Protein 6EU9 (pdb70)

CATH classification: 1.10.565.10

Secondary structure (DSSP, 8-state):
--SHHHHHHHHHHHHHHHHHS--SSSS--B-----THHHHHHHHHHHHHHHHHHHHTSTTGGGS-HHHHHHHHHHHHHHHHHHHHHHT-BTTTTEEE-SSSBEEEHHHHHHTTTGGGHHHHHHHHHHHHHHT--HHHHHHHHHHHHS-TTSTT-S-HHHHHHHHHHHHHHHHHHHHHH-SS-TTHHHHHHHHHHHHHHHHHHHHHHHHHHHHSSS----HHHHHHH-/---HHHHHHHHHHHHHHHHHS---SSS--B-----HHHHHHHHHHHHHHHHHHHHHT-TTGGGS-HHHHHHHHHHHHHHHHHHHHHTT-BTTTTEEE-TT-BEEEHHHHHHTTSGGGHHHHHHHHHHHHHTT--HHHHHHHHHHHHS-TTSTT-S-HHHHHHHHHHHHHHHHHHHHHH-SS-SSHHHHHHHHHHHHHHHHHHHHHHHHHHHTT-GGG-GGGTGGG--/---HHHHHHHHHHHHHHHHTS--SSSS--B-------HHHHHHHHHHHHHHHHHHHTSTTTTTS-HHHHHHHHHHHHHHHHHHHHHHT-BTTTTEEE-TT-BEEEHHHHIIIIITTHHHHHHHHHHHHHHTT--HHHHHHHHHHHHS-TTSTT-S-HHHHHHHHHHHHHHHHHHHHHH-SS-TTHHHHHHHHHHHHHHHHHHHHHHHH--HHHH---/---HHHHHHHHHHHHHHHHHS---STT--B------HHHHHHHHHHHHHHHHHHHHHSTTTTTS-HHHHHHHHHHHHHHHHHHHHHHT-BTTTTEEE-TT-BEEEHHHHHHTT-TTHHHHHHHHHHHHHHTT--HHHHHHHHHHHHS-TTSTT-S-HHHHHHHHHHHHHHHHHHHHHH-SS-SSHHHHHHHHHHHHHHHHHHHHHHHHHHHTT-GGG-TTTTTTT--

Nearest PDB structures (foldseek):
  6eu9-assembly1_C  TM=1.005E+00  e=2.418E-31  Platynereis dumerilii
  6eu9-assembly2_D-3  TM=9.493E-01  e=2.255E-25  Platynereis dumerilii
  3a9e-assembly1_B  TM=9.387E-01  e=1.399E-17  Homo sapiens
  4jyi-assembly1_A  TM=8.950E-01  e=3.064E-17  Homo sapiens
  5uan-assembly1_B  TM=8.889E-01  e=3.685E-17  Homo sapiens

Radius of gyration: 33.74 Å; Cα contacts (8 Å, |Δi|>4): 992; chains: 4; bounding box: 70×90×96 Å

Structure (mmCIF, N/CA/C/O backbone):
data_6EU9
#
_entry.id   6EU9
#
_cell.length_a   187.410
_cell.length_b   68.150
_cell.length_c   95.080
_cell.angle_alpha   90.000
_cell.angle_beta   100.750
_cell.angle_gamma   90.000
#
_symmetry.space_group_name_H-M   'C 1 2 1'
#
loop_
_entity.id
_entity.type
_entity.pdbx_description
1 polymer 'Retinoic acid receptor'
2 non-polymer 'RETINOIC ACID'
3 water water
#
loop_
_atom_site.group_PDB
_atom_site.id
_atom_site.type_symbol
_atom_site.label_atom_id
_atom_site.label_alt_id
_atom_site.label_comp_id
_atom_site.label_asym_id
_atom_site.label_entity_id
_atom_site.label_seq_id
_atom_site.pdbx_PDB_ins_code
_atom_site.Cartn_x
_atom_site.Cartn_y
_atom_site.Cartn_z
_atom_site.occupancy
_atom_site.B_iso_or_equiv
_atom_site.auth_seq_id
_atom_site.auth_comp_id
_atom_site.auth_asym_id
_atom_site.auth_atom_id
_atom_site.pdbx_PDB_model_num
ATOM 1 N N . GLU A 1 3 ? -2.700 -0.079 12.822 1.00 56.62 309 GLU A N 1
ATOM 2 C CA . GLU A 1 3 ? -2.341 -1.503 12.968 1.00 56.01 309 GLU A CA 1
ATOM 3 C C . GLU A 1 3 ? -3.535 -2.272 13.464 1.00 57.94 309 GLU A C 1
ATOM 4 O O . GLU A 1 3 ? -3.547 -2.642 14.626 1.00 67.76 309 GLU A O 1
ATOM 6 N N . LEU A 1 4 ? -4.505 -2.569 12.606 1.00 52.20 310 LEU A N 1
ATOM 7 C CA . LEU A 1 4 ? -5.534 -3.532 12.950 1.00 54.29 310 LEU A CA 1
ATOM 8 C C . LEU A 1 4 ? -6.400 -2.923 14.063 1.00 49.83 310 LEU A C 1
ATOM 9 O O . LEU A 1 4 ? -7.067 -1.892 13.849 1.00 48.82 310 LEU A O 1
ATOM 14 N N . THR A 1 5 ? -6.346 -3.515 15.258 1.00 46.31 311 THR A N 1
ATOM 15 C CA . THR A 1 5 ? -7.178 -3.094 16.343 1.00 44.46 311 THR A CA 1
ATOM 16 C C . THR A 1 5 ? -6.981 -1.613 16.603 1.00 43.10 311 THR A C 1
ATOM 17 O O . THR A 1 5 ? -6.024 -0.979 16.081 1.00 40.11 311 THR A O 1
ATOM 21 N N . GLU A 1 6 ? -7.945 -1.026 17.316 1.00 39.28 312 GLU A N 1
ATOM 22 C CA . GLU A 1 6 ? -7.815 0.359 17.685 1.00 37.09 312 GLU A CA 1
ATOM 23 C C . GLU A 1 6 ? -6.740 0.475 18.773 1.00 34.71 312 GLU A C 1
ATOM 24 O O . GLU A 1 6 ? -6.033 1.459 18.829 1.00 32.63 312 GLU A O 1
ATOM 30 N N . ASP A 1 7 ? -6.581 -0.561 19.596 1.00 36.44 313 ASP A N 1
ATOM 31 C CA . ASP A 1 7 ? -5.551 -0.607 20.603 1.00 41.23 313 ASP A CA 1
ATOM 32 C C . ASP A 1 7 ? -4.204 -0.554 19.970 1.00 38.85 313 ASP A C 1
ATOM 33 O O . ASP A 1 7 ? -3.362 0.217 20.415 1.00 40.70 313 ASP A O 1
ATOM 38 N N . GLU A 1 8 ? -4.012 -1.324 18.916 1.00 35.25 314 GLU A N 1
ATOM 39 C CA . GLU A 1 8 ? -2.701 -1.349 18.294 1.00 35.01 314 GLU A CA 1
ATOM 40 C C . GLU A 1 8 ? -2.352 0.027 17.742 1.00 35.01 314 GLU A C 1
ATOM 41 O O . GLU A 1 8 ? -1.316 0.580 18.107 1.00 32.53 314 GLU A O 1
ATOM 47 N N . GLU A 1 9 ? -3.286 0.663 17.031 1.00 37.52 315 GLU A N 1
ATOM 48 C CA . GLU A 1 9 ? -2.981 1.939 16.420 1.00 41.25 315 GLU A CA 1
ATOM 49 C C . GLU A 1 9 ? -2.619 2.910 17.530 1.00 40.81 315 GLU A C 1
ATOM 50 O O . GLU A 1 9 ? -1.728 3.745 17.373 1.00 40.98 315 GLU A O 1
ATOM 56 N N . GLU A 1 10 ? -3.306 2.722 18.671 1.00 39.00 316 GLU A N 1
ATOM 57 C CA . GLU A 1 10 ? -3.052 3.544 19.832 1.00 43.73 316 GLU A CA 1
ATOM 58 C C . GLU A 1 10 ? -1.623 3.312 20.320 1.00 39.44 316 GLU A C 1
ATOM 59 O O . GLU A 1 10 ? -0.938 4.245 20.693 1.00 36.56 316 GLU A O 1
ATOM 65 N N . MET A 1 11 ? -1.197 2.049 20.310 1.00 37.24 317 MET A N 1
ATOM 66 C CA . MET A 1 11 ? 0.063 1.597 20.825 1.00 34.84 317 MET A CA 1
ATOM 67 C C . MET A 1 11 ? 1.189 2.123 19.985 1.00 32.33 317 MET A C 1
ATOM 68 O O . MET A 1 11 ? 2.200 2.620 20.489 1.00 31.71 317 MET A O 1
ATOM 73 N N . VAL A 1 12 ? 1.028 2.072 18.687 1.00 31.63 318 VAL A N 1
ATOM 74 C CA . VAL A 1 12 ? 1.985 2.704 17.817 1.00 33.53 318 VAL A CA 1
ATOM 75 C C . VAL A 1 12 ? 2.169 4.154 18.222 1.00 36.61 318 VAL A C 1
ATOM 76 O O . VAL A 1 12 ? 3.286 4.554 18.515 1.00 40.29 318 VAL A O 1
ATOM 80 N N . GLU A 1 13 ? 1.074 4.872 18.371 1.00 39.99 319 GLU A N 1
ATOM 81 C CA . GLU A 1 13 ? 1.131 6.309 18.646 1.00 37.93 319 GLU A CA 1
ATOM 82 C C . GLU A 1 13 ? 1.836 6.607 19.961 1.00 34.53 319 GLU A C 1
ATOM 83 O O . GLU A 1 13 ? 2.609 7.524 20.074 1.00 33.68 319 GLU A O 1
ATOM 89 N N . LYS A 1 14 ? 1.562 5.814 20.948 1.00 33.97 320 LYS A N 1
ATOM 90 C CA . LYS A 1 14 ? 2.185 5.913 22.253 1.00 36.99 320 LYS A CA 1
ATOM 91 C C . LYS A 1 14 ? 3.681 5.663 22.155 1.00 35.51 320 LYS A C 1
ATOM 92 O O . LYS A 1 14 ? 4.456 6.416 22.716 1.00 34.49 320 LYS A O 1
ATOM 98 N N . ILE A 1 15 ? 4.054 4.562 21.509 1.00 36.31 321 ILE A N 1
ATOM 99 C CA . ILE A 1 15 ? 5.463 4.185 21.472 1.00 34.13 321 ILE A CA 1
ATOM 100 C C . ILE A 1 15 ? 6.194 5.219 20.614 1.00 32.30 321 ILE A C 1
ATOM 101 O O . ILE A 1 15 ? 7.261 5.689 20.992 1.00 29.75 321 ILE A O 1
ATOM 106 N N . LEU A 1 16 ? 5.609 5.573 19.460 1.00 32.83 322 LEU A N 1
ATOM 107 C CA . LEU A 1 16 ? 6.186 6.592 18.585 1.00 35.00 322 LEU A CA 1
ATOM 108 C C . LEU A 1 16 ? 6.404 7.914 19.310 1.00 37.96 322 LEU A C 1
ATOM 109 O O . LEU A 1 16 ? 7.408 8.543 19.177 1.00 40.59 322 LEU A O 1
ATOM 114 N N . LYS A 1 17 ? 5.385 8.310 20.087 1.00 41.19 323 LYS A N 1
ATOM 115 C CA . LYS A 1 17 ? 5.389 9.574 20.764 1.00 39.04 323 LYS A CA 1
ATOM 116 C C . LYS A 1 17 ? 6.536 9.623 21.748 1.00 38.26 323 LYS A C 1
ATOM 117 O O . LYS A 1 17 ? 7.241 10.627 21.840 1.00 42.47 323 LYS A O 1
ATOM 123 N N . ALA A 1 18 ? 6.764 8.510 22.434 1.00 36.43 324 ALA A N 1
ATOM 124 C CA . ALA A 1 18 ? 7.766 8.427 23.477 1.00 36.37 324 ALA A CA 1
ATOM 125 C C . ALA A 1 18 ? 9.162 8.533 22.887 1.00 41.01 324 ALA A C 1
ATOM 126 O O . ALA A 1 18 ? 10.075 9.035 23.494 1.00 42.03 324 ALA A O 1
ATOM 128 N N . HIS A 1 19 ? 9.321 8.004 21.681 1.00 44.22 325 HIS A N 1
ATOM 129 C CA . HIS A 1 19 ? 10.557 8.041 20.939 1.00 39.98 325 HIS A CA 1
ATOM 130 C C . HIS A 1 19 ? 10.830 9.460 20.576 1.00 39.39 325 HIS A C 1
ATOM 131 O O . HIS A 1 19 ? 11.889 10.028 20.883 1.00 36.17 325 HIS A O 1
ATOM 138 N N . GLU A 1 20 ? 9.845 10.091 19.946 1.00 40.71 326 GLU A N 1
ATOM 139 C CA . GLU A 1 20 ? 9.990 11.491 19.508 1.00 47.11 326 GLU A CA 1
ATOM 140 C C . GLU A 1 20 ? 10.283 12.433 20.662 1.00 46.63 326 GLU A C 1
ATOM 141 O O . GLU A 1 20 ? 11.146 13.283 20.556 1.00 50.31 326 GLU A O 1
ATOM 147 N N . GLU A 1 21 ? 9.637 12.178 21.790 1.00 45.99 327 GLU A N 1
ATOM 148 C CA . GLU A 1 21 ? 9.881 12.914 23.006 1.00 51.46 327 GLU A CA 1
ATOM 149 C C . GLU A 1 21 ? 11.304 12.752 23.497 1.00 51.60 327 GLU A C 1
ATOM 150 O O . GLU A 1 21 ? 11.848 13.648 24.103 1.00 54.42 327 GLU A O 1
ATOM 156 N N . THR A 1 22 ? 11.906 11.610 23.222 1.00 52.91 328 THR A N 1
ATOM 157 C CA . THR A 1 22 ? 13.275 11.317 23.694 1.00 51.06 328 THR A CA 1
ATOM 158 C C . THR A 1 22 ? 14.281 11.209 22.564 1.00 49.42 328 THR A C 1
ATOM 159 O O . THR A 1 22 ? 15.459 11.040 22.815 1.00 49.35 328 THR A O 1
ATOM 163 N N . PHE A 1 23 ? 13.851 11.334 21.329 1.00 50.13 329 PHE A N 1
ATOM 164 C CA . PHE A 1 23 ? 14.837 11.274 20.210 1.00 50.80 329 PHE A CA 1
ATOM 165 C C . PHE A 1 23 ? 14.490 12.262 19.153 1.00 53.98 329 PHE A C 1
ATOM 166 O O . PHE A 1 23 ? 13.823 11.914 18.193 1.00 51.71 329 PHE A O 1
ATOM 174 N N . PRO A 1 24 ? 14.861 13.542 19.373 1.00 64.53 330 PRO A N 1
ATOM 175 C CA . PRO A 1 24 ? 14.455 14.614 18.441 1.00 66.62 330 PRO A CA 1
ATOM 176 C C . PRO A 1 24 ? 14.898 14.476 17.021 1.00 66.76 330 PRO A C 1
ATOM 177 O O . PRO A 1 24 ? 15.925 13.886 16.771 1.00 66.82 330 PRO A O 1
ATOM 181 N N . TYR A 1 25 ? 14.059 14.932 16.092 1.00 71.68 331 TYR A N 1
ATOM 182 C CA . TYR A 1 25 ? 14.296 14.884 14.642 1.00 81.32 331 TYR A CA 1
ATOM 183 C C . TYR A 1 25 ? 15.523 15.704 14.214 1.00 91.24 331 TYR A C 1
ATOM 184 O O . TYR A 1 25 ? 15.915 16.657 14.929 1.00 95.32 331 TYR A O 1
ATOM 193 N N . LEU A 1 26 ? 16.133 15.305 13.105 1.00 91.05 332 LEU A N 1
ATOM 194 C CA . LEU A 1 26 ? 17.411 15.904 12.675 1.00 92.75 332 LEU A CA 1
ATOM 195 C C . LEU A 1 26 ? 17.429 16.239 11.193 1.00 105.84 332 LEU A C 1
ATOM 196 O O . LEU A 1 26 ? 16.706 15.610 10.390 1.00 108.97 332 LEU A O 1
ATOM 201 N N . THR A 1 27 ? 18.398 17.082 10.801 1.00 121.22 333 THR A N 1
ATOM 202 C CA . THR A 1 27 ? 18.490 17.942 9.577 1.00 119.14 333 THR A CA 1
ATOM 203 C C . THR A 1 27 ? 17.897 19.305 9.914 1.00 125.39 333 THR A C 1
ATOM 204 O O . THR A 1 27 ? 17.824 20.165 9.055 1.00 132.31 333 THR A O 1
ATOM 208 N N . ASP A 1 28 ? 17.400 19.448 11.137 1.00 127.49 334 ASP A N 1
ATOM 209 C CA . ASP A 1 28 ? 16.766 20.648 11.581 1.00 127.52 334 ASP A CA 1
ATOM 210 C C . ASP A 1 28 ? 17.213 20.780 13.033 1.00 117.83 334 ASP A C 1
ATOM 211 O O . ASP A 1 28 ? 16.864 19.952 13.884 1.00 108.64 334 ASP A O 1
ATOM 216 N N . ASP A 1 29 ? 17.868 21.900 13.329 1.00 113.01 335 ASP A N 1
ATOM 217 C CA . ASP A 1 29 ? 19.070 21.939 14.153 1.00 109.12 335 ASP A CA 1
ATOM 218 C C . ASP A 1 29 ? 20.104 21.139 13.388 1.00 102.82 335 ASP A C 1
ATOM 219 O O . ASP A 1 29 ? 20.735 20.222 13.922 1.00 97.55 335 ASP A O 1
ATOM 224 N N . ASP A 1 30 ? 20.279 21.529 12.121 1.00 94.15 336 ASP A N 1
ATOM 225 C CA . ASP A 1 30 ? 21.059 20.806 11.127 1.00 90.87 336 ASP A CA 1
ATOM 226 C C . ASP A 1 30 ? 22.442 20.363 11.599 1.00 91.64 336 ASP A C 1
ATOM 227 O O . ASP A 1 30 ? 23.057 20.947 12.524 1.00 89.25 336 ASP A O 1
ATOM 232 N N . LYS A 1 31 ? 22.867 19.250 11.027 1.00 89.24 337 LYS A N 1
ATOM 233 C CA . LYS A 1 31 ? 24.121 18.640 11.352 1.00 87.45 337 LYS A CA 1
ATOM 234 C C . LYS A 1 31 ? 25.326 19.332 10.695 1.00 91.34 337 LYS A C 1
ATOM 235 O O . LYS A 1 31 ? 25.223 19.861 9.557 1.00 100.34 337 LYS A O 1
ATOM 237 N N . TYR A 1 32 ? 26.463 19.267 11.360 1.00 90.57 338 TYR A N 1
ATOM 238 C CA . TYR A 1 32 ? 27.649 20.002 10.915 1.00 90.08 338 TYR A CA 1
ATOM 239 C C . TYR A 1 32 ? 28.918 19.193 11.064 1.00 93.67 338 TYR A C 1
ATOM 240 O O . TYR A 1 32 ? 29.067 18.522 12.050 1.00 88.09 338 TYR A O 1
ATOM 249 N N . ARG A 1 33 ? 29.859 19.370 10.146 1.00 89.43 339 ARG A N 1
ATOM 250 C CA . ARG A 1 33 ? 31.147 18.647 10.229 1.00 82.30 339 ARG A CA 1
ATOM 251 C C . ARG A 1 33 ? 32.256 19.589 10.682 1.00 90.28 339 ARG A C 1
ATOM 252 O O . ARG A 1 33 ? 32.541 20.565 9.955 1.00 94.41 339 ARG A O 1
ATOM 260 N N . LEU A 1 34 ? 32.862 19.343 11.856 1.00 96.94 340 LEU A N 1
ATOM 261 C CA . LEU A 1 34 ? 34.058 20.107 12.269 1.00 104.22 340 LEU A CA 1
ATOM 262 C C . LEU A 1 34 ? 35.276 19.913 11.355 1.00 111.63 340 LEU A C 1
ATOM 263 O O . LEU A 1 34 ? 35.136 19.210 10.350 1.00 118.68 340 LEU A O 1
ATOM 268 N N . THR A 1 35 ? 36.393 20.610 11.575 1.00 110.57 341 THR A N 1
ATOM 269 C CA . THR A 1 35 ? 37.559 20.528 10.669 1.00 111.22 341 THR A CA 1
ATOM 270 C C . THR A 1 35 ? 38.932 20.334 11.320 1.00 115.11 341 THR A C 1
ATOM 271 O O . THR A 1 35 ? 39.282 21.012 12.277 1.00 114.03 341 THR A O 1
ATOM 275 N N . GLN A 1 36 ? 39.713 19.416 10.726 1.00 115.21 342 GLN A N 1
ATOM 276 C CA . GLN A 1 36 ? 41.165 19.196 10.955 1.00 105.22 342 GLN A CA 1
ATOM 277 C C . GLN A 1 36 ? 41.866 18.866 9.632 1.00 97.11 342 GLN A C 1
ATOM 278 O O . GLN A 1 36 ? 41.591 19.503 8.643 1.00 84.82 342 GLN A O 1
ATOM 284 N N . ILE A 1 45 ? 41.483 12.307 17.610 1.00 81.89 351 ILE A N 1
ATOM 285 C CA . ILE A 1 45 ? 41.121 13.651 18.020 1.00 84.13 351 ILE A CA 1
ATOM 286 C C . ILE A 1 45 ? 39.656 13.641 18.547 1.00 90.07 351 ILE A C 1
ATOM 287 O O . ILE A 1 45 ? 39.383 14.082 19.668 1.00 91.19 351 ILE A O 1
ATOM 292 N N . LEU A 1 46 ? 38.733 13.166 17.706 1.00 86.53 352 LEU A N 1
ATOM 293 C CA . LEU A 1 46 ? 37.264 13.297 17.888 1.00 82.82 352 LEU A CA 1
ATOM 294 C C . LEU A 1 46 ? 36.611 12.607 19.108 1.00 81.87 352 LEU A C 1
ATOM 295 O O . LEU A 1 46 ? 35.576 13.045 19.577 1.00 73.74 352 LEU A O 1
ATOM 297 N N . TRP A 1 47 ? 37.248 11.557 19.596 1.00 84.33 353 TRP A N 1
ATOM 298 C CA . TRP A 1 47 ? 36.653 10.671 20.586 1.00 89.72 353 TRP A CA 1
ATOM 299 C C . TRP A 1 47 ? 36.031 11.355 21.786 1.00 93.32 353 TRP A C 1
ATOM 300 O O . TRP A 1 47 ? 34.976 10.931 22.259 1.00 94.54 353 TRP A O 1
ATOM 311 N N . GLU A 1 48 ? 36.692 12.363 22.340 1.00 96.04 354 GLU A N 1
ATOM 312 C CA . GLU A 1 48 ? 36.183 13.084 23.507 1.00 91.63 354 GLU A CA 1
ATOM 313 C C . GLU A 1 48 ? 34.800 13.675 23.196 1.00 87.67 354 GLU A C 1
ATOM 314 O O . GLU A 1 48 ? 33.890 13.562 24.000 1.00 87.45 354 GLU A O 1
ATOM 316 N N . ARG A 1 49 ? 34.654 14.223 21.987 1.00 95.03 355 ARG A N 1
ATOM 317 C CA . ARG A 1 49 ? 33.399 14.709 21.453 1.00 100.93 355 ARG A CA 1
ATOM 318 C C . ARG A 1 49 ? 32.343 13.605 21.451 1.00 104.95 355 ARG A C 1
ATOM 319 O O . ARG A 1 49 ? 31.214 13.822 21.926 1.00 110.68 355 ARG A O 1
ATOM 327 N N . VAL A 1 50 ? 32.732 12.441 20.926 1.00 100.42 356 VAL A N 1
ATOM 328 C CA . VAL A 1 50 ? 31.874 11.275 20.924 1.00 91.74 356 VAL A CA 1
ATOM 329 C C . VAL A 1 50 ? 31.486 10.858 22.356 1.00 87.90 356 VAL A C 1
ATOM 330 O O . VAL A 1 50 ? 30.318 10.664 22.646 1.00 81.33 356 VAL A O 1
ATOM 334 N N . SER A 1 51 ? 32.473 10.694 23.209 1.00 89.00 357 SER A N 1
ATOM 335 C CA . SER A 1 51 ? 32.292 10.109 24.540 1.00 86.60 357 SER A CA 1
ATOM 336 C C . SER A 1 51 ? 31.425 10.974 25.430 1.00 86.44 357 SER A C 1
ATOM 337 O O . SER A 1 51 ? 30.629 10.416 26.211 1.00 76.42 357 SER A O 1
ATOM 340 N N . GLU A 1 52 ? 31.544 12.289 25.330 1.00 89.98 358 GLU A N 1
ATOM 341 C CA . GLU A 1 52 ? 30.714 13.195 26.148 1.00 89.70 358 GLU A CA 1
ATOM 342 C C . GLU A 1 52 ? 29.220 12.993 25.837 1.00 91.75 358 GLU A C 1
ATOM 343 O O . GLU A 1 52 ? 28.407 12.816 26.741 1.00 92.95 358 GLU A O 1
ATOM 345 N N . LEU A 1 53 ? 28.919 12.955 24.527 1.00 86.56 359 LEU A N 1
ATOM 346 C CA . LEU A 1 53 ? 27.618 12.669 24.021 1.00 82.05 359 LEU A CA 1
ATOM 347 C C . LEU A 1 53 ? 26.971 11.366 24.397 1.00 81.75 359 LEU A C 1
ATOM 348 O O . LEU A 1 53 ? 25.776 11.253 24.370 1.00 78.30 359 LEU A O 1
ATOM 353 N N . SER A 1 54 ? 27.790 10.438 24.862 1.00 83.91 360 SER A N 1
ATOM 354 C CA . SER A 1 54 ? 27.312 9.199 25.453 1.00 84.78 360 SER A CA 1
ATOM 355 C C . SER A 1 54 ? 26.382 9.425 26.611 1.00 77.97 360 SER A C 1
ATOM 356 O O . SER A 1 54 ? 25.387 8.736 26.707 1.00 75.64 360 SER A O 1
ATOM 359 N N . THR A 1 55 ? 26.693 10.407 27.436 1.00 76.87 361 THR A N 1
ATOM 360 C CA . THR A 1 55 ? 25.944 10.648 28.658 1.00 78.67 361 THR A CA 1
ATOM 361 C C . THR A 1 55 ? 24.478 10.948 28.349 1.00 71.92 361 THR A C 1
ATOM 362 O O . THR A 1 55 ? 23.565 10.403 28.984 1.00 66.17 361 THR A O 1
ATOM 364 N N . LYS A 1 56 ? 24.280 11.860 27.406 1.00 65.86 362 LYS A N 1
ATOM 365 C CA . LYS A 1 56 ? 22.936 12.253 27.008 1.00 64.61 362 LYS A CA 1
ATOM 366 C C . LYS A 1 56 ? 22.220 11.040 26.378 1.00 61.09 362 LYS A C 1
ATOM 367 O O . LYS A 1 56 ? 21.090 10.779 26.644 1.00 62.59 362 LYS A O 1
ATOM 369 N N . ALA A 1 57 ? 22.986 10.329 25.547 1.00 54.66 363 ALA A N 1
ATOM 370 C CA . ALA A 1 57 ? 22.511 9.245 24.730 1.00 49.80 363 ALA A CA 1
ATOM 371 C C . ALA A 1 57 ? 21.900 8.157 25.582 1.00 46.60 363 ALA A C 1
ATOM 372 O O . ALA A 1 57 ? 20.822 7.662 25.289 1.00 45.28 363 ALA A O 1
ATOM 374 N N . ILE A 1 58 ? 22.627 7.813 26.646 1.00 50.16 364 ILE A N 1
ATOM 375 C CA . ILE A 1 58 ? 22.133 6.915 27.701 1.00 54.67 364 ILE A CA 1
ATOM 376 C C . ILE A 1 58 ? 20.935 7.575 28.369 1.00 52.22 364 ILE A C 1
ATOM 377 O O . ILE A 1 58 ? 19.972 6.949 28.743 1.00 49.92 364 ILE A O 1
ATOM 382 N N . ALA A 1 59 ? 21.057 8.876 28.562 1.00 56.24 365 ALA A N 1
ATOM 383 C CA . ALA A 1 59 ? 20.178 9.577 29.461 1.00 54.39 365 ALA A CA 1
ATOM 384 C C . ALA A 1 59 ? 18.812 9.508 28.810 1.00 54.57 365 ALA A C 1
ATOM 385 O O . ALA A 1 59 ? 17.813 9.226 29.520 1.00 52.90 365 ALA A O 1
ATOM 387 N N . ASN A 1 60 ? 18.778 9.682 27.483 1.00 47.29 366 ASN A N 1
ATOM 388 C CA . ASN A 1 60 ? 17.512 9.694 26.792 1.00 47.86 366 ASN A CA 1
ATOM 389 C C . ASN A 1 60 ? 16.839 8.337 26.749 1.00 46.45 366 ASN A C 1
ATOM 390 O O . ASN A 1 60 ? 15.625 8.271 26.837 1.00 47.12 366 ASN A O 1
ATOM 395 N N . VAL A 1 61 ? 17.620 7.263 26.678 1.00 42.44 367 VAL A N 1
ATOM 396 C CA . VAL A 1 61 ? 17.066 5.928 26.657 1.00 41.44 367 VAL A CA 1
ATOM 397 C C . VAL A 1 61 ? 16.350 5.642 27.972 1.00 45.54 367 VAL A C 1
ATOM 398 O O . VAL A 1 61 ? 15.294 4.991 27.960 1.00 47.76 367 VAL A O 1
ATOM 402 N N . VAL A 1 62 ? 16.889 6.146 29.075 1.00 48.25 368 VAL A N 1
ATOM 403 C CA . VAL A 1 62 ? 16.234 6.019 30.386 1.00 48.02 368 VAL A CA 1
ATOM 404 C C . VAL A 1 62 ? 14.865 6.704 30.329 1.00 48.30 368 VAL A C 1
ATOM 405 O O . VAL A 1 62 ? 13.859 6.120 30.747 1.00 51.49 368 VAL A O 1
ATOM 409 N N . ASP A 1 63 ? 14.829 7.919 29.780 1.00 50.24 369 ASP A N 1
ATOM 410 C CA . ASP A 1 63 ? 13.610 8.666 29.622 1.00 51.62 369 ASP A CA 1
ATOM 411 C C . ASP A 1 63 ? 12.628 7.900 28.770 1.00 48.24 369 ASP A C 1
ATOM 412 O O . ASP A 1 63 ? 11.446 7.860 29.089 1.00 49.31 369 ASP A O 1
ATOM 417 N N . PHE A 1 64 ? 13.136 7.252 27.735 1.00 44.70 370 PHE A N 1
ATOM 418 C CA . PHE A 1 64 ? 12.310 6.494 26.819 1.00 39.80 370 PHE A CA 1
ATOM 419 C C . PHE A 1 64 ? 11.543 5.452 27.615 1.00 39.33 370 PHE A C 1
ATOM 420 O O . PHE A 1 64 ? 10.353 5.344 27.433 1.00 38.83 370 PHE A O 1
ATOM 428 N N . GLY A 1 65 ? 12.244 4.737 28.493 1.00 40.39 371 GLY A N 1
ATOM 429 C CA . GLY A 1 65 ? 11.641 3.769 29.357 1.00 41.27 371 GLY A CA 1
ATOM 430 C C . GLY A 1 65 ? 10.642 4.424 30.297 1.00 46.14 371 GLY A C 1
ATOM 431 O O . GLY A 1 65 ? 9.571 3.883 30.556 1.00 44.45 371 GLY A O 1
ATOM 432 N N . LYS A 1 66 ? 10.998 5.605 30.819 1.00 50.81 372 LYS A N 1
ATOM 433 C CA . LYS A 1 66 ? 10.189 6.289 31.794 1.00 53.05 372 LYS A CA 1
ATOM 434 C C . LYS A 1 66 ? 8.789 6.520 31.245 1.00 55.87 372 LYS A C 1
ATOM 435 O O . LYS A 1 66 ? 7.805 6.313 31.942 1.00 69.39 372 LYS A O 1
ATOM 441 N N . GLN A 1 67 ? 8.731 6.821 29.950 1.00 54.65 373 GLN A N 1
ATOM 442 C CA . GLN A 1 67 ? 7.575 7.364 29.340 1.00 58.64 373 GLN A CA 1
ATOM 443 C C . GLN A 1 67 ? 6.683 6.347 28.670 1.00 60.40 373 GLN A C 1
ATOM 444 O O . GLN A 1 67 ? 5.695 6.727 28.075 1.00 67.46 373 GLN A O 1
ATOM 450 N N . VAL A 1 68 ? 6.967 5.078 28.820 1.00 66.25 374 VAL A N 1
ATOM 451 C CA . VAL A 1 68 ? 6.422 4.127 27.853 1.00 70.16 374 VAL A CA 1
ATOM 452 C C . VAL A 1 68 ? 5.421 3.237 28.550 1.00 70.85 374 VAL A C 1
ATOM 453 O O . VAL A 1 68 ? 5.593 2.998 29.763 1.00 66.56 374 VAL A O 1
ATOM 457 N N . PRO A 1 69 ? 4.345 2.808 27.818 1.00 75.62 375 PRO A N 1
ATOM 458 C CA . PRO A 1 69 ? 3.389 1.835 28.332 1.00 73.70 375 PRO A CA 1
ATOM 459 C C . PRO A 1 69 ? 4.077 0.643 28.925 1.00 74.66 375 PRO A C 1
ATOM 460 O O . PRO A 1 69 ? 5.169 0.246 28.450 1.00 74.75 375 PRO A O 1
ATOM 464 N N . VAL A 1 70 ? 3.472 0.094 29.970 1.00 66.15 376 VAL A N 1
ATOM 465 C CA . VAL A 1 70 ? 3.777 -1.242 30.483 1.00 63.44 376 VAL A CA 1
ATOM 466 C C . VAL A 1 70 ? 5.102 -1.356 31.208 1.00 60.07 376 VAL A C 1
ATOM 467 O O . VAL A 1 70 ? 5.175 -2.037 32.234 1.00 51.26 376 VAL A O 1
ATOM 471 N N . PHE A 1 71 ? 6.137 -0.705 30.694 1.00 51.54 377 PHE A N 1
ATOM 472 C CA . PHE A 1 71 ? 7.456 -0.836 31.290 1.00 44.70 377 PHE A CA 1
ATOM 473 C C . PHE A 1 71 ? 7.456 -0.453 32.776 1.00 34.55 377 PHE A C 1
ATOM 474 O O . PHE A 1 71 ? 8.035 -1.076 33.581 1.00 27.74 377 PHE A O 1
ATOM 482 N N . THR A 1 72 ? 6.793 0.644 33.030 1.00 36.53 378 THR A N 1
ATOM 483 C CA . THR A 1 72 ? 6.479 1.176 34.346 1.00 41.74 378 THR A CA 1
ATOM 484 C C . THR A 1 72 ? 5.715 0.225 35.252 1.00 39.82 378 THR A C 1
ATOM 485 O O . THR A 1 72 ? 5.875 0.290 36.456 1.00 46.47 378 THR A O 1
ATOM 489 N N . GLN A 1 73 ? 4.935 -0.649 34.685 1.00 38.13 379 GLN A N 1
ATOM 490 C CA . GLN A 1 73 ? 4.183 -1.659 35.467 1.00 39.75 379 GLN A CA 1
ATOM 491 C C . GLN A 1 73 ? 5.051 -2.606 36.250 1.00 39.18 379 GLN A C 1
ATOM 492 O O . GLN A 1 73 ? 4.604 -3.076 37.264 1.00 43.24 379 GLN A O 1
ATOM 498 N N . LEU A 1 74 ? 6.276 -2.887 35.808 1.00 36.25 380 LEU A N 1
ATOM 499 C CA . LEU A 1 74 ? 7.025 -4.032 36.363 1.00 31.58 380 LEU A CA 1
ATOM 500 C C . LEU A 1 74 ? 7.799 -3.539 37.535 1.00 29.81 380 LEU A C 1
ATOM 501 O O . LEU A 1 74 ? 7.890 -2.318 37.720 1.00 24.88 380 LEU A O 1
ATOM 506 N N . SER A 1 75 ? 8.466 -4.450 38.258 1.00 33.39 381 SER A N 1
ATOM 507 C CA . SER A 1 75 ? 9.274 -4.121 39.423 1.00 35.98 381 SER A CA 1
ATOM 508 C C . SER A 1 75 ? 10.250 -3.029 39.066 1.00 40.59 381 SER A C 1
ATOM 509 O O . SER A 1 75 ? 10.701 -2.900 37.906 1.00 40.22 381 SER A O 1
ATOM 512 N N . THR A 1 76 ? 10.601 -2.195 40.068 1.00 40.95 382 THR A N 1
ATOM 513 C CA . THR 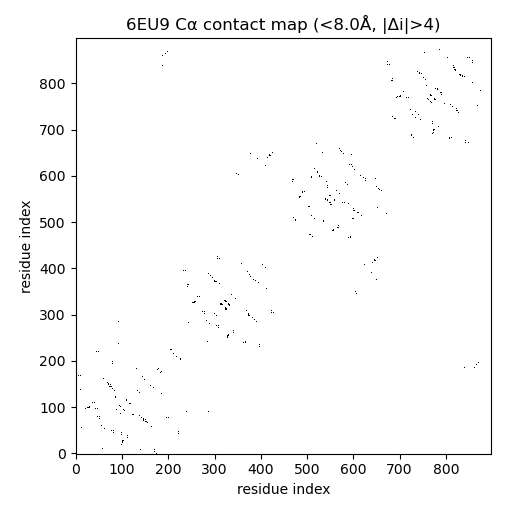A 1 76 ? 11.702 -1.257 39.936 1.00 39.13 382 THR A CA 1
ATOM 514 C C . THR A 1 76 ? 12.985 -2.017 39.542 1.00 38.28 382 THR A C 1
ATOM 515 O O . THR A 1 76 ? 13.746 -1.507 38.736 1.00 37.94 382 THR A O 1
ATOM 519 N N . ASN A 1 77 ? 13.155 -3.219 40.093 1.00 36.30 383 ASN A N 1
ATOM 520 C CA . ASN A 1 77 ? 14.331 -4.004 39.871 1.00 38.68 383 ASN A CA 1
ATOM 521 C C . ASN A 1 77 ? 14.466 -4.431 38.403 1.00 40.68 383 ASN A C 1
ATOM 522 O O . ASN A 1 77 ? 15.541 -4.270 37.774 1.00 35.61 383 ASN A O 1
ATOM 527 N N . ASP A 1 78 ? 13.379 -4.992 37.911 1.00 39.04 384 ASP A N 1
ATOM 528 C CA . ASP A 1 78 ? 13.307 -5.498 36.576 1.00 36.35 384 ASP A CA 1
ATOM 529 C C . ASP A 1 78 ? 13.441 -4.380 35.571 1.00 39.54 384 ASP A C 1
ATOM 530 O O . ASP A 1 78 ? 14.123 -4.540 34.533 1.00 40.80 384 ASP A O 1
ATOM 535 N N . GLN A 1 79 ? 12.846 -3.209 35.899 1.00 36.94 385 GLN A N 1
ATOM 536 C CA . GLN A 1 79 ? 13.107 -2.020 35.086 1.00 37.88 385 GLN A CA 1
ATOM 537 C C . GLN A 1 79 ? 14.590 -1.727 34.952 1.00 38.13 385 GLN A C 1
ATOM 538 O O . GLN A 1 79 ? 15.048 -1.517 33.817 1.00 32.41 385 GLN A O 1
ATOM 544 N N . ILE A 1 80 ? 15.301 -1.806 36.126 1.00 36.45 386 ILE A N 1
ATOM 545 C CA . ILE A 1 80 ? 16.723 -1.532 36.178 1.00 38.59 386 ILE A CA 1
ATOM 546 C C . ILE A 1 80 ? 17.512 -2.572 35.395 1.00 40.22 386 ILE A C 1
ATOM 547 O O . ILE A 1 80 ? 18.360 -2.227 34.599 1.00 41.06 386 ILE A O 1
ATOM 552 N N . THR A 1 81 ? 17.225 -3.835 35.656 1.00 37.90 387 THR A N 1
ATOM 553 C CA . THR A 1 81 ? 17.827 -4.973 34.975 1.00 38.04 387 THR A CA 1
ATOM 554 C C . THR A 1 81 ? 17.674 -4.873 33.481 1.00 39.59 387 THR A C 1
ATOM 555 O O . THR A 1 81 ? 18.681 -4.983 32.818 1.00 44.42 387 THR A O 1
ATOM 559 N N . LEU A 1 82 ? 16.460 -4.575 33.002 1.00 39.85 388 LEU A N 1
ATOM 560 C CA . LEU A 1 82 ? 16.179 -4.525 31.554 1.00 39.33 388 LEU A CA 1
ATOM 561 C C . LEU A 1 82 ? 16.815 -3.350 30.921 1.00 40.49 388 LEU A C 1
ATOM 562 O O . LEU A 1 82 ? 17.281 -3.447 29.828 1.00 43.46 388 LEU A O 1
ATOM 567 N N . LEU A 1 83 ? 16.846 -2.232 31.629 1.00 40.21 389 LEU A N 1
ATOM 568 C CA . LEU A 1 83 ? 17.453 -1.003 31.103 1.00 39.30 389 LEU A CA 1
ATOM 569 C C . LEU A 1 83 ? 18.957 -1.174 30.965 1.00 42.10 389 LEU A C 1
ATOM 570 O O . LEU A 1 83 ? 19.521 -0.717 29.932 1.00 34.67 389 LEU A O 1
ATOM 575 N N . LYS A 1 84 ? 19.608 -1.788 31.992 1.00 40.79 390 LYS A N 1
ATOM 576 C CA . LYS A 1 84 ? 21.024 -1.992 31.886 1.00 41.20 390 LYS A CA 1
ATOM 577 C C . LYS A 1 84 ? 21.342 -2.870 30.689 1.00 43.58 390 LYS A C 1
ATOM 578 O O . LYS A 1 84 ? 22.217 -2.568 29.874 1.00 46.89 390 LYS A O 1
ATOM 584 N N . ALA A 1 85 ? 20.582 -3.958 30.571 1.00 41.43 391 ALA A N 1
ATOM 585 C CA . ALA A 1 85 ? 20.750 -4.971 29.543 1.00 36.63 391 ALA A CA 1
ATOM 586 C C . ALA A 1 85 ? 20.533 -4.431 28.134 1.00 36.29 391 ALA A C 1
ATOM 587 O O . ALA A 1 85 ? 21.244 -4.828 27.255 1.00 40.62 391 ALA A O 1
ATOM 589 N N . ALA A 1 86 ? 19.636 -3.458 27.979 1.00 30.37 392 ALA A N 1
ATOM 590 C CA . ALA A 1 86 ? 19.120 -3.092 26.644 1.00 30.63 392 ALA A CA 1
ATOM 591 C C . ALA A 1 86 ? 19.683 -1.783 26.163 1.00 33.12 392 ALA A C 1
ATOM 592 O O . ALA A 1 86 ? 19.462 -1.371 25.036 1.00 35.57 392 ALA A O 1
ATOM 594 N N . CYS A 1 87 ? 20.407 -1.096 27.017 1.00 34.86 393 CYS A N 1
ATOM 595 C CA . CYS A 1 87 ? 20.789 0.266 26.798 1.00 36.70 393 CYS A CA 1
ATOM 596 C C . CYS A 1 87 ? 21.653 0.415 25.534 1.00 41.82 393 CYS A C 1
ATOM 597 O O . CYS A 1 87 ? 21.440 1.365 24.777 1.00 44.67 393 CYS A O 1
ATOM 600 N N . LEU A 1 88 ? 22.634 -0.470 25.341 1.00 37.88 394 LEU A N 1
ATOM 601 C CA . LEU A 1 88 ? 23.497 -0.367 24.236 1.00 38.78 394 LEU A CA 1
ATOM 602 C C . LEU A 1 88 ? 22.853 -0.733 22.922 1.00 36.61 394 LEU A C 1
ATOM 603 O O . LEU A 1 88 ? 23.042 -0.078 21.875 1.00 33.30 394 LEU A O 1
ATOM 608 N N . GLU A 1 89 ? 22.005 -1.763 22.957 1.00 34.21 395 GLU A N 1
ATOM 609 C CA . GLU A 1 89 ? 21.199 -2.119 21.798 1.00 31.61 395 GLU A CA 1
ATOM 610 C C . GLU A 1 89 ? 20.349 -0.961 21.363 1.00 30.33 395 GLU A C 1
ATOM 611 O O . GLU A 1 89 ? 20.362 -0.667 20.195 1.00 30.67 395 GLU A O 1
ATOM 617 N N . ILE A 1 90 ? 19.653 -0.261 22.271 1.00 29.84 396 ILE A N 1
ATOM 618 C CA . ILE A 1 90 ? 18.748 0.814 21.855 1.00 27.38 396 ILE A CA 1
ATOM 619 C C . ILE A 1 90 ? 19.556 1.980 21.250 1.00 27.58 396 ILE A C 1
ATOM 620 O O . ILE A 1 90 ? 19.162 2.590 20.271 1.00 26.22 396 ILE A O 1
ATOM 625 N N . ILE A 1 91 ? 20.681 2.314 21.852 1.00 28.32 397 ILE A N 1
ATOM 626 C CA . ILE A 1 91 ? 21.545 3.402 21.376 1.00 30.50 397 ILE A CA 1
ATOM 627 C C . ILE A 1 91 ? 22.105 3.091 20.006 1.00 31.59 397 ILE A C 1
ATOM 628 O O . ILE A 1 91 ? 22.189 3.971 19.169 1.00 31.20 397 ILE A O 1
ATOM 633 N N . ILE A 1 92 ? 22.496 1.839 19.775 1.00 29.63 398 ILE A N 1
ATOM 634 C CA . ILE A 1 92 ? 22.959 1.499 18.475 1.00 30.48 398 ILE A CA 1
ATOM 635 C C . ILE A 1 92 ? 21.826 1.627 17.479 1.00 35.83 398 ILE A C 1
ATOM 636 O O . ILE A 1 92 ? 21.979 2.115 16.360 1.00 42.52 398 ILE A O 1
ATOM 641 N N . LEU A 1 93 ? 20.661 1.160 17.844 1.00 39.40 399 LEU A N 1
ATOM 642 C CA . LEU A 1 93 ? 19.490 1.221 16.962 1.00 40.23 399 LEU A CA 1
ATOM 643 C C . LEU A 1 93 ? 19.145 2.655 16.648 1.00 37.87 399 LEU A C 1
ATOM 644 O O . LEU A 1 93 ? 18.789 2.996 15.571 1.00 36.81 399 LEU A O 1
ATOM 649 N N . ARG A 1 94 ? 19.235 3.520 17.636 1.00 36.59 400 ARG A N 1
ATOM 650 C CA . ARG A 1 94 ? 18.923 4.916 17.500 1.00 36.97 400 ARG A CA 1
ATOM 651 C C . ARG A 1 94 ? 19.906 5.576 16.574 1.00 40.30 400 ARG A C 1
ATOM 652 O O . ARG A 1 94 ? 19.588 6.365 15.720 1.00 38.81 400 ARG A O 1
ATOM 660 N N . LEU A 1 95 ? 21.164 5.233 16.738 1.00 43.16 401 LEU A N 1
ATOM 661 C CA . LEU A 1 95 ? 22.218 5.807 15.984 1.00 41.05 401 LEU A CA 1
ATOM 662 C C . LEU A 1 95 ? 22.038 5.374 14.532 1.00 42.03 401 LEU A C 1
ATOM 663 O O . LEU A 1 95 ? 22.305 6.173 13.622 1.00 40.31 401 LEU A O 1
ATOM 668 N N . ALA A 1 96 ? 21.571 4.146 14.322 1.00 36.56 402 ALA A N 1
ATOM 669 C CA . ALA A 1 96 ? 21.260 3.678 12.988 1.00 36.98 402 ALA A CA 1
ATOM 670 C C . ALA A 1 96 ? 20.162 4.443 12.333 1.00 37.11 402 ALA A C 1
ATOM 671 O O . ALA A 1 96 ? 20.197 4.643 11.128 1.00 42.25 402 ALA A O 1
ATOM 673 N N . SER A 1 97 ? 19.204 4.893 13.104 1.00 39.46 403 SER A N 1
ATOM 674 C CA . SER A 1 97 ? 18.037 5.609 12.534 1.00 38.64 403 SER A CA 1
ATOM 675 C C . SER A 1 97 ? 18.497 6.855 11.789 1.00 37.62 403 SER A C 1
ATOM 676 O O . SER A 1 97 ? 17.881 7.255 10.822 1.00 36.72 403 SER A O 1
ATOM 679 N N . ARG A 1 98 ? 19.615 7.430 12.247 1.00 38.73 404 ARG A N 1
ATOM 680 C CA . ARG A 1 98 ? 20.109 8.693 11.749 1.00 45.10 404 ARG A CA 1
ATOM 681 C C . ARG A 1 98 ? 21.197 8.520 10.706 1.00 50.01 404 ARG A C 1
ATOM 682 O O . ARG A 1 98 ? 21.656 9.492 10.111 1.00 51.62 404 ARG A O 1
ATOM 690 N N . TYR A 1 99 ? 21.503 7.263 10.351 1.00 51.29 405 TYR A N 1
ATOM 691 C CA . TYR A 1 99 ? 22.427 6.984 9.301 1.00 53.72 405 TYR A CA 1
ATOM 692 C C . TYR A 1 99 ? 21.857 7.577 8.015 1.00 65.07 405 TYR A C 1
ATOM 693 O O . TYR A 1 99 ? 20.681 7.518 7.804 1.00 66.48 405 TYR A O 1
ATOM 702 N N . ASP A 1 100 ? 22.739 8.275 7.275 1.00 68.58 406 ASP A N 1
ATOM 703 C CA . ASP A 1 100 ? 22.388 8.904 6.057 1.00 62.63 406 ASP A CA 1
ATOM 704 C C . ASP A 1 100 ? 23.068 8.141 4.938 1.00 60.38 406 ASP A C 1
ATOM 705 O O . ASP A 1 100 ? 24.268 8.033 4.812 1.00 56.24 406 ASP A O 1
ATOM 710 N N . ASP A 1 101 ? 22.202 7.752 4.056 1.00 61.91 407 ASP A N 1
ATOM 711 C CA . ASP A 1 101 ? 22.440 6.810 3.025 1.00 58.98 407 ASP A CA 1
ATOM 712 C C . ASP A 1 101 ? 23.191 7.428 1.891 1.00 60.29 407 ASP A C 1
ATOM 713 O O . ASP A 1 101 ? 24.079 6.773 1.303 1.00 55.47 407 ASP A O 1
ATOM 718 N N . LYS A 1 102 ? 22.802 8.652 1.520 1.00 60.69 408 LYS A N 1
ATOM 719 C CA . LYS A 1 102 ? 23.472 9.384 0.400 1.00 61.09 408 LYS A CA 1
ATOM 720 C C . LYS A 1 102 ? 24.924 9.660 0.769 1.00 63.72 408 LYS A C 1
ATOM 721 O O . LYS A 1 102 ? 25.833 9.303 0.049 1.00 66.34 408 LYS A O 1
ATOM 727 N N . GLU A 1 103 ? 25.125 10.303 1.906 1.00 63.42 409 GLU A N 1
ATOM 728 C CA . GLU A 1 103 ? 26.403 10.790 2.367 1.00 60.95 409 GLU A CA 1
ATOM 729 C C . GLU A 1 103 ? 27.218 9.816 3.220 1.00 56.31 409 GLU A C 1
ATOM 730 O O . GLU A 1 103 ? 28.385 10.081 3.516 1.00 55.26 409 GLU A O 1
ATOM 736 N N . ASP A 1 104 ? 26.658 8.678 3.579 1.00 56.41 410 ASP A N 1
ATOM 737 C CA . ASP A 1 104 ? 27.313 7.710 4.475 1.00 55.00 410 ASP A CA 1
ATOM 738 C C . ASP A 1 104 ? 27.744 8.321 5.845 1.00 50.04 410 ASP A C 1
ATOM 739 O O . ASP A 1 104 ? 28.889 8.185 6.265 1.00 44.63 410 ASP A O 1
ATOM 744 N N . THR A 1 105 ? 26.802 9.015 6.472 1.00 50.86 411 THR A N 1
ATOM 745 C CA . THR A 1 105 ? 27.123 9.627 7.778 1.00 55.92 411 THR A CA 1
ATOM 746 C C . THR A 1 105 ? 26.244 9.160 8.948 1.00 54.57 411 THR A C 1
ATOM 747 O O . THR A 1 105 ? 25.067 8.845 8.698 1.00 54.48 411 THR A O 1
ATOM 751 N N . MET A 1 106 ? 26.812 9.229 10.145 1.00 48.05 412 MET A N 1
ATOM 752 C CA . MET A 1 106 ? 25.949 9.057 11.327 1.00 49.57 412 MET A CA 1
ATOM 753 C C . MET A 1 106 ? 26.002 10.325 12.135 1.00 50.82 412 MET A C 1
ATOM 754 O O . MET A 1 106 ? 27.034 10.949 12.256 1.00 55.76 412 MET A O 1
ATOM 759 N N . SER A 1 107 ? 24.881 10.672 12.695 1.00 51.89 413 SER A N 1
ATOM 760 C CA . SER A 1 107 ? 24.736 12.013 13.270 1.00 54.61 413 SER A CA 1
ATOM 761 C C . SER A 1 107 ? 24.241 11.860 14.700 1.00 58.14 413 SER A C 1
ATOM 762 O O . SER A 1 107 ? 23.673 10.840 15.063 1.00 63.87 413 SER A O 1
ATOM 765 N N . PHE A 1 108 ? 24.602 12.797 15.565 1.00 60.38 414 PHE A N 1
ATOM 766 C CA . PHE A 1 108 ? 24.397 12.646 16.991 1.00 63.80 414 PHE A CA 1
ATOM 767 C C . PHE A 1 108 ? 23.341 13.613 17.438 1.00 72.73 414 PHE A C 1
ATOM 768 O O . PHE A 1 108 ? 22.767 14.295 16.620 1.00 72.96 414 PHE A O 1
ATOM 776 N N . SER A 1 109 ? 23.033 13.645 18.734 1.00 82.89 415 SER A N 1
ATOM 777 C CA . SER A 1 109 ? 22.033 14.529 19.326 1.00 84.56 415 SER A CA 1
ATOM 778 C C . SER A 1 109 ? 22.162 15.970 18.815 1.00 89.42 415 SER A C 1
ATOM 779 O O . SER A 1 109 ? 21.422 16.383 17.903 1.00 91.31 415 SER A O 1
ATOM 782 N N . ASN A 1 110 ? 23.233 16.613 19.266 1.00 86.07 416 ASN A N 1
ATOM 783 C CA . ASN A 1 110 ? 23.620 17.957 18.825 1.00 83.37 416 ASN A CA 1
ATOM 784 C C . ASN A 1 110 ? 23.370 18.276 17.340 1.00 88.94 416 ASN A C 1
ATOM 785 O O . ASN A 1 110 ? 22.768 19.293 17.042 1.00 97.63 416 ASN A O 1
ATOM 790 N N . GLY A 1 111 ? 23.745 17.364 16.445 1.00 87.53 417 GLY A N 1
ATOM 791 C CA . GLY A 1 111 ? 23.824 17.650 15.012 1.00 74.99 417 GLY A CA 1
ATOM 792 C C . GLY A 1 111 ? 25.168 17.234 14.438 1.00 68.84 417 GLY A C 1
ATOM 793 O O . GLY A 1 111 ? 25.342 17.128 13.249 1.00 67.53 417 GLY A O 1
ATOM 794 N N . LEU A 1 112 ? 26.155 16.973 15.289 1.00 68.60 418 LEU A N 1
ATOM 795 C CA . LEU A 1 112 ? 27.468 16.542 14.839 1.00 68.27 418 LEU A CA 1
ATOM 796 C C . LEU A 1 112 ? 27.355 15.326 13.911 1.00 66.39 418 LEU A C 1
ATOM 797 O O . LEU A 1 112 ? 26.707 14.380 14.232 1.00 68.70 418 LEU A O 1
ATOM 802 N N . THR A 1 113 ? 27.907 15.433 12.719 1.00 61.81 419 THR A N 1
ATOM 803 C CA . THR A 1 113 ? 27.712 14.468 11.654 1.00 58.93 419 THR A CA 1
ATOM 804 C C . THR A 1 113 ? 29.081 14.030 11.166 1.00 58.38 419 THR A C 1
ATOM 805 O O . THR A 1 113 ? 29.977 14.822 11.083 1.00 67.93 419 THR A O 1
ATOM 809 N N . LEU A 1 114 ? 29.274 12.735 10.930 1.00 53.51 420 LEU A N 1
ATOM 810 C CA . LEU A 1 114 ? 30.546 12.155 10.658 1.00 52.67 420 LEU A CA 1
ATOM 811 C C . LEU A 1 114 ? 30.557 11.103 9.606 1.00 52.07 420 LEU A C 1
ATOM 812 O O . LEU A 1 114 ? 29.570 10.586 9.224 1.00 54.62 420 LEU A O 1
ATOM 817 N N . THR A 1 115 ? 31.743 10.739 9.175 1.00 51.93 421 THR A N 1
ATOM 818 C CA . THR A 1 115 ? 31.983 9.820 8.085 1.00 58.04 421 THR A CA 1
ATOM 819 C C . THR A 1 115 ? 32.601 8.550 8.619 1.00 61.17 421 THR A C 1
ATOM 820 O O . THR A 1 115 ? 33.062 8.508 9.777 1.00 63.26 421 THR A O 1
ATOM 824 N N . GLN A 1 116 ? 32.582 7.506 7.792 1.00 57.87 422 GLN A N 1
ATOM 825 C CA . GLN A 1 116 ? 32.950 6.202 8.282 1.00 59.36 422 GLN A CA 1
ATOM 826 C C . GLN A 1 116 ? 34.375 6.249 8.827 1.00 63.70 422 GLN A C 1
ATOM 827 O O . GLN A 1 116 ? 34.584 5.830 9.982 1.00 57.24 422 GLN A O 1
ATOM 833 N N . GLN A 1 117 ? 35.288 6.864 8.036 1.00 66.36 423 GLN A N 1
ATOM 834 C CA . GLN A 1 117 ? 36.721 6.933 8.387 1.00 64.69 423 GLN A CA 1
ATOM 835 C C . GLN A 1 117 ? 36.928 7.733 9.668 1.00 59.85 423 GLN A C 1
ATOM 836 O O . GLN A 1 117 ? 37.661 7.313 10.591 1.00 50.22 423 GLN A O 1
ATOM 842 N N . GLN A 1 118 ? 36.198 8.823 9.759 1.00 58.02 424 GLN A N 1
ATOM 843 C CA . GLN A 1 118 ? 36.272 9.694 10.938 1.00 64.12 424 GLN A CA 1
ATOM 844 C C . GLN A 1 118 ? 35.943 8.912 12.188 1.00 68.37 424 GLN A C 1
ATOM 845 O O . GLN A 1 118 ? 36.749 8.931 13.129 1.00 71.67 424 GLN A O 1
ATOM 851 N N . LEU A 1 119 ? 34.906 8.089 12.115 1.00 69.96 425 LEU A N 1
ATOM 852 C CA . LEU A 1 119 ? 34.554 7.280 13.269 1.00 75.88 425 LEU A CA 1
ATOM 853 C C . LEU A 1 119 ? 35.577 6.221 13.631 1.00 78.08 425 LEU A C 1
ATOM 854 O O . LEU A 1 119 ? 35.758 5.904 14.757 1.00 79.48 425 LEU A O 1
ATOM 859 N N . GLU A 1 120 ? 36.265 5.734 12.610 1.00 80.03 426 GLU A N 1
ATOM 860 C CA . GLU A 1 120 ? 37.292 4.664 12.814 1.00 87.26 426 GLU A CA 1
ATOM 861 C C . GLU A 1 120 ? 38.387 5.191 13.677 1.00 90.18 426 GLU A C 1
ATOM 862 O O . GLU A 1 120 ? 38.798 4.542 14.645 1.00 90.79 426 GLU A O 1
ATOM 868 N N . VAL A 1 121 ? 38.809 6.420 13.351 1.00 94.24 427 VAL A N 1
ATOM 869 C CA . VAL A 1 121 ? 39.729 7.199 14.186 1.00 92.05 427 VAL A CA 1
ATOM 870 C C . VAL A 1 121 ? 39.027 7.616 15.464 1.00 92.57 427 VAL A C 1
ATOM 871 O O . VAL A 1 121 ? 39.623 7.531 16.516 1.00 94.59 427 VAL A O 1
ATOM 873 N N . GLY A 1 122 ? 37.755 8.022 15.354 1.00 97.41 428 GLY A N 1
ATOM 874 C CA . GLY A 1 122 ? 36.919 8.332 16.506 1.00 104.71 428 GLY A CA 1
ATOM 875 C C . GLY A 1 122 ? 36.640 7.064 17.289 1.00 111.57 428 GLY A C 1
ATOM 876 O O . GLY A 1 122 ? 37.287 6.019 17.057 1.00 118.42 428 GLY A O 1
ATOM 877 N N . GLY A 1 123 ? 35.636 7.133 18.154 1.00 107.92 429 GLY A N 1
ATOM 878 C CA . GLY A 1 123 ? 35.252 6.033 19.040 1.00 108.28 429 GLY A CA 1
ATOM 879 C C . GLY A 1 123 ? 35.121 4.598 18.516 1.00 109.82 429 GLY A C 1
ATOM 880 O O . GLY A 1 123 ? 35.467 3.687 19.204 1.00 111.39 429 GLY A O 1
ATOM 881 N N . PHE A 1 124 ? 34.686 4.420 17.288 1.00 101.28 430 PHE A N 1
ATOM 882 C CA . PHE A 1 124 ? 34.175 3.165 16.799 1.00 95.12 430 PHE A CA 1
ATOM 883 C C . PHE A 1 124 ? 35.251 2.101 16.546 1.00 88.73 430 PHE A C 1
ATOM 884 O O . PHE A 1 124 ? 35.058 0.936 16.944 1.00 89.35 430 PHE A O 1
ATOM 892 N N . GLY A 1 125 ? 36.367 2.504 15.924 1.00 78.40 431 GLY A N 1
ATOM 893 C CA . GLY A 1 125 ? 37.430 1.561 15.614 1.00 69.14 431 GLY A CA 1
ATOM 894 C C . GLY A 1 125 ? 37.010 0.387 14.749 1.00 64.98 431 GLY A C 1
ATOM 895 O O . GLY A 1 125 ? 36.454 0.623 13.671 1.00 63.73 431 GLY A O 1
ATOM 896 N N . THR A 1 126 ? 37.230 -0.841 15.230 1.00 63.19 432 THR A N 1
ATOM 897 C CA . THR A 1 126 ? 37.024 -2.026 14.374 1.00 66.54 432 THR A CA 1
ATOM 898 C C . THR A 1 126 ? 35.532 -2.383 14.189 1.00 65.05 432 THR A C 1
ATOM 899 O O . THR A 1 126 ? 35.174 -3.134 13.282 1.00 68.60 432 THR A O 1
ATOM 903 N N . LEU A 1 127 ? 34.678 -1.834 15.051 1.00 53.77 433 LEU A N 1
ATOM 904 C CA . LEU A 1 127 ? 33.253 -2.076 14.973 1.00 47.36 433 LEU A CA 1
ATOM 905 C C . LEU A 1 127 ? 32.596 -1.315 13.848 1.00 46.44 433 LEU A C 1
ATOM 906 O O . LEU A 1 127 ? 31.616 -1.788 13.229 1.00 46.08 433 LEU A O 1
ATOM 911 N N . THR A 1 128 ? 33.122 -0.124 13.581 1.00 41.25 434 THR A N 1
ATOM 912 C CA . THR A 1 128 ? 32.591 0.835 12.587 1.00 43.44 434 THR A CA 1
ATOM 913 C C . THR A 1 128 ? 32.111 0.217 11.262 1.00 42.23 434 THR A C 1
ATOM 914 O O . THR A 1 128 ? 31.012 0.520 10.811 1.00 46.22 434 THR A O 1
ATOM 918 N N . PRO A 1 129 ? 32.909 -0.680 10.676 1.00 38.80 435 PRO A N 1
ATOM 919 C CA . PRO A 1 129 ? 32.364 -1.317 9.497 1.00 38.95 435 PRO A CA 1
ATOM 920 C C . PRO A 1 129 ? 31.092 -2.103 9.784 1.00 36.61 435 PRO A C 1
ATOM 921 O O . PRO A 1 129 ? 30.143 -2.014 9.055 1.00 32.92 435 PRO A O 1
ATOM 925 N N . THR A 1 130 ? 31.084 -2.861 10.848 1.00 39.36 436 THR A N 1
ATOM 926 C CA . THR A 1 130 ? 29.924 -3.723 11.159 1.00 42.56 436 THR A CA 1
ATOM 927 C C . THR A 1 130 ? 28.668 -2.904 11.558 1.00 39.43 436 THR A C 1
ATOM 928 O O . THR A 1 130 ? 27.558 -3.291 11.247 1.00 39.16 436 THR A O 1
ATOM 932 N N . ILE A 1 131 ? 28.900 -1.733 12.163 1.00 34.44 437 ILE A N 1
ATOM 933 C CA . ILE A 1 131 ? 27.810 -0.837 12.487 1.00 36.24 437 ILE A CA 1
ATOM 934 C C . ILE A 1 131 ? 27.144 -0.254 11.272 1.00 37.54 437 ILE A C 1
ATOM 935 O O . ILE A 1 131 ? 25.910 -0.254 11.166 1.00 35.10 437 ILE A O 1
ATOM 940 N N . PHE A 1 132 ? 27.981 0.179 10.329 1.00 38.95 438 PHE A N 1
ATOM 941 C CA . PHE A 1 132 ? 27.522 0.788 9.118 1.00 32.82 438 PHE A CA 1
ATOM 942 C C . PHE A 1 132 ? 26.855 -0.221 8.208 1.00 31.08 438 PHE A C 1
ATOM 943 O O . PHE A 1 132 ? 25.870 0.086 7.529 1.00 28.01 438 PHE A O 1
ATOM 951 N N . LYS A 1 133 ? 27.357 -1.459 8.207 1.00 31.06 439 LYS A N 1
ATOM 952 C CA . LYS A 1 133 ? 26.725 -2.528 7.464 1.00 34.73 439 LYS A CA 1
ATOM 953 C C . LYS A 1 133 ? 25.268 -2.665 7.939 1.00 35.92 439 LYS A C 1
ATOM 954 O O . LYS A 1 133 ? 24.358 -2.692 7.149 1.00 37.32 439 LYS A O 1
ATOM 960 N N . PHE A 1 134 ? 25.099 -2.711 9.255 1.00 34.22 440 PHE A N 1
ATOM 961 C CA . PHE A 1 134 ? 23.830 -2.937 9.889 1.00 32.92 440 PHE A CA 1
ATOM 962 C C . PHE A 1 134 ? 22.887 -1.827 9.517 1.00 33.71 440 PHE A C 1
ATOM 963 O O . PHE A 1 134 ? 21.777 -2.044 9.104 1.00 35.11 440 PHE A O 1
ATOM 971 N N . ALA A 1 135 ? 23.355 -0.605 9.671 1.00 30.76 441 ALA A N 1
ATOM 972 C CA . ALA A 1 135 ? 22.518 0.562 9.431 1.00 31.05 441 ALA A CA 1
ATOM 973 C C . ALA A 1 135 ? 22.084 0.643 8.008 1.00 33.26 441 ALA A C 1
ATOM 974 O O . ALA A 1 135 ? 20.942 1.067 7.727 1.00 34.65 441 ALA A O 1
ATOM 976 N N . ARG A 1 136 ? 22.991 0.206 7.096 1.00 35.94 442 ARG A N 1
ATOM 977 C CA . ARG A 1 136 ? 22.691 0.085 5.695 1.00 35.02 442 ARG A CA 1
ATOM 978 C C . ARG A 1 136 ? 21.545 -0.934 5.531 1.00 33.85 442 ARG A C 1
ATOM 979 O O . ARG A 1 136 ? 20.607 -0.663 4.849 1.00 30.71 442 ARG A O 1
ATOM 987 N N . SER A 1 137 ? 21.628 -2.048 6.233 1.00 36.25 443 SER A N 1
ATOM 988 C CA . SER A 1 137 ? 20.644 -3.083 6.186 1.00 37.50 443 SER A CA 1
ATOM 989 C C . SER A 1 137 ? 19.234 -2.566 6.626 1.00 36.39 443 SER A C 1
ATOM 990 O O . SER A 1 137 ? 18.235 -3.019 6.062 1.00 38.37 443 SER A O 1
ATOM 993 N N . LEU A 1 138 ? 19.181 -1.656 7.594 1.00 31.56 444 LEU A N 1
ATOM 994 C CA . LEU A 1 138 ? 17.901 -1.146 7.981 1.00 32.07 444 LEU A CA 1
ATOM 995 C C . LEU A 1 138 ? 17.279 -0.210 6.985 1.00 31.91 444 LEU A C 1
ATOM 996 O O . LEU A 1 138 ? 16.049 -0.206 6.776 1.00 31.29 444 LEU A O 1
ATOM 1001 N N . VAL A 1 139 ? 18.092 0.614 6.339 1.00 32.62 445 VAL A N 1
ATOM 1002 C CA . VAL A 1 139 ? 17.596 1.480 5.281 1.00 35.06 445 VAL A CA 1
ATOM 1003 C C . VAL A 1 139 ? 17.055 0.664 4.075 1.00 36.39 445 VAL A C 1
ATOM 1004 O O . VAL A 1 139 ? 16.063 1.035 3.473 1.00 36.59 445 VAL A O 1
ATOM 1008 N N . GLU A 1 140 ? 17.700 -0.462 3.764 1.00 36.68 446 GLU A N 1
ATOM 1009 C CA . GLU A 1 140 ? 17.214 -1.376 2.727 1.00 40.24 446 GLU A CA 1
ATOM 1010 C C . GLU A 1 140 ? 15.828 -1.886 3.019 1.00 40.14 446 GLU A C 1
ATOM 1011 O O . GLU A 1 140 ? 14.977 -1.951 2.121 1.00 41.63 446 GLU A O 1
ATOM 1017 N N . LEU A 1 141 ? 15.581 -2.262 4.273 1.00 40.23 447 LEU A N 1
ATOM 1018 C CA . LEU A 1 141 ? 14.274 -2.779 4.665 1.00 36.55 447 LEU A CA 1
ATOM 1019 C C . LEU A 1 141 ? 13.235 -1.686 4.773 1.00 35.46 447 LEU A C 1
ATOM 1020 O O . LEU A 1 141 ? 12.114 -2.063 4.877 1.00 36.81 447 LEU A O 1
ATOM 1025 N N . SER A 1 142 ? 13.662 -0.416 4.647 1.00 34.12 448 SER A N 1
ATOM 1026 C CA . SER A 1 142 ? 12.772 0.741 4.561 1.00 37.95 448 SER A CA 1
ATOM 1027 C C . SER A 1 142 ? 12.093 1.026 5.872 1.00 45.69 448 SER A C 1
ATOM 1028 O O . SER A 1 142 ? 10.979 1.502 5.878 1.00 54.23 448 SER A O 1
ATOM 1031 N N . VAL A 1 143 ? 12.807 0.771 6.963 1.00 43.70 449 VAL A N 1
ATOM 1032 C CA . VAL A 1 143 ? 12.377 0.907 8.318 1.00 35.03 449 VAL A CA 1
ATOM 1033 C C . VAL A 1 143 ? 12.023 2.326 8.722 1.00 32.89 449 VAL A C 1
ATOM 1034 O O . VAL A 1 143 ? 12.781 3.212 8.494 1.00 36.28 449 VAL A O 1
ATOM 1038 N N . ASP A 1 144 ? 10.875 2.549 9.355 1.00 34.07 450 ASP A N 1
ATOM 1039 C CA . ASP A 1 144 ? 10.434 3.916 9.676 1.00 33.32 450 ASP A CA 1
ATOM 1040 C C . ASP A 1 144 ? 10.492 4.245 11.176 1.00 30.14 450 ASP A C 1
ATOM 1041 O O . ASP A 1 144 ? 10.707 3.373 11.984 1.00 30.99 450 ASP A O 1
ATOM 1046 N N . THR A 1 145 ? 10.274 5.493 11.525 1.00 28.53 451 THR A N 1
ATOM 1047 C CA . THR A 1 145 ? 10.483 5.933 12.899 1.00 30.42 451 THR A CA 1
ATOM 1048 C C . THR A 1 145 ? 9.687 5.092 13.904 1.00 32.60 451 THR A C 1
ATOM 1049 O O . THR A 1 145 ? 10.215 4.750 14.992 1.00 33.41 451 THR A O 1
ATOM 1053 N N . ALA A 1 146 ? 8.446 4.773 13.570 1.00 32.09 452 ALA A N 1
ATOM 1054 C CA . ALA A 1 146 ? 7.595 4.019 14.451 1.00 33.34 452 ALA A CA 1
ATOM 1055 C C . ALA A 1 146 ? 8.110 2.614 14.643 1.00 33.00 452 ALA A C 1
ATOM 1056 O O . ALA A 1 146 ? 8.070 2.079 15.800 1.00 33.28 452 ALA A O 1
ATOM 1058 N N . GLU A 1 147 ? 8.564 1.979 13.532 1.00 28.25 453 GLU A N 1
ATOM 1059 C CA . GLU A 1 147 ? 9.121 0.642 13.631 1.00 26.70 453 GLU A CA 1
ATOM 1060 C C . GLU A 1 147 ? 10.386 0.674 14.475 1.00 27.18 453 GLU A C 1
ATOM 1061 O O . GLU A 1 147 ? 10.623 -0.230 15.269 1.00 28.36 453 GLU A O 1
ATOM 1067 N N . TYR A 1 148 ? 11.172 1.731 14.368 1.00 27.89 454 TYR A N 1
ATOM 1068 C CA . TYR A 1 148 ? 12.331 1.905 15.269 1.00 29.84 454 TYR A CA 1
ATOM 1069 C C . TYR A 1 148 ? 11.941 1.989 16.708 1.00 27.60 454 TYR A C 1
ATOM 1070 O O . TYR A 1 148 ? 12.577 1.379 17.548 1.00 28.18 454 TYR A O 1
ATOM 1079 N N . ALA A 1 149 ? 10.903 2.756 17.012 1.00 27.05 455 ALA A N 1
ATOM 1080 C CA . ALA A 1 149 ? 10.464 2.877 18.379 1.00 25.22 455 ALA A CA 1
ATOM 1081 C C . ALA A 1 149 ? 9.966 1.532 18.910 1.00 23.50 455 ALA A C 1
ATOM 1082 O O . ALA A 1 149 ? 10.286 1.199 19.995 1.00 23.86 455 ALA A O 1
ATOM 1084 N N . MET A 1 150 ? 9.139 0.805 18.189 1.00 20.69 456 MET A N 1
ATOM 1085 C CA . MET A 1 150 ? 8.700 -0.526 18.600 1.00 19.19 456 MET A CA 1
ATOM 1086 C C . MET A 1 150 ? 9.814 -1.506 18.855 1.00 21.23 456 MET A C 1
ATOM 1087 O O . MET A 1 150 ? 9.778 -2.226 19.831 1.00 22.20 456 MET A O 1
ATOM 1092 N N . LEU A 1 151 ? 10.832 -1.543 17.963 1.00 25.31 457 LEU A N 1
ATOM 1093 C CA . LEU A 1 151 ? 11.977 -2.424 18.147 1.00 23.90 457 LEU A CA 1
ATOM 1094 C C . LEU A 1 151 ? 12.746 -2.063 19.397 1.00 24.40 457 LEU A C 1
ATOM 1095 O O . LEU A 1 151 ? 13.233 -2.932 20.099 1.00 23.26 457 LEU A O 1
ATOM 1100 N N . SER A 1 152 ? 12.844 -0.787 19.716 1.00 26.01 458 SER A N 1
ATOM 1101 C CA . SER A 1 152 ? 13.500 -0.397 20.959 1.00 28.71 458 SER A CA 1
ATOM 1102 C C . SER A 1 152 ? 12.782 -0.937 22.172 1.00 30.25 458 SER A C 1
ATOM 1103 O O . SER A 1 152 ? 13.423 -1.487 23.055 1.00 30.70 458 SER A O 1
ATOM 1106 N N . LEU A 1 153 ? 11.450 -0.828 22.228 1.00 29.31 459 LEU A N 1
ATOM 1107 C CA . LEU A 1 153 ? 10.701 -1.359 23.367 1.00 25.34 459 LEU A CA 1
ATOM 1108 C C . LEU A 1 153 ? 10.803 -2.859 23.428 1.00 23.57 459 LEU A C 1
ATOM 1109 O O . LEU A 1 153 ? 10.821 -3.421 24.522 1.00 22.84 459 LEU A O 1
ATOM 1114 N N . ILE A 1 154 ? 10.784 -3.514 22.257 1.00 22.40 460 ILE A N 1
ATOM 1115 C CA . ILE A 1 154 ? 10.887 -4.956 22.179 1.00 22.30 460 ILE A CA 1
ATOM 1116 C C . ILE A 1 154 ? 12.226 -5.415 22.718 1.00 24.34 460 ILE A C 1
ATOM 1117 O O . ILE A 1 154 ? 12.287 -6.444 23.398 1.00 23.14 460 ILE A O 1
ATOM 1122 N N . CYS A 1 155 ? 13.260 -4.625 22.434 1.00 27.89 461 CYS A N 1
ATOM 1123 C CA . CYS A 1 155 ? 14.592 -4.864 23.007 1.00 32.35 461 CYS A CA 1
ATOM 1124 C C . CYS A 1 155 ? 14.559 -4.708 24.481 1.00 27.12 461 CYS A C 1
ATOM 1125 O O . CYS A 1 155 ? 15.003 -5.577 25.205 1.00 25.14 461 CYS A O 1
ATOM 1128 N N . LEU A 1 156 ? 13.954 -3.615 24.891 1.00 27.38 462 LEU A N 1
ATOM 1129 C CA . LEU A 1 156 ? 13.756 -3.266 26.283 1.00 27.81 462 LEU A CA 1
ATOM 1130 C C . LEU A 1 156 ? 12.990 -4.311 26.976 1.00 27.94 462 LEU A C 1
ATOM 1131 O O . LEU A 1 156 ? 13.471 -4.756 28.037 1.00 34.48 462 LEU A O 1
ATOM 1136 N N . ILE A 1 157 ? 11.839 -4.679 26.455 1.00 27.85 463 ILE A N 1
ATOM 1137 C CA . ILE A 1 157 ? 10.980 -5.638 27.162 1.00 32.51 463 ILE A CA 1
ATOM 1138 C C . ILE A 1 157 ? 11.286 -7.048 26.751 1.00 32.34 463 ILE A C 1
ATOM 1139 O O . ILE A 1 157 ? 10.571 -7.639 25.974 1.00 31.60 463 ILE A O 1
ATOM 1144 N N . SER A 1 158 ? 12.372 -7.563 27.290 1.00 30.49 464 SER A N 1
ATOM 1145 C CA . SER A 1 158 ? 12.896 -8.809 26.723 1.00 30.87 464 SER A CA 1
ATOM 1146 C C . SER A 1 158 ? 13.043 -9.755 27.863 1.00 31.56 464 SER A C 1
ATOM 1147 O O . SER A 1 158 ? 13.812 -9.506 28.795 1.00 31.80 464 SER A O 1
ATOM 1150 N N . GLY A 1 159 ? 12.337 -10.879 27.803 1.00 33.70 465 GLY A N 1
ATOM 1151 C CA . GLY A 1 159 ? 12.232 -11.825 28.945 1.00 35.65 465 GLY A CA 1
ATOM 1152 C C . GLY A 1 159 ? 13.460 -12.653 29.171 1.00 39.00 465 GLY A C 1
ATOM 1153 O O . GLY A 1 159 ? 13.675 -13.162 30.295 1.00 35.41 465 GLY A O 1
ATOM 1154 N N . ASP A 1 160 ? 14.327 -12.720 28.129 1.00 39.94 466 ASP A N 1
ATOM 1155 C CA . ASP A 1 160 ? 15.537 -13.517 28.223 1.00 40.64 466 ASP A CA 1
ATOM 1156 C C . ASP A 1 160 ? 16.676 -12.926 29.117 1.00 42.45 466 ASP A C 1
ATOM 1157 O O . ASP A 1 160 ? 17.566 -13.664 29.573 1.00 45.34 466 ASP A O 1
ATOM 1162 N N . ARG A 1 161 ? 16.611 -11.612 29.423 1.00 38.79 467 ARG A N 1
ATOM 1163 C CA . ARG A 1 161 ? 17.690 -10.979 30.159 1.00 37.80 467 ARG A CA 1
ATOM 1164 C C . ARG A 1 161 ? 17.902 -11.693 31.464 1.00 39.14 467 ARG A C 1
ATOM 1165 O O . ARG A 1 161 ? 16.925 -12.228 32.019 1.00 42.68 467 ARG A O 1
ATOM 1173 N N . SER A 1 162 ? 19.170 -11.842 31.831 1.00 41.89 468 SER A N 1
ATOM 1174 C CA . SER A 1 162 ? 19.580 -12.456 33.090 1.00 46.35 468 SER A CA 1
ATOM 1175 C C . SER A 1 162 ? 19.104 -11.759 34.377 1.00 44.62 468 SER A C 1
ATOM 1176 O O . SER A 1 162 ? 19.200 -10.547 34.499 1.00 45.03 468 SER A O 1
ATOM 1179 N N . GLY A 1 163 ? 18.631 -12.548 35.352 1.00 45.16 469 GLY A N 1
ATOM 1180 C CA . GLY A 1 163 ? 18.413 -12.066 36.714 1.00 40.63 469 GLY A CA 1
ATOM 1181 C C . GLY A 1 163 ? 17.130 -11.285 36.942 1.00 42.04 469 GLY A C 1
ATOM 1182 O O . GLY A 1 163 ? 17.053 -10.421 37.813 1.00 47.25 469 GLY A O 1
ATOM 1183 N N . LEU A 1 164 ? 16.100 -11.607 36.174 1.00 40.66 470 LEU A N 1
ATOM 1184 C CA . LEU A 1 164 ? 14.838 -10.940 36.317 1.00 38.93 470 LEU A CA 1
ATOM 1185 C C . LEU A 1 164 ? 14.016 -11.559 37.439 1.00 40.11 470 LEU A C 1
ATOM 1186 O O . LEU A 1 164 ? 14.001 -12.795 37.633 1.00 37.55 470 LEU A O 1
ATOM 1191 N N . GLU A 1 165 ? 13.302 -10.713 38.155 1.00 40.79 471 GLU A N 1
ATOM 1192 C CA . GLU A 1 165 ? 12.372 -11.170 39.182 1.00 44.49 471 GLU A CA 1
ATOM 1193 C C . GLU A 1 165 ? 11.212 -11.933 38.587 1.00 43.24 471 GLU A C 1
ATOM 1194 O O . GLU A 1 165 ? 10.892 -13.000 39.053 1.00 41.31 471 GLU A O 1
ATOM 1200 N N . HIS A 1 166 ? 10.585 -11.368 37.564 1.00 45.22 472 HIS A N 1
ATOM 1201 C CA . HIS A 1 166 ? 9.398 -12.004 36.973 1.00 43.93 472 HIS A CA 1
ATOM 1202 C C . HIS A 1 166 ? 9.540 -12.072 35.458 1.00 39.92 472 HIS A C 1
ATOM 1203 O O . HIS A 1 166 ? 8.890 -11.295 34.752 1.00 36.77 472 HIS A O 1
ATOM 1210 N N . PRO A 1 167 ? 10.397 -12.977 34.980 1.00 37.38 473 PRO A N 1
ATOM 1211 C CA . PRO A 1 167 ? 10.657 -13.009 33.558 1.00 39.32 473 PRO A CA 1
ATOM 1212 C C . PRO A 1 167 ? 9.401 -13.400 32.733 1.00 40.85 473 PRO A C 1
ATOM 1213 O O . PRO A 1 167 ? 9.283 -12.952 31.547 1.00 35.94 473 PRO A O 1
ATOM 1217 N N . GLU A 1 168 ? 8.518 -14.215 33.322 1.00 39.04 474 GLU A N 1
ATOM 1218 C CA . GLU A 1 168 ? 7.272 -14.598 32.685 1.00 42.69 474 GLU A CA 1
ATOM 1219 C C . GLU A 1 168 ? 6.386 -13.384 32.356 1.00 42.26 474 GLU A C 1
ATOM 1220 O O . GLU A 1 168 ? 5.774 -13.363 31.300 1.00 40.85 474 GLU A O 1
ATOM 1226 N N . LYS A 1 169 ? 6.353 -12.388 33.265 1.00 38.57 475 LYS A N 1
ATOM 1227 C CA . LYS A 1 169 ? 5.553 -11.206 33.021 1.00 38.91 475 LYS A CA 1
ATOM 1228 C C . LYS A 1 169 ? 6.167 -10.381 31.948 1.00 37.32 475 LYS A C 1
ATOM 1229 O O . LYS A 1 169 ? 5.453 -9.911 31.012 1.00 35.78 475 LYS A O 1
ATOM 1235 N N . VAL A 1 170 ? 7.488 -10.130 32.039 1.00 35.68 476 VAL A N 1
ATOM 1236 C CA . VAL A 1 170 ? 8.207 -9.355 31.016 1.00 30.87 476 VAL A CA 1
ATOM 1237 C C . VAL A 1 170 ? 7.882 -9.932 29.647 1.00 31.20 476 VAL A C 1
ATOM 1238 O O . VAL A 1 170 ? 7.614 -9.195 28.735 1.00 32.72 476 VAL A O 1
ATOM 1242 N N . GLU A 1 171 ? 7.853 -11.247 29.556 1.00 31.17 477 GLU A N 1
ATOM 1243 C CA . GLU A 1 171 ? 7.507 -11.918 28.318 1.00 37.82 477 GLU A CA 1
ATOM 1244 C C . GLU A 1 171 ? 6.092 -11.670 27.841 1.00 40.94 477 GLU A C 1
ATOM 1245 O O . GLU A 1 171 ? 5.867 -11.523 26.647 1.00 42.18 477 GLU A O 1
ATOM 1251 N N . GLN A 1 172 ? 5.170 -11.635 28.800 1.00 44.30 478 GLN A N 1
ATOM 1252 C CA . GLN A 1 172 ? 3.727 -11.454 28.507 1.00 39.24 478 GLN A CA 1
ATOM 1253 C C . GLN A 1 172 ? 3.527 -10.046 28.094 1.00 34.83 478 GLN A C 1
ATOM 1254 O O . GLN A 1 172 ? 2.801 -9.772 27.128 1.00 34.49 478 GLN A O 1
ATOM 1260 N N . LYS A 1 173 ? 4.145 -9.129 28.810 1.00 32.52 479 LYS A N 1
ATOM 1261 C CA . LYS A 1 173 ? 4.143 -7.731 28.385 1.00 35.12 479 LYS A CA 1
ATOM 1262 C C . LYS A 1 173 ? 4.735 -7.455 27.023 1.00 32.62 479 LYS A C 1
ATOM 1263 O O . LYS A 1 173 ? 4.322 -6.579 26.341 1.00 37.83 479 LYS A O 1
ATOM 1269 N N . GLN A 1 174 ? 5.653 -8.257 26.581 1.00 34.14 480 GLN A N 1
ATOM 1270 C CA . GLN A 1 174 ? 6.294 -8.151 25.249 1.00 31.99 480 GLN A CA 1
ATOM 1271 C C . GLN A 1 174 ? 5.335 -8.538 24.148 1.00 32.84 480 GLN A C 1
ATOM 1272 O O . GLN A 1 174 ? 5.265 -7.850 23.132 1.00 35.59 480 GLN A O 1
ATOM 1278 N N . GLU A 1 175 ? 4.592 -9.598 24.347 1.00 33.16 481 GLU A N 1
ATOM 1279 C CA . GLU A 1 175 ? 3.815 -10.234 23.213 1.00 35.98 481 GLU A CA 1
ATOM 1280 C C . GLU A 1 175 ? 2.854 -9.314 22.426 1.00 33.43 481 GLU A C 1
ATOM 1281 O O . GLU A 1 175 ? 2.807 -9.398 21.220 1.00 32.52 481 GLU A O 1
ATOM 1287 N N . PRO A 1 176 ? 2.054 -8.462 23.108 1.00 32.83 482 PRO A N 1
ATOM 1288 C CA . PRO A 1 176 ? 1.222 -7.567 22.289 1.00 30.92 482 PRO A CA 1
ATOM 1289 C C . PRO A 1 176 ? 2.041 -6.637 21.391 1.00 28.45 482 PRO A C 1
ATOM 1290 O O . PRO A 1 176 ? 1.593 -6.367 20.307 1.00 29.62 482 PRO A O 1
ATOM 1294 N N . ILE A 1 177 ? 3.187 -6.154 21.841 1.00 27.33 483 ILE A N 1
ATOM 1295 C CA . ILE A 1 177 ? 4.033 -5.251 21.032 1.00 30.49 483 ILE A CA 1
ATOM 1296 C C . ILE A 1 177 ? 4.580 -5.956 19.803 1.00 30.35 483 ILE A C 1
ATOM 1297 O O . ILE A 1 177 ? 4.692 -5.383 18.743 1.00 32.35 483 ILE A O 1
ATOM 1302 N N . LEU A 1 178 ? 4.903 -7.219 19.957 1.00 28.60 484 LEU A N 1
ATOM 1303 C CA . LEU A 1 178 ? 5.284 -8.049 18.871 1.00 30.47 484 LEU A CA 1
ATOM 1304 C C . LEU A 1 178 ? 4.168 -8.231 17.866 1.00 36.75 484 LEU A C 1
ATOM 1305 O O . LEU A 1 178 ? 4.378 -8.091 16.656 1.00 43.95 484 LEU A O 1
ATOM 1310 N N . GLU A 1 179 ? 2.958 -8.504 18.352 1.00 37.85 485 GLU A N 1
ATOM 1311 C CA . GLU A 1 179 ? 1.836 -8.676 17.459 1.00 37.75 485 GLU A CA 1
ATOM 1312 C C . GLU A 1 179 ? 1.540 -7.362 16.728 1.00 34.80 485 GLU A C 1
ATOM 1313 O O . GLU A 1 179 ? 1.283 -7.338 15.541 1.00 34.94 485 GLU A O 1
ATOM 1319 N N . THR A 1 180 ? 1.645 -6.280 17.476 1.00 30.78 486 THR A N 1
ATOM 1320 C CA . THR A 1 180 ? 1.409 -4.938 16.957 1.00 30.27 486 THR A CA 1
ATOM 1321 C C . THR A 1 180 ? 2.426 -4.581 15.919 1.00 31.51 486 THR A C 1
ATOM 1322 O O . THR A 1 180 ? 2.052 -3.990 14.893 1.00 31.26 486 THR A O 1
ATOM 1326 N N . LEU A 1 181 ? 3.718 -4.849 16.189 1.00 31.43 487 LEU A N 1
ATOM 1327 C CA . LEU A 1 181 ? 4.754 -4.595 15.202 1.00 31.96 487 LEU A CA 1
ATOM 1328 C C . LEU A 1 181 ? 4.464 -5.376 13.897 1.00 29.10 487 LEU A C 1
ATOM 1329 O O . LEU A 1 181 ? 4.531 -4.775 12.858 1.00 23.22 487 LEU A O 1
ATOM 1334 N N . LYS A 1 182 ? 4.003 -6.622 14.057 1.00 30.10 488 LYS A N 1
ATOM 1335 C CA . LYS A 1 182 ? 3.680 -7.458 12.915 1.00 33.12 488 LYS A CA 1
ATOM 1336 C C . LYS A 1 182 ? 2.637 -6.865 12.009 1.00 34.15 488 LYS A C 1
ATOM 1337 O O . LYS A 1 182 ? 2.792 -6.832 10.794 1.00 42.97 488 LYS A O 1
ATOM 1343 N N . HIS A 1 183 ? 1.541 -6.452 12.591 1.00 34.13 489 HIS A N 1
ATOM 1344 C CA . HIS A 1 183 ? 0.402 -5.903 11.862 1.00 31.74 489 HIS A CA 1
ATOM 1345 C C . HIS A 1 183 ? 0.822 -4.598 11.255 1.00 30.28 489 HIS A C 1
ATOM 1346 O O . HIS A 1 183 ? 0.429 -4.295 10.160 1.00 34.70 489 HIS A O 1
ATOM 1353 N N . TYR A 1 184 ? 1.615 -3.796 11.954 1.00 29.18 490 TYR A N 1
ATOM 1354 C CA . TYR A 1 184 ? 2.030 -2.504 11.407 1.00 31.98 490 TYR A CA 1
ATOM 1355 C C . TYR A 1 184 ? 2.927 -2.741 10.184 1.00 37.64 490 TYR A C 1
ATOM 1356 O O . TYR A 1 184 ? 2.791 -2.071 9.167 1.00 36.09 490 TYR A O 1
ATOM 1365 N N . VAL A 1 185 ? 3.849 -3.690 10.292 1.00 39.96 491 VAL A N 1
ATOM 1366 C CA . VAL A 1 185 ? 4.735 -4.052 9.217 1.00 38.39 491 VAL A CA 1
ATOM 1367 C C . VAL A 1 185 ? 3.914 -4.554 8.055 1.00 41.42 491 VAL A C 1
ATOM 1368 O O . VAL A 1 185 ? 4.121 -4.106 6.932 1.00 45.42 491 VAL A O 1
ATOM 1372 N N . ARG A 1 186 ? 2.903 -5.373 8.345 1.00 40.06 492 ARG A N 1
ATOM 1373 C CA . ARG A 1 186 ? 1.952 -5.832 7.326 1.00 43.14 492 ARG A CA 1
ATOM 1374 C C . ARG A 1 186 ? 1.223 -4.666 6.633 1.00 43.07 492 ARG A C 1
ATOM 1375 O O . ARG A 1 186 ? 1.086 -4.712 5.416 1.00 45.99 492 ARG A O 1
ATOM 1383 N N . LYS A 1 187 ? 0.858 -3.620 7.395 1.00 38.53 493 LYS A N 1
ATOM 1384 C CA . LYS A 1 187 ? 0.231 -2.448 6.844 1.00 40.05 493 LYS A CA 1
ATOM 1385 C C . LYS A 1 187 ? 1.163 -1.766 5.868 1.00 45.96 493 LYS A C 1
ATOM 1386 O O . LYS A 1 187 ? 0.743 -1.361 4.810 1.00 56.38 493 LYS A O 1
ATOM 1392 N N . ARG A 1 188 ? 2.397 -1.587 6.246 1.00 46.88 494 ARG A N 1
ATOM 1393 C CA . ARG A 1 188 ? 3.373 -0.886 5.409 1.00 48.56 494 ARG A CA 1
ATOM 1394 C C . ARG A 1 188 ? 3.928 -1.745 4.284 1.00 51.02 494 ARG A C 1
ATOM 1395 O O . ARG A 1 188 ? 4.413 -1.226 3.284 1.00 56.39 494 ARG A O 1
ATOM 1403 N N . ARG A 1 189 ? 3.912 -3.068 4.431 1.00 48.99 495 ARG A N 1
ATOM 1404 C CA . ARG A 1 189 ? 4.505 -3.974 3.467 1.00 49.70 495 ARG A CA 1
ATOM 1405 C C . ARG A 1 189 ? 3.572 -5.113 3.117 1.00 53.47 495 ARG A C 1
ATOM 1406 O O . ARG A 1 189 ? 3.852 -6.260 3.466 1.00 56.72 495 ARG A O 1
ATOM 1414 N N . PRO A 1 190 ? 2.483 -4.813 2.368 1.00 56.93 496 PRO A N 1
ATOM 1415 C CA . PRO A 1 190 ? 1.526 -5.865 2.006 1.00 53.13 496 PRO A CA 1
ATOM 1416 C C . PRO A 1 190 ? 2.161 -6.864 1.065 1.00 51.09 496 PRO A C 1
ATOM 1417 O O . PRO A 1 190 ? 1.880 -8.079 1.184 1.00 45.38 496 PRO A O 1
ATOM 1421 N N . ASP A 1 191 ? 3.058 -6.384 0.204 1.00 51.18 497 ASP A N 1
ATOM 1422 C CA . ASP A 1 191 ? 3.766 -7.220 -0.732 1.00 55.41 497 ASP A CA 1
ATOM 1423 C C . ASP A 1 191 ? 4.662 -8.293 -0.098 1.00 53.69 497 ASP A C 1
ATOM 1424 O O . ASP A 1 191 ? 4.608 -9.451 -0.524 1.00 52.33 497 ASP A O 1
ATOM 1429 N N . SER A 1 192 ? 5.465 -7.935 0.890 1.00 50.77 498 SER A N 1
ATOM 1430 C CA . SER A 1 192 ? 6.456 -8.926 1.376 1.00 46.46 498 SER A CA 1
ATOM 1431 C C . SER A 1 192 ? 6.059 -9.289 2.773 1.00 47.41 498 SER A C 1
ATOM 1432 O O . SER A 1 192 ? 6.142 -8.462 3.644 1.00 40.60 498 SER A O 1
ATOM 1435 N N . PRO A 1 193 ? 5.557 -10.512 2.959 1.00 47.87 499 PRO A N 1
ATOM 1436 C CA . PRO A 1 193 ? 5.100 -10.922 4.243 1.00 48.40 499 PRO A CA 1
ATOM 1437 C C . PRO A 1 193 ? 6.226 -11.416 5.182 1.00 48.24 499 PRO A C 1
ATOM 1438 O O . PRO A 1 193 ? 5.984 -11.544 6.424 1.00 49.77 499 PRO A O 1
ATOM 1442 N N . HIS A 1 194 ? 7.428 -11.621 4.628 1.00 39.09 500 HIS A N 1
ATOM 1443 C CA . HIS A 1 194 ? 8.550 -12.043 5.453 1.00 39.40 500 HIS A CA 1
ATOM 1444 C C . HIS A 1 194 ? 9.293 -10.870 6.107 1.00 35.61 500 HIS A C 1
ATOM 1445 O O . HIS A 1 194 ? 10.178 -11.087 6.902 1.00 33.97 500 HIS A O 1
ATOM 1452 N N . SER A 1 195 ? 8.881 -9.637 5.850 1.00 34.73 501 SER A N 1
ATOM 1453 C CA . SER A 1 195 ? 9.482 -8.463 6.523 1.00 34.88 501 SER A CA 1
ATOM 1454 C C . SER A 1 195 ? 9.470 -8.453 8.017 1.00 35.37 501 SER A C 1
ATOM 1455 O O . SER A 1 195 ? 10.477 -8.104 8.597 1.00 39.70 501 SER A O 1
ATOM 1458 N N . PHE A 1 196 ? 8.385 -8.934 8.639 1.00 34.68 502 PHE A N 1
ATOM 1459 C CA . PHE A 1 196 ? 8.343 -9.022 10.108 1.00 30.85 502 PHE A CA 1
ATOM 1460 C C . PHE A 1 196 ? 9.414 -9.965 10.619 1.00 31.61 502 PHE A C 1
ATOM 1461 O O . PHE A 1 196 ? 10.137 -9.604 11.526 1.00 29.06 502 PHE A O 1
ATOM 1469 N N . ALA A 1 197 ? 9.567 -11.130 9.993 1.00 34.25 503 ALA A N 1
ATOM 1470 C CA . ALA A 1 197 ? 10.654 -12.103 10.317 1.00 34.67 503 ALA A CA 1
ATOM 1471 C C . ALA A 1 197 ? 11.992 -11.469 10.123 1.00 36.31 503 ALA A C 1
ATOM 1472 O O . ALA A 1 197 ? 12.857 -11.616 11.002 1.00 42.83 503 ALA A O 1
ATOM 1474 N N . LYS A 1 198 ? 12.146 -10.711 9.021 1.00 36.98 504 LYS A N 1
ATOM 1475 C CA . LYS A 1 198 ? 13.399 -10.025 8.725 1.00 36.43 504 LYS A CA 1
ATOM 1476 C C . LYS A 1 198 ? 13.734 -8.989 9.794 1.00 37.28 504 LYS A C 1
ATOM 1477 O O . LYS A 1 198 ? 14.866 -8.847 10.181 1.00 39.70 504 LYS A O 1
ATOM 1483 N N . LEU A 1 199 ? 12.716 -8.275 10.259 1.00 35.31 505 LEU A N 1
ATOM 1484 C CA . LEU A 1 199 ? 12.899 -7.281 11.305 1.00 32.62 505 LEU A CA 1
ATOM 1485 C C . LEU A 1 199 ? 13.282 -7.927 12.652 1.00 32.07 505 LEU A C 1
ATOM 1486 O O . LEU A 1 199 ? 14.130 -7.413 13.350 1.00 30.13 505 LEU A O 1
ATOM 1491 N N . LEU A 1 200 ? 12.715 -9.102 12.965 1.00 25.48 506 LEU A N 1
ATOM 1492 C CA . LEU A 1 200 ? 13.111 -9.784 14.147 1.00 23.75 506 LEU A CA 1
ATOM 1493 C C . LEU A 1 200 ? 14.501 -10.223 14.163 1.00 23.81 506 LEU A C 1
ATOM 1494 O O . LEU A 1 200 ? 15.201 -10.034 15.178 1.00 23.90 506 LEU A O 1
ATOM 1499 N N . LEU A 1 201 ? 14.970 -10.761 13.032 1.00 25.90 507 LEU A N 1
ATOM 1500 C CA . LEU A 1 201 ? 16.374 -11.187 12.898 1.00 22.82 507 LEU A CA 1
ATOM 1501 C C . LEU A 1 201 ? 17.335 -10.017 12.990 1.00 22.24 507 LEU A C 1
ATOM 1502 O O . LEU A 1 201 ? 18.423 -10.223 13.419 1.00 23.60 507 LEU A O 1
ATOM 1507 N N . LYS A 1 202 ? 16.905 -8.803 12.724 1.00 22.10 508 LYS A N 1
ATOM 1508 C CA . LYS A 1 202 ? 17.756 -7.644 13.002 1.00 25.30 508 LYS A CA 1
ATOM 1509 C C . LYS A 1 202 ? 17.979 -7.457 14.485 1.00 27.17 508 LYS A C 1
ATOM 1510 O O . LYS A 1 202 ? 18.998 -6.947 14.878 1.00 24.05 508 LYS A O 1
ATOM 1516 N N . LEU A 1 203 ? 17.005 -7.887 15.324 1.00 28.75 509 LEU A N 1
ATOM 1517 C CA . LEU A 1 203 ? 17.199 -7.863 16.718 1.00 29.20 509 LEU A CA 1
ATOM 1518 C C . LEU A 1 203 ? 18.337 -8.806 17.116 1.00 32.17 509 LEU A C 1
ATOM 1519 O O . LEU A 1 203 ? 19.076 -8.521 18.046 1.00 32.13 509 LEU A O 1
ATOM 1524 N N . THR A 1 204 ? 18.422 -9.951 16.464 1.00 36.44 510 THR A N 1
ATOM 1525 C CA . THR A 1 204 ? 19.479 -10.914 16.711 1.00 40.05 510 THR A CA 1
ATOM 1526 C C . THR A 1 204 ? 20.855 -10.397 16.252 1.00 40.49 510 THR A C 1
ATOM 1527 O O . THR A 1 204 ? 21.844 -10.583 16.981 1.00 49.13 510 THR A O 1
ATOM 1531 N N . ASP A 1 205 ? 20.909 -9.715 15.123 1.00 31.10 511 ASP A N 1
ATOM 1532 C CA . ASP A 1 205 ? 22.058 -8.910 14.771 1.00 30.17 511 ASP A CA 1
ATOM 1533 C C . ASP A 1 205 ? 22.461 -7.895 15.850 1.00 27.37 511 ASP A C 1
ATOM 1534 O O . ASP A 1 205 ? 23.597 -7.765 16.203 1.00 26.60 511 ASP A O 1
ATOM 1539 N N . LEU A 1 206 ? 21.519 -7.091 16.310 1.00 25.77 512 LEU A N 1
ATOM 1540 C CA . LEU A 1 206 ? 21.773 -6.082 17.303 1.00 26.52 512 LEU A CA 1
ATOM 1541 C C . LEU A 1 206 ? 22.338 -6.644 18.673 1.00 27.92 512 LEU A C 1
ATOM 1542 O O . LEU A 1 206 ? 23.054 -5.925 19.407 1.00 28.47 512 LEU A O 1
ATOM 1547 N N . ARG A 1 207 ? 21.910 -7.846 19.094 1.00 25.18 513 ARG A N 1
ATOM 1548 C CA . ARG A 1 207 ? 22.492 -8.500 20.225 1.00 27.66 513 ARG A CA 1
ATOM 1549 C C . ARG A 1 207 ? 23.976 -8.689 20.095 1.00 29.40 513 ARG A C 1
ATOM 1550 O O . ARG A 1 207 ? 24.720 -8.294 20.932 1.00 28.33 513 ARG A O 1
ATOM 1558 N N . SER A 1 208 ? 24.380 -9.270 18.955 1.00 31.89 514 SER A N 1
ATOM 1559 C CA . SER A 1 208 ? 25.777 -9.514 18.610 1.00 30.73 514 SER A CA 1
ATOM 1560 C C . SER A 1 208 ? 26.540 -8.258 18.459 1.00 28.80 514 SER A C 1
ATOM 1561 O O . SER A 1 208 ? 27.635 -8.113 19.032 1.00 30.26 514 SER A O 1
ATOM 1564 N N . LEU A 1 209 ? 25.977 -7.307 17.750 1.00 27.96 515 LEU A N 1
ATOM 1565 C CA . LEU A 1 209 ? 26.580 -5.995 17.622 1.00 32.00 515 LEU A CA 1
ATOM 1566 C C . LEU A 1 209 ? 26.776 -5.306 19.017 1.00 37.22 515 LEU A C 1
ATOM 1567 O O . LEU A 1 209 ? 27.796 -4.705 19.293 1.00 39.25 515 LEU A O 1
ATOM 1572 N N . SER A 1 210 ? 25.776 -5.483 19.919 1.00 34.27 516 SER A N 1
ATOM 1573 C CA . SER A 1 210 ? 25.814 -4.878 21.145 1.00 33.48 516 SER A CA 1
ATOM 1574 C C . SER A 1 210 ? 26.896 -5.523 22.015 1.00 31.67 516 SER A C 1
ATOM 1575 O O . SER A 1 210 ? 27.555 -4.795 22.787 1.00 27.10 516 SER A O 1
ATOM 1578 N N . VAL A 1 211 ? 27.056 -6.831 21.930 1.00 31.09 517 VAL A N 1
ATOM 1579 C CA . VAL A 1 211 ? 28.042 -7.479 22.804 1.00 34.12 517 VAL A CA 1
ATOM 1580 C C . VAL A 1 211 ? 29.473 -6.986 22.455 1.00 37.75 517 VAL A C 1
ATOM 1581 O O . VAL A 1 211 ? 30.286 -6.703 23.365 1.00 40.84 517 VAL A O 1
ATOM 1585 N N . LYS A 1 212 ? 29.746 -6.794 21.150 1.00 33.96 518 LYS A N 1
ATOM 1586 C CA . LYS A 1 212 ? 30.984 -6.258 20.728 1.00 36.59 518 LYS A CA 1
ATOM 1587 C C . LYS A 1 212 ? 31.105 -4.835 21.212 1.00 39.25 518 LYS A C 1
ATOM 1588 O O . LYS A 1 212 ? 32.179 -4.390 21.643 1.00 46.76 518 LYS A O 1
ATOM 1594 N N . GLY A 1 213 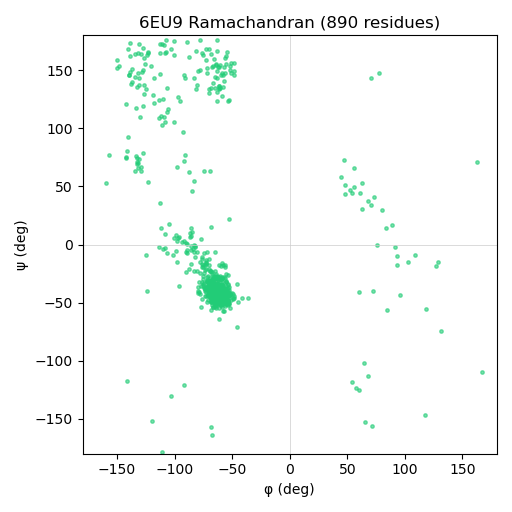? 30.005 -4.086 21.160 1.00 38.70 519 GLY A N 1
ATOM 1595 C CA . GLY A 1 213 ? 30.002 -2.685 21.597 1.00 37.88 519 GLY A CA 1
ATOM 1596 C C . GLY A 1 213 ? 30.515 -2.502 23.019 1.00 39.73 519 GLY A C 1
ATOM 1597 O O . GLY A 1 213 ? 31.370 -1.648 23.244 1.00 35.12 519 GLY A O 1
ATOM 1598 N N . ALA A 1 214 ? 30.060 -3.431 23.880 1.00 45.44 520 ALA A N 1
ATOM 1599 C CA . ALA A 1 214 ? 30.333 -3.355 25.304 1.00 52.19 520 ALA A CA 1
ATOM 1600 C C . ALA A 1 214 ? 31.813 -3.522 25.551 1.00 56.62 520 ALA A C 1
ATOM 1601 O O . ALA A 1 214 ? 32.381 -2.827 26.372 1.00 60.91 520 ALA A O 1
ATOM 1603 N N . GLU A 1 215 ? 32.438 -4.411 24.770 1.00 57.92 521 GLU A N 1
ATOM 1604 C CA . GLU A 1 215 ? 33.834 -4.740 24.950 1.00 52.97 521 GLU A CA 1
ATOM 1605 C C . GLU A 1 215 ? 34.607 -3.467 24.744 1.00 50.82 521 GLU A C 1
ATOM 1606 O O . GLU A 1 215 ? 35.510 -3.152 25.527 1.00 53.61 521 GLU A O 1
ATOM 1612 N N . ARG A 1 216 ? 34.282 -2.720 23.692 1.00 46.97 522 ARG A N 1
ATOM 1613 C CA . ARG A 1 216 ? 34.974 -1.476 23.461 1.00 48.87 522 ARG A CA 1
ATOM 1614 C C . ARG A 1 216 ? 34.730 -0.434 24.549 1.00 49.17 522 ARG A C 1
ATOM 1615 O O . ARG A 1 216 ? 35.655 0.234 24.923 1.00 53.34 522 ARG A O 1
ATOM 1623 N N . VAL A 1 217 ? 33.539 -0.422 25.110 1.00 52.31 523 VAL A N 1
ATOM 1624 C CA . VAL A 1 217 ? 33.133 0.585 26.110 1.00 50.09 523 VAL A CA 1
ATOM 1625 C C . VAL A 1 217 ? 33.983 0.416 27.367 1.00 51.33 523 VAL A C 1
ATOM 1626 O O . VAL A 1 217 ? 34.442 1.400 27.946 1.00 50.17 523 VAL A O 1
ATOM 1630 N N . LEU A 1 218 ? 34.232 -0.841 27.757 1.00 54.67 524 LEU A N 1
ATOM 1631 C CA . LEU A 1 218 ? 34.972 -1.105 28.947 1.00 56.91 524 LEU A CA 1
ATOM 1632 C C . LEU A 1 218 ? 36.409 -0.626 28.854 1.00 62.27 524 LEU A C 1
ATOM 1633 O O . LEU A 1 218 ? 36.858 0.081 29.752 1.00 69.98 524 LEU A O 1
ATOM 1638 N N . GLN A 1 219 ? 37.091 -0.949 27.769 1.00 61.19 525 GLN A N 1
ATOM 1639 C CA . GLN A 1 219 ? 38.471 -0.485 27.540 1.00 67.32 525 GLN A CA 1
ATOM 1640 C C . GLN A 1 219 ? 38.515 1.056 27.528 1.00 70.79 525 GLN A C 1
ATOM 1641 O O . GLN A 1 219 ? 39.384 1.653 28.143 1.00 78.06 525 GLN A O 1
ATOM 1647 N N . LEU A 1 220 ? 37.583 1.674 26.848 1.00 69.00 526 LEU A N 1
ATOM 1648 C CA . LEU A 1 220 ? 37.684 3.083 26.512 1.00 74.93 526 LEU A CA 1
ATOM 1649 C C . LEU A 1 220 ? 37.340 4.028 27.624 1.00 84.39 526 LEU A C 1
ATOM 1650 O O . LEU A 1 220 ? 38.007 5.034 27.791 1.00 89.34 526 LEU A O 1
ATOM 1655 N N . ARG A 1 221 ? 36.298 3.703 28.375 1.00 97.24 527 ARG A N 1
ATOM 1656 C CA . ARG A 1 221 ? 35.789 4.630 29.402 1.00 116.57 527 ARG A CA 1
ATOM 1657 C C . ARG A 1 221 ? 36.706 4.595 30.607 1.00 135.07 527 ARG A C 1
ATOM 1658 O O . ARG A 1 221 ? 37.029 5.660 31.156 1.00 147.94 527 ARG A O 1
ATOM 1660 N N . MET A 1 222 ? 37.089 3.408 31.089 1.00 143.07 528 MET A N 1
ATOM 1661 C CA . MET A 1 222 ? 37.966 3.364 32.294 1.00 144.28 528 MET A CA 1
ATOM 1662 C C . MET A 1 222 ? 39.336 3.949 31.938 1.00 154.52 528 MET A C 1
ATOM 1663 O O . MET A 1 222 ? 39.908 4.801 32.662 1.00 161.77 528 MET A O 1
ATOM 1668 N N . GLU A 1 223 ? 39.851 3.539 30.771 1.00 157.99 529 GLU A N 1
ATOM 1669 C CA . GLU A 1 223 ? 41.161 3.990 30.282 1.00 153.37 529 GLU A CA 1
ATOM 1670 C C . GLU A 1 223 ? 40.915 5.349 29.594 1.00 156.48 529 GLU A C 1
ATOM 1671 O O . GLU A 1 223 ? 41.219 5.638 28.416 1.00 147.60 529 GLU A O 1
ATOM 1677 N N . MET A 1 224 ? 40.313 6.209 30.395 1.00 167.27 530 MET A N 1
ATOM 1678 C CA . MET A 1 224 ? 39.716 7.440 29.971 1.00 175.52 530 MET A CA 1
ATOM 1679 C C . MET A 1 224 ? 40.187 8.563 30.895 1.00 177.93 530 MET A C 1
ATOM 1680 O O . MET A 1 224 ? 40.440 8.321 32.087 1.00 181.92 530 MET A O 1
ATOM 1685 N N . PRO A 1 225 ? 40.323 9.792 30.340 1.00 183.95 531 PRO A N 1
ATOM 1686 C CA . PRO A 1 225 ? 40.720 10.955 31.127 1.00 181.32 531 PRO A CA 1
ATOM 1687 C C . PRO A 1 225 ? 39.686 11.278 32.209 1.00 174.02 531 PRO A C 1
ATOM 1688 O O . PRO A 1 225 ? 40.024 11.595 33.341 1.00 170.80 531 PRO A O 1
ATOM 1692 N N . GLY A 1 226 ? 38.426 11.169 31.821 1.00 165.30 532 GLY A N 1
ATOM 1693 C CA . GLY A 1 226 ? 37.301 11.513 32.677 1.00 154.28 532 GLY A CA 1
ATOM 1694 C C . GLY A 1 226 ? 36.246 10.427 32.633 1.00 150.02 532 GLY A C 1
ATOM 1695 O O . GLY A 1 226 ? 35.606 10.208 31.615 1.00 150.07 532 GLY A O 1
ATOM 1696 N N . GLU A 1 227 ? 36.002 9.819 33.792 1.00 142.61 533 GLU A N 1
ATOM 1697 C CA . GLU A 1 227 ? 35.135 8.659 33.978 1.00 133.96 533 GLU A CA 1
ATOM 1698 C C . GLU A 1 227 ? 33.643 9.019 34.101 1.00 133.61 533 GLU A C 1
ATOM 1699 O O . GLU A 1 227 ? 32.795 8.153 34.142 1.00 136.14 533 GLU A O 1
ATOM 1705 N N . LEU A 1 228 ? 33.324 10.304 34.034 1.00 127.56 534 LEU A N 1
ATOM 1706 C CA . LEU A 1 228 ? 32.012 10.811 34.442 1.00 120.16 534 LEU A CA 1
ATOM 1707 C C . LEU A 1 228 ? 30.913 10.509 33.389 1.00 122.10 534 LEU A C 1
ATOM 1708 O O . LEU A 1 228 ? 31.257 10.012 32.317 1.00 122.41 534 LEU A O 1
ATOM 1713 N N . PRO A 1 229 ? 29.620 10.625 33.718 1.00 118.49 535 PRO A N 1
ATOM 1714 C CA . PRO A 1 229 ? 29.095 11.012 35.051 1.00 110.43 535 PRO A CA 1
ATOM 1715 C C . PRO A 1 229 ? 28.174 9.982 35.786 1.00 102.15 535 PRO A C 1
ATOM 1716 O O . PRO A 1 229 ? 28.280 8.761 35.568 1.00 99.44 535 PRO A O 1
ATOM 1720 N N . PRO A 1 230 ? 27.235 10.464 36.649 1.00 99.15 536 PRO A N 1
ATOM 1721 C CA . PRO A 1 230 ? 26.776 9.523 37.697 1.00 100.89 536 PRO A CA 1
ATOM 1722 C C . PRO A 1 230 ? 25.740 8.493 37.236 1.00 99.73 536 PRO A C 1
ATOM 1723 O O . PRO A 1 230 ? 25.867 7.303 37.547 1.00 101.83 536 PRO A O 1
ATOM 1727 N N . LEU A 1 231 ? 24.779 8.936 36.428 1.00 97.40 537 LEU A N 1
ATOM 1728 C CA . LEU A 1 231 ? 23.818 8.017 35.794 1.00 89.79 537 LEU A CA 1
ATOM 1729 C C . LEU A 1 231 ? 24.458 7.054 34.793 1.00 87.73 537 LEU A C 1
ATOM 1730 O O . LEU A 1 231 ? 24.161 5.879 34.792 1.00 84.77 537 LEU A O 1
ATOM 1735 N N . ILE A 1 232 ? 25.409 7.582 34.041 1.00 86.65 538 ILE A N 1
ATOM 1736 C CA . ILE A 1 232 ? 26.099 6.905 32.958 1.00 80.89 538 ILE A CA 1
ATOM 1737 C C . ILE A 1 232 ? 26.875 5.708 33.447 1.00 79.70 538 ILE A C 1
ATOM 1738 O O . ILE A 1 232 ? 26.892 4.648 32.782 1.00 72.56 538 ILE A O 1
ATOM 1743 N N . LEU A 1 233 ? 27.503 5.864 34.603 1.00 84.68 539 LEU A N 1
ATOM 1744 C CA . LEU A 1 233 ? 28.315 4.797 35.165 1.00 91.47 539 LEU A CA 1
ATOM 1745 C C . LEU A 1 233 ? 27.508 3.561 35.381 1.00 94.82 539 LEU A C 1
ATOM 1746 O O . LEU A 1 233 ? 27.899 2.497 34.918 1.00 102.22 539 LEU A O 1
ATOM 1748 N N . GLU A 1 234 ? 26.358 3.680 36.025 1.00 96.47 540 GLU A N 1
ATOM 1749 C CA . GLU A 1 234 ? 25.603 2.556 36.581 1.00 98.64 540 GLU A CA 1
ATOM 1750 C C . GLU A 1 234 ? 25.198 1.548 35.493 1.00 90.42 540 GLU A C 1
ATOM 1751 O O . GLU A 1 234 ? 25.243 0.344 35.685 1.00 83.87 540 GLU A O 1
ATOM 1757 N N . MET A 1 235 ? 24.821 2.084 34.346 1.00 86.08 541 MET A N 1
ATOM 1758 C CA . MET A 1 235 ? 24.292 1.295 33.265 1.00 96.63 541 MET A CA 1
ATOM 1759 C C . MET A 1 235 ? 25.354 0.392 32.636 1.00 101.67 541 MET A C 1
ATOM 1760 O O . MET A 1 235 ? 25.181 -0.843 32.531 1.00 94.32 541 MET A O 1
ATOM 1765 N N . LEU A 1 236 ? 26.436 1.020 32.180 1.00 110.60 542 LEU A N 1
ATOM 1766 C CA . LEU A 1 236 ? 27.530 0.347 31.488 1.00 106.16 542 LEU A CA 1
ATOM 1767 C C . LEU A 1 236 ? 28.159 -0.709 32.386 1.00 109.79 542 LEU A C 1
ATOM 1768 O O . LEU A 1 236 ? 28.639 -1.740 31.895 1.00 115.09 542 LEU A O 1
ATOM 1773 N N . ASP A 1 237 ? 28.059 -0.477 33.693 1.00 111.79 543 ASP A N 1
ATOM 1774 C CA . ASP A 1 237 ? 28.652 -1.328 34.732 1.00 111.00 543 ASP A CA 1
ATOM 1775 C C . ASP A 1 237 ? 27.985 -2.704 34.791 1.00 111.66 543 ASP A C 1
ATOM 1776 O O . ASP A 1 237 ? 28.110 -3.532 33.872 1.00 100.11 543 ASP A O 1
ATOM 1781 N N . GLU B 1 3 ? 6.609 8.489 -11.074 1.00 68.43 309 GLU B N 1
ATOM 1782 C CA . GLU B 1 3 ? 7.965 7.854 -11.163 1.00 69.82 309 GLU B CA 1
ATOM 1783 C C . GLU B 1 3 ? 8.993 8.489 -10.261 1.00 68.83 309 GLU B C 1
ATOM 1784 O O . GLU B 1 3 ? 10.053 7.841 -10.065 1.00 61.36 309 GLU B O 1
ATOM 1790 N N . LEU B 1 4 ? 8.720 9.700 -9.730 1.00 67.67 310 LEU B N 1
ATOM 1791 C CA . LEU B 1 4 ? 9.739 10.321 -8.812 1.00 64.90 310 LEU B CA 1
ATOM 1792 C C . LEU B 1 4 ? 9.536 10.030 -7.322 1.00 64.00 310 LEU B C 1
ATOM 1793 O O . LEU B 1 4 ? 8.690 10.587 -6.699 1.00 62.34 310 LEU B O 1
ATOM 1798 N N . THR B 1 5 ? 10.251 9.034 -6.829 1.00 64.70 311 THR B N 1
ATOM 1799 C CA . THR B 1 5 ? 10.278 8.654 -5.451 1.00 58.93 311 THR B CA 1
ATOM 1800 C C . THR B 1 5 ? 10.648 9.857 -4.603 1.00 60.12 311 THR B C 1
ATOM 1801 O O . THR B 1 5 ? 11.127 10.859 -5.105 1.00 69.96 311 THR B O 1
ATOM 1805 N N . GLU B 1 6 ? 10.436 9.781 -3.301 1.00 59.74 312 GLU B N 1
ATOM 1806 C CA . GLU B 1 6 ? 11.078 10.648 -2.356 1.00 56.65 312 GLU B CA 1
ATOM 1807 C C . GLU B 1 6 ? 12.601 10.390 -2.375 1.00 50.79 312 GLU B C 1
ATOM 1808 O O . GLU B 1 6 ? 13.367 11.350 -2.285 1.00 47.78 312 GLU B O 1
ATOM 1810 N N . ASP B 1 7 ? 13.013 9.130 -2.546 1.00 46.41 313 ASP B N 1
ATOM 1811 C CA . ASP B 1 7 ? 14.393 8.759 -2.577 1.00 46.91 313 ASP B CA 1
ATOM 1812 C C . ASP B 1 7 ? 15.122 9.449 -3.718 1.00 45.87 313 ASP B C 1
ATOM 1813 O O . ASP B 1 7 ? 16.200 9.984 -3.542 1.00 44.62 313 ASP B O 1
ATOM 1818 N N . GLU B 1 8 ? 14.484 9.423 -4.871 1.00 45.13 314 GLU B N 1
ATOM 1819 C CA . GLU B 1 8 ? 15.058 9.997 -6.041 1.00 47.70 314 GLU B CA 1
ATOM 1820 C C . GLU B 1 8 ? 15.111 11.526 -6.025 1.00 48.69 314 GLU B C 1
ATOM 1821 O O . GLU B 1 8 ? 16.016 12.154 -6.541 1.00 44.56 314 GLU B O 1
ATOM 1827 N N . GLU B 1 9 ? 14.119 12.131 -5.431 1.00 50.06 315 GLU B N 1
ATOM 1828 C CA . GLU B 1 9 ? 14.135 13.570 -5.187 1.00 48.64 315 GLU B CA 1
ATOM 1829 C C . GLU B 1 9 ? 15.267 13.833 -4.250 1.00 45.32 315 GLU B C 1
ATOM 1830 O O . GLU B 1 9 ? 15.942 14.838 -4.392 1.00 42.82 315 GLU B O 1
ATOM 1836 N N . GLU B 1 10 ? 15.485 12.931 -3.307 1.00 45.01 316 GLU B N 1
ATOM 1837 C CA . GLU B 1 10 ? 16.529 13.099 -2.322 1.00 47.16 316 GLU B CA 1
ATOM 1838 C C . GLU B 1 10 ? 17.885 13.102 -2.992 1.00 47.87 316 GLU B C 1
ATOM 1839 O O . GLU B 1 10 ? 18.717 13.955 -2.664 1.00 43.87 316 GLU B O 1
ATOM 1845 N N . MET B 1 11 ? 18.067 12.193 -3.958 1.00 48.53 317 MET B N 1
ATOM 1846 C CA . MET B 1 11 ? 19.315 12.050 -4.700 1.00 47.61 317 MET B CA 1
ATOM 1847 C C . MET B 1 11 ? 19.614 13.267 -5.534 1.00 43.70 317 MET B C 1
ATOM 1848 O O . MET B 1 11 ? 20.705 13.810 -5.486 1.00 38.94 317 MET B O 1
ATOM 1853 N N . VAL B 1 12 ? 18.603 13.725 -6.260 1.00 39.89 318 VAL B N 1
ATOM 1854 C CA . VAL B 1 12 ? 18.772 14.849 -7.098 1.00 41.51 318 VAL B CA 1
ATOM 1855 C C . VAL B 1 12 ? 19.236 16.016 -6.301 1.00 44.34 318 VAL B C 1
ATOM 1856 O O . VAL B 1 12 ? 20.238 16.625 -6.646 1.00 50.80 318 VAL B O 1
ATOM 1860 N N . GLU B 1 13 ? 18.576 16.290 -5.176 1.00 49.42 319 GLU B N 1
ATOM 1861 C CA . GLU B 1 13 ? 18.966 17.400 -4.313 1.00 53.75 319 GLU B CA 1
ATOM 1862 C C . GLU B 1 13 ? 20.426 17.231 -3.864 1.00 51.32 319 GLU B C 1
ATOM 1863 O O . GLU B 1 13 ? 21.196 18.151 -4.078 1.00 49.15 319 GLU B O 1
ATOM 1869 N N . LYS B 1 14 ? 20.798 16.001 -3.478 1.00 47.74 320 LYS B N 1
ATOM 1870 C CA . LYS B 1 14 ? 22.088 15.760 -2.979 1.00 49.56 320 LYS B CA 1
ATOM 1871 C C . LYS B 1 14 ? 23.157 15.926 -4.048 1.00 53.78 320 LYS B C 1
ATOM 1872 O O . LYS B 1 14 ? 24.211 16.494 -3.804 1.00 58.70 320 LYS B O 1
ATOM 1878 N N . ILE B 1 15 ? 22.899 15.389 -5.227 1.00 48.65 321 ILE B N 1
ATOM 1879 C CA . ILE B 1 15 ? 23.819 15.530 -6.346 1.00 44.10 321 ILE B CA 1
ATOM 1880 C C . ILE B 1 15 ? 23.881 17.006 -6.730 1.00 46.82 321 ILE B C 1
ATOM 1881 O O . ILE B 1 15 ? 24.944 17.523 -6.963 1.00 43.29 321 ILE B O 1
ATOM 1886 N N . LEU B 1 16 ? 22.735 17.664 -6.806 1.00 46.72 322 LEU B N 1
ATOM 1887 C CA . LEU B 1 16 ? 22.703 19.101 -7.096 1.00 46.69 322 LEU B CA 1
ATOM 1888 C C . LEU B 1 16 ? 23.448 19.935 -6.088 1.00 44.69 322 LEU B C 1
ATOM 1889 O O . LEU B 1 16 ? 24.112 20.893 -6.412 1.00 50.90 322 LEU B O 1
ATOM 1894 N N . LYS B 1 17 ? 23.341 19.587 -4.846 1.00 41.28 323 LYS B N 1
ATOM 1895 C CA . LYS B 1 17 ? 24.020 20.294 -3.765 1.00 38.53 323 LYS B CA 1
ATOM 1896 C C . LYS B 1 17 ? 25.520 20.214 -3.966 1.00 34.81 323 LYS B C 1
ATOM 1897 O O . LYS B 1 17 ? 26.222 21.200 -3.824 1.00 36.55 323 LYS B O 1
ATOM 1900 N N . ALA B 1 18 ? 25.982 19.051 -4.343 1.00 34.29 324 ALA B N 1
ATOM 1901 C CA . ALA B 1 18 ? 27.393 18.794 -4.590 1.00 38.01 324 ALA B CA 1
ATOM 1902 C C . ALA B 1 18 ? 27.914 19.598 -5.785 1.00 38.01 324 ALA B C 1
ATOM 1903 O O . ALA B 1 18 ? 29.032 20.118 -5.742 1.00 34.84 324 ALA B O 1
ATOM 1905 N N . HIS B 1 19 ? 27.079 19.696 -6.820 1.00 39.17 325 HIS B N 1
ATOM 1906 C CA . HIS B 1 19 ? 27.477 20.357 -8.042 1.00 42.37 325 HIS B CA 1
ATOM 1907 C C . HIS B 1 19 ? 27.624 21.838 -7.732 1.00 47.49 325 HIS B C 1
ATOM 1908 O O . HIS B 1 19 ? 28.573 22.438 -8.179 1.00 51.82 325 HIS B O 1
ATOM 1915 N N . GLU B 1 20 ? 26.605 22.382 -7.088 1.00 48.55 326 GLU B N 1
ATOM 1916 C CA . GLU B 1 20 ? 26.519 23.794 -6.823 1.00 48.54 326 GLU B CA 1
ATOM 1917 C C . GLU B 1 20 ? 27.549 24.261 -5.860 1.00 48.93 326 GLU B C 1
ATOM 1918 O O . GLU B 1 20 ? 28.103 25.354 -6.025 1.00 48.77 326 GLU B O 1
ATOM 1924 N N . GLU B 1 21 ? 27.827 23.463 -4.832 1.00 53.19 327 GLU B N 1
ATOM 1925 C CA . GLU B 1 21 ? 28.842 23.839 -3.827 1.00 51.57 327 GLU B CA 1
ATOM 1926 C C . GLU B 1 21 ? 30.223 23.893 -4.485 1.00 52.07 327 GLU B C 1
ATOM 1927 O O . GLU B 1 21 ? 31.061 24.690 -4.078 1.00 51.10 327 GLU B O 1
ATOM 1933 N N . THR B 1 22 ? 30.442 23.096 -5.544 1.00 47.70 328 THR B N 1
ATOM 1934 C CA . THR B 1 22 ? 31.728 23.043 -6.214 1.00 46.67 328 THR B CA 1
ATOM 1935 C C . THR B 1 22 ? 31.699 23.681 -7.629 1.00 48.90 328 THR B C 1
ATOM 1936 O O . THR B 1 22 ? 32.712 23.802 -8.307 1.00 50.06 328 THR B O 1
ATOM 1940 N N . PHE B 1 23 ? 30.527 24.111 -8.090 1.00 47.79 329 PHE B N 1
ATOM 1941 C CA . PHE B 1 23 ? 30.477 24.908 -9.295 1.00 46.83 329 PHE B CA 1
ATOM 1942 C C . PHE B 1 23 ? 29.427 25.970 -9.140 1.00 50.71 329 PHE B C 1
ATOM 1943 O O . PHE B 1 23 ? 28.370 25.852 -9.743 1.00 58.28 329 PHE B O 1
ATOM 1951 N N . PRO B 1 24 ? 29.693 27.013 -8.346 1.00 54.14 330 PRO B N 1
ATOM 1952 C CA . PRO B 1 24 ? 28.689 28.038 -8.049 1.00 54.75 330 PRO B CA 1
ATOM 1953 C C . PRO B 1 24 ? 28.174 28.799 -9.289 1.00 56.13 330 PRO B C 1
ATOM 1954 O O . PRO B 1 24 ? 28.926 28.913 -10.305 1.00 61.10 330 PRO B O 1
ATOM 1958 N N . TYR B 1 25 ? 26.962 29.329 -9.201 1.00 53.85 331 TYR B N 1
ATOM 1959 C CA . TYR B 1 25 ? 26.382 30.190 -10.230 1.00 55.93 331 TYR B CA 1
ATOM 1960 C C . TYR B 1 25 ? 27.156 31.515 -10.406 1.00 58.17 331 TYR B C 1
ATOM 1961 O O . TYR B 1 25 ? 27.867 31.935 -9.496 1.00 59.37 331 TYR B O 1
ATOM 1970 N N . LEU B 1 26 ? 27.060 32.126 -11.581 1.00 62.08 332 LEU B N 1
ATOM 1971 C CA . LEU B 1 26 ? 27.875 33.288 -11.923 1.00 63.09 332 LEU B CA 1
ATOM 1972 C C . LEU B 1 26 ? 27.067 34.519 -12.326 1.00 73.01 332 LEU B C 1
ATOM 1973 O O . LEU B 1 26 ? 25.857 34.411 -12.655 1.00 78.97 332 LEU B O 1
ATOM 1978 N N . THR B 1 27 ? 27.753 35.672 -12.334 1.00 80.61 333 THR B N 1
ATOM 1979 C CA . THR B 1 27 ? 27.122 37.011 -12.601 1.00 81.91 333 THR B CA 1
ATOM 1980 C C . THR B 1 27 ? 25.855 37.147 -11.758 1.00 88.30 333 THR B C 1
ATOM 1981 O O . THR B 1 27 ? 24.738 37.073 -12.291 1.00 91.93 333 THR B O 1
ATOM 1985 N N . ASP B 1 28 ? 25.954 37.338 -10.450 1.00 96.99 334 ASP B N 1
ATOM 1986 C CA . ASP B 1 28 ? 27.003 37.981 -9.696 1.00 106.36 334 ASP B CA 1
ATOM 1987 C C . ASP B 1 28 ? 28.276 37.177 -9.456 1.00 108.80 334 ASP B C 1
ATOM 1988 O O . ASP B 1 28 ? 28.383 36.000 -9.806 1.00 108.25 334 ASP B O 1
ATOM 1993 N N . ASP B 1 29 ? 29.256 37.856 -8.823 1.00 111.45 335 ASP B N 1
ATOM 1994 C CA . ASP B 1 29 ? 30.671 37.678 -9.131 1.00 105.57 335 ASP B CA 1
ATOM 1995 C C . ASP B 1 29 ? 30.701 37.674 -10.668 1.00 102.98 335 ASP B C 1
ATOM 1996 O O . ASP B 1 29 ? 31.099 36.672 -11.298 1.00 113.54 335 ASP B O 1
ATOM 2001 N N . ASP B 1 30 ? 30.205 38.784 -11.228 1.00 88.00 336 ASP B N 1
ATOM 2002 C CA . ASP B 1 30 ? 29.853 38.899 -12.618 1.00 72.72 336 ASP B CA 1
ATOM 2003 C C . ASP B 1 30 ? 30.925 38.396 -13.596 1.00 61.60 336 ASP B C 1
ATOM 2004 O O . ASP B 1 30 ? 32.135 38.360 -13.286 1.00 51.95 336 ASP B O 1
ATOM 2009 N N . LYS B 1 31 ? 30.466 38.039 -14.775 1.00 55.90 337 LYS B N 1
ATOM 2010 C CA . LYS B 1 31 ? 31.334 37.865 -15.913 1.00 56.63 337 LYS B CA 1
ATOM 2011 C C . LYS B 1 31 ? 31.991 39.216 -16.284 1.00 56.76 337 LYS B C 1
ATOM 2012 O O . LYS B 1 31 ? 31.471 40.296 -15.949 1.00 60.05 337 LYS B O 1
ATOM 2018 N N . TYR B 1 32 ? 33.168 39.166 -16.920 1.00 54.49 338 TYR B N 1
ATOM 2019 C CA . TYR B 1 32 ? 33.699 40.348 -17.551 1.00 54.20 338 TYR B CA 1
ATOM 2020 C C . TYR B 1 32 ? 34.327 40.014 -18.897 1.00 55.02 338 TYR B C 1
ATOM 2021 O O . TYR B 1 32 ? 34.740 38.881 -19.124 1.00 57.63 338 TYR B O 1
ATOM 2030 N N . ARG B 1 33 ? 34.523 41.032 -19.720 1.00 56.33 339 ARG B N 1
ATOM 2031 C CA . ARG B 1 33 ? 35.061 40.837 -21.060 1.00 55.80 339 ARG B CA 1
ATOM 2032 C C . ARG B 1 33 ? 36.369 41.538 -21.279 1.00 57.02 339 ARG B C 1
ATOM 2033 O O . ARG B 1 33 ? 36.427 42.724 -21.057 1.00 65.27 339 ARG B O 1
ATOM 2041 N N . LEU B 1 34 ? 37.391 40.829 -21.769 1.00 58.92 340 LEU B N 1
ATOM 2042 C CA . LEU B 1 34 ? 38.539 41.464 -22.450 1.00 60.34 340 LEU B CA 1
ATOM 2043 C C . LEU B 1 34 ? 38.135 41.919 -23.873 1.00 61.85 340 LEU B C 1
ATOM 2044 O O . LEU B 1 34 ? 37.153 41.456 -24.429 1.00 56.61 340 LEU B O 1
ATOM 2049 N N . THR B 1 35 ? 38.943 42.800 -24.452 1.00 67.47 341 THR B N 1
ATOM 2050 C CA . THR B 1 35 ? 38.909 43.108 -25.876 1.00 67.58 341 THR B CA 1
ATOM 2051 C C . THR B 1 35 ? 40.370 43.030 -26.334 1.00 76.05 341 THR B C 1
ATOM 2052 O O . THR B 1 35 ? 41.274 43.117 -25.464 1.00 86.47 341 THR B O 1
ATOM 2056 N N . GLN B 1 36 ? 40.617 42.954 -27.639 1.00 78.22 342 GLN B N 1
ATOM 2057 C CA . GLN B 1 36 ? 42.012 42.925 -28.112 1.00 78.16 342 GLN B CA 1
ATOM 2058 C C . GLN B 1 36 ? 42.642 44.261 -28.453 1.00 73.25 342 GLN B C 1
ATOM 2059 O O . GLN B 1 36 ? 43.232 44.875 -27.570 1.00 70.17 342 GLN B O 1
ATOM 2065 N N . ILE B 1 45 ? 52.443 33.598 -22.226 1.00 55.26 351 ILE B N 1
ATOM 2066 C CA . ILE B 1 45 ? 51.345 33.812 -21.286 1.00 57.25 351 ILE B CA 1
ATOM 2067 C C . ILE B 1 45 ? 50.246 32.740 -21.470 1.00 56.92 351 ILE B C 1
ATOM 2068 O O . ILE B 1 45 ? 49.750 32.204 -20.469 1.00 57.94 351 ILE B O 1
ATOM 2073 N N . LEU B 1 46 ? 49.884 32.407 -22.722 1.00 57.31 352 LEU B N 1
ATOM 2074 C CA . LEU B 1 46 ? 48.687 31.560 -23.008 1.00 58.18 352 LEU B CA 1
ATOM 2075 C C . LEU B 1 46 ? 48.707 30.246 -22.267 1.00 60.50 352 LEU B C 1
ATOM 2076 O O . LEU B 1 46 ? 47.785 29.949 -21.524 1.00 66.39 352 LEU B O 1
ATOM 2081 N N . TRP B 1 47 ? 49.823 29.519 -22.372 1.00 58.37 353 TRP B N 1
ATOM 2082 C CA . TRP B 1 47 ? 49.982 28.250 -21.677 1.00 52.85 353 TRP B CA 1
ATOM 2083 C C . TRP B 1 47 ? 49.811 28.523 -20.199 1.00 53.73 353 TRP B C 1
ATOM 2084 O O . TRP B 1 47 ? 49.100 27.777 -19.533 1.00 54.59 353 TRP B O 1
ATOM 2095 N N . GLU B 1 48 ? 50.344 29.650 -19.736 1.00 52.73 354 GLU B N 1
ATOM 2096 C CA . GLU B 1 48 ? 50.223 29.979 -18.317 1.00 55.37 354 GLU B CA 1
ATOM 2097 C C . GLU B 1 48 ? 48.752 30.189 -17.953 1.00 53.45 354 GLU B C 1
ATOM 2098 O O . GLU B 1 48 ? 48.318 29.721 -16.922 1.00 46.71 354 GLU B O 1
ATOM 2104 N N . ARG B 1 49 ? 48.018 30.829 -18.855 1.00 55.64 355 ARG B N 1
ATOM 2105 C CA . ARG B 1 49 ? 46.613 31.169 -18.652 1.00 55.91 355 ARG B CA 1
ATOM 2106 C C . ARG B 1 49 ? 45.797 29.875 -18.497 1.00 57.98 355 ARG B C 1
ATOM 2107 O O . ARG B 1 49 ? 44.979 29.746 -17.570 1.00 50.18 355 ARG B O 1
ATOM 2115 N N . VAL B 1 50 ? 46.042 28.943 -19.436 1.00 52.31 356 VAL B N 1
ATOM 2116 C CA . VAL B 1 50 ? 45.359 27.692 -19.487 1.00 52.59 356 VAL B CA 1
ATOM 2117 C C . VAL B 1 50 ? 45.555 26.867 -18.224 1.00 53.47 356 VAL B C 1
ATOM 2118 O O . VAL B 1 50 ? 44.586 26.368 -17.663 1.00 56.10 356 VAL B O 1
ATOM 2122 N N . SER B 1 51 ? 46.801 26.671 -17.815 1.00 51.29 357 SER B N 1
ATOM 2123 C CA . SER B 1 51 ? 47.147 25.757 -16.722 1.00 48.66 357 SER B CA 1
ATOM 2124 C C . SER B 1 51 ? 46.537 26.197 -15.399 1.00 48.53 357 SER B C 1
ATOM 2125 O O . SER B 1 51 ? 46.075 25.370 -14.629 1.00 50.80 357 SER B O 1
ATOM 2128 N N . GLU B 1 52 ? 46.517 27.505 -15.156 1.00 44.67 358 GLU B N 1
ATOM 2129 C CA . GLU B 1 52 ? 46.023 28.077 -13.928 1.00 45.31 358 GLU B CA 1
ATOM 2130 C C . GLU B 1 52 ? 44.541 27.760 -13.765 1.00 46.45 358 GLU B C 1
ATOM 2131 O O . GLU B 1 52 ? 44.099 27.227 -12.717 1.00 44.14 358 GLU B O 1
ATOM 2137 N N . LEU B 1 53 ? 43.770 28.072 -14.816 1.00 45.42 359 LEU B N 1
ATOM 2138 C CA . LEU B 1 53 ? 42.324 27.907 -14.815 1.00 40.77 359 LEU B CA 1
ATOM 2139 C C . LEU B 1 53 ? 41.944 26.441 -14.863 1.00 42.62 359 LEU B C 1
ATOM 2140 O O . LEU B 1 53 ? 41.053 25.989 -14.112 1.00 45.14 359 LEU B O 1
ATOM 2145 N N . SER B 1 54 ? 42.697 25.678 -15.670 1.00 40.28 360 SER B N 1
ATOM 2146 C CA . SER B 1 54 ? 42.512 24.235 -15.724 1.00 43.12 360 SER B CA 1
ATOM 2147 C C . SER B 1 54 ? 42.763 23.594 -14.354 1.00 44.16 360 SER B C 1
ATOM 2148 O O . SER B 1 54 ? 42.070 22.701 -13.935 1.00 41.04 360 SER B O 1
ATOM 2151 N N . THR B 1 55 ? 43.786 24.094 -13.680 1.00 44.95 361 THR B N 1
ATOM 2152 C CA . THR B 1 55 ? 44.258 23.523 -12.460 1.00 46.20 361 THR B CA 1
ATOM 2153 C C . THR B 1 55 ? 43.185 23.659 -11.384 1.00 47.43 361 THR B C 1
ATOM 2154 O O . THR B 1 55 ? 42.956 22.743 -10.596 1.00 44.90 361 THR B O 1
ATOM 2158 N N . LYS B 1 56 ? 42.603 24.828 -11.288 1.00 49.61 362 LYS B N 1
ATOM 2159 C CA . LYS B 1 56 ? 41.599 25.111 -10.272 1.00 50.16 362 LYS B CA 1
ATOM 2160 C C . LYS B 1 56 ? 40.368 24.303 -10.637 1.00 51.99 362 LYS B C 1
ATOM 2161 O O . LYS B 1 56 ? 39.723 23.738 -9.717 1.00 43.95 362 LYS B O 1
ATOM 2167 N N . ALA B 1 57 ? 40.037 24.236 -11.964 1.00 46.79 363 ALA B N 1
ATOM 2168 C CA . ALA B 1 57 ? 38.824 23.528 -12.395 1.00 43.83 363 ALA B CA 1
ATOM 2169 C C . ALA B 1 57 ? 38.851 22.072 -11.971 1.00 47.25 363 ALA B C 1
ATOM 2170 O O . ALA B 1 57 ? 37.958 21.586 -11.224 1.00 49.10 363 ALA B O 1
ATOM 2172 N N . ILE B 1 58 ? 40.013 21.466 -12.182 1.00 42.38 364 ILE B N 1
ATOM 2173 C CA . ILE B 1 58 ? 40.276 20.095 -11.751 1.00 40.64 364 ILE B CA 1
ATOM 2174 C C . ILE B 1 58 ? 40.121 19.993 -10.237 1.00 39.66 364 ILE B C 1
ATOM 2175 O O . ILE B 1 58 ? 39.509 19.053 -9.757 1.00 38.17 364 ILE B O 1
ATOM 2180 N N . ALA B 1 59 ? 40.528 21.035 -9.538 1.00 37.71 365 ALA B N 1
ATOM 2181 C CA . ALA B 1 59 ? 40.425 21.006 -8.103 1.00 43.68 365 ALA B CA 1
ATOM 2182 C C . ALA B 1 59 ? 38.942 20.899 -7.735 1.00 45.54 365 ALA B C 1
ATOM 2183 O O . ALA B 1 59 ? 38.581 20.162 -6.849 1.00 40.04 365 ALA B O 1
ATOM 2185 N N . ASN B 1 60 ? 38.111 21.595 -8.509 1.00 46.56 366 ASN B N 1
ATOM 2186 C CA . ASN B 1 60 ? 36.705 21.612 -8.253 1.00 44.62 366 ASN B CA 1
ATOM 2187 C C . ASN B 1 60 ? 36.010 20.289 -8.530 1.00 44.00 366 ASN B C 1
ATOM 2188 O O . ASN B 1 60 ? 35.114 19.891 -7.819 1.00 50.33 366 ASN B O 1
ATOM 2193 N N . VAL B 1 61 ? 36.437 19.599 -9.566 1.00 41.68 367 VAL B N 1
ATOM 2194 C CA . VAL B 1 61 ? 35.866 18.283 -9.880 1.00 41.37 367 VAL B CA 1
ATOM 2195 C C . VAL B 1 61 ? 36.264 17.310 -8.803 1.00 44.44 367 VAL B C 1
ATOM 2196 O O . VAL B 1 61 ? 35.495 16.442 -8.480 1.00 50.65 367 VAL B O 1
ATOM 2200 N N . VAL B 1 62 ? 37.492 17.434 -8.282 1.00 46.38 368 VAL B N 1
ATOM 2201 C CA . VAL B 1 62 ? 37.968 16.524 -7.223 1.00 44.73 368 VAL B CA 1
ATOM 2202 C C . VAL B 1 62 ? 37.098 16.699 -5.989 1.00 46.13 368 VAL B C 1
ATOM 2203 O O . VAL B 1 62 ? 36.676 15.715 -5.388 1.00 47.04 368 VAL B O 1
ATOM 2207 N N . ASP B 1 63 ? 36.820 17.968 -5.646 1.00 45.56 369 ASP B N 1
ATOM 2208 C CA . ASP B 1 63 ? 35.914 18.296 -4.558 1.00 48.37 369 ASP B CA 1
ATOM 2209 C C . ASP B 1 63 ? 34.560 17.603 -4.768 1.00 47.68 369 ASP B C 1
ATOM 2210 O O . ASP B 1 63 ? 34.026 17.003 -3.859 1.00 37.14 369 ASP B O 1
ATOM 2215 N N . PHE B 1 64 ? 34.062 17.662 -6.013 1.00 42.18 370 PHE B N 1
ATOM 2216 C CA . PHE B 1 64 ? 32.765 17.128 -6.342 1.00 39.41 370 PHE B CA 1
ATOM 2217 C C . PHE B 1 64 ? 32.758 15.658 -6.006 1.00 44.62 370 PHE B C 1
ATOM 2218 O O . PHE B 1 64 ? 31.928 15.169 -5.198 1.00 42.49 370 PHE B O 1
ATOM 2226 N N . GLY B 1 65 ? 33.800 14.959 -6.470 1.00 45.52 371 GLY B N 1
ATOM 2227 C CA . GLY B 1 65 ? 33.979 13.545 -6.120 1.00 48.33 371 GLY B CA 1
ATOM 2228 C C . GLY B 1 65 ? 33.939 13.349 -4.607 1.00 45.64 371 GLY B C 1
ATOM 2229 O O . GLY B 1 65 ? 33.327 12.438 -4.141 1.00 42.66 371 GLY B O 1
ATOM 2230 N N . LYS B 1 66 ? 34.531 14.288 -3.873 1.00 45.34 372 LYS B N 1
ATOM 2231 C CA . LYS B 1 66 ? 34.614 14.211 -2.461 1.00 55.45 372 LYS B CA 1
ATOM 2232 C C . LYS B 1 66 ? 33.178 14.267 -1.880 1.00 59.09 372 LYS B C 1
ATOM 2233 O O . LYS B 1 66 ? 32.913 13.737 -0.790 1.00 49.51 372 LYS B O 1
ATOM 2239 N N . GLN B 1 67 ? 32.279 14.931 -2.583 1.00 62.69 373 GLN B N 1
ATOM 2240 C CA . GLN B 1 67 ? 31.052 15.446 -1.985 1.00 63.70 373 GLN B CA 1
ATOM 2241 C C . GLN B 1 67 ? 29.852 14.750 -2.490 1.00 66.09 373 GLN B C 1
ATOM 2242 O O . GLN B 1 67 ? 28.805 15.384 -2.738 1.00 64.24 373 GLN B O 1
ATOM 2248 N N . VAL B 1 68 ? 29.952 13.453 -2.744 1.00 72.42 374 VAL B N 1
ATOM 2249 C CA . VAL B 1 68 ? 28.847 12.757 -3.392 1.00 81.02 374 VAL B CA 1
ATOM 2250 C C . VAL B 1 68 ? 28.415 11.480 -2.635 1.00 91.41 374 VAL B C 1
ATOM 2251 O O . VAL B 1 68 ? 29.281 10.804 -2.043 1.00 93.38 374 VAL B O 1
ATOM 2255 N N . PRO B 1 69 ? 27.096 11.108 -2.690 1.00 93.60 375 PRO B N 1
ATOM 2256 C CA . PRO B 1 69 ? 26.685 9.726 -2.462 1.00 85.25 375 PRO B CA 1
ATOM 2257 C C . PRO B 1 69 ? 27.490 8.794 -3.341 1.00 81.78 375 PRO B C 1
ATOM 2258 O O . PRO B 1 69 ? 27.922 9.170 -4.452 1.00 79.51 375 PRO B O 1
ATOM 2262 N N . VAL B 1 70 ? 27.744 7.600 -2.826 1.00 78.29 376 VAL B N 1
ATOM 2263 C CA . VAL B 1 70 ? 28.074 6.444 -3.687 1.00 74.20 376 VAL B CA 1
ATOM 2264 C C . VAL B 1 70 ? 29.571 6.494 -3.978 1.00 71.13 376 VAL B C 1
ATOM 2265 O O . VAL B 1 70 ? 30.268 5.537 -3.709 1.00 75.39 376 VAL B O 1
ATOM 2269 N N . PHE B 1 71 ? 30.048 7.612 -4.532 1.00 61.64 377 PHE B N 1
ATOM 2270 C CA . PHE B 1 71 ? 31.334 7.612 -5.200 1.00 57.03 377 PHE B CA 1
ATOM 2271 C C . PHE B 1 71 ? 32.447 7.254 -4.237 1.00 61.79 377 PHE B C 1
ATOM 2272 O O . PHE B 1 71 ? 33.273 6.391 -4.570 1.00 63.95 377 PHE B O 1
ATOM 2280 N N . THR B 1 72 ? 32.385 7.839 -3.042 1.00 59.91 378 THR B N 1
ATOM 2281 C CA . THR B 1 72 ? 33.368 7.625 -2.011 1.00 57.78 378 THR B CA 1
ATOM 2282 C C . THR B 1 72 ? 33.325 6.214 -1.467 1.00 56.89 378 THR B C 1
ATOM 2283 O O . THR B 1 72 ? 34.290 5.774 -0.866 1.00 57.62 378 THR B O 1
ATOM 2287 N N . GLN B 1 73 ? 32.185 5.530 -1.621 1.00 52.33 379 GLN B N 1
ATOM 2288 C CA . GLN B 1 73 ? 32.108 4.127 -1.258 1.00 49.20 379 GLN B CA 1
ATOM 2289 C C . GLN B 1 73 ? 32.973 3.201 -2.085 1.00 50.65 379 GLN B C 1
ATOM 2290 O O . GLN B 1 73 ? 32.883 1.982 -1.860 1.00 45.44 379 GLN B O 1
ATOM 2296 N N . LEU B 1 74 ? 33.630 3.690 -3.153 1.00 47.24 380 LEU B N 1
ATOM 2297 C CA . LEU B 1 74 ? 34.420 2.824 -3.988 1.00 45.73 380 LEU B CA 1
ATOM 2298 C C . LEU B 1 74 ? 35.793 2.732 -3.437 1.00 45.24 380 LEU B C 1
ATOM 2299 O O . LEU B 1 74 ? 36.164 3.603 -2.679 1.00 41.97 380 LEU B O 1
ATOM 2304 N N . SER B 1 75 ? 36.565 1.711 -3.817 1.00 47.72 381 SER B N 1
ATOM 2305 C CA . SER B 1 75 ? 37.966 1.608 -3.360 1.00 50.89 381 SER B CA 1
ATOM 2306 C C . SER B 1 75 ? 38.732 2.850 -3.773 1.00 52.97 381 SER B C 1
ATOM 2307 O O . SER B 1 75 ? 38.447 3.394 -4.827 1.00 58.12 381 SER B O 1
ATOM 2310 N N . THR B 1 76 ? 39.677 3.276 -2.949 1.00 54.93 382 THR B N 1
ATOM 2311 C CA . THR B 1 76 ? 40.401 4.535 -3.150 1.00 54.49 382 THR B CA 1
ATOM 2312 C C . THR B 1 76 ? 41.123 4.541 -4.477 1.00 52.11 382 THR B C 1
ATOM 2313 O O . THR B 1 76 ? 41.164 5.536 -5.142 1.00 52.32 382 THR B O 1
ATOM 2317 N N . ASN B 1 77 ? 41.635 3.398 -4.890 1.00 52.39 383 ASN B N 1
ATOM 2318 C CA . ASN B 1 77 ? 42.259 3.212 -6.203 1.00 53.81 383 ASN B CA 1
ATOM 2319 C C . ASN B 1 77 ? 41.278 3.433 -7.319 1.00 58.17 383 ASN B C 1
ATOM 2320 O O . ASN B 1 77 ? 41.607 4.143 -8.274 1.00 66.11 383 ASN B O 1
ATOM 2325 N N . ASP B 1 78 ? 40.070 2.885 -7.170 1.00 55.57 384 ASP B N 1
ATOM 2326 C CA . ASP B 1 78 ? 39.022 3.089 -8.139 1.00 51.88 384 ASP B CA 1
ATOM 2327 C C . ASP B 1 78 ? 38.658 4.579 -8.213 1.00 51.66 384 ASP B C 1
ATOM 2328 O O . ASP B 1 78 ? 38.556 5.113 -9.288 1.00 53.25 384 ASP B O 1
ATOM 2333 N N . GLN B 1 79 ? 38.565 5.213 -7.063 1.00 51.57 385 GLN B N 1
ATOM 2334 C CA . GLN B 1 79 ? 38.244 6.611 -6.966 1.00 53.88 385 GLN B CA 1
ATOM 2335 C C . GLN B 1 79 ? 39.204 7.476 -7.758 1.00 55.06 385 GLN B C 1
ATOM 2336 O O . GLN B 1 79 ? 38.773 8.341 -8.541 1.00 55.62 385 GLN B O 1
ATOM 2342 N N . ILE B 1 80 ? 40.502 7.214 -7.557 1.00 52.47 386 ILE B N 1
ATOM 2343 C CA . ILE B 1 80 ? 41.566 7.950 -8.244 1.00 50.28 386 ILE B CA 1
ATOM 2344 C C . ILE B 1 80 ? 41.507 7.699 -9.741 1.00 46.01 386 ILE B C 1
ATOM 2345 O O . ILE B 1 80 ? 41.577 8.634 -10.502 1.00 46.01 386 ILE B O 1
ATOM 2350 N N . THR B 1 81 ? 41.327 6.444 -10.122 1.00 45.28 387 THR B N 1
ATOM 2351 C CA . THR B 1 81 ? 41.300 6.040 -11.534 1.00 46.53 387 THR B CA 1
ATOM 2352 C C . THR B 1 81 ? 40.141 6.730 -12.263 1.00 47.76 387 THR B C 1
ATOM 2353 O O . THR B 1 81 ? 40.297 7.174 -13.405 1.00 44.52 387 THR B O 1
ATOM 2357 N N . LEU B 1 82 ? 38.970 6.773 -11.610 1.00 45.07 388 LEU B N 1
ATOM 2358 C CA . LEU B 1 82 ? 37.755 7.334 -12.129 1.00 40.42 388 LEU B CA 1
ATOM 2359 C C . LEU B 1 82 ? 37.864 8.819 -12.308 1.00 38.74 388 LEU B C 1
ATOM 2360 O O . LEU B 1 82 ? 37.407 9.332 -13.341 1.00 36.91 388 LEU B O 1
ATOM 2365 N N . LEU B 1 83 ? 38.483 9.501 -11.331 1.00 37.86 389 LEU B N 1
ATOM 2366 C CA . LEU B 1 83 ? 38.676 10.935 -11.469 1.00 39.06 389 LEU B CA 1
ATOM 2367 C C . LEU B 1 83 ? 39.592 11.326 -12.620 1.00 42.75 389 LEU B C 1
ATOM 2368 O O . LEU B 1 83 ? 39.297 12.246 -13.359 1.00 41.61 389 LEU B O 1
ATOM 2373 N N . LYS B 1 84 ? 40.654 10.557 -12.802 1.00 43.39 390 LYS B N 1
ATOM 2374 C CA . LYS B 1 84 ? 41.623 10.808 -13.836 1.00 43.68 390 LYS B CA 1
ATOM 2375 C C . LYS B 1 84 ? 40.931 10.676 -15.161 1.00 44.69 390 LYS B C 1
ATOM 2376 O O . LYS B 1 84 ? 41.122 11.579 -16.038 1.00 46.78 390 LYS B O 1
ATOM 2382 N N . ALA B 1 85 ? 40.120 9.602 -15.327 1.00 40.61 391 ALA B N 1
ATOM 2383 C CA . ALA B 1 85 ? 39.455 9.330 -16.602 1.00 34.83 391 ALA B CA 1
ATOM 2384 C C . ALA B 1 85 ? 38.379 10.318 -16.927 1.00 32.35 391 ALA B C 1
ATOM 2385 O O . ALA B 1 85 ? 38.283 10.726 -18.057 1.00 35.64 391 ALA B O 1
ATOM 2387 N N . ALA B 1 86 ? 37.619 10.780 -15.944 1.00 33.97 392 ALA B N 1
ATOM 2388 C CA . ALA B 1 86 ? 36.380 11.583 -16.190 1.00 32.26 392 ALA B CA 1
ATOM 2389 C C . ALA B 1 86 ? 36.591 13.062 -16.070 1.00 31.14 392 ALA B C 1
ATOM 2390 O O . ALA B 1 86 ? 35.784 13.856 -16.477 1.00 28.57 392 ALA B O 1
ATOM 2392 N N . CYS B 1 87 ? 37.694 13.433 -15.479 1.00 29.40 393 CYS B N 1
ATOM 2393 C CA . CYS B 1 87 ? 37.900 14.788 -15.026 1.00 31.98 393 CYS B CA 1
ATOM 2394 C C . CYS B 1 87 ? 37.859 15.791 -16.121 1.00 32.58 393 CYS B C 1
ATOM 2395 O O . CYS B 1 87 ? 37.226 16.832 -15.968 1.00 34.80 393 CYS B O 1
ATOM 2398 N N . LEU B 1 88 ? 38.549 15.507 -17.221 1.00 34.41 394 LEU B N 1
ATOM 2399 C CA . LEU B 1 88 ? 38.489 16.430 -18.376 1.00 35.42 394 LEU B CA 1
ATOM 2400 C C . LEU B 1 88 ? 37.044 16.494 -18.904 1.00 36.04 394 LEU B C 1
ATOM 2401 O O . LEU B 1 88 ? 36.590 17.543 -19.263 1.00 37.65 394 LEU B O 1
ATOM 2406 N N . GLU B 1 89 ? 36.386 15.348 -18.935 1.00 36.76 395 GLU B N 1
ATOM 2407 C CA . GLU B 1 89 ? 35.072 15.264 -19.529 1.00 36.83 395 GLU B CA 1
ATOM 2408 C C . GLU B 1 89 ? 34.093 16.126 -18.712 1.00 37.57 395 GLU B C 1
ATOM 2409 O O . GLU B 1 89 ? 33.306 16.854 -19.320 1.00 41.72 395 GLU B O 1
ATOM 2415 N N . ILE B 1 90 ? 34.146 16.079 -17.377 1.00 30.52 396 ILE B N 1
ATOM 2416 C CA . ILE B 1 90 ? 33.281 16.896 -16.577 1.00 28.56 396 ILE B CA 1
ATOM 2417 C C . ILE B 1 90 ? 33.532 18.384 -16.784 1.00 28.68 396 ILE B C 1
ATOM 2418 O O . ILE B 1 90 ? 32.641 19.180 -16.786 1.00 26.50 396 ILE B O 1
ATOM 2423 N N . ILE B 1 91 ? 34.783 18.752 -16.947 1.00 32.61 397 ILE B N 1
ATOM 2424 C CA . ILE B 1 91 ? 35.174 20.148 -17.193 1.00 33.43 397 ILE B CA 1
ATOM 2425 C C . ILE B 1 91 ? 34.619 20.664 -18.518 1.00 29.30 397 ILE B C 1
ATOM 2426 O O . ILE B 1 91 ? 34.180 21.799 -18.654 1.00 30.63 397 ILE B O 1
ATOM 2431 N N . ILE B 1 92 ? 34.626 19.848 -19.545 1.00 24.40 398 ILE B N 1
ATOM 2432 C CA . ILE B 1 92 ? 33.924 20.328 -20.732 1.00 23.90 398 ILE B CA 1
ATOM 2433 C C . ILE B 1 92 ? 32.450 20.497 -20.473 1.00 23.16 398 ILE B C 1
ATOM 2434 O O . ILE B 1 92 ? 31.908 21.527 -20.693 1.00 21.01 398 ILE B O 1
ATOM 2439 N N . LEU B 1 93 ? 31.881 19.488 -19.871 1.00 25.70 399 LEU B N 1
ATOM 2440 C CA . LEU B 1 93 ? 30.469 19.582 -19.404 1.00 26.56 399 LEU B CA 1
ATOM 2441 C C . LEU B 1 93 ? 30.181 20.771 -18.539 1.00 27.20 399 LEU B C 1
ATOM 2442 O O . LEU B 1 93 ? 29.267 21.515 -18.846 1.00 29.31 399 LEU B O 1
ATOM 2447 N N . ARG B 1 94 ? 30.986 20.979 -17.501 1.00 30.29 400 ARG B N 1
ATOM 2448 C CA . ARG B 1 94 ? 30.759 22.102 -16.571 1.00 37.08 400 ARG B CA 1
ATOM 2449 C C . ARG B 1 94 ? 30.819 23.425 -17.317 1.00 40.90 400 ARG B C 1
ATOM 2450 O O . ARG B 1 94 ? 30.065 24.332 -17.088 1.00 44.27 400 ARG B O 1
ATOM 2458 N N . LEU B 1 95 ? 31.728 23.453 -18.287 1.00 45.03 401 LEU B N 1
ATOM 2459 C CA . LEU B 1 95 ? 32.027 24.654 -18.997 1.00 39.58 401 LEU B CA 1
ATOM 2460 C C . LEU B 1 95 ? 30.926 24.984 -19.929 1.00 38.55 401 LEU B C 1
ATOM 2461 O O . LEU B 1 95 ? 30.566 26.138 -20.102 1.00 40.87 401 LEU B O 1
ATOM 2466 N N . ALA B 1 96 ? 30.348 23.961 -20.542 1.00 37.34 402 ALA B N 1
ATOM 2467 C CA . ALA B 1 96 ? 29.212 24.095 -21.416 1.00 37.84 402 ALA B CA 1
ATOM 2468 C C . ALA B 1 96 ? 27.991 24.635 -20.682 1.00 38.34 402 ALA B C 1
ATOM 2469 O O . ALA B 1 96 ? 27.165 25.270 -21.317 1.00 38.81 402 ALA B O 1
ATOM 2471 N N . SER B 1 97 ? 27.899 24.395 -19.374 1.00 38.73 403 SER B N 1
ATOM 2472 C CA . SER B 1 97 ? 26.809 24.907 -18.593 1.00 39.71 403 SER B CA 1
ATOM 2473 C C . SER B 1 97 ? 26.852 26.407 -18.355 1.00 42.17 403 SER B C 1
ATOM 2474 O O . SER B 1 97 ? 25.955 26.932 -17.702 1.00 43.60 403 SER B O 1
ATOM 2477 N N . ARG B 1 98 ? 27.941 27.049 -18.769 1.00 41.22 404 ARG B N 1
ATOM 2478 C CA . ARG B 1 98 ? 28.077 28.486 -18.711 1.00 39.35 404 ARG B CA 1
ATOM 2479 C C . ARG B 1 98 ? 28.003 29.101 -20.084 1.00 39.69 404 ARG B C 1
ATOM 2480 O O . ARG B 1 98 ? 28.265 30.314 -20.250 1.00 38.48 404 ARG B O 1
ATOM 2488 N N . TYR B 1 99 ? 27.654 28.311 -21.091 1.00 42.97 405 TYR B N 1
ATOM 2489 C CA . TYR B 1 99 ? 27.554 28.840 -22.452 1.00 40.23 405 TYR B CA 1
ATOM 2490 C C . TYR B 1 99 ? 26.377 29.779 -22.448 1.00 40.43 405 TYR B C 1
ATOM 2491 O O . TYR B 1 99 ? 25.298 29.460 -21.878 1.00 34.26 405 TYR B O 1
ATOM 2500 N N . ASP B 1 100 ? 26.592 30.957 -23.056 1.00 42.96 406 ASP B N 1
ATOM 2501 C CA . ASP B 1 100 ? 25.567 31.969 -23.099 1.00 45.89 406 ASP B CA 1
ATOM 2502 C C . ASP B 1 100 ? 25.037 32.082 -24.493 1.00 48.45 406 ASP B C 1
ATOM 2503 O O . ASP B 1 100 ? 25.665 32.631 -25.335 1.00 54.85 406 ASP B O 1
ATOM 2508 N N . ASP B 1 101 ? 23.849 31.554 -24.688 1.00 53.26 407 ASP B N 1
ATOM 2509 C CA . ASP B 1 101 ? 23.225 31.378 -25.963 1.00 57.21 407 ASP B CA 1
ATOM 2510 C C . ASP B 1 101 ? 23.022 32.697 -26.676 1.00 58.74 407 ASP B C 1
ATOM 2511 O O . ASP B 1 101 ? 23.341 32.808 -27.850 1.00 51.12 407 ASP B O 1
ATOM 2516 N N . LYS B 1 102 ? 22.521 33.680 -25.923 1.00 61.17 408 LYS B N 1
ATOM 2517 C CA . LYS B 1 102 ? 22.284 35.041 -26.419 1.00 61.66 408 LYS B CA 1
ATOM 2518 C C . LYS B 1 102 ? 23.565 35.691 -26.877 1.00 64.29 408 LYS B C 1
ATOM 2519 O O . LYS B 1 102 ? 23.705 36.124 -28.022 1.00 67.02 408 LYS B O 1
ATOM 2521 N N . GLU B 1 103 ? 24.554 35.733 -25.990 1.00 66.61 409 GLU B N 1
ATOM 2522 C CA . GLU B 1 103 ? 25.843 36.384 -26.242 1.00 62.64 409 GLU B CA 1
ATOM 2523 C C . GLU B 1 103 ? 26.840 35.605 -27.107 1.00 59.02 409 GLU B C 1
ATOM 2524 O O . GLU B 1 103 ? 27.751 36.167 -27.634 1.00 53.03 409 GLU B O 1
ATOM 2530 N N . ASP B 1 104 ? 26.588 34.305 -27.291 1.00 59.64 410 ASP B N 1
ATOM 2531 C CA . ASP B 1 104 ? 27.520 33.384 -27.945 1.00 61.39 410 ASP B CA 1
ATOM 2532 C C . ASP B 1 104 ? 28.844 33.247 -27.180 1.00 57.87 410 ASP B C 1
ATOM 2533 O O . ASP B 1 104 ? 29.840 32.959 -27.761 1.00 55.46 410 ASP B O 1
ATOM 2538 N N . THR B 1 105 ? 28.838 33.378 -25.851 1.00 56.93 411 THR B N 1
ATOM 2539 C CA . THR B 1 105 ? 30.026 33.329 -25.041 1.00 52.07 411 THR B CA 1
ATOM 2540 C C . THR B 1 105 ? 30.221 32.003 -24.288 1.00 47.03 411 THR B C 1
ATOM 2541 O O . THR B 1 105 ? 29.398 31.188 -24.280 1.00 47.03 411 THR B O 1
ATOM 2545 N N . MET B 1 106 ? 31.406 31.789 -23.721 1.00 41.95 412 MET B N 1
ATOM 2546 C CA . MET B 1 106 ? 31.683 30.859 -22.670 1.00 40.06 412 MET B CA 1
ATOM 2547 C C . MET B 1 106 ? 32.361 31.554 -21.545 1.00 37.93 412 MET B C 1
ATOM 2548 O O . MET B 1 106 ? 32.923 32.602 -21.724 1.00 32.42 412 MET B O 1
ATOM 2553 N N . SER B 1 107 ? 32.320 30.951 -20.354 1.00 43.79 413 SER B N 1
ATOM 2554 C CA . SER B 1 107 ? 32.857 31.640 -19.177 1.00 47.39 413 SER B CA 1
ATOM 2555 C C . SER B 1 107 ? 33.631 30.695 -18.300 1.00 48.89 413 SER B C 1
ATOM 2556 O O . SER B 1 107 ? 33.330 29.499 -18.224 1.00 58.05 413 SER B O 1
ATOM 2559 N N . PHE B 1 108 ? 34.655 31.212 -17.634 1.00 45.38 414 PHE B N 1
ATOM 2560 C CA . PHE B 1 108 ? 35.437 30.405 -16.737 1.00 45.84 414 PHE B CA 1
ATOM 2561 C C . PHE B 1 108 ? 35.081 30.845 -15.307 1.00 50.98 414 PHE B C 1
ATOM 2562 O O . PHE B 1 108 ? 34.310 31.800 -15.135 1.00 52.21 414 PHE B O 1
ATOM 2570 N N . SER B 1 109 ? 35.646 30.165 -14.295 1.00 52.46 415 SER B N 1
ATOM 2571 C CA . SER B 1 109 ? 35.193 30.302 -12.933 1.00 53.66 415 SER B CA 1
ATOM 2572 C C . SER B 1 109 ? 35.510 31.645 -12.315 1.00 55.90 415 SER B C 1
ATOM 2573 O O . SER B 1 109 ? 34.884 32.053 -11.296 1.00 54.02 415 SER B O 1
ATOM 2576 N N . ASN B 1 110 ? 36.504 32.328 -12.899 1.00 58.21 416 ASN B N 1
ATOM 2577 C CA . ASN B 1 110 ? 36.945 33.648 -12.472 1.00 55.19 416 ASN B CA 1
ATOM 2578 C C . ASN B 1 110 ? 36.121 34.720 -13.124 1.00 58.11 416 ASN B C 1
ATOM 2579 O O . ASN B 1 110 ? 36.237 35.885 -12.780 1.00 67.94 416 ASN B O 1
ATOM 2584 N N . GLY B 1 111 ? 35.207 34.352 -14.036 1.00 56.83 417 GLY B N 1
ATOM 2585 C CA . GLY B 1 111 ? 34.226 35.265 -14.644 1.00 50.70 417 GLY B CA 1
ATOM 2586 C C . GLY B 1 111 ? 34.629 35.659 -16.051 1.00 52.09 417 GLY B C 1
ATOM 2587 O O . GLY B 1 111 ? 33.838 36.166 -16.822 1.00 51.48 417 GLY B O 1
ATOM 2588 N N . LEU B 1 112 ? 35.885 35.413 -16.413 1.00 50.26 418 LEU B N 1
ATOM 2589 C CA . LEU B 1 112 ? 36.364 35.732 -17.766 1.00 51.92 418 LEU B CA 1
ATOM 2590 C C . LEU B 1 112 ? 35.451 35.073 -18.819 1.00 52.35 418 LEU B C 1
ATOM 2591 O O . LEU B 1 112 ? 35.141 33.894 -18.725 1.00 56.84 418 LEU B O 1
ATOM 2596 N N . THR B 1 113 ? 34.909 35.885 -19.713 1.00 51.89 419 THR B N 1
ATOM 2597 C CA . THR B 1 113 ? 33.877 35.460 -20.641 1.00 48.79 419 THR B CA 1
ATOM 2598 C C . THR B 1 113 ? 34.334 35.762 -22.054 1.00 45.69 419 THR B C 1
ATOM 2599 O O . THR B 1 113 ? 34.865 36.839 -22.279 1.00 44.73 419 THR B O 1
ATOM 2603 N N . LEU B 1 114 ? 34.178 34.803 -22.957 1.00 43.77 420 LEU B N 1
ATOM 2604 C CA . LEU B 1 114 ? 34.850 34.965 -24.286 1.00 47.58 420 LEU B CA 1
ATOM 2605 C C . LEU B 1 114 ? 33.975 34.551 -25.444 1.00 45.73 420 LEU B C 1
ATOM 2606 O O . LEU B 1 114 ? 33.282 33.578 -25.331 1.00 44.58 420 LEU B O 1
ATOM 2611 N N . THR B 1 115 ? 34.008 35.328 -26.510 1.00 42.67 421 THR B N 1
ATOM 2612 C CA . THR B 1 115 ? 33.233 35.021 -27.698 1.00 44.70 421 THR B CA 1
ATOM 2613 C C . THR B 1 115 ? 33.808 33.777 -28.329 1.00 42.80 421 THR B C 1
ATOM 2614 O O . THR B 1 115 ? 34.922 33.371 -28.003 1.00 40.54 421 THR B O 1
ATOM 2618 N N . GLN B 1 116 ? 33.033 33.166 -29.215 1.00 41.81 422 GLN B N 1
ATOM 2619 C CA . GLN B 1 116 ? 33.526 32.026 -29.954 1.00 45.95 422 GLN B CA 1
ATOM 2620 C C . GLN B 1 116 ? 34.766 32.447 -30.742 1.00 55.49 422 GLN B C 1
ATOM 2621 O O . GLN B 1 116 ? 35.782 31.717 -30.757 1.00 62.13 422 GLN B O 1
ATOM 2627 N N . GLN B 1 117 ? 34.698 33.634 -31.376 1.00 58.35 423 GLN B N 1
ATOM 2628 C CA . GLN B 1 117 ? 35.740 34.180 -32.248 1.00 56.23 423 GLN B CA 1
ATOM 2629 C C . GLN B 1 117 ? 37.051 34.339 -31.451 1.00 55.04 423 GLN B C 1
ATOM 2630 O O . GLN B 1 117 ? 38.076 33.849 -31.902 1.00 61.28 423 GLN B O 1
ATOM 2636 N N . GLN B 1 118 ? 36.951 34.829 -30.230 1.00 49.40 424 GLN B N 1
ATOM 2637 C CA . GLN B 1 118 ? 38.119 35.034 -29.422 1.00 50.61 424 GLN B CA 1
ATOM 2638 C C . GLN B 1 118 ? 38.823 33.739 -29.126 1.00 52.79 424 GLN B C 1
ATOM 2639 O O . GLN B 1 118 ? 40.037 33.684 -29.145 1.00 59.96 424 GLN B O 1
ATOM 2645 N N . LEU B 1 119 ? 38.068 32.698 -28.825 1.00 52.35 425 LEU B N 1
ATOM 2646 C CA . LEU B 1 119 ? 38.677 31.454 -28.319 1.00 47.93 425 LEU B CA 1
ATOM 2647 C C . LEU B 1 119 ? 39.328 30.694 -29.455 1.00 51.68 425 LEU B C 1
ATOM 2648 O O . LEU B 1 119 ? 40.203 29.873 -29.241 1.00 50.71 425 LEU B O 1
ATOM 2653 N N . GLU B 1 120 ? 38.934 31.008 -30.689 1.00 57.90 426 GLU B N 1
ATOM 2654 C CA . GLU B 1 120 ? 39.534 30.453 -31.894 1.00 57.40 426 GLU B CA 1
ATOM 2655 C C . GLU B 1 120 ? 41.026 30.771 -31.932 1.00 54.81 426 GLU B C 1
ATOM 2656 O O . GLU B 1 120 ? 41.832 29.957 -32.294 1.00 59.27 426 GLU B O 1
ATOM 2662 N N . VAL B 1 121 ? 41.335 32.001 -31.615 1.00 48.38 427 VAL B N 1
ATOM 2663 C CA . VAL B 1 121 ? 42.647 32.567 -31.611 1.00 48.11 427 VAL B CA 1
ATOM 2664 C C . VAL B 1 121 ? 43.382 32.250 -30.321 1.00 48.17 427 VAL B C 1
ATOM 2665 O O . VAL B 1 121 ? 44.626 32.277 -30.270 1.00 50.49 427 VAL B O 1
ATOM 2669 N N . GLY B 1 122 ? 42.637 31.954 -29.252 1.00 47.91 428 GLY B N 1
ATOM 2670 C CA . GLY B 1 122 ? 43.177 31.784 -27.913 1.00 45.45 428 GLY B CA 1
ATOM 2671 C C . GLY B 1 122 ? 43.258 30.309 -27.587 1.00 46.41 428 GLY B C 1
ATOM 2672 O O . GLY B 1 122 ? 43.773 29.503 -28.392 1.00 43.72 428 GLY B O 1
ATOM 2673 N N . GLY B 1 123 ? 42.731 29.939 -26.414 1.00 47.75 429 GLY B N 1
ATOM 2674 C CA . GLY B 1 123 ? 42.849 28.569 -25.895 1.00 45.80 429 GLY B CA 1
ATOM 2675 C C . GLY B 1 123 ? 42.358 27.432 -26.767 1.00 43.94 429 GLY B C 1
ATOM 2676 O O . GLY B 1 123 ? 43.064 26.435 -26.956 1.00 49.12 429 GLY B O 1
ATOM 2677 N N . PHE B 1 124 ? 41.155 27.550 -27.289 1.00 42.45 430 PHE B N 1
ATOM 2678 C CA . PHE B 1 124 ? 40.475 26.398 -27.903 1.00 42.55 430 PHE B CA 1
ATOM 2679 C C . PHE B 1 124 ? 41.026 26.013 -29.275 1.00 44.17 430 PHE B C 1
ATOM 2680 O O . PHE B 1 124 ? 41.188 24.817 -29.548 1.00 44.40 430 PHE B O 1
ATOM 2688 N N . GLY B 1 125 ? 41.397 27.010 -30.090 1.00 39.49 431 GLY B N 1
ATOM 2689 C CA . GLY B 1 125 ? 41.851 26.729 -31.438 1.00 39.56 431 GLY B CA 1
ATOM 2690 C C . GLY B 1 125 ? 40.834 26.023 -32.302 1.00 42.89 431 GLY B C 1
ATOM 2691 O O . GLY B 1 125 ? 39.699 26.466 -32.443 1.00 40.09 431 GLY B O 1
ATOM 2692 N N . THR B 1 126 ? 41.228 24.896 -32.870 1.00 48.05 432 THR B N 1
ATOM 2693 C CA . THR B 1 126 ? 40.398 24.125 -33.801 1.00 48.73 432 THR B CA 1
ATOM 2694 C C . THR B 1 126 ? 39.227 23.382 -33.109 1.00 47.92 432 THR B C 1
ATOM 2695 O O . THR B 1 126 ? 38.310 22.930 -33.768 1.00 52.00 432 THR B O 1
ATOM 2699 N N . LEU B 1 127 ? 39.283 23.260 -31.790 1.00 42.45 433 LEU B N 1
ATOM 2700 C CA . LEU B 1 127 ? 38.220 22.684 -31.000 1.00 41.77 433 LEU B CA 1
ATOM 2701 C C . LEU B 1 127 ? 36.950 23.490 -30.958 1.00 41.14 433 LEU B C 1
ATOM 2702 O O . LEU B 1 127 ? 35.816 22.946 -30.931 1.00 41.10 433 LEU B O 1
ATOM 2707 N N . THR B 1 128 ? 37.163 24.807 -31.008 1.00 40.33 434 THR B N 1
ATOM 2708 C CA . THR B 1 128 ? 36.125 25.821 -30.778 1.00 44.60 434 THR B CA 1
ATOM 2709 C C . THR B 1 128 ? 34.795 25.561 -31.480 1.00 45.93 434 THR B C 1
ATOM 2710 O O . THR B 1 128 ? 33.753 25.596 -30.827 1.00 45.61 434 THR B O 1
ATOM 2714 N N . PRO B 1 129 ? 34.845 25.268 -32.783 1.00 46.92 435 PRO B N 1
ATOM 2715 C CA . PRO B 1 129 ? 33.527 25.029 -33.397 1.00 47.87 435 PRO B CA 1
ATOM 2716 C C . PRO B 1 129 ? 32.806 23.827 -32.757 1.00 47.39 435 PRO B C 1
ATOM 2717 O O . PRO B 1 129 ? 31.618 23.921 -32.479 1.00 46.15 435 PRO B O 1
ATOM 2721 N N . THR B 1 130 ? 33.569 22.756 -32.487 1.00 44.40 436 THR B N 1
ATOM 2722 C CA . THR B 1 130 ? 32.905 21.538 -32.055 1.00 42.94 436 THR B CA 1
ATOM 2723 C C . THR B 1 130 ? 32.447 21.642 -30.600 1.00 40.67 436 THR B C 1
ATOM 2724 O O . THR B 1 130 ? 31.425 21.058 -30.224 1.00 36.39 436 THR B O 1
ATOM 2728 N N . ILE B 1 131 ? 33.179 22.423 -29.793 1.00 39.87 437 ILE B N 1
ATOM 2729 C CA . ILE B 1 131 ? 32.777 22.688 -28.420 1.00 39.73 437 ILE B CA 1
ATOM 2730 C C . ILE B 1 131 ? 31.500 23.505 -28.343 1.00 38.32 437 ILE B C 1
ATOM 2731 O O . ILE B 1 131 ? 30.650 23.215 -27.541 1.00 38.97 437 ILE B O 1
ATOM 2736 N N . PHE B 1 132 ? 31.393 24.501 -29.177 1.00 37.64 438 PHE B N 1
ATOM 2737 C CA . PHE B 1 132 ? 30.243 25.361 -29.200 1.00 39.62 438 PHE B CA 1
ATOM 2738 C C . PHE B 1 132 ? 29.012 24.650 -29.741 1.00 41.17 438 PHE B C 1
ATOM 2739 O O . PHE B 1 132 ? 27.908 24.865 -29.242 1.00 46.02 438 PHE B O 1
ATOM 2747 N N . LYS B 1 133 ? 29.221 23.763 -30.724 1.00 35.30 439 LYS B N 1
ATOM 2748 C CA . LYS B 1 133 ? 28.141 22.955 -31.248 1.00 33.22 439 LYS B CA 1
ATOM 2749 C C . LYS B 1 133 ? 27.494 22.171 -30.049 1.00 34.47 439 LYS B C 1
ATOM 2750 O O . LYS B 1 133 ? 26.311 22.116 -29.918 1.00 30.29 439 LYS B O 1
ATOM 2756 N N . PHE B 1 134 ? 28.354 21.530 -29.266 1.00 34.50 440 PHE B N 1
ATOM 2757 C CA . PHE B 1 134 ? 28.014 20.670 -28.218 1.00 35.70 440 PHE B CA 1
ATOM 2758 C C . PHE B 1 134 ? 27.266 21.448 -27.178 1.00 41.67 440 PHE B C 1
ATOM 2759 O O . PHE B 1 134 ? 26.299 20.967 -26.581 1.00 42.06 440 PHE B O 1
ATOM 2767 N N . ALA B 1 135 ? 27.791 22.594 -26.795 1.00 42.98 441 ALA B N 1
ATOM 2768 C CA . ALA B 1 135 ? 27.173 23.415 -25.773 1.00 42.66 441 ALA B CA 1
ATOM 2769 C C . ALA B 1 135 ? 25.767 23.830 -26.215 1.00 44.69 441 ALA B C 1
ATOM 2770 O O . ALA B 1 135 ? 24.829 23.801 -25.415 1.00 50.68 441 ALA B O 1
ATOM 2772 N N . ARG B 1 136 ? 25.663 24.174 -27.492 1.00 43.78 442 ARG B N 1
ATOM 2773 C CA . ARG B 1 136 ? 24.459 24.673 -28.084 1.00 41.33 442 ARG B CA 1
ATOM 2774 C C . ARG B 1 136 ? 23.406 23.603 -28.064 1.00 37.02 442 ARG B C 1
ATOM 2775 O O . ARG B 1 136 ? 22.324 23.851 -27.589 1.00 39.01 442 ARG B O 1
ATOM 2783 N N . SER B 1 137 ? 23.759 22.404 -28.472 1.00 34.78 443 SER B N 1
ATOM 2784 C CA . SER B 1 137 ? 22.845 21.298 -28.529 1.00 37.77 443 SER B CA 1
ATOM 2785 C C . SER B 1 137 ? 22.397 20.898 -27.127 1.00 43.58 443 SER B C 1
ATOM 2786 O O . SER B 1 137 ? 21.319 20.351 -26.965 1.00 42.06 443 SER B O 1
ATOM 2789 N N . LEU B 1 138 ? 23.213 21.100 -26.097 1.00 45.13 444 LEU B N 1
ATOM 2790 C CA . LEU B 1 138 ? 22.714 21.017 -24.738 1.00 48.52 444 LEU B CA 1
ATOM 2791 C C . LEU B 1 138 ? 21.598 22.022 -24.433 1.00 49.28 444 LEU B C 1
ATOM 2792 O O . LEU B 1 138 ? 20.669 21.707 -23.759 1.00 50.25 444 LEU B O 1
ATOM 2797 N N . VAL B 1 139 ? 21.729 23.242 -24.929 1.00 47.48 445 VAL B N 1
ATOM 2798 C CA . VAL B 1 139 ? 20.717 24.249 -24.702 1.00 51.48 445 VAL B CA 1
ATOM 2799 C C . VAL B 1 139 ? 19.382 23.881 -25.393 1.00 55.64 445 VAL B C 1
ATOM 2800 O O . VAL B 1 139 ? 18.315 24.071 -24.831 1.00 55.77 445 VAL B O 1
ATOM 2804 N N . GLU B 1 140 ? 19.475 23.300 -26.583 1.00 57.06 446 GLU B N 1
ATOM 2805 C CA . GLU B 1 140 ? 18.343 22.767 -27.313 1.00 61.91 446 GLU B CA 1
ATOM 2806 C C . GLU B 1 140 ? 17.543 21.766 -26.498 1.00 57.90 446 GLU B C 1
ATOM 2807 O O . GLU B 1 140 ? 16.298 21.824 -26.509 1.00 63.54 446 GLU B O 1
ATOM 2813 N N . LEU B 1 141 ? 18.227 20.924 -25.737 1.00 51.28 447 LEU B N 1
ATOM 2814 C CA . LEU B 1 141 ? 17.523 19.912 -24.976 1.00 49.80 447 LEU B CA 1
ATOM 2815 C C . LEU B 1 141 ? 17.069 20.475 -23.659 1.00 47.60 447 LEU B C 1
ATOM 2816 O O . LEU B 1 141 ? 16.576 19.739 -22.821 1.00 48.05 447 LEU B O 1
ATOM 2821 N N . SER B 1 142 ? 17.234 21.785 -23.467 1.00 44.57 448 SER B N 1
ATOM 2822 C CA . SER B 1 142 ? 16.789 22.512 -22.287 1.00 44.82 448 SER B CA 1
ATOM 2823 C C . SER B 1 142 ? 17.327 21.798 -21.081 1.00 45.45 448 SER B C 1
ATOM 2824 O O . SER B 1 142 ? 16.577 21.529 -20.130 1.00 42.96 448 SER B O 1
ATOM 2827 N N . VAL B 1 143 ? 18.619 21.465 -21.132 1.00 41.56 449 VAL B N 1
ATOM 2828 C CA . VAL B 1 143 ? 19.290 20.794 -20.011 1.00 38.79 449 VAL B CA 1
ATOM 2829 C C . VAL B 1 143 ? 19.459 21.743 -18.819 1.00 34.85 449 VAL B C 1
ATOM 2830 O O . VAL B 1 143 ? 19.932 22.840 -18.970 1.00 31.22 449 VAL B O 1
ATOM 2834 N N . ASP B 1 144 ? 19.075 21.323 -17.631 1.00 33.80 450 ASP B N 1
ATOM 2835 C CA . ASP B 1 144 ? 19.058 22.241 -16.458 1.00 34.49 450 ASP B CA 1
ATOM 2836 C C . ASP B 1 144 ? 20.132 21.841 -15.456 1.00 35.54 450 ASP B C 1
ATOM 2837 O O . ASP B 1 144 ? 20.813 20.770 -15.637 1.00 43.77 450 ASP B O 1
ATOM 2842 N N . THR B 1 145 ? 20.357 22.650 -14.422 1.00 30.47 451 THR B N 1
ATOM 2843 C CA . THR B 1 145 ? 21.552 22.472 -13.633 1.00 30.58 451 THR B CA 1
ATOM 2844 C C . THR B 1 145 ? 21.633 21.051 -13.083 1.00 35.72 451 THR B C 1
ATOM 2845 O O . THR B 1 145 ? 22.678 20.432 -13.230 1.00 37.83 451 THR B O 1
ATOM 2849 N N . ALA B 1 146 ? 20.492 20.530 -12.603 1.00 38.17 452 ALA B N 1
ATOM 2850 C CA . ALA B 1 146 ? 20.467 19.258 -11.964 1.00 35.44 452 ALA B CA 1
ATOM 2851 C C . ALA B 1 146 ? 20.798 18.125 -12.922 1.00 34.82 452 ALA B C 1
ATOM 2852 O O . ALA B 1 146 ? 21.507 17.175 -12.538 1.00 37.20 452 ALA B O 1
ATOM 2854 N N . GLU B 1 147 ? 20.299 18.215 -14.150 1.00 35.14 453 GLU B N 1
ATOM 2855 C CA . GLU B 1 147 ? 20.693 17.245 -15.180 1.00 37.42 453 GLU B CA 1
ATOM 2856 C C . GLU B 1 147 ? 22.191 17.309 -15.469 1.00 35.60 453 GLU B C 1
ATOM 2857 O O . GLU B 1 147 ? 22.818 16.311 -15.667 1.00 35.01 453 GLU B O 1
ATOM 2863 N N . TYR B 1 148 ? 22.771 18.472 -15.407 1.00 33.90 454 TYR B N 1
ATOM 2864 C CA . TYR B 1 148 ? 24.222 18.628 -15.444 1.00 36.50 454 TYR B CA 1
ATOM 2865 C C . TYR B 1 148 ? 24.951 17.889 -14.353 1.00 35.59 454 TYR B C 1
ATOM 2866 O O . TYR B 1 148 ? 25.921 17.201 -14.595 1.00 37.37 454 TYR B O 1
ATOM 2875 N N . ALA B 1 149 ? 24.463 18.037 -13.137 1.00 36.08 455 ALA B N 1
ATOM 2876 C CA . ALA B 1 149 ? 25.033 17.363 -11.990 1.00 32.36 455 ALA B CA 1
ATOM 2877 C C . ALA B 1 149 ? 24.949 15.858 -12.198 1.00 28.18 455 ALA B C 1
ATOM 2878 O O . ALA B 1 149 ? 25.921 15.181 -11.941 1.00 26.33 455 ALA B O 1
ATOM 2880 N N . MET B 1 150 ? 23.833 15.374 -12.723 1.00 25.28 456 MET B N 1
ATOM 2881 C CA . MET B 1 150 ? 23.624 13.945 -12.851 1.00 25.49 456 MET B CA 1
ATOM 2882 C C . MET B 1 150 ? 24.504 13.349 -13.884 1.00 24.37 456 MET B C 1
ATOM 2883 O O . MET B 1 150 ? 25.061 12.278 -13.715 1.00 21.72 456 MET B O 1
ATOM 2888 N N . LEU B 1 151 ? 24.667 14.067 -14.991 1.00 27.43 457 LEU B N 1
ATOM 2889 C CA . LEU B 1 151 ? 25.557 13.637 -16.089 1.00 24.39 457 LEU B CA 1
ATOM 2890 C C . LEU B 1 151 ? 26.970 13.593 -15.609 1.00 23.78 457 LEU B C 1
ATOM 2891 O O . LEU B 1 151 ? 27.660 12.635 -15.914 1.00 24.96 457 LEU B O 1
ATOM 2896 N N . SER B 1 152 ? 27.381 14.540 -14.781 1.00 22.81 458 SER B N 1
ATOM 2897 C CA . SER B 1 152 ? 28.758 14.484 -14.270 1.00 22.00 458 SER B CA 1
ATOM 2898 C C . SER B 1 152 ? 28.983 13.278 -13.426 1.00 24.97 458 SER B C 1
ATOM 2899 O O . SER B 1 152 ? 29.964 12.569 -13.638 1.00 25.77 458 SER B O 1
ATOM 2902 N N . LEU B 1 153 ? 28.030 12.971 -12.496 1.00 27.23 459 LEU B N 1
ATOM 2903 C CA . LEU B 1 153 ? 28.212 11.822 -11.625 1.00 25.57 459 LEU B CA 1
ATOM 2904 C C . LEU B 1 153 ? 28.227 10.534 -12.408 1.00 25.00 459 LEU B C 1
ATOM 2905 O O . LEU B 1 153 ? 28.994 9.642 -12.079 1.00 24.05 459 LEU B O 1
ATOM 2910 N N . ILE B 1 154 ? 27.347 10.439 -13.418 1.00 24.96 460 ILE B N 1
ATOM 2911 C CA . ILE B 1 154 ? 27.282 9.287 -14.253 1.00 28.17 460 ILE B CA 1
ATOM 2912 C C . ILE B 1 154 ? 28.575 9.131 -15.044 1.00 34.18 460 ILE B C 1
ATOM 2913 O O . ILE B 1 154 ? 28.985 8.008 -15.291 1.00 35.14 460 ILE B O 1
ATOM 2918 N N . CYS B 1 155 ? 29.169 10.266 -15.457 1.00 35.39 461 CYS B N 1
ATOM 2919 C CA . CYS B 1 155 ? 30.414 10.261 -16.195 1.00 37.05 461 CYS B CA 1
ATOM 2920 C C . CYS B 1 155 ? 31.508 9.711 -15.309 1.00 37.62 461 CYS B C 1
ATOM 2921 O O . CYS B 1 155 ? 32.256 8.814 -15.736 1.00 40.00 461 CYS B O 1
ATOM 2924 N N . LEU B 1 156 ? 31.548 10.220 -14.077 1.00 32.31 462 LEU B N 1
ATOM 2925 C CA . LEU B 1 156 ? 32.530 9.864 -13.120 1.00 33.12 462 LEU B CA 1
ATOM 2926 C C . LEU B 1 156 ? 32.493 8.394 -12.829 1.00 37.64 462 LEU B C 1
ATOM 2927 O O . LEU B 1 156 ? 33.513 7.757 -12.866 1.00 45.95 462 LEU B O 1
ATOM 2932 N N . ILE B 1 157 ? 31.300 7.866 -12.556 1.00 36.77 463 ILE B N 1
ATOM 2933 C CA . ILE B 1 157 ? 31.119 6.521 -12.108 1.00 38.11 463 ILE B CA 1
ATOM 2934 C C . ILE B 1 157 ? 30.901 5.612 -13.306 1.00 38.68 463 ILE B C 1
ATOM 2935 O O . ILE B 1 157 ? 29.825 5.104 -13.548 1.00 37.58 463 ILE B O 1
ATOM 2940 N N . SER B 1 158 ? 31.940 5.384 -14.045 1.00 44.44 464 SER B N 1
ATOM 2941 C CA . SER B 1 158 ? 31.821 4.698 -15.324 1.00 44.33 464 SER B CA 1
ATOM 2942 C C . SER B 1 158 ? 32.612 3.413 -15.284 1.00 43.80 464 SER B C 1
ATOM 2943 O O . SER B 1 158 ? 33.817 3.425 -15.059 1.00 48.32 464 SER B O 1
ATOM 2946 N N . GLY B 1 159 ? 31.926 2.297 -15.515 1.00 43.56 465 GLY B N 1
ATOM 2947 C CA . GLY B 1 159 ? 32.504 0.961 -15.387 1.00 40.99 465 GLY B CA 1
ATOM 2948 C C . GLY B 1 159 ? 33.547 0.608 -16.432 1.00 42.13 465 GLY B C 1
ATOM 2949 O O . GLY B 1 159 ? 34.449 -0.118 -16.152 1.00 49.65 465 GLY B O 1
ATOM 2950 N N . ASP B 1 160 ? 33.506 1.285 -17.557 1.00 40.05 466 ASP B N 1
ATOM 2951 C CA . ASP B 1 160 ? 34.338 0.885 -18.719 1.00 40.15 466 ASP B CA 1
ATOM 2952 C C . ASP B 1 160 ? 35.760 1.492 -18.812 1.00 37.78 466 ASP B C 1
ATOM 2953 O O . ASP B 1 160 ? 36.505 1.096 -19.682 1.00 39.70 466 ASP B O 1
ATOM 2958 N N . ARG B 1 161 ? 36.121 2.402 -17.917 1.00 36.19 467 ARG B N 1
ATOM 2959 C CA . ARG B 1 161 ? 37.473 2.936 -17.841 1.00 34.65 467 ARG B CA 1
ATOM 2960 C C . ARG B 1 161 ? 38.461 1.810 -17.660 1.00 36.99 467 ARG B C 1
ATOM 2961 O O . ARG B 1 161 ? 38.131 0.802 -17.106 1.00 39.89 467 ARG B O 1
ATOM 2969 N N . SER B 1 162 ? 39.656 1.978 -18.201 1.00 48.95 468 SER B N 1
ATOM 2970 C CA . SER B 1 162 ? 40.850 1.166 -17.937 1.00 51.77 468 SER B CA 1
ATOM 2971 C C . SER B 1 162 ? 41.315 1.254 -16.478 1.00 51.19 468 SER B C 1
ATOM 2972 O O . SER B 1 162 ? 41.216 2.298 -15.855 1.00 51.63 468 SER B O 1
ATOM 2975 N N . GLY B 1 163 ? 41.913 0.177 -15.965 1.00 51.93 469 GLY B N 1
ATOM 2976 C CA . GLY B 1 163 ? 42.617 0.188 -14.686 1.00 49.91 469 GLY B CA 1
ATOM 2977 C C . GLY B 1 163 ? 41.725 0.001 -13.492 1.00 53.49 469 GLY B C 1
ATOM 2978 O O . GLY B 1 163 ? 42.150 0.265 -12.354 1.00 57.00 469 GLY B O 1
ATOM 2979 N N . LEU B 1 164 ? 40.474 -0.434 -13.697 1.00 53.27 470 LEU B N 1
ATOM 2980 C CA . LEU B 1 164 ? 39.563 -0.538 -12.619 1.00 51.85 470 LEU B CA 1
ATOM 2981 C C . LEU B 1 164 ? 39.744 -1.802 -11.803 1.00 54.59 470 LEU B C 1
ATOM 2982 O O . LEU B 1 164 ? 39.886 -2.886 -12.359 1.00 50.55 470 LEU B O 1
ATOM 2987 N N . GLU B 1 165 ? 39.740 -1.635 -10.472 1.00 55.03 471 GLU B N 1
ATOM 2988 C CA . GLU B 1 165 ? 39.841 -2.803 -9.575 1.00 52.59 471 GLU B CA 1
ATOM 2989 C C . GLU B 1 165 ? 38.583 -3.627 -9.664 1.00 52.43 471 GLU B C 1
ATOM 2990 O O . GLU B 1 165 ? 38.623 -4.827 -9.800 1.00 49.82 471 GLU B O 1
ATOM 2996 N N . HIS B 1 166 ? 37.436 -2.968 -9.559 1.00 58.39 472 HIS B N 1
ATOM 2997 C CA . HIS B 1 166 ? 36.139 -3.625 -9.486 1.00 59.02 472 HIS B CA 1
ATOM 2998 C C . HIS B 1 166 ? 35.189 -2.981 -10.445 1.00 54.54 472 HIS B C 1
ATOM 2999 O O . HIS B 1 166 ? 34.239 -2.348 -10.033 1.00 56.25 472 HIS B O 1
ATOM 3006 N N . PRO B 1 167 ? 35.406 -3.179 -11.759 1.00 53.86 473 PRO B N 1
ATOM 3007 C CA . PRO B 1 167 ? 34.544 -2.522 -12.744 1.00 53.28 473 PRO B CA 1
ATOM 3008 C C . PRO B 1 167 ? 33.031 -2.839 -12.520 1.00 49.06 473 PRO B C 1
ATOM 3009 O O . PRO B 1 167 ? 32.194 -1.987 -12.716 1.00 45.58 473 PRO B O 1
ATOM 3013 N N . GLU B 1 168 ? 32.757 -4.022 -12.023 1.00 50.91 474 GLU B N 1
ATOM 3014 C CA . GLU B 1 168 ? 31.446 -4.520 -11.754 1.00 51.96 474 GLU B CA 1
ATOM 3015 C C . GLU B 1 168 ? 30.742 -3.723 -10.677 1.00 47.99 474 GLU B C 1
ATOM 3016 O O . GLU B 1 168 ? 29.540 -3.420 -10.813 1.00 48.06 474 GLU B O 1
ATOM 3022 N N . LYS B 1 169 ? 31.450 -3.404 -9.609 1.00 45.21 475 LYS B N 1
ATOM 3023 C CA . LYS B 1 169 ? 30.829 -2.639 -8.489 1.00 43.58 475 LYS B CA 1
ATOM 3024 C C . LYS B 1 169 ? 30.513 -1.233 -8.963 1.00 44.56 475 LYS B C 1
ATOM 3025 O O . LYS B 1 169 ? 29.482 -0.680 -8.661 1.00 42.27 475 LYS B O 1
ATOM 3027 N N . VAL B 1 170 ? 31.432 -0.695 -9.754 1.00 43.82 476 VAL B N 1
ATOM 3028 C CA . VAL B 1 170 ? 31.368 0.665 -10.268 1.00 40.36 476 VAL B CA 1
ATOM 3029 C C . VAL B 1 170 ? 30.106 0.770 -11.074 1.00 40.59 476 VAL B C 1
ATOM 3030 O O . VAL B 1 170 ? 29.354 1.721 -10.932 1.00 40.45 476 VAL B O 1
ATOM 3034 N N . GLU B 1 171 ? 29.889 -0.199 -11.971 1.00 40.98 477 GLU B N 1
ATOM 3035 C CA . GLU B 1 171 ? 28.742 -0.231 -12.830 1.00 43.66 477 GLU B CA 1
ATOM 3036 C C . GLU B 1 171 ? 27.436 -0.337 -12.060 1.00 44.91 477 GLU B C 1
ATOM 3037 O O . GLU B 1 171 ? 26.469 0.258 -12.517 1.00 47.69 477 GLU B O 1
ATOM 3043 N N . GLN B 1 172 ? 27.432 -1.086 -10.944 1.00 41.38 478 GLN B N 1
ATOM 3044 C CA . GLN B 1 172 ? 26.278 -1.251 -10.108 1.00 43.17 478 GLN B CA 1
ATOM 3045 C C . GLN B 1 172 ? 25.892 0.071 -9.484 1.00 42.27 478 GLN B C 1
ATOM 3046 O O . GLN B 1 172 ? 24.740 0.449 -9.438 1.00 44.00 478 GLN B O 1
ATOM 3052 N N . LYS B 1 173 ? 26.879 0.756 -8.948 1.00 40.14 479 LYS B N 1
ATOM 3053 C CA . LYS B 1 173 ? 26.700 2.072 -8.395 1.00 38.93 479 LYS B CA 1
ATOM 3054 C C . LYS B 1 173 ? 26.165 3.109 -9.398 1.00 38.33 479 LYS B C 1
ATOM 3055 O O . LYS B 1 173 ? 25.490 4.001 -9.019 1.00 38.91 479 LYS B O 1
ATOM 3061 N N . GLN B 1 174 ? 26.447 2.951 -10.670 1.00 41.25 480 GLN B N 1
ATOM 3062 C CA . GLN B 1 17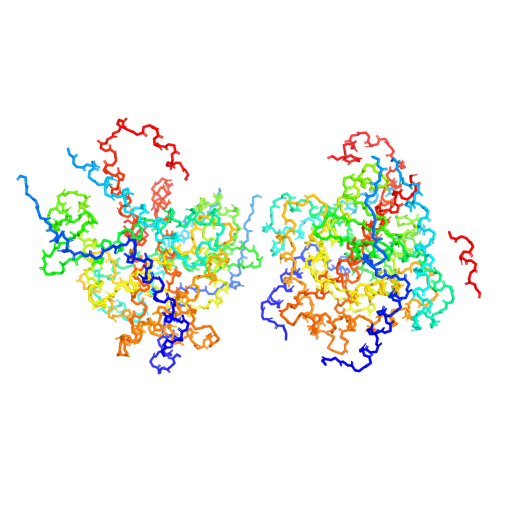4 ? 25.935 3.814 -11.728 1.00 42.23 480 GLN B CA 1
ATOM 3063 C C . GLN B 1 174 ? 24.450 3.628 -11.935 1.00 38.41 480 GLN B C 1
ATOM 3064 O O . GLN B 1 174 ? 23.739 4.556 -12.170 1.00 37.06 480 GLN B O 1
ATOM 3070 N N . GLU B 1 175 ? 24.015 2.367 -11.882 1.00 38.67 481 GLU B N 1
ATOM 3071 C CA . GLU B 1 175 ? 22.622 1.968 -12.207 1.00 40.30 481 GLU B CA 1
ATOM 3072 C C . GLU B 1 175 ? 21.502 2.787 -11.523 1.00 40.44 481 GLU B C 1
ATOM 3073 O O . GLU B 1 175 ? 20.563 3.197 -12.213 1.00 44.57 481 GLU B O 1
ATOM 3079 N N . PRO B 1 176 ? 21.594 3.053 -10.185 1.00 36.10 482 PRO B N 1
ATOM 3080 C CA . PRO B 1 176 ? 20.528 3.877 -9.654 1.00 34.35 482 PRO B CA 1
ATOM 3081 C C . PRO B 1 176 ? 20.559 5.287 -10.244 1.00 31.19 482 PRO B C 1
ATOM 3082 O O . PRO B 1 176 ? 19.508 5.877 -10.405 1.00 31.88 482 PRO B O 1
ATOM 3086 N N . ILE B 1 177 ? 21.774 5.825 -10.529 1.00 28.93 483 ILE B N 1
ATOM 3087 C CA . ILE B 1 177 ? 21.849 7.256 -10.944 1.00 27.16 483 ILE B CA 1
ATOM 3088 C C . ILE B 1 177 ? 21.236 7.479 -12.298 1.00 25.74 483 ILE B C 1
ATOM 3089 O O . ILE B 1 177 ? 20.657 8.492 -12.596 1.00 25.98 483 ILE B O 1
ATOM 3094 N N . LEU B 1 178 ? 21.393 6.478 -13.142 1.00 24.28 484 LEU B N 1
ATOM 3095 C CA . LEU B 1 178 ? 20.767 6.426 -14.428 1.00 22.39 484 LEU B CA 1
ATOM 3096 C C . LEU B 1 178 ? 19.285 6.425 -14.341 1.00 24.05 484 LEU B C 1
ATOM 3097 O O . LEU B 1 178 ? 18.634 7.206 -15.003 1.00 22.04 484 LEU B O 1
ATOM 3102 N N . GLU B 1 179 ? 18.708 5.584 -13.477 1.00 29.81 485 GLU B N 1
ATOM 3103 C CA . GLU B 1 179 ? 17.250 5.536 -13.363 1.00 31.03 485 GLU B CA 1
ATOM 3104 C C . GLU B 1 179 ? 16.745 6.814 -12.781 1.00 30.99 485 GLU B C 1
ATOM 3105 O O . GLU B 1 179 ? 15.783 7.411 -13.342 1.00 31.20 485 GLU B O 1
ATOM 3111 N N . THR B 1 180 ? 17.470 7.354 -11.816 1.00 28.36 486 THR B N 1
ATOM 3112 C CA . THR B 1 180 ? 17.117 8.640 -11.200 1.00 29.70 486 THR B CA 1
ATOM 3113 C C . THR B 1 180 ? 17.051 9.771 -12.203 1.00 33.51 486 THR B C 1
ATOM 3114 O O . THR B 1 180 ? 16.106 10.595 -12.117 1.00 35.81 486 THR B O 1
ATOM 3118 N N . LEU B 1 181 ? 18.014 9.809 -13.142 1.00 34.48 487 LEU B N 1
ATOM 3119 C CA . LEU B 1 181 ? 18.023 10.872 -14.145 1.00 33.24 487 LEU B CA 1
ATOM 3120 C C . LEU B 1 181 ? 16.899 10.598 -15.076 1.00 36.01 487 LEU B C 1
ATOM 3121 O O . LEU B 1 181 ? 16.238 11.537 -15.574 1.00 37.39 487 LEU B O 1
ATOM 3126 N N . LYS B 1 182 ? 16.635 9.329 -15.387 1.00 40.47 488 LYS B N 1
ATOM 3127 C CA . LYS B 1 182 ? 15.611 8.971 -16.393 1.00 41.66 488 LYS B CA 1
ATOM 3128 C C . LYS B 1 182 ? 14.312 9.528 -15.928 1.00 44.90 488 LYS B C 1
ATOM 3129 O O . LYS B 1 182 ? 13.724 10.256 -16.685 1.00 52.48 488 LYS B O 1
ATOM 3135 N N . HIS B 1 183 ? 13.973 9.258 -14.655 1.00 38.97 489 HIS B N 1
ATOM 3136 C CA . HIS B 1 183 ? 12.741 9.726 -14.105 1.00 38.48 489 HIS B CA 1
ATOM 3137 C C . HIS B 1 183 ? 12.719 11.231 -14.099 1.00 40.34 489 HIS B C 1
ATOM 3138 O O . HIS B 1 183 ? 11.805 11.784 -14.663 1.00 41.76 489 HIS B O 1
ATOM 3145 N N . TYR B 1 184 ? 13.821 11.850 -13.688 1.00 42.53 490 TYR B N 1
ATOM 3146 C CA . TYR B 1 184 ? 13.855 13.295 -13.583 1.00 41.65 490 TYR B CA 1
ATOM 3147 C C . TYR B 1 184 ? 13.598 13.976 -14.935 1.00 41.96 490 TYR B C 1
ATOM 3148 O O . TYR B 1 184 ? 12.944 14.969 -15.025 1.00 45.49 490 TYR B O 1
ATOM 3157 N N . VAL B 1 185 ? 14.137 13.385 -15.971 1.00 39.85 491 VAL B N 1
ATOM 3158 C CA . VAL B 1 185 ? 13.884 13.811 -17.342 1.00 39.59 491 VAL B CA 1
ATOM 3159 C C . VAL B 1 185 ? 12.406 13.662 -17.671 1.00 36.17 491 VAL B C 1
ATOM 3160 O O . VAL B 1 185 ? 11.786 14.530 -18.270 1.00 33.75 491 VAL B O 1
ATOM 3164 N N . ARG B 1 186 ? 11.832 12.557 -17.243 1.00 39.38 492 ARG B N 1
ATOM 3165 C CA . ARG B 1 186 ? 10.399 12.284 -17.379 1.00 39.61 492 ARG B CA 1
ATOM 3166 C C . ARG B 1 186 ? 9.540 13.291 -16.676 1.00 38.37 492 ARG B C 1
ATOM 3167 O O . ARG B 1 186 ? 8.545 13.727 -17.263 1.00 44.44 492 ARG B O 1
ATOM 3169 N N . LYS B 1 187 ? 9.891 13.725 -15.485 1.00 39.40 493 LYS B N 1
ATOM 3170 C CA . LYS B 1 187 ? 9.082 14.774 -14.766 1.00 48.41 493 LYS B CA 1
ATOM 3171 C C . LYS B 1 187 ? 9.060 16.038 -15.622 1.00 48.81 493 LYS B C 1
ATOM 3172 O O . LYS B 1 187 ? 8.009 16.562 -15.867 1.00 51.39 493 LYS B O 1
ATOM 3178 N N . ARG B 1 188 ? 10.212 16.385 -16.193 1.00 48.27 494 ARG B N 1
ATOM 3179 C CA . ARG B 1 188 ? 10.327 17.598 -16.946 1.00 43.99 494 ARG B CA 1
ATOM 3180 C C . ARG B 1 188 ? 9.777 17.534 -18.331 1.00 42.72 494 ARG B C 1
ATOM 3181 O O . ARG B 1 188 ? 9.309 18.563 -18.831 1.00 39.38 494 ARG B O 1
ATOM 3189 N N . ARG B 1 189 ? 9.845 16.374 -18.974 1.00 46.93 495 ARG B N 1
ATOM 3190 C CA . ARG B 1 189 ? 9.553 16.308 -20.436 1.00 50.59 495 ARG B CA 1
ATOM 3191 C C . ARG B 1 189 ? 8.641 15.134 -20.736 1.00 53.81 495 ARG B C 1
ATOM 3192 O O . ARG B 1 189 ? 9.052 14.212 -21.406 1.00 58.03 495 ARG B O 1
ATOM 3200 N N . PRO B 1 190 ? 7.400 15.143 -20.191 1.00 61.80 496 PRO B N 1
ATOM 3201 C CA . PRO B 1 190 ? 6.521 13.978 -20.372 1.00 61.51 496 PRO B CA 1
ATOM 3202 C C . PRO B 1 190 ? 6.080 13.877 -21.845 1.00 63.22 496 PRO B C 1
ATOM 3203 O O . PRO B 1 190 ? 5.909 12.820 -22.382 1.00 61.95 496 PRO B O 1
ATOM 3207 N N . ASP B 1 191 ? 5.905 15.040 -22.453 1.00 66.75 497 ASP B N 1
ATOM 3208 C CA . ASP B 1 191 ? 5.731 15.237 -23.877 1.00 72.41 497 ASP B CA 1
ATOM 3209 C C . ASP B 1 191 ? 6.790 14.581 -24.780 1.00 73.93 497 ASP B C 1
ATOM 3210 O O . ASP B 1 191 ? 6.439 14.002 -25.785 1.00 77.91 497 ASP B O 1
ATOM 3212 N N . SER B 1 192 ? 8.075 14.672 -24.415 1.00 72.21 498 SER B N 1
ATOM 3213 C CA . SER B 1 192 ? 9.108 14.103 -25.244 1.00 67.08 498 SER B CA 1
ATOM 3214 C C . SER B 1 192 ? 9.648 12.852 -24.612 1.00 64.15 498 SER B C 1
ATOM 3215 O O . SER B 1 192 ? 10.207 12.926 -23.534 1.00 65.49 498 SER B O 1
ATOM 3218 N N . PRO B 1 193 ? 9.419 11.717 -25.275 1.00 59.06 499 PRO B N 1
ATOM 3219 C CA . PRO B 1 193 ? 9.798 10.456 -24.686 1.00 56.53 499 PRO B CA 1
ATOM 3220 C C . PRO B 1 193 ? 11.255 10.048 -25.000 1.00 57.58 499 PRO B C 1
ATOM 3221 O O . PRO B 1 193 ? 11.778 9.166 -24.300 1.00 59.33 499 PRO B O 1
ATOM 3225 N N . HIS B 1 194 ? 11.864 10.601 -26.058 1.00 48.69 500 HIS B N 1
ATOM 3226 C CA . HIS B 1 194 ? 13.203 10.169 -26.448 1.00 47.20 500 HIS B CA 1
ATOM 3227 C C . HIS B 1 194 ? 14.290 10.993 -25.749 1.00 43.82 500 HIS B C 1
ATOM 3228 O O . HIS B 1 194 ? 15.472 10.870 -26.017 1.00 50.21 500 HIS B O 1
ATOM 3235 N N . SER B 1 195 ? 13.907 11.916 -24.912 1.00 38.25 501 SER B N 1
ATOM 3236 C CA . SER B 1 195 ? 14.795 12.783 -24.136 1.00 36.66 501 SER B CA 1
ATOM 3237 C C . SER B 1 195 ? 15.869 12.089 -23.338 1.00 35.33 501 SER B C 1
ATOM 3238 O O . SER B 1 195 ? 16.926 12.593 -23.225 1.00 36.04 501 SER B O 1
ATOM 3241 N N . PHE B 1 196 ? 15.556 10.969 -22.684 1.00 36.43 502 PHE B N 1
ATOM 3242 C CA . PHE B 1 196 ? 16.468 10.390 -21.706 1.00 30.77 502 PHE B CA 1
ATOM 3243 C C . PHE B 1 196 ? 17.666 9.856 -22.532 1.00 33.80 502 PHE B C 1
ATOM 3244 O O . PHE B 1 196 ? 18.854 10.082 -22.131 1.00 38.27 502 PHE B O 1
ATOM 3252 N N . ALA B 1 197 ? 17.360 9.167 -23.647 1.00 31.90 503 ALA B N 1
ATOM 3253 C CA . ALA B 1 197 ? 18.370 8.618 -24.522 1.00 35.65 503 ALA B CA 1
ATOM 3254 C C . ALA B 1 197 ? 19.281 9.720 -25.060 1.00 34.98 503 ALA B C 1
ATOM 3255 O O . ALA B 1 197 ? 20.483 9.530 -25.059 1.00 32.72 503 ALA B O 1
ATOM 3257 N N . LYS B 1 198 ? 18.692 10.862 -25.387 1.00 37.43 504 LYS B N 1
ATOM 3258 C CA . LYS B 1 198 ? 19.391 11.982 -25.988 1.00 43.47 504 LYS B CA 1
ATOM 3259 C C . LYS B 1 198 ? 20.464 12.532 -25.075 1.00 43.77 504 LYS B C 1
ATOM 3260 O O . LYS B 1 198 ? 21.574 12.836 -25.528 1.00 49.71 504 LYS B O 1
ATOM 3266 N N . LEU B 1 199 ? 20.176 12.558 -23.783 1.00 43.04 505 LEU B N 1
ATOM 3267 C CA . LEU B 1 199 ? 21.192 12.886 -22.779 1.00 42.68 505 LEU B CA 1
ATOM 3268 C C . LEU B 1 199 ? 22.301 11.864 -22.703 1.00 43.76 505 LEU B C 1
ATOM 3269 O O . LEU B 1 199 ? 23.458 12.242 -22.598 1.00 50.08 505 LEU B O 1
ATOM 3274 N N . LEU B 1 200 ? 21.978 10.583 -22.846 1.00 39.20 506 LEU B N 1
ATOM 3275 C CA . LEU B 1 200 ? 23.026 9.577 -22.730 1.00 37.93 506 LEU B CA 1
ATOM 3276 C C . LEU B 1 200 ? 24.015 9.675 -23.860 1.00 39.65 506 LEU B C 1
ATOM 3277 O O . LEU B 1 200 ? 25.222 9.551 -23.675 1.00 41.29 506 LEU B O 1
ATOM 3282 N N . LEU B 1 201 ? 23.471 10.105 -24.983 1.00 35.33 507 LEU B N 1
ATOM 3283 C CA . LEU B 1 201 ? 24.230 10.153 -26.229 1.00 34.47 507 LEU B CA 1
ATOM 3284 C C . LEU B 1 201 ? 25.190 11.319 -26.137 1.00 36.49 507 LEU B C 1
ATOM 3285 O O . LEU B 1 201 ? 26.300 11.140 -26.603 1.00 37.67 507 LEU B O 1
ATOM 3290 N N . LYS B 1 202 ? 24.860 12.313 -25.304 1.00 32.83 508 LYS B N 1
ATOM 3291 C CA . LYS B 1 202 ? 25.771 13.409 -25.120 1.00 34.65 508 LYS B CA 1
ATOM 3292 C C . LYS B 1 202 ? 26.967 12.996 -24.308 1.00 32.89 508 LYS B C 1
ATOM 3293 O O . LYS B 1 202 ? 27.981 13.619 -24.322 1.00 37.08 508 LYS B O 1
ATOM 3299 N N . LEU B 1 203 ? 26.871 11.892 -23.616 1.00 33.57 509 LEU B N 1
ATOM 3300 C CA . LEU B 1 203 ? 28.022 11.317 -22.945 1.00 33.55 509 LEU B CA 1
ATOM 3301 C C . LEU B 1 203 ? 28.993 10.837 -24.003 1.00 35.54 509 LEU B C 1
ATOM 3302 O O . LEU B 1 203 ? 30.174 10.854 -23.789 1.00 38.78 509 LEU B O 1
ATOM 3307 N N . THR B 1 204 ? 28.454 10.365 -25.120 1.00 34.50 510 THR B N 1
ATOM 3308 C CA . THR B 1 204 ? 29.197 9.873 -26.228 1.00 40.45 510 THR B CA 1
ATOM 3309 C C . THR B 1 204 ? 29.842 11.034 -26.987 1.00 43.12 510 THR B C 1
ATOM 3310 O O . THR B 1 204 ? 30.922 10.890 -27.527 1.00 48.25 510 THR B O 1
ATOM 3314 N N . ASP B 1 205 ? 29.156 12.165 -27.089 1.00 43.93 511 ASP B N 1
ATOM 3315 C CA . ASP B 1 205 ? 29.746 13.391 -27.513 1.00 49.74 511 ASP B CA 1
ATOM 3316 C C . ASP B 1 205 ? 30.955 13.783 -26.667 1.00 46.55 511 ASP B C 1
ATOM 3317 O O . ASP B 1 205 ? 31.990 14.173 -27.158 1.00 54.79 511 ASP B O 1
ATOM 3322 N N . LEU B 1 206 ? 30.800 13.714 -25.382 1.00 45.81 512 LEU B N 1
ATOM 3323 C CA . LEU B 1 206 ? 31.881 14.085 -24.468 1.00 48.29 512 LEU B CA 1
ATOM 3324 C C . LEU B 1 206 ? 33.196 13.320 -24.639 1.00 43.45 512 LEU B C 1
ATOM 3325 O O . LEU B 1 206 ? 34.233 13.968 -24.647 1.00 44.18 512 LEU B O 1
ATOM 3330 N N . ARG B 1 207 ? 33.103 12.017 -24.852 1.00 40.86 513 ARG B N 1
ATOM 3331 C CA . ARG B 1 207 ? 34.279 11.185 -25.038 1.00 43.10 513 ARG B CA 1
ATOM 3332 C C . ARG B 1 207 ? 35.072 11.610 -26.227 1.00 40.39 513 ARG B C 1
ATOM 3333 O O . ARG B 1 207 ? 36.263 11.875 -26.107 1.00 40.92 513 ARG B O 1
ATOM 3341 N N . SER B 1 208 ? 34.402 11.772 -27.361 1.00 37.73 514 SER B N 1
ATOM 3342 C CA . SER B 1 208 ? 35.023 12.278 -28.599 1.00 41.79 514 SER B CA 1
ATOM 3343 C C . SER B 1 208 ? 35.632 13.636 -28.350 1.00 43.31 514 SER B C 1
ATOM 3344 O O . SER B 1 208 ? 36.760 13.906 -28.763 1.00 54.47 514 SER B O 1
ATOM 3347 N N . LEU B 1 209 ? 34.874 14.446 -27.616 1.00 38.41 515 LEU B N 1
ATOM 3348 C CA . LEU B 1 209 ? 35.250 15.796 -27.448 1.00 34.01 515 LEU B CA 1
ATOM 3349 C C . LEU B 1 209 ? 36.403 15.913 -26.490 1.00 33.55 515 LEU B C 1
ATOM 3350 O O . LEU B 1 209 ? 37.268 16.766 -26.677 1.00 37.77 515 LEU B O 1
ATOM 3355 N N . SER B 1 210 ? 36.463 15.039 -25.501 1.00 29.52 516 SER B N 1
ATOM 3356 C CA . SER B 1 210 ? 37.476 15.209 -24.475 1.00 26.86 516 SER B CA 1
ATOM 3357 C C . SER B 1 210 ? 38.817 14.757 -25.059 1.00 25.54 516 SER B C 1
ATOM 3358 O O . SER B 1 210 ? 39.825 15.281 -24.684 1.00 21.60 516 SER B O 1
ATOM 3361 N N . VAL B 1 211 ? 38.823 13.779 -25.960 1.00 27.67 517 VAL B N 1
ATOM 3362 C CA . VAL B 1 211 ? 40.042 13.330 -26.627 1.00 28.31 517 VAL B CA 1
ATOM 3363 C C . VAL B 1 211 ? 40.621 14.478 -27.428 1.00 30.70 517 VAL B C 1
ATOM 3364 O O . VAL B 1 211 ? 41.819 14.752 -27.355 1.00 33.35 517 VAL B O 1
ATOM 3368 N N . LYS B 1 212 ? 39.793 15.120 -28.231 1.00 33.25 518 LYS B N 1
ATOM 3369 C CA . LYS B 1 212 ? 40.229 16.197 -29.097 1.00 35.96 518 LYS B CA 1
ATOM 3370 C C . LYS B 1 212 ? 40.713 17.350 -28.235 1.00 40.36 518 LYS B C 1
ATOM 3371 O O . LYS B 1 212 ? 41.665 18.010 -28.576 1.00 46.04 518 LYS B O 1
ATOM 3374 N N . GLY B 1 213 ? 40.046 17.593 -27.109 1.00 42.72 519 GLY B N 1
ATOM 3375 C CA . GLY B 1 213 ? 40.455 18.623 -26.178 1.00 43.94 519 GLY B CA 1
ATOM 3376 C C . GLY B 1 213 ? 41.792 18.309 -25.559 1.00 47.02 519 GLY B C 1
ATOM 3377 O O . GLY B 1 213 ? 42.561 19.202 -25.267 1.00 50.19 519 GLY B O 1
ATOM 3378 N N . ALA B 1 214 ? 42.061 17.032 -25.287 1.00 47.95 520 ALA B N 1
ATOM 3379 C CA . ALA B 1 214 ? 43.310 16.638 -24.678 1.00 48.43 520 ALA B CA 1
ATOM 3380 C C . ALA B 1 214 ? 44.421 16.869 -25.720 1.00 51.16 520 ALA B C 1
ATOM 3381 O O . ALA B 1 214 ? 45.498 17.331 -25.363 1.00 56.69 520 ALA B O 1
ATOM 3383 N N . GLU B 1 215 ? 44.139 16.546 -26.974 1.00 45.57 521 GLU B N 1
ATOM 3384 C CA . GLU B 1 215 ? 45.110 16.767 -28.036 1.00 47.79 521 GLU B CA 1
ATOM 3385 C C . GLU B 1 215 ? 45.514 18.232 -28.029 1.00 47.73 521 GLU B C 1
ATOM 3386 O O . GLU B 1 215 ? 46.616 18.566 -28.298 1.00 49.20 521 GLU B O 1
ATOM 3392 N N . ARG B 1 216 ? 44.565 19.090 -27.729 1.00 43.84 522 ARG B N 1
ATOM 3393 C CA . ARG B 1 216 ? 44.813 20.498 -27.719 1.00 41.72 522 ARG B CA 1
ATOM 3394 C C . ARG B 1 216 ? 45.686 20.917 -26.554 1.00 39.88 522 ARG B C 1
ATOM 3395 O O . ARG B 1 216 ? 46.469 21.820 -26.667 1.00 44.26 522 ARG B O 1
ATOM 3403 N N . VAL B 1 217 ? 45.521 20.299 -25.391 1.00 40.06 523 VAL B N 1
ATOM 3404 C CA . VAL B 1 217 ? 46.383 20.618 -24.221 1.00 38.88 523 VAL B CA 1
ATOM 3405 C C . VAL B 1 217 ? 47.836 20.259 -24.521 1.00 37.66 523 VAL B C 1
ATOM 3406 O O . VAL B 1 217 ? 48.768 20.975 -24.233 1.00 38.46 523 VAL B O 1
ATOM 3410 N N . LEU B 1 218 ? 47.996 19.109 -25.111 1.00 40.45 524 LEU B N 1
ATOM 3411 C CA . LEU B 1 218 ? 49.288 18.572 -25.512 1.00 43.50 524 LEU B CA 1
ATOM 3412 C C . LEU B 1 218 ? 49.980 19.493 -26.521 1.00 43.07 524 LEU B C 1
ATOM 3413 O O . LEU B 1 218 ? 51.116 19.773 -26.338 1.00 45.44 524 LEU B O 1
ATOM 3418 N N . GLN B 1 219 ? 49.275 19.947 -27.559 1.00 43.94 525 GLN B N 1
ATOM 3419 C CA . GLN B 1 219 ? 49.870 20.703 -28.645 1.00 44.33 525 GLN B CA 1
ATOM 3420 C C . GLN B 1 219 ? 50.399 22.040 -28.040 1.00 48.23 525 GLN B C 1
ATOM 3421 O O . GLN B 1 219 ? 51.433 22.539 -28.477 1.00 43.95 525 GLN B O 1
ATOM 3427 N N . LEU B 1 220 ? 49.671 22.563 -27.034 1.00 45.78 526 LEU B N 1
ATOM 3428 C CA . LEU B 1 220 ? 50.074 23.688 -26.264 1.00 43.78 526 LEU B CA 1
ATOM 3429 C C . LEU B 1 220 ? 51.268 23.436 -25.356 1.00 41.61 526 LEU B C 1
ATOM 3430 O O . LEU B 1 220 ? 52.151 24.273 -25.201 1.00 40.89 526 LEU B O 1
ATOM 3435 N N . ARG B 1 221 ? 51.305 22.258 -24.749 1.00 42.22 527 ARG B N 1
ATOM 3436 C CA . ARG B 1 221 ? 52.375 21.892 -23.837 1.00 46.69 527 ARG B CA 1
ATOM 3437 C C . ARG B 1 221 ? 53.664 21.715 -24.660 1.00 42.87 527 ARG B C 1
ATOM 3438 O O . ARG B 1 221 ? 54.702 22.089 -24.230 1.00 41.27 527 ARG B O 1
ATOM 3446 N N . MET B 1 222 ? 53.532 21.159 -25.850 1.00 44.64 528 MET B N 1
ATOM 3447 C CA . MET B 1 222 ? 54.618 20.918 -26.778 1.00 51.15 528 MET B CA 1
ATOM 3448 C C . MET B 1 222 ? 55.426 22.187 -27.054 1.00 46.90 528 MET B C 1
ATOM 3449 O O . MET B 1 222 ? 56.624 22.076 -27.262 1.00 45.90 528 MET B O 1
ATOM 3454 N N . GLU B 1 223 ? 54.791 23.353 -26.900 1.00 43.27 529 GLU B N 1
ATOM 3455 C CA . GLU B 1 223 ? 55.396 24.606 -27.252 1.00 44.40 529 GLU B CA 1
ATOM 3456 C C . GLU B 1 223 ? 56.258 25.086 -26.095 1.00 47.26 529 GLU B C 1
ATOM 3457 O O . GLU B 1 223 ? 56.913 26.097 -26.187 1.00 50.68 529 GLU B O 1
ATOM 3463 N N . MET B 1 224 ? 56.234 24.345 -24.998 1.00 47.50 530 MET B N 1
ATOM 3464 C CA . MET B 1 224 ? 56.985 24.688 -23.813 1.00 46.28 530 MET B CA 1
ATOM 3465 C C . MET B 1 224 ? 57.747 23.456 -23.324 1.00 44.16 530 MET B C 1
ATOM 3466 O O . MET B 1 224 ? 57.477 22.966 -22.234 1.00 42.75 530 MET B O 1
ATOM 3471 N N . PRO B 1 225 ? 58.728 22.978 -24.139 1.00 43.56 531 PRO B N 1
ATOM 3472 C CA . PRO B 1 225 ? 59.364 21.690 -23.887 1.00 39.70 531 PRO B CA 1
ATOM 3473 C C . PRO B 1 225 ? 60.238 21.700 -22.628 1.00 39.07 531 PRO B C 1
ATOM 3474 O O . PRO B 1 225 ? 60.556 20.639 -22.061 1.00 37.14 531 PRO B O 1
ATOM 3478 N N . GLY B 1 226 ? 60.696 22.876 -22.205 1.00 39.18 532 GLY B N 1
ATOM 3479 C CA . GLY B 1 226 ? 61.672 23.016 -21.147 1.00 41.65 532 GLY B CA 1
ATOM 3480 C C . GLY B 1 226 ? 61.240 22.298 -19.880 1.00 48.22 532 GLY B C 1
ATOM 3481 O O . GLY B 1 226 ? 62.056 21.704 -19.199 1.00 53.87 532 GLY B O 1
ATOM 3482 N N . GLU B 1 227 ? 59.931 22.299 -19.611 1.00 50.16 533 GLU B N 1
ATOM 3483 C CA . GLU B 1 227 ? 59.396 21.788 -18.368 1.00 49.90 533 GLU B CA 1
ATOM 3484 C C . GLU B 1 227 ? 58.974 20.334 -18.440 1.00 48.42 533 GLU B C 1
ATOM 3485 O O . GLU B 1 227 ? 58.542 19.772 -17.430 1.00 53.52 533 GLU B O 1
ATOM 3491 N N . LEU B 1 228 ? 59.171 19.691 -19.573 1.00 45.29 534 LEU B N 1
ATOM 3492 C CA . LEU B 1 228 ? 58.769 18.299 -19.735 1.00 46.70 534 LEU B CA 1
ATOM 3493 C C . LEU B 1 228 ? 59.587 17.207 -19.028 1.00 49.80 534 LEU B C 1
ATOM 3494 O O . LEU B 1 228 ? 58.984 16.219 -18.610 1.00 56.11 534 LEU B O 1
ATOM 3499 N N . PRO B 1 229 ? 60.930 17.299 -19.011 1.00 54.36 535 PRO B N 1
ATOM 3500 C CA . PRO B 1 229 ? 61.660 16.143 -18.463 1.00 50.31 535 PRO B CA 1
ATOM 3501 C C . PRO B 1 229 ? 61.241 15.649 -17.055 1.00 50.06 535 PRO B C 1
ATOM 3502 O O . PRO B 1 229 ? 61.285 14.429 -16.859 1.00 54.45 535 PRO B O 1
ATOM 3506 N N . PRO B 1 230 ? 60.863 16.534 -16.108 1.00 48.36 536 PRO B N 1
ATOM 3507 C CA . PRO B 1 230 ? 60.407 15.938 -14.826 1.00 51.56 536 PRO B CA 1
ATOM 3508 C C . PRO B 1 230 ? 58.973 15.341 -14.805 1.00 55.09 536 PRO B C 1
ATOM 3509 O O . PRO B 1 230 ? 58.491 14.964 -13.741 1.00 54.25 536 PRO B O 1
ATOM 3513 N N . LEU B 1 231 ? 58.278 15.313 -15.924 1.00 55.55 537 LEU B N 1
ATOM 3514 C CA . LEU B 1 231 ? 56.988 14.615 -16.041 1.00 61.22 537 LEU B CA 1
ATOM 3515 C C . LEU B 1 231 ? 57.079 13.588 -17.165 1.00 67.78 537 LEU B C 1
ATOM 3516 O O . LEU B 1 231 ? 56.284 13.538 -18.160 1.00 60.73 537 LEU B O 1
ATOM 3521 N N . ILE B 1 232 ? 58.112 12.760 -17.001 1.00 70.32 538 ILE B N 1
ATOM 3522 C CA . ILE B 1 232 ? 58.466 11.758 -17.969 1.00 68.88 538 ILE B CA 1
ATOM 3523 C C . ILE B 1 232 ? 57.491 10.611 -17.816 1.00 64.36 538 ILE B C 1
ATOM 3524 O O . ILE B 1 232 ? 56.830 10.168 -18.762 1.00 59.40 538 ILE B O 1
ATOM 3529 N N . LEU B 1 233 ? 57.402 10.125 -16.591 1.00 66.39 539 LEU B N 1
ATOM 3530 C CA . LEU B 1 233 ? 56.799 8.849 -16.316 1.00 75.05 539 LEU B CA 1
ATOM 3531 C C . LEU B 1 233 ? 55.390 8.760 -16.912 1.00 79.92 539 LEU B C 1
ATOM 3532 O O . LEU B 1 233 ? 55.058 7.794 -17.537 1.00 86.15 539 LEU B O 1
ATOM 3537 N N . GLU B 1 234 ? 54.632 9.852 -16.785 1.00 76.76 540 GLU B N 1
ATOM 3538 C CA . GLU B 1 234 ? 53.228 9.887 -17.041 1.00 79.34 540 GLU B CA 1
ATOM 3539 C C . GLU B 1 234 ? 52.898 9.512 -18.467 1.00 85.21 540 GLU B C 1
ATOM 3540 O O . GLU B 1 234 ? 52.065 8.617 -18.689 1.00 91.05 540 GLU B O 1
ATOM 3546 N N . MET B 1 235 ? 53.670 10.070 -19.401 1.00 82.66 541 MET B N 1
ATOM 3547 C CA . MET B 1 235 ? 53.473 9.725 -20.806 1.00 84.57 541 MET B CA 1
ATOM 3548 C C . MET B 1 235 ? 53.887 8.256 -21.053 1.00 86.58 541 MET B C 1
ATOM 3549 O O . MET B 1 235 ? 53.992 7.786 -22.130 1.00 89.05 541 MET B O 1
ATOM 3551 N N . LEU B 1 236 ? 54.010 7.539 -19.943 1.00 91.63 542 LEU B N 1
ATOM 3552 C CA . LEU B 1 236 ? 54.215 6.091 -19.904 1.00 93.85 542 LEU B CA 1
ATOM 3553 C C . LEU B 1 236 ? 53.331 5.537 -18.777 1.00 100.97 542 LEU B C 1
ATOM 3554 O O . LEU B 1 236 ? 52.751 6.304 -18.016 1.00 105.29 542 LEU B O 1
ATOM 3559 N N . ASP B 1 237 ? 53.267 4.209 -18.649 1.00 108.88 543 ASP B N 1
ATOM 3560 C CA . ASP B 1 237 ? 52.346 3.539 -17.702 1.00 109.47 543 ASP B CA 1
ATOM 3561 C C . ASP B 1 237 ? 52.929 2.615 -16.639 1.00 113.81 543 ASP B C 1
ATOM 3562 O O . ASP B 1 237 ? 52.233 2.201 -15.690 1.00 111.03 543 ASP B O 1
ATOM 3567 N N . GLU C 1 3 ? 3.059 -7.221 -29.452 1.00 55.37 309 GLU C N 1
ATOM 3568 C CA . GLU C 1 3 ? 3.802 -6.741 -28.238 1.00 61.22 309 GLU C CA 1
ATOM 3569 C C . GLU C 1 3 ? 4.253 -5.303 -28.294 1.00 59.38 309 GLU C C 1
ATOM 3570 O O . GLU C 1 3 ? 4.576 -4.746 -27.261 1.00 56.93 309 GLU C O 1
ATOM 3576 N N . LEU C 1 4 ? 4.276 -4.743 -29.526 1.00 62.71 310 LEU C N 1
ATOM 3577 C CA . LEU C 1 4 ? 4.929 -3.523 -29.969 1.00 55.47 310 LEU C CA 1
ATOM 3578 C C . LEU C 1 4 ? 4.169 -2.850 -31.137 1.00 50.16 310 LEU C C 1
ATOM 3579 O O . LEU C 1 4 ? 3.428 -3.519 -31.846 1.00 47.70 310 LEU C O 1
ATOM 3584 N N . THR C 1 5 ? 4.378 -1.560 -31.350 1.00 50.98 311 THR C N 1
ATOM 3585 C CA . THR C 1 5 ? 3.731 -0.832 -32.413 1.00 57.34 311 THR C CA 1
ATOM 3586 C C . THR C 1 5 ? 3.907 -1.543 -33.749 1.00 61.69 311 THR C C 1
ATOM 3587 O O . THR C 1 5 ? 4.823 -2.365 -33.887 1.00 65.26 311 THR C O 1
ATOM 3591 N N . GLU C 1 6 ? 2.958 -1.300 -34.652 1.00 61.06 312 GLU C N 1
ATOM 3592 C CA . GLU C 1 6 ? 3.015 -1.940 -35.930 1.00 60.72 312 GLU C CA 1
ATOM 3593 C C . GLU C 1 6 ? 4.136 -1.297 -36.761 1.00 58.98 312 GLU C C 1
ATOM 3594 O O . GLU C 1 6 ? 4.860 -1.995 -37.489 1.00 48.73 312 GLU C O 1
ATOM 3600 N N . ASP C 1 7 ? 4.297 0.014 -36.625 1.00 60.77 313 ASP C N 1
ATOM 3601 C CA . ASP C 1 7 ? 5.342 0.741 -37.380 1.00 63.50 313 ASP C CA 1
ATOM 3602 C C . ASP C 1 7 ? 6.685 0.261 -36.926 1.00 65.50 313 ASP C C 1
ATOM 3603 O O . ASP C 1 7 ? 7.531 -0.120 -37.691 1.00 77.19 313 ASP C O 1
ATOM 3608 N N . GLU C 1 8 ? 6.836 0.184 -35.619 1.00 60.62 314 GLU C N 1
ATOM 3609 C CA . GLU C 1 8 ? 8.112 -0.168 -35.058 1.00 57.79 314 GLU C CA 1
ATOM 3610 C C . GLU C 1 8 ? 8.516 -1.531 -35.564 1.00 56.18 314 GLU C C 1
ATOM 3611 O O . GLU C 1 8 ? 9.596 -1.656 -36.080 1.00 55.18 314 GLU C O 1
ATOM 3617 N N . GLU C 1 9 ? 7.612 -2.506 -35.535 1.00 56.88 315 GLU C N 1
ATOM 3618 C CA . GLU C 1 9 ? 7.980 -3.825 -35.949 1.00 56.64 315 GLU C CA 1
ATOM 3619 C C . GLU C 1 9 ? 8.380 -3.801 -37.392 1.00 52.83 315 GLU C C 1
ATOM 3620 O O . GLU C 1 9 ? 9.204 -4.575 -37.777 1.00 56.58 315 GLU C O 1
ATOM 3626 N N . GLU C 1 10 ? 7.831 -2.864 -38.134 1.00 52.71 316 GLU C N 1
ATOM 3627 C CA . GLU C 1 10 ? 8.244 -2.653 -39.518 1.00 52.24 316 GLU C CA 1
ATOM 3628 C C . GLU C 1 10 ? 9.673 -2.173 -39.545 1.00 46.98 316 GLU C C 1
ATOM 3629 O O . GLU C 1 10 ? 10.450 -2.581 -40.377 1.00 41.96 316 GLU C O 1
ATOM 3635 N N . MET C 1 11 ? 10.002 -1.269 -38.638 1.00 48.25 317 MET C N 1
ATOM 3636 C CA . MET C 1 11 ? 11.337 -0.690 -38.457 1.00 46.19 317 MET C CA 1
ATOM 3637 C C . MET C 1 11 ? 12.352 -1.733 -38.092 1.00 42.71 317 MET C C 1
ATOM 3638 O O . MET C 1 11 ? 13.414 -1.783 -38.669 1.00 49.90 317 MET C O 1
ATOM 3643 N N . VAL C 1 12 ? 12.046 -2.572 -37.132 1.00 40.46 318 VAL C N 1
ATOM 3644 C CA . VAL C 1 12 ? 12.940 -3.601 -36.738 1.00 44.08 318 VAL C CA 1
ATOM 3645 C C . VAL C 1 12 ? 13.307 -4.464 -37.933 1.00 49.00 318 VAL C C 1
ATOM 3646 O O . VAL C 1 12 ? 14.472 -4.790 -38.095 1.00 54.53 318 VAL C O 1
ATOM 3650 N N . GLU C 1 13 ? 12.303 -4.886 -38.674 1.00 52.67 319 GLU C N 1
ATOM 3651 C CA . GLU C 1 13 ? 12.499 -5.823 -39.757 1.00 53.10 319 GLU C CA 1
ATOM 3652 C C . GLU C 1 13 ? 13.310 -5.214 -40.858 1.00 49.86 319 GLU C C 1
ATOM 3653 O O . GLU C 1 13 ? 14.119 -5.875 -41.481 1.00 45.31 319 GLU C O 1
ATOM 3659 N N . LYS C 1 14 ? 13.013 -3.961 -41.196 1.00 48.41 320 LYS C N 1
ATOM 3660 C CA . LYS C 1 14 ? 13.741 -3.279 -42.256 1.00 45.68 320 LYS C CA 1
ATOM 3661 C C . LYS C 1 14 ? 15.200 -3.088 -41.832 1.00 44.50 320 LYS C C 1
ATOM 3662 O O . LYS C 1 14 ? 16.093 -3.373 -42.593 1.00 41.71 320 LYS C O 1
ATOM 3665 N N . ILE C 1 15 ? 15.404 -2.599 -40.603 1.00 43.40 321 ILE C N 1
ATOM 3666 C CA . ILE C 1 15 ? 16.731 -2.459 -40.061 1.00 42.10 321 ILE C CA 1
ATOM 3667 C C . ILE C 1 15 ? 17.449 -3.790 -39.964 1.00 44.83 321 ILE C C 1
ATOM 3668 O O . ILE C 1 15 ? 18.606 -3.878 -40.366 1.00 49.71 321 ILE C O 1
ATOM 3673 N N . LEU C 1 16 ? 16.828 -4.806 -39.386 1.00 38.14 322 LEU C N 1
ATOM 3674 C CA . LEU C 1 16 ? 17.423 -6.158 -39.317 1.00 37.22 322 LEU C CA 1
ATOM 3675 C C . LEU C 1 16 ? 17.851 -6.666 -40.718 1.00 38.04 322 LEU C C 1
ATOM 3676 O O . LEU C 1 16 ? 18.949 -7.132 -40.938 1.00 35.53 322 LEU C O 1
ATOM 3681 N N . LYS C 1 17 ? 16.921 -6.531 -41.650 1.00 40.11 323 LYS C N 1
ATOM 3682 C CA . LYS C 1 17 ? 17.072 -7.071 -42.955 1.00 41.74 323 LYS C CA 1
ATOM 3683 C C . LYS C 1 17 ? 18.236 -6.394 -43.653 1.00 46.75 323 LYS C C 1
ATOM 3684 O O . LYS C 1 17 ? 19.002 -7.037 -44.370 1.00 38.88 323 LYS C O 1
ATOM 3690 N N . ALA C 1 18 ? 18.397 -5.069 -43.407 1.00 46.45 324 ALA C N 1
ATOM 3691 C CA . ALA C 1 18 ? 19.469 -4.312 -43.986 1.00 44.93 324 ALA C CA 1
ATOM 3692 C C . ALA C 1 18 ? 20.812 -4.771 -43.461 1.00 48.40 324 ALA C C 1
ATOM 3693 O O . ALA C 1 18 ? 21.788 -4.898 -44.232 1.00 49.57 324 ALA C O 1
ATOM 3695 N N . HIS C 1 19 ? 20.850 -5.105 -42.167 1.00 44.67 325 HIS C N 1
ATOM 3696 C CA . HIS C 1 19 ? 22.035 -5.661 -41.529 1.00 45.29 325 HIS C CA 1
ATOM 3697 C C . HIS C 1 19 ? 22.304 -6.997 -42.158 1.00 46.15 325 HIS C C 1
ATOM 3698 O O . HIS C 1 19 ? 23.354 -7.185 -42.776 1.00 47.69 325 HIS C O 1
ATOM 3705 N N . GLU C 1 20 ? 21.282 -7.834 -42.172 1.00 49.10 326 GLU C N 1
ATOM 3706 C CA . GLU C 1 20 ? 21.419 -9.213 -42.595 1.00 47.66 326 GLU C CA 1
ATOM 3707 C C . GLU C 1 20 ? 21.871 -9.339 -44.038 1.00 47.62 326 GLU C C 1
ATOM 3708 O O . GLU C 1 20 ? 22.642 -10.196 -44.366 1.00 50.14 326 GLU C O 1
ATOM 3714 N N . GLU C 1 21 ? 21.381 -8.450 -44.888 1.00 45.75 327 GLU C N 1
ATOM 3715 C CA . GLU C 1 21 ? 21.745 -8.488 -46.301 1.00 45.44 327 GLU C CA 1
ATOM 3716 C C . GLU C 1 21 ? 23.178 -8.089 -46.498 1.00 43.63 327 GLU C C 1
ATOM 3717 O O . GLU C 1 21 ? 23.814 -8.582 -47.412 1.00 45.15 327 GLU C O 1
ATOM 3723 N N . THR C 1 22 ? 23.696 -7.191 -45.661 1.00 43.58 328 THR C N 1
ATOM 3724 C CA . THR C 1 22 ? 25.068 -6.680 -45.826 1.00 36.95 328 THR C CA 1
ATOM 3725 C C . THR C 1 22 ? 26.024 -7.134 -44.729 1.00 36.92 328 THR C C 1
ATOM 3726 O O . THR C 1 22 ? 27.079 -6.551 -44.481 1.00 34.13 328 THR C O 1
ATOM 3730 N N . PHE C 1 23 ? 25.631 -8.109 -43.958 1.00 37.51 329 PHE C N 1
ATOM 3731 C CA . PHE C 1 23 ? 26.490 -8.706 -42.927 1.00 41.08 329 PHE C CA 1
ATOM 3732 C C . PHE C 1 23 ? 25.931 -10.077 -42.687 1.00 43.68 329 PHE C C 1
ATOM 3733 O O . PHE C 1 23 ? 25.253 -10.315 -41.688 1.00 49.58 329 PHE C O 1
ATOM 3741 N N . PRO C 1 24 ? 26.209 -11.017 -43.586 1.00 50.84 330 PRO C N 1
ATOM 3742 C CA . PRO C 1 24 ? 25.575 -12.365 -43.486 1.00 51.10 330 PRO C CA 1
ATOM 3743 C C . PRO C 1 24 ? 26.028 -13.155 -42.252 1.00 53.21 330 PRO C C 1
ATOM 3744 O O . PRO C 1 24 ? 27.114 -12.903 -41.717 1.00 52.87 330 PRO C O 1
ATOM 3748 N N . TYR C 1 25 ? 25.175 -14.064 -41.791 1.00 58.19 331 TYR C N 1
ATOM 3749 C CA . TYR C 1 25 ? 25.436 -14.935 -40.645 1.00 61.29 331 TYR C CA 1
ATOM 3750 C C . TYR C 1 25 ? 26.583 -15.937 -40.913 1.00 63.04 331 TYR C C 1
ATOM 3751 O O . TYR C 1 25 ? 26.925 -16.191 -42.052 1.00 56.70 331 TYR C O 1
ATOM 3760 N N . LEU C 1 26 ? 27.175 -16.482 -39.848 1.00 64.83 332 LEU C N 1
ATOM 3761 C CA . LEU C 1 26 ? 28.324 -17.364 -39.950 1.00 62.26 332 LEU C CA 1
ATOM 3762 C C . LEU C 1 26 ? 28.176 -18.750 -39.336 1.00 70.60 332 LEU C C 1
ATOM 3763 O O . LEU C 1 26 ? 27.258 -18.992 -38.595 1.00 73.69 332 LEU C O 1
ATOM 3768 N N . THR C 1 27 ? 29.117 -19.634 -39.706 1.00 79.99 333 THR C N 1
ATOM 3769 C CA . THR C 1 27 ? 29.246 -21.065 -39.329 1.00 84.47 333 THR C CA 1
ATOM 3770 C C . THR C 1 27 ? 28.276 -22.001 -40.028 1.00 91.15 333 THR C C 1
ATOM 3771 O O . THR C 1 27 ? 28.167 -23.173 -39.731 1.00 93.39 333 THR C O 1
ATOM 3775 N N . ASP C 1 28 ? 27.461 -21.383 -40.870 1.00 99.74 334 ASP C N 1
ATOM 3776 C CA . ASP C 1 28 ? 26.877 -21.940 -42.098 1.00 111.29 334 ASP C CA 1
ATOM 3777 C C . ASP C 1 28 ? 27.740 -21.163 -43.057 1.00 115.75 334 ASP C C 1
ATOM 3778 O O . ASP C 1 28 ? 27.945 -19.956 -42.826 1.00 123.96 334 ASP C O 1
ATOM 3783 N N . ASP C 1 29 ? 28.272 -21.847 -44.088 1.00 108.61 335 ASP C N 1
ATOM 3784 C CA . ASP C 1 29 ? 29.423 -21.370 -44.858 1.00 94.97 335 ASP C CA 1
ATOM 3785 C C . ASP C 1 29 ? 30.463 -21.153 -43.752 1.00 86.22 335 ASP C C 1
ATOM 3786 O O . ASP C 1 29 ? 30.874 -20.013 -43.436 1.00 85.32 335 ASP C O 1
ATOM 3791 N N . ASP C 1 30 ? 30.838 -22.275 -43.160 1.00 78.72 336 ASP C N 1
ATOM 3792 C CA . ASP C 1 30 ? 31.602 -22.334 -41.927 1.00 70.27 336 ASP C CA 1
ATOM 3793 C C . ASP C 1 30 ? 32.873 -21.493 -41.901 1.00 64.44 336 ASP C C 1
ATOM 3794 O O . ASP C 1 30 ? 33.428 -21.108 -42.910 1.00 60.05 336 ASP C O 1
ATOM 3799 N N . LYS C 1 31 ? 33.279 -21.163 -40.692 1.00 64.17 337 LYS C N 1
ATOM 3800 C CA . LYS C 1 31 ? 34.537 -20.545 -40.384 1.00 62.72 337 LYS C CA 1
ATOM 3801 C C . LYS C 1 31 ? 35.705 -21.525 -40.517 1.00 60.76 337 LYS C C 1
ATOM 3802 O O . LYS C 1 31 ? 35.484 -22.704 -40.582 1.00 64.19 337 LYS C O 1
ATOM 3808 N N . TYR C 1 32 ? 36.939 -21.045 -40.494 1.00 57.48 338 TYR C N 1
ATOM 3809 C CA . TYR C 1 32 ? 38.104 -21.897 -40.338 1.00 54.95 338 TYR C CA 1
ATOM 3810 C C . TYR C 1 32 ? 39.139 -21.330 -39.375 1.00 56.17 338 TYR C C 1
ATOM 3811 O O . TYR C 1 32 ? 39.208 -20.128 -39.165 1.00 62.29 338 TYR C O 1
ATOM 3820 N N . ARG C 1 33 ? 39.889 -22.204 -38.715 1.00 53.43 339 ARG C N 1
ATOM 3821 C CA . ARG C 1 33 ? 40.696 -21.822 -37.566 1.00 53.04 339 ARG C CA 1
ATOM 3822 C C . ARG C 1 33 ? 42.167 -21.527 -37.778 1.00 58.37 339 ARG C C 1
ATOM 3823 O O . ARG C 1 33 ? 42.863 -21.214 -36.827 1.00 61.99 339 ARG C O 1
ATOM 3831 N N . LEU C 1 34 ? 42.602 -21.526 -39.041 1.00 64.56 340 LEU C N 1
ATOM 3832 C CA . LEU C 1 34 ? 43.957 -21.098 -39.442 1.00 64.30 340 LEU C CA 1
ATOM 3833 C C . LEU C 1 34 ? 45.119 -22.104 -39.190 1.00 70.25 340 LEU C C 1
ATOM 3834 O O . LEU C 1 34 ? 45.134 -22.872 -38.189 1.00 68.86 340 LEU C O 1
ATOM 3839 N N . THR C 1 35 ? 46.092 -22.037 -40.098 1.00 77.67 341 THR C N 1
ATOM 3840 C CA . THR C 1 35 ? 47.167 -23.038 -40.149 1.00 81.13 341 THR C CA 1
ATOM 3841 C C . THR C 1 35 ? 48.551 -22.368 -40.209 1.00 83.91 341 THR C C 1
ATOM 3842 O O . THR C 1 35 ? 48.881 -21.738 -41.193 1.00 84.65 341 THR C O 1
ATOM 3846 N N . GLN C 1 36 ? 49.278 -22.508 -39.098 1.00 83.89 342 GLN C N 1
ATOM 3847 C CA . GLN C 1 36 ? 50.698 -22.176 -38.897 1.00 81.86 342 GLN C CA 1
ATOM 3848 C C . GLN C 1 36 ? 51.033 -22.195 -37.424 1.00 77.38 342 GLN C C 1
ATOM 3849 O O . GLN C 1 36 ? 51.144 -21.146 -36.805 1.00 81.57 342 GLN C O 1
ATOM 3855 N N . ILE C 1 45 ? 52.087 -11.361 -37.752 1.00 93.01 351 ILE C N 1
ATOM 3856 C CA . ILE C 1 45 ? 52.536 -12.480 -38.576 1.00 96.51 351 ILE C CA 1
ATOM 3857 C C . ILE C 1 45 ? 51.603 -12.837 -39.759 1.00 100.57 351 ILE C C 1
ATOM 3858 O O . ILE C 1 45 ? 52.067 -13.541 -40.642 1.00 98.33 351 ILE C O 1
ATOM 3863 N N . LEU C 1 46 ? 50.327 -12.385 -39.756 1.00 102.24 352 LEU C N 1
ATOM 3864 C CA . LEU C 1 46 ? 49.400 -12.550 -40.888 1.00 100.22 352 LEU C CA 1
ATOM 3865 C C . LEU C 1 46 ? 48.226 -11.556 -40.856 1.00 98.48 352 LEU C C 1
ATOM 3866 O O . LEU C 1 46 ? 47.061 -11.929 -40.926 1.00 96.01 352 LEU C O 1
ATOM 3868 N N . TRP C 1 47 ? 48.563 -10.272 -40.740 1.00 96.36 353 TRP C N 1
ATOM 3869 C CA . TRP C 1 47 ? 47.586 -9.195 -40.776 1.00 93.18 353 TRP C CA 1
ATOM 3870 C C . TRP C 1 47 ? 47.304 -8.791 -42.226 1.00 92.27 353 TRP C C 1
ATOM 3871 O O . TRP C 1 47 ? 46.742 -7.725 -42.495 1.00 93.46 353 TRP C O 1
ATOM 3882 N N . GLU C 1 48 ? 47.716 -9.629 -43.163 1.00 91.31 354 GLU C N 1
ATOM 3883 C CA . GLU C 1 48 ? 47.569 -9.308 -44.574 1.00 91.29 354 GLU C CA 1
ATOM 3884 C C . GLU C 1 48 ? 46.089 -9.417 -44.903 1.00 93.01 354 GLU C C 1
ATOM 3885 O O . GLU C 1 48 ? 45.515 -8.543 -45.573 1.00 84.10 354 GLU C O 1
ATOM 3887 N N . ARG C 1 49 ? 45.467 -10.545 -44.507 1.00 94.19 355 ARG C N 1
ATOM 3888 C CA . ARG C 1 49 ? 44.051 -10.791 -44.755 1.00 93.91 355 ARG C CA 1
ATOM 3889 C C . ARG C 1 49 ? 43.212 -9.728 -44.077 1.00 91.53 355 ARG C C 1
ATOM 3890 O O . ARG C 1 49 ? 42.313 -9.140 -44.684 1.00 98.55 355 ARG C O 1
ATOM 3898 N N . VAL C 1 50 ? 43.546 -9.449 -42.825 1.00 83.07 356 VAL C N 1
ATOM 3899 C CA . VAL C 1 50 ? 42.798 -8.489 -42.020 1.00 82.65 356 VAL C CA 1
ATOM 3900 C C . VAL C 1 50 ? 42.662 -7.135 -42.745 1.00 71.64 356 VAL C C 1
ATOM 3901 O O . VAL C 1 50 ? 41.571 -6.660 -42.960 1.00 71.65 356 VAL C O 1
ATOM 3905 N N . SER C 1 51 ? 43.781 -6.610 -43.224 1.00 69.74 357 SER C N 1
ATOM 3906 C CA . SER C 1 51 ? 43.788 -5.473 -44.116 1.00 68.45 357 SER C CA 1
ATOM 3907 C C . SER C 1 51 ? 43.017 -5.709 -45.421 1.00 69.48 357 SER C C 1
ATOM 3908 O O . SER C 1 51 ? 42.388 -4.769 -45.908 1.00 71.75 357 SER C O 1
ATOM 3911 N N . GLU C 1 52 ? 43.089 -6.921 -45.981 1.00 62.85 358 GLU C N 1
ATOM 3912 C CA . GLU C 1 52 ? 42.339 -7.213 -47.223 1.00 56.97 358 GLU C CA 1
ATOM 3913 C C . GLU C 1 52 ? 40.827 -6.999 -47.057 1.00 60.23 358 GLU C C 1
ATOM 3914 O O . GLU C 1 52 ? 40.194 -6.315 -47.835 1.00 65.89 358 GLU C O 1
ATOM 3916 N N . LEU C 1 53 ? 40.299 -7.575 -45.998 1.00 63.29 359 LEU C N 1
ATOM 3917 C CA . LEU C 1 53 ? 38.871 -7.590 -45.700 1.00 60.41 359 LEU C CA 1
ATOM 3918 C C . LEU C 1 53 ? 38.337 -6.220 -45.290 1.00 62.26 359 LEU C C 1
ATOM 3919 O O . LEU C 1 53 ? 37.132 -6.032 -45.218 1.00 60.17 359 LEU C O 1
ATOM 3924 N N . SER C 1 54 ? 39.194 -5.266 -45.010 1.00 62.18 360 SER C N 1
ATOM 3925 C CA . SER C 1 54 ? 38.795 -3.917 -44.670 1.00 59.97 360 SER C CA 1
ATOM 3926 C C . SER C 1 54 ? 38.032 -3.248 -45.778 1.00 54.95 360 SER C C 1
ATOM 3927 O O . SER C 1 54 ? 37.038 -2.571 -45.533 1.00 51.54 360 SER C O 1
ATOM 3930 N N . THR C 1 55 ? 38.505 -3.432 -47.001 1.00 53.79 361 THR C N 1
ATOM 3931 C CA . THR C 1 55 ? 37.868 -2.767 -48.163 1.00 56.52 361 THR C CA 1
ATOM 3932 C C . THR C 1 55 ? 36.421 -3.225 -48.257 1.00 48.93 361 THR C C 1
ATOM 3933 O O . THR C 1 55 ? 35.531 -2.432 -48.143 1.00 49.50 361 THR C O 1
ATOM 3937 N N . LYS C 1 56 ? 36.249 -4.527 -48.222 1.00 47.10 362 LYS C N 1
ATOM 3938 C CA . LYS C 1 56 ? 34.966 -5.155 -48.375 1.00 51.89 362 LYS C CA 1
ATOM 3939 C C . LYS C 1 56 ? 34.084 -4.780 -47.178 1.00 52.23 362 LYS C C 1
ATOM 3940 O O . LYS C 1 56 ? 32.934 -4.482 -47.388 1.00 56.01 362 LYS C O 1
ATOM 3946 N N . ALA C 1 57 ? 34.674 -4.686 -45.996 1.00 47.91 363 ALA C N 1
ATOM 3947 C CA . ALA C 1 57 ? 33.978 -4.440 -44.751 1.00 44.55 363 ALA C CA 1
ATOM 3948 C C . ALA C 1 57 ? 33.331 -3.079 -44.781 1.00 46.55 363 ALA C C 1
ATOM 3949 O O . ALA C 1 57 ? 32.252 -2.896 -44.159 1.00 47.03 363 ALA C O 1
ATOM 3951 N N . ILE C 1 58 ? 34.051 -2.114 -45.316 1.00 45.87 364 ILE C N 1
ATOM 3952 C CA . ILE C 1 58 ? 33.590 -0.728 -45.398 1.00 46.56 364 ILE C CA 1
ATOM 3953 C C . ILE C 1 58 ? 32.558 -0.641 -46.496 1.00 43.36 364 ILE C C 1
ATOM 3954 O O . ILE C 1 58 ? 31.551 0.086 -46.402 1.00 43.62 364 ILE C O 1
ATOM 3959 N N . ALA C 1 59 ? 32.749 -1.409 -47.548 1.00 42.35 365 ALA C N 1
ATOM 3960 C CA . ALA C 1 59 ? 31.836 -1.324 -48.690 1.00 43.02 365 ALA C CA 1
ATOM 3961 C C . ALA C 1 59 ? 30.478 -1.756 -48.191 1.00 37.46 365 ALA C C 1
ATOM 3962 O O . ALA C 1 59 ? 29.506 -1.083 -48.484 1.00 35.91 365 ALA C O 1
ATOM 3964 N N . ASN C 1 60 ? 30.470 -2.787 -47.349 1.00 34.09 366 ASN C N 1
ATOM 3965 C CA . ASN C 1 60 ? 29.236 -3.320 -46.823 1.00 31.29 366 ASN C CA 1
ATOM 3966 C C . ASN C 1 60 ? 28.495 -2.371 -45.895 1.00 30.16 366 ASN C C 1
ATOM 3967 O O . ASN C 1 60 ? 27.298 -2.328 -45.934 1.00 27.92 366 ASN C O 1
ATOM 3972 N N . VAL C 1 61 ? 29.229 -1.586 -45.114 1.00 31.38 367 VAL C N 1
ATOM 3973 C CA . VAL C 1 61 ? 28.607 -0.631 -44.223 1.00 34.38 367 VAL C CA 1
ATOM 3974 C C . VAL C 1 61 ? 27.921 0.438 -45.046 1.00 39.18 367 VAL C C 1
ATOM 3975 O O . VAL C 1 61 ? 26.832 0.902 -44.637 1.00 46.05 367 VAL C O 1
ATOM 3979 N N . VAL C 1 62 ? 28.510 0.819 -46.180 1.00 37.57 368 VAL C N 1
ATOM 3980 C CA . VAL C 1 62 ? 27.882 1.781 -47.084 1.00 38.78 368 VAL C CA 1
ATOM 3981 C C . VAL C 1 62 ? 26.523 1.286 -47.539 1.00 40.43 368 VAL C C 1
ATOM 3982 O O . VAL C 1 62 ? 25.558 1.985 -47.502 1.00 40.61 368 VAL C O 1
ATOM 3986 N N . ASP C 1 63 ? 26.513 0.046 -47.988 1.00 45.84 369 ASP C N 1
ATOM 3987 C CA . ASP C 1 63 ? 25.338 -0.623 -48.512 1.00 44.63 369 ASP C CA 1
ATOM 3988 C C . ASP C 1 63 ? 24.323 -0.692 -47.399 1.00 42.60 369 ASP C C 1
ATOM 3989 O O . ASP C 1 63 ? 23.150 -0.714 -47.650 1.00 45.22 369 ASP C O 1
ATOM 3994 N N . PHE C 1 64 ? 24.743 -0.822 -46.161 1.00 38.94 370 PHE C N 1
ATOM 3995 C CA . PHE C 1 64 ? 23.845 -0.910 -45.060 1.00 39.98 370 PHE C CA 1
ATOM 3996 C C . PHE C 1 64 ? 22.998 0.362 -45.022 1.00 40.00 370 PHE C C 1
ATOM 3997 O O . PHE C 1 64 ? 21.805 0.284 -44.882 1.00 38.55 370 PHE C O 1
ATOM 4005 N N . GLY C 1 65 ? 23.633 1.497 -45.185 1.00 44.10 371 GLY C N 1
ATOM 4006 C CA . GLY C 1 65 ? 23.003 2.784 -45.242 1.00 43.36 371 GLY C CA 1
ATOM 4007 C C . GLY C 1 65 ? 22.177 3.007 -46.455 1.00 45.03 371 GLY C C 1
ATOM 4008 O O . GLY C 1 65 ? 21.094 3.587 -46.364 1.00 49.60 371 GLY C O 1
ATOM 4009 N N . LYS C 1 66 ? 22.609 2.521 -47.594 1.00 42.91 372 LYS C N 1
ATOM 4010 C CA . LYS C 1 66 ? 21.819 2.648 -48.838 1.00 44.19 372 LYS C CA 1
ATOM 4011 C C . LYS C 1 66 ? 20.484 1.981 -48.628 1.00 44.45 372 LYS C C 1
ATOM 4012 O O . LYS C 1 66 ? 19.451 2.538 -48.987 1.00 49.14 372 LYS C O 1
ATOM 4018 N N . GLN C 1 67 ? 20.473 0.898 -47.852 1.00 46.50 373 GLN C N 1
ATOM 4019 C CA . GLN C 1 67 ? 19.296 0.073 -47.697 1.00 50.04 373 GLN C CA 1
ATOM 4020 C C . GLN C 1 67 ? 18.325 0.525 -46.662 1.00 49.30 373 GLN C C 1
ATOM 4021 O O . GLN C 1 67 ? 17.476 -0.221 -46.269 1.00 51.75 373 GLN C O 1
ATOM 4027 N N . VAL C 1 68 ? 18.502 1.734 -46.149 1.00 51.93 374 VAL C N 1
ATOM 4028 C CA . VAL C 1 68 ? 17.694 2.215 -45.058 1.00 54.84 374 VAL C CA 1
ATOM 4029 C C . VAL C 1 68 ? 17.171 3.632 -45.279 1.00 61.07 374 VAL C C 1
ATOM 4030 O O . VAL C 1 68 ? 17.723 4.576 -44.615 1.00 63.21 374 VAL C O 1
ATOM 4034 N N . PRO C 1 69 ? 16.118 3.813 -46.149 1.00 60.73 375 PRO C N 1
ATOM 4035 C CA . PRO C 1 69 ? 15.645 5.199 -46.404 1.00 58.50 375 PRO C CA 1
ATOM 4036 C C . PRO C 1 69 ? 15.224 5.839 -45.088 1.00 63.67 375 PRO C C 1
ATOM 4037 O O . PRO C 1 69 ? 14.641 5.136 -44.233 1.00 74.17 375 PRO C O 1
ATOM 4041 N N . VAL C 1 70 ? 15.618 7.072 -44.878 1.00 61.22 376 VAL C N 1
ATOM 4042 C CA . VAL C 1 70 ? 15.829 7.667 -43.552 1.00 54.32 376 VAL C CA 1
ATOM 4043 C C . VAL C 1 70 ? 17.201 8.284 -43.794 1.00 58.03 376 VAL C C 1
ATOM 4044 O O . VAL C 1 70 ? 17.332 9.464 -43.977 1.00 57.30 376 VAL C O 1
ATOM 4048 N N . PHE C 1 71 ? 18.222 7.430 -43.825 1.00 60.96 377 PHE C N 1
ATOM 4049 C CA . PHE C 1 71 ? 19.537 7.824 -44.256 1.00 58.14 377 PHE C CA 1
ATOM 4050 C C . PHE C 1 71 ? 19.472 8.290 -45.693 1.00 52.91 377 PHE C C 1
ATOM 4051 O O . PHE C 1 71 ? 20.132 9.259 -46.052 1.00 50.16 377 PHE C O 1
ATOM 4059 N N . THR C 1 72 ? 18.734 7.582 -46.529 1.00 52.78 378 THR C N 1
ATOM 4060 C CA . THR C 1 72 ? 18.585 7.898 -47.953 1.00 57.61 378 THR C CA 1
ATOM 4061 C C . THR C 1 72 ? 17.870 9.243 -48.153 1.00 56.40 378 THR C C 1
ATOM 4062 O O . THR C 1 72 ? 18.144 9.992 -49.122 1.00 52.82 378 THR C O 1
ATOM 4066 N N . GLN C 1 73 ? 17.031 9.593 -47.186 1.00 58.51 379 GLN C N 1
ATOM 4067 C CA . GLN C 1 73 ? 16.422 10.916 -47.116 1.00 59.79 379 GLN C CA 1
ATOM 4068 C C . GLN C 1 73 ? 17.410 12.074 -47.044 1.00 57.87 379 GLN C C 1
ATOM 4069 O O . GLN C 1 73 ? 17.131 13.126 -47.580 1.00 64.12 379 GLN C O 1
ATOM 4075 N N . LEU C 1 74 ? 18.533 11.883 -46.374 1.00 53.59 380 LEU C N 1
ATOM 4076 C CA . LEU C 1 74 ? 19.493 12.960 -46.133 1.00 50.46 380 LEU C CA 1
ATOM 4077 C C . LEU C 1 74 ? 20.281 13.399 -47.326 1.00 46.90 380 LEU C C 1
ATOM 4078 O O . LEU C 1 74 ? 20.365 12.678 -48.303 1.00 49.90 380 LEU C O 1
ATOM 4083 N N . SER C 1 75 ? 20.809 14.605 -47.251 1.00 47.60 381 SER C N 1
ATOM 4084 C CA . SER C 1 75 ? 21.655 15.148 -48.335 1.00 50.58 381 SER C CA 1
ATOM 4085 C C . SER C 1 75 ? 22.855 14.242 -48.551 1.00 51.31 381 SER C C 1
ATOM 4086 O O . SER C 1 75 ? 23.339 13.620 -47.632 1.00 51.07 381 SER C O 1
ATOM 4089 N N . THR C 1 76 ? 23.299 14.183 -49.799 1.00 55.63 382 THR C N 1
ATOM 4090 C CA . THR C 1 76 ? 24.387 13.318 -50.244 1.00 51.15 382 THR C CA 1
ATOM 4091 C C . THR C 1 76 ? 25.649 13.620 -49.459 1.00 48.64 382 THR C C 1
ATOM 4092 O O . THR C 1 76 ? 26.387 12.716 -49.069 1.00 46.42 382 THR C O 1
ATOM 4096 N N . ASN C 1 77 ? 25.882 14.902 -49.199 1.00 46.03 383 ASN C N 1
ATOM 4097 C CA . ASN C 1 77 ? 27.001 15.372 -48.397 1.00 47.43 383 ASN C CA 1
ATOM 4098 C C . ASN C 1 77 ? 26.979 14.824 -46.991 1.00 48.77 383 ASN C C 1
ATOM 4099 O O . ASN C 1 77 ? 28.002 14.364 -46.514 1.00 49.76 383 ASN C O 1
ATOM 4104 N N . ASP C 1 78 ? 25.809 14.832 -46.380 1.00 50.22 384 ASP C N 1
ATOM 4105 C CA . ASP C 1 78 ? 25.601 14.347 -45.042 1.00 49.20 384 ASP C CA 1
ATOM 4106 C C . ASP C 1 78 ? 25.774 12.847 -44.963 1.00 45.36 384 ASP C C 1
ATOM 4107 O O . ASP C 1 78 ? 26.385 12.318 -43.998 1.00 37.55 384 ASP C O 1
ATOM 4112 N N . GLN C 1 79 ? 25.275 12.142 -45.964 1.00 41.64 385 GLN C N 1
ATOM 4113 C CA . GLN C 1 79 ? 25.510 10.700 -46.067 1.00 42.35 385 GLN C CA 1
ATOM 4114 C C . GLN C 1 79 ? 27.010 10.362 -46.009 1.00 42.36 385 GLN C C 1
ATOM 4115 O O . GLN C 1 79 ? 27.412 9.535 -45.184 1.00 42.81 385 GLN C O 1
ATOM 4121 N N . ILE C 1 80 ? 27.809 11.073 -46.814 1.00 40.38 386 ILE C N 1
ATOM 4122 C CA . ILE C 1 80 ? 29.252 10.877 -46.847 1.00 41.74 386 ILE C CA 1
ATOM 4123 C C . ILE C 1 80 ? 29.881 11.256 -45.503 1.00 45.52 386 ILE C C 1
ATOM 4124 O O . ILE C 1 80 ? 30.676 10.468 -44.961 1.00 46.25 386 ILE C O 1
ATOM 4129 N N . THR C 1 81 ? 29.469 12.406 -44.960 1.00 44.88 387 THR C N 1
ATOM 4130 C CA . THR C 1 81 ? 29.996 12.893 -43.688 1.00 43.93 387 THR C CA 1
ATOM 4131 C C . THR C 1 81 ? 29.773 11.892 -42.579 1.00 41.83 387 THR C C 1
ATOM 4132 O O . THR C 1 81 ? 30.720 11.591 -41.882 1.00 43.65 387 THR C O 1
ATOM 4136 N N . LEU C 1 82 ? 28.549 11.343 -42.508 1.00 37.91 388 LEU C N 1
ATOM 4137 C CA . LEU C 1 82 ? 28.168 10.425 -41.418 1.00 35.72 388 LEU C CA 1
ATOM 4138 C C . LEU C 1 82 ? 28.799 9.099 -41.597 1.00 35.51 388 LEU C C 1
ATOM 4139 O O . LEU C 1 82 ? 29.252 8.508 -40.644 1.00 32.67 388 LEU C O 1
ATOM 4144 N N . LEU C 1 83 ? 28.848 8.633 -42.847 1.00 35.52 389 LEU C N 1
ATOM 4145 C CA . LEU C 1 83 ? 29.515 7.342 -43.158 1.00 33.29 389 LEU C CA 1
ATOM 4146 C C . LEU C 1 83 ? 30.998 7.384 -42.858 1.00 32.52 389 LEU C C 1
ATOM 4147 O O . LEU C 1 83 ? 31.522 6.444 -42.275 1.00 29.50 389 LEU C O 1
ATOM 4152 N N . LYS C 1 84 ? 31.646 8.517 -43.174 1.00 32.73 390 LYS C N 1
ATOM 4153 C CA . LYS C 1 84 ? 33.033 8.717 -42.912 1.00 33.96 390 LYS C CA 1
ATOM 4154 C C . LYS C 1 84 ? 33.254 8.576 -41.386 1.00 32.94 390 LYS C C 1
ATOM 4155 O O . LYS C 1 84 ? 34.151 7.837 -40.938 1.00 29.96 390 LYS C O 1
ATOM 4161 N N . ALA C 1 85 ? 32.409 9.302 -40.620 1.00 33.53 391 ALA C N 1
ATOM 4162 C CA . ALA C 1 85 ? 32.539 9.344 -39.172 1.00 32.46 391 ALA C CA 1
ATOM 4163 C C . ALA C 1 85 ? 32.130 8.036 -38.536 1.00 31.10 391 ALA C C 1
ATOM 4164 O O . ALA C 1 85 ? 32.752 7.598 -37.598 1.00 33.05 391 ALA C O 1
ATOM 4166 N N . ALA C 1 86 ? 31.175 7.324 -39.096 1.00 32.63 392 ALA C N 1
ATOM 4167 C CA . ALA C 1 86 ? 30.557 6.142 -38.475 1.00 36.65 392 ALA C CA 1
ATOM 4168 C C . ALA C 1 86 ? 31.237 4.826 -38.794 1.00 38.81 392 ALA C C 1
ATOM 4169 O O . ALA C 1 86 ? 31.144 3.902 -38.027 1.00 43.19 392 ALA C O 1
ATOM 4171 N N . CYS C 1 87 ? 31.949 4.795 -39.903 1.00 40.12 393 CYS C N 1
ATOM 4172 C CA . CYS C 1 87 ? 32.315 3.578 -40.541 1.00 41.28 393 CYS C CA 1
ATOM 4173 C C . CYS C 1 87 ? 33.067 2.579 -39.695 1.00 37.95 393 CYS C C 1
ATOM 4174 O O . CYS C 1 87 ? 32.771 1.400 -39.726 1.00 35.59 393 CYS C O 1
ATOM 4177 N N . LEU C 1 88 ? 34.047 3.075 -38.933 1.00 35.45 394 LEU C N 1
ATOM 4178 C CA . LEU C 1 88 ? 34.880 2.221 -38.134 1.00 32.37 394 LEU C CA 1
ATOM 4179 C C . LEU C 1 88 ? 34.129 1.783 -36.870 1.00 33.06 394 LEU C C 1
ATOM 4180 O O . LEU C 1 88 ? 34.277 0.646 -36.407 1.00 31.26 394 LEU C O 1
ATOM 4185 N N . GLU C 1 89 ? 33.308 2.656 -36.291 1.00 30.19 395 GLU C N 1
ATOM 4186 C CA . GLU C 1 89 ? 32.455 2.264 -35.220 1.00 28.70 395 GLU C CA 1
ATOM 4187 C C . GLU C 1 89 ? 31.579 1.086 -35.609 1.00 27.07 395 GLU C C 1
ATOM 4188 O O . GLU C 1 89 ? 31.545 0.102 -34.865 1.00 25.09 395 GLU C O 1
ATOM 4194 N N . ILE C 1 90 ? 30.908 1.175 -36.782 1.00 22.04 396 ILE C N 1
ATOM 4195 C CA . ILE C 1 90 ? 29.982 0.124 -37.157 1.00 20.28 396 ILE C CA 1
ATOM 4196 C C . ILE C 1 90 ? 30.722 -1.193 -37.431 1.00 23.49 396 ILE C C 1
ATOM 4197 O O . ILE C 1 90 ? 30.256 -2.256 -37.071 1.00 31.13 396 ILE C O 1
ATOM 4202 N N . ILE C 1 91 ? 31.868 -1.137 -38.050 1.00 23.98 397 ILE C N 1
ATOM 4203 C CA . ILE C 1 91 ? 32.698 -2.322 -38.322 1.00 25.21 397 ILE C CA 1
ATOM 4204 C C . ILE C 1 91 ? 33.145 -3.001 -37.016 1.00 24.68 397 ILE C C 1
ATOM 4205 O O . ILE C 1 91 ? 33.160 -4.200 -36.914 1.00 24.39 397 ILE C O 1
ATOM 4210 N N . ILE C 1 92 ? 33.512 -2.232 -36.031 1.00 25.88 398 ILE C N 1
ATOM 4211 C CA . ILE C 1 92 ? 33.879 -2.823 -34.786 1.00 34.85 398 ILE C CA 1
ATOM 4212 C C . ILE C 1 92 ? 32.658 -3.504 -34.152 1.00 35.69 398 ILE C C 1
ATOM 4213 O O . ILE C 1 92 ? 32.751 -4.619 -33.631 1.00 32.38 398 ILE C O 1
ATOM 4218 N N . LEU C 1 93 ? 31.511 -2.842 -34.210 1.00 39.85 399 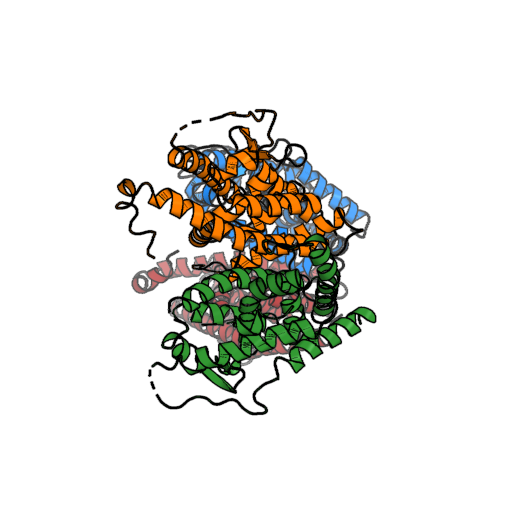LEU C N 1
ATOM 4219 C CA . LEU C 1 93 ? 30.324 -3.410 -33.615 1.00 44.59 399 LEU C CA 1
ATOM 4220 C C . LEU C 1 93 ? 29.951 -4.734 -34.306 1.00 43.81 399 LEU C C 1
ATOM 4221 O O . LEU C 1 93 ? 29.581 -5.719 -33.665 1.00 44.44 399 LEU C O 1
ATOM 4226 N N . ARG C 1 94 ? 30.095 -4.762 -35.609 1.00 37.12 400 ARG C N 1
ATOM 4227 C CA . ARG C 1 94 ? 29.885 -5.963 -36.376 1.00 36.31 400 ARG C CA 1
ATOM 4228 C C . ARG C 1 94 ? 30.847 -7.056 -35.962 1.00 33.58 400 ARG C C 1
ATOM 4229 O O . ARG C 1 94 ? 30.487 -8.222 -35.838 1.00 33.81 400 ARG C O 1
ATOM 4237 N N . LEU C 1 95 ? 32.083 -6.656 -35.704 1.00 33.21 401 LEU C N 1
ATOM 4238 C CA . LEU C 1 95 ? 33.086 -7.646 -35.375 1.00 32.43 401 LEU C CA 1
ATOM 4239 C C . LEU C 1 95 ? 32.782 -8.280 -34.082 1.00 28.26 401 LEU C C 1
ATOM 4240 O O . LEU C 1 95 ? 32.769 -9.505 -33.980 1.00 26.80 401 LEU C O 1
ATOM 4245 N N . ALA C 1 96 ? 32.393 -7.446 -33.137 1.00 27.65 402 ALA C N 1
ATOM 4246 C CA . ALA C 1 96 ? 31.889 -7.877 -31.821 1.00 27.05 402 ALA C CA 1
ATOM 4247 C C . ALA C 1 96 ? 30.715 -8.819 -31.928 1.00 26.83 402 ALA C C 1
ATOM 4248 O O . ALA C 1 96 ? 30.620 -9.783 -31.270 1.00 24.22 402 ALA C O 1
ATOM 4250 N N . SER C 1 97 ? 29.851 -8.517 -32.884 1.00 30.34 403 SER C N 1
ATOM 4251 C CA . SER C 1 97 ? 28.699 -9.278 -33.190 1.00 31.22 403 SER C CA 1
ATOM 4252 C C . SER C 1 97 ? 29.044 -10.731 -33.477 1.00 38.24 403 SER C C 1
ATOM 4253 O O . SER C 1 97 ? 28.255 -11.592 -33.111 1.00 45.67 403 SER C O 1
ATOM 4256 N N . ARG C 1 98 ? 30.221 -11.008 -34.042 1.00 42.60 404 ARG C N 1
ATOM 4257 C CA . ARG C 1 98 ? 30.584 -12.369 -34.453 1.00 43.39 404 ARG C CA 1
ATOM 4258 C C . ARG C 1 98 ? 31.480 -13.065 -33.399 1.00 46.59 404 ARG C C 1
ATOM 4259 O O . ARG C 1 98 ? 32.077 -14.118 -33.679 1.00 52.87 404 ARG C O 1
ATOM 4267 N N . TYR C 1 99 ? 31.650 -12.425 -32.236 1.00 38.07 405 TYR C N 1
ATOM 4268 C CA . TYR C 1 99 ? 32.493 -13.001 -31.222 1.00 39.44 405 TYR C CA 1
ATOM 4269 C C . TYR C 1 99 ? 31.838 -14.271 -30.719 1.00 43.49 405 TYR C C 1
ATOM 4270 O O . TYR C 1 99 ? 30.622 -14.272 -30.434 1.00 50.59 405 TYR C O 1
ATOM 4279 N N . ASP C 1 100 ? 32.620 -15.320 -30.496 1.00 46.24 406 ASP C N 1
ATOM 4280 C CA . ASP C 1 100 ? 32.089 -16.605 -30.067 1.00 46.61 406 ASP C CA 1
ATOM 4281 C C . ASP C 1 100 ? 32.478 -16.828 -28.650 1.00 49.79 406 ASP C C 1
ATOM 4282 O O . ASP C 1 100 ? 33.589 -17.130 -28.350 1.00 51.26 406 ASP C O 1
ATOM 4287 N N . ASP C 1 101 ? 31.452 -16.749 -27.819 1.00 54.53 407 ASP C N 1
ATOM 4288 C CA . ASP C 1 101 ? 31.532 -16.889 -26.396 1.00 52.96 407 ASP C CA 1
ATOM 4289 C C . ASP C 1 101 ? 32.120 -18.198 -25.985 1.00 49.55 407 ASP C C 1
ATOM 4290 O O . ASP C 1 101 ? 33.015 -18.231 -25.163 1.00 49.16 407 ASP C O 1
ATOM 4295 N N . LYS C 1 102 ? 31.603 -19.271 -26.592 1.00 48.66 408 LYS C N 1
ATOM 4296 C CA . LYS C 1 102 ? 32.027 -20.655 -26.341 1.00 47.36 408 LYS C CA 1
ATOM 4297 C C . LYS C 1 102 ? 33.511 -20.838 -26.552 1.00 47.40 408 LYS C C 1
ATOM 4298 O O . LYS C 1 102 ? 34.160 -21.373 -25.702 1.00 44.48 408 LYS C O 1
ATOM 4300 N N . GLU C 1 103 ? 34.001 -20.389 -27.713 1.00 54.33 409 GLU C N 1
ATOM 4301 C CA . GLU C 1 103 ? 35.355 -20.676 -28.154 1.00 52.19 409 GLU C CA 1
ATOM 4302 C C . GLU C 1 103 ? 36.367 -19.567 -27.909 1.00 49.75 409 GLU C C 1
ATOM 4303 O O . GLU C 1 103 ? 37.556 -19.751 -28.121 1.00 51.36 409 GLU C O 1
ATOM 4309 N N . ASP C 1 104 ? 35.905 -18.412 -27.436 1.00 51.42 410 ASP C N 1
ATOM 4310 C CA . ASP C 1 104 ? 36.768 -17.241 -27.195 1.00 52.93 410 ASP C CA 1
ATOM 4311 C C . ASP C 1 104 ? 37.455 -16.746 -28.498 1.00 57.62 410 ASP C C 1
ATOM 4312 O O . ASP C 1 104 ? 38.677 -16.545 -28.557 1.00 53.92 410 ASP C O 1
ATOM 4317 N N . THR C 1 105 ? 36.657 -16.674 -29.570 1.00 56.87 411 THR C N 1
ATOM 4318 C CA . THR C 1 105 ? 37.190 -16.343 -30.892 1.00 58.68 411 THR C CA 1
ATOM 4319 C C . THR C 1 105 ? 36.439 -15.217 -31.589 1.00 57.62 411 THR C C 1
ATOM 4320 O O . THR C 1 105 ? 35.348 -14.826 -31.178 1.00 54.71 411 THR C O 1
ATOM 4324 N N . MET C 1 106 ? 37.049 -14.640 -32.627 1.00 54.26 412 MET C N 1
ATOM 4325 C CA . MET C 1 106 ? 36.415 -13.643 -33.468 1.00 50.71 412 MET C CA 1
ATOM 4326 C C . MET C 1 106 ? 36.484 -14.050 -34.920 1.00 47.63 412 MET C C 1
ATOM 4327 O O . MET C 1 106 ? 37.372 -14.786 -35.269 1.00 50.35 412 MET C O 1
ATOM 4332 N N . SER C 1 107 ? 35.554 -13.549 -35.723 1.00 43.13 413 SER C N 1
ATOM 4333 C CA . SER C 1 107 ? 35.449 -14.054 -37.057 1.00 43.41 413 SER C CA 1
ATOM 4334 C C . SER C 1 107 ? 35.405 -12.900 -38.052 1.00 47.07 413 SER C C 1
ATOM 4335 O O . SER C 1 107 ? 34.748 -11.857 -37.805 1.00 47.36 413 SER C O 1
ATOM 4338 N N . PHE C 1 108 ? 36.057 -13.127 -39.209 1.00 42.61 414 PHE C N 1
ATOM 4339 C CA . PHE C 1 108 ? 35.898 -12.177 -40.273 1.00 42.46 414 PHE C CA 1
ATOM 4340 C C . PHE C 1 108 ? 34.908 -12.697 -41.276 1.00 45.40 414 PHE C C 1
ATOM 4341 O O . PHE C 1 108 ? 34.540 -13.875 -41.224 1.00 43.52 414 PHE C O 1
ATOM 4349 N N . SER C 1 109 ? 34.423 -11.785 -42.108 1.00 50.02 415 SER C N 1
ATOM 4350 C CA . SER C 1 109 ? 33.268 -12.073 -42.956 1.00 53.93 415 SER C CA 1
ATOM 4351 C C . SER C 1 109 ? 33.559 -13.267 -43.874 1.00 61.85 415 SER C C 1
ATOM 4352 O O . SER C 1 109 ? 32.639 -13.874 -44.435 1.00 63.05 415 SER C O 1
ATOM 4355 N N . ASN C 1 110 ? 34.846 -13.603 -43.989 1.00 66.05 416 ASN C N 1
ATOM 4356 C CA . ASN C 1 110 ? 35.343 -14.651 -44.855 1.00 71.12 416 ASN C CA 1
ATOM 4357 C C . ASN C 1 110 ? 35.124 -15.996 -44.160 1.00 68.00 416 ASN C C 1
ATOM 4358 O O . ASN C 1 110 ? 35.150 -17.031 -44.797 1.00 79.57 416 ASN C O 1
ATOM 4363 N N . GLY C 1 111 ? 35.015 -15.963 -42.849 1.00 58.62 417 GLY C N 1
ATOM 4364 C CA . GLY C 1 111 ? 34.958 -17.145 -42.008 1.00 59.91 417 GLY C CA 1
ATOM 4365 C C . GLY C 1 111 ? 36.237 -17.322 -41.214 1.00 62.42 417 GLY C C 1
ATOM 4366 O O . GLY C 1 111 ? 36.315 -18.198 -40.368 1.00 57.32 417 GLY C O 1
ATOM 4367 N N . LEU C 1 112 ? 37.274 -16.536 -41.503 1.00 63.88 418 LEU C N 1
ATOM 4368 C CA . LEU C 1 112 ? 38.533 -16.674 -40.745 1.00 60.54 418 LEU C CA 1
ATOM 4369 C C . LEU C 1 112 ? 38.292 -16.443 -39.265 1.00 60.77 418 LEU C C 1
ATOM 4370 O O . LEU C 1 112 ? 37.697 -15.439 -38.892 1.00 56.40 418 LEU C O 1
ATOM 4375 N N . THR C 1 113 ? 38.729 -17.385 -38.443 1.00 61.98 419 THR C N 1
ATOM 4376 C CA . THR C 1 113 ? 38.420 -17.363 -37.013 1.00 56.78 419 THR C CA 1
ATOM 4377 C C . THR C 1 113 ? 39.725 -17.463 -36.221 1.00 54.29 419 THR C C 1
ATOM 4378 O O . THR C 1 113 ? 40.514 -18.390 -36.398 1.00 56.70 419 THR C O 1
ATOM 4382 N N . LEU C 1 114 ? 39.872 -16.551 -35.277 1.00 51.58 420 LEU C N 1
ATOM 4383 C CA . LEU C 1 114 ? 41.093 -16.312 -34.566 1.00 52.32 420 LEU C CA 1
ATOM 4384 C C . LEU C 1 114 ? 40.907 -16.121 -33.083 1.00 57.79 420 LEU C C 1
ATOM 4385 O O . LEU C 1 114 ? 39.946 -15.475 -32.672 1.00 56.49 420 LEU C O 1
ATOM 4390 N N . THR C 1 115 ? 41.820 -16.697 -32.294 1.00 58.69 421 THR C N 1
ATOM 4391 C CA . THR C 1 115 ? 41.746 -16.613 -30.855 1.00 59.05 421 THR C CA 1
ATOM 4392 C C . THR C 1 115 ? 42.307 -15.302 -30.394 1.00 56.95 421 THR C C 1
ATOM 4393 O O . THR C 1 115 ? 42.971 -14.621 -31.189 1.00 56.30 421 THR C O 1
ATOM 4397 N N . GLN C 1 116 ? 42.058 -14.940 -29.123 1.00 57.66 422 GLN C N 1
ATOM 4398 C CA . GLN C 1 116 ? 42.512 -13.662 -28.641 1.00 59.43 422 GLN C CA 1
ATOM 4399 C C . GLN C 1 116 ? 44.021 -13.523 -28.853 1.00 62.21 422 GLN C C 1
ATOM 4400 O O . GLN C 1 116 ? 44.473 -12.537 -29.422 1.00 65.97 422 GLN C O 1
ATOM 4406 N N . GLN C 1 117 ? 44.738 -14.563 -28.464 1.00 67.14 423 GLN C N 1
ATOM 4407 C CA . GLN C 1 117 ? 46.220 -14.609 -28.400 1.00 69.54 423 GLN C CA 1
ATOM 4408 C C . GLN C 1 117 ? 46.771 -14.464 -29.814 1.00 68.00 423 GLN C C 1
ATOM 4409 O O . GLN C 1 117 ? 47.596 -13.579 -30.064 1.00 61.27 423 GLN C O 1
ATOM 4415 N N . GLN C 1 118 ? 46.151 -15.182 -30.771 1.00 65.52 424 GLN C N 1
ATOM 4416 C CA . GLN C 1 118 ? 46.524 -15.075 -32.164 1.00 67.04 424 GLN C CA 1
ATOM 4417 C C . GLN C 1 118 ? 46.356 -13.649 -32.656 1.00 71.72 424 GLN C C 1
ATOM 4418 O O . GLN C 1 118 ? 47.186 -13.178 -33.428 1.00 78.32 424 GLN C O 1
ATOM 4424 N N . LEU C 1 119 ? 45.289 -12.977 -32.214 1.00 72.06 425 LEU C N 1
ATOM 4425 C CA . LEU C 1 119 ? 45.103 -11.593 -32.547 1.00 69.63 425 LEU C CA 1
ATOM 4426 C C . LEU C 1 119 ? 46.077 -10.670 -31.860 1.00 67.71 425 LEU C C 1
ATOM 4427 O O . LEU C 1 119 ? 46.469 -9.661 -32.485 1.00 68.25 425 LEU C O 1
ATOM 4432 N N . GLU C 1 120 ? 46.500 -10.992 -30.644 1.00 65.01 426 GLU C N 1
ATOM 4433 C CA . GLU C 1 120 ? 47.423 -10.105 -29.905 1.00 69.83 426 GLU C CA 1
ATOM 4434 C C . GLU C 1 120 ? 48.735 -9.987 -30.677 1.00 73.55 426 GLU C C 1
ATOM 4435 O O . GLU C 1 120 ? 49.247 -8.890 -30.842 1.00 71.24 426 GLU C O 1
ATOM 4441 N N . VAL C 1 121 ? 49.214 -11.145 -31.129 1.00 74.90 427 VAL C N 1
ATOM 4442 C CA . VAL C 1 121 ? 50.463 -11.266 -31.842 1.00 73.26 427 VAL C CA 1
ATOM 4443 C C . VAL C 1 121 ? 50.351 -10.682 -33.229 1.00 72.64 427 VAL C C 1
ATOM 4444 O O . VAL C 1 121 ? 51.267 -9.982 -33.640 1.00 78.10 427 VAL C O 1
ATOM 4448 N N . GLY C 1 122 ? 49.254 -10.978 -33.923 1.00 70.79 428 GLY C N 1
ATOM 4449 C CA . GLY C 1 122 ? 48.982 -10.376 -35.226 1.00 68.92 428 GLY C CA 1
ATOM 4450 C C . GLY C 1 122 ? 48.701 -8.891 -35.037 1.00 73.69 428 GLY C C 1
ATOM 4451 O O . GLY C 1 122 ? 49.010 -8.298 -33.965 1.00 69.33 428 GLY C O 1
ATOM 4452 N N . GLY C 1 123 ? 47.989 -8.331 -36.001 1.00 80.54 429 GLY C N 1
ATOM 4453 C CA . GLY C 1 123 ? 47.745 -6.877 -36.059 1.00 87.10 429 GLY C CA 1
ATOM 4454 C C . GLY C 1 123 ? 46.584 -6.325 -35.272 1.00 92.00 429 GLY C C 1
ATOM 4455 O O . GLY C 1 123 ? 45.799 -5.527 -35.811 1.00 92.22 429 GLY C O 1
ATOM 4456 N N . PHE C 1 124 ? 46.422 -6.729 -34.007 1.00 92.10 430 PHE C N 1
ATOM 4457 C CA . PHE C 1 124 ? 45.414 -6.153 -33.129 1.00 85.51 430 PHE C CA 1
ATOM 4458 C C . PHE C 1 124 ? 45.965 -5.584 -31.762 1.00 75.48 430 PHE C C 1
ATOM 4459 O O . PHE C 1 124 ? 45.240 -4.945 -31.046 1.00 70.12 430 PHE C O 1
ATOM 4461 N N . GLY C 1 125 ? 47.229 -5.829 -31.442 1.00 73.03 431 GLY C N 1
ATOM 4462 C CA . GLY C 1 125 ? 47.939 -5.059 -30.472 1.00 68.11 431 GLY C CA 1
ATOM 4463 C C . GLY C 1 125 ? 47.469 -5.329 -29.073 1.00 68.94 431 GLY C C 1
ATOM 4464 O O . GLY C 1 125 ? 46.989 -6.412 -28.689 1.00 73.11 431 GLY C O 1
ATOM 4465 N N . THR C 1 126 ? 47.722 -4.332 -28.238 1.00 66.71 432 THR C N 1
ATOM 4466 C CA . THR C 1 126 ? 47.265 -4.321 -26.832 1.00 59.61 432 THR C CA 1
ATOM 4467 C C . THR C 1 126 ? 45.772 -4.001 -26.711 1.00 59.85 432 THR C C 1
ATOM 4468 O O . THR C 1 126 ? 45.185 -4.142 -25.639 1.00 60.41 432 THR C O 1
ATOM 4472 N N . LEU C 1 127 ? 45.142 -3.567 -27.792 1.00 58.20 433 LEU C N 1
ATOM 4473 C CA . LEU C 1 127 ? 43.716 -3.322 -27.847 1.00 60.53 433 LEU C CA 1
ATOM 4474 C C . LEU C 1 127 ? 42.866 -4.568 -27.721 1.00 62.65 433 LEU C C 1
ATOM 4475 O O . LEU C 1 127 ? 41.763 -4.527 -27.164 1.00 57.01 433 LEU C O 1
ATOM 4480 N N . THR C 1 128 ? 43.413 -5.671 -28.239 1.00 65.10 434 THR C N 1
ATOM 4481 C CA . THR C 1 128 ? 42.688 -6.955 -28.366 1.00 63.03 434 THR C CA 1
ATOM 4482 C C . THR C 1 128 ? 41.960 -7.391 -27.074 1.00 55.90 434 THR C C 1
ATOM 4483 O O . THR C 1 128 ? 40.844 -7.818 -27.100 1.00 58.21 434 THR C O 1
ATOM 4487 N N . PRO C 1 129 ? 42.642 -7.265 -25.932 1.00 51.58 435 PRO C N 1
ATOM 4488 C CA . PRO C 1 129 ? 41.928 -7.511 -24.707 1.00 50.62 435 PRO C CA 1
ATOM 4489 C C . PRO C 1 129 ? 40.750 -6.585 -24.525 1.00 48.27 435 PRO C C 1
ATOM 4490 O O . PRO C 1 129 ? 39.696 -7.024 -24.081 1.00 47.18 435 PRO C O 1
ATOM 4494 N N . THR C 1 130 ? 40.885 -5.307 -24.821 1.00 43.64 436 THR C N 1
ATOM 4495 C CA . THR C 1 130 ? 39.777 -4.372 -24.622 1.00 42.49 436 THR C CA 1
ATOM 4496 C C . THR C 1 130 ? 38.649 -4.587 -25.654 1.00 41.40 436 THR C C 1
ATOM 4497 O O . THR C 1 130 ? 37.490 -4.354 -25.369 1.00 48.93 436 THR C O 1
ATOM 4501 N N . ILE C 1 131 ? 38.969 -5.084 -26.830 1.00 42.20 437 ILE C N 1
ATOM 4502 C CA . ILE C 1 131 ? 37.977 -5.459 -27.826 1.00 42.15 437 ILE C CA 1
ATOM 4503 C C . ILE C 1 131 ? 37.141 -6.651 -27.368 1.00 43.92 437 ILE C C 1
ATOM 4504 O O . ILE C 1 131 ? 35.950 -6.685 -27.562 1.00 41.90 437 ILE C O 1
ATOM 4509 N N . PHE C 1 132 ? 37.805 -7.635 -26.775 1.00 41.83 438 PHE C N 1
ATOM 4510 C CA . PHE C 1 132 ? 37.177 -8.838 -26.334 1.00 40.08 438 PHE C CA 1
ATOM 4511 C C . PHE C 1 132 ? 36.322 -8.562 -25.107 1.00 42.53 438 PHE C C 1
ATOM 4512 O O . PHE C 1 132 ? 35.226 -9.113 -24.981 1.00 41.02 438 PHE C O 1
ATOM 4520 N N . LYS C 1 133 ? 36.792 -7.670 -24.234 1.00 42.53 439 LYS C N 1
ATOM 4521 C CA . LYS C 1 133 ? 36.057 -7.357 -23.024 1.00 36.02 439 LYS C CA 1
ATOM 4522 C C . LYS C 1 133 ? 34.739 -6.761 -23.442 1.00 36.67 439 LYS C C 1
ATOM 4523 O O . LYS C 1 133 ? 33.737 -7.085 -22.906 1.00 40.75 439 LYS C O 1
ATOM 4525 N N . PHE C 1 134 ? 34.754 -5.829 -24.364 1.00 38.70 440 PHE C N 1
ATOM 4526 C CA . PHE C 1 134 ? 33.574 -5.119 -24.844 1.00 36.31 440 PHE C CA 1
ATOM 4527 C C . PHE C 1 134 ? 32.610 -6.135 -25.432 1.00 38.84 440 PHE C C 1
ATOM 4528 O O . PHE C 1 134 ? 31.432 -6.156 -25.102 1.00 37.85 440 PHE C O 1
ATOM 4536 N N . ALA C 1 135 ? 33.134 -6.978 -26.332 1.00 39.35 441 ALA C N 1
ATOM 4537 C CA . ALA C 1 135 ? 32.308 -7.941 -27.012 1.00 38.54 441 ALA C CA 1
ATOM 4538 C C . ALA C 1 135 ? 31.674 -8.922 -26.043 1.00 41.27 441 ALA C C 1
ATOM 4539 O O . ALA C 1 135 ? 30.533 -9.345 -26.230 1.00 44.93 441 ALA C O 1
ATOM 4541 N N . ARG C 1 136 ? 32.429 -9.286 -25.019 1.00 41.30 442 ARG C N 1
ATOM 4542 C CA . ARG C 1 136 ? 31.947 -10.103 -23.942 1.00 45.33 442 ARG C CA 1
ATOM 4543 C C . ARG C 1 136 ? 30.855 -9.353 -23.189 1.00 45.59 442 ARG C C 1
ATOM 4544 O O . ARG C 1 136 ? 29.920 -9.953 -22.750 1.00 41.92 442 ARG C O 1
ATOM 4552 N N . SER C 1 137 ? 30.966 -8.037 -23.060 1.00 44.72 443 SER C N 1
ATOM 4553 C CA . SER C 1 137 ? 30.027 -7.239 -22.315 1.00 44.13 443 SER C CA 1
ATOM 4554 C C . SER C 1 137 ? 28.666 -7.293 -23.021 1.00 45.74 443 SER C C 1
ATOM 4555 O O . SER C 1 137 ? 27.670 -7.529 -22.379 1.00 50.10 443 SER C O 1
ATOM 4558 N N . LEU C 1 138 ? 28.668 -7.296 -24.343 1.00 43.66 444 LEU C N 1
ATOM 4559 C CA . LEU C 1 138 ? 27.427 -7.295 -25.066 1.00 39.24 444 LEU C CA 1
ATOM 4560 C C . LEU C 1 138 ? 26.760 -8.642 -24.937 1.00 37.16 444 LEU C C 1
ATOM 4561 O O . LEU C 1 138 ? 25.541 -8.706 -24.868 1.00 33.91 444 LEU C O 1
ATOM 4566 N N . VAL C 1 139 ? 27.555 -9.687 -24.819 1.00 36.74 445 VAL C N 1
ATOM 4567 C CA . VAL C 1 139 ? 26.982 -11.028 -24.713 1.00 39.10 445 VAL C CA 1
ATOM 4568 C C . VAL C 1 139 ? 26.295 -11.193 -23.329 1.00 38.97 445 VAL C C 1
ATOM 4569 O O . VAL C 1 139 ? 25.214 -11.798 -23.245 1.00 34.45 445 VAL C O 1
ATOM 4573 N N . GLU C 1 140 ? 26.873 -10.618 -22.281 1.00 41.18 446 GLU C N 1
ATOM 4574 C CA . GLU C 1 140 ? 26.243 -10.554 -20.961 1.00 38.81 446 GLU C CA 1
ATOM 4575 C C . GLU C 1 140 ? 24.844 -9.907 -21.011 1.00 35.50 446 GLU C C 1
ATOM 4576 O O . GLU C 1 140 ? 23.913 -10.386 -20.379 1.00 40.91 446 GLU C O 1
ATOM 4582 N N . LEU C 1 141 ? 24.695 -8.880 -21.826 1.00 30.54 447 LEU C N 1
ATOM 4583 C CA . LEU C 1 141 ? 23.482 -8.190 -22.036 1.00 29.75 447 LEU C CA 1
ATOM 4584 C C . LEU C 1 141 ? 22.615 -8.811 -23.109 1.00 27.56 447 LEU C C 1
ATOM 4585 O O . LEU C 1 141 ? 21.605 -8.245 -23.496 1.00 24.83 447 LEU C O 1
ATOM 4590 N N . SER C 1 142 ? 23.006 -9.969 -23.620 1.00 27.35 448 SER C N 1
ATOM 4591 C CA . SER C 1 142 ? 22.162 -10.819 -24.484 1.00 27.64 448 SER C CA 1
ATOM 4592 C C . SER C 1 142 ? 21.678 -10.006 -25.630 1.00 29.33 448 SER C C 1
ATOM 4593 O O . SER C 1 142 ? 20.516 -10.019 -25.972 1.00 33.92 448 SER C O 1
ATOM 4596 N N . VAL C 1 143 ? 22.585 -9.219 -26.215 1.00 31.35 449 VAL C N 1
ATOM 4597 C CA . VAL C 1 143 ? 22.303 -8.350 -27.367 1.00 29.52 449 VAL C CA 1
ATOM 4598 C C . VAL C 1 143 ? 22.071 -9.229 -28.615 1.00 31.54 449 VAL C C 1
ATOM 4599 O O . VAL C 1 143 ? 22.808 -10.150 -28.857 1.00 30.56 449 VAL C O 1
ATOM 4603 N N . ASP C 1 144 ? 21.031 -8.953 -29.388 1.00 33.68 450 ASP C N 1
ATOM 4604 C CA . ASP C 1 144 ? 20.680 -9.778 -30.547 1.00 33.69 450 ASP C CA 1
ATOM 4605 C C . ASP C 1 144 ? 20.857 -9.070 -31.892 1.00 31.69 450 ASP C C 1
ATOM 4606 O O . ASP C 1 144 ? 21.040 -7.865 -31.935 1.00 33.33 450 ASP C O 1
ATOM 4611 N N . THR C 1 145 ? 20.711 -9.793 -32.983 1.00 30.78 451 THR C N 1
ATOM 4612 C CA . THR C 1 145 ? 20.984 -9.229 -34.293 1.00 35.19 451 THR C CA 1
ATOM 4613 C C . THR C 1 145 ? 20.245 -7.933 -34.583 1.00 37.71 451 THR C C 1
ATOM 4614 O O . THR C 1 145 ? 20.776 -7.012 -35.235 1.00 39.26 451 THR C O 1
ATOM 4618 N N . ALA C 1 146 ? 18.997 -7.892 -34.161 1.00 34.79 452 ALA C N 1
ATOM 4619 C CA . ALA C 1 146 ? 18.163 -6.713 -34.324 1.00 34.41 452 ALA C CA 1
ATOM 4620 C C . ALA C 1 146 ? 18.742 -5.509 -33.570 1.00 32.47 452 ALA C C 1
ATOM 4621 O O . ALA C 1 146 ? 18.690 -4.359 -34.064 1.00 29.39 452 ALA C O 1
ATOM 4623 N N . GLU C 1 147 ? 19.174 -5.750 -32.345 1.00 32.90 453 GLU C N 1
ATOM 4624 C CA . GLU C 1 147 ? 19.811 -4.725 -31.548 1.00 31.17 453 GLU C CA 1
ATOM 4625 C C . GLU C 1 147 ? 21.107 -4.267 -32.167 1.00 26.26 453 GLU C C 1
ATOM 4626 O O . GLU C 1 147 ? 21.408 -3.099 -32.127 1.00 24.07 453 GLU C O 1
ATOM 4632 N N . TYR C 1 148 ? 21.911 -5.202 -32.677 1.00 24.13 454 TYR C N 1
ATOM 4633 C CA . TYR C 1 148 ? 23.176 -4.803 -33.337 1.00 22.45 454 TYR C CA 1
ATOM 4634 C C . TYR C 1 148 ? 22.956 -3.895 -34.521 1.00 20.40 454 TYR C C 1
ATOM 4635 O O . TYR C 1 148 ? 23.579 -2.861 -34.636 1.00 17.08 454 TYR C O 1
ATOM 4644 N N . ALA C 1 149 ? 22.019 -4.273 -35.374 1.00 20.86 455 ALA C N 1
ATOM 4645 C CA . ALA C 1 149 ? 21.602 -3.466 -36.495 1.00 22.07 455 ALA C CA 1
ATOM 4646 C C . ALA C 1 149 ? 21.129 -2.119 -36.061 1.00 24.74 455 ALA C C 1
ATOM 4647 O O . ALA C 1 149 ? 21.723 -1.142 -36.452 1.00 25.71 455 ALA C O 1
ATOM 4649 N N . MET C 1 150 ? 20.116 -2.003 -35.172 1.00 29.40 456 MET C N 1
ATOM 4650 C CA . MET C 1 150 ? 19.525 -0.685 -34.880 1.00 32.56 456 MET C CA 1
ATOM 4651 C C . MET C 1 150 ? 20.567 0.243 -34.239 1.00 34.45 456 MET C C 1
ATOM 4652 O O . MET C 1 150 ? 20.667 1.403 -34.550 1.00 34.38 456 MET C O 1
ATOM 4657 N N . LEU C 1 151 ? 21.386 -0.357 -33.370 1.00 37.76 457 LEU C N 1
ATOM 4658 C CA . LEU C 1 151 ? 22.413 0.334 -32.637 1.00 39.09 457 LEU C CA 1
ATOM 4659 C C . LEU C 1 151 ? 23.485 0.866 -33.589 1.00 48.96 457 LEU C C 1
ATOM 4660 O O . LEU C 1 151 ? 23.993 1.936 -33.388 1.00 52.43 457 LEU C O 1
ATOM 4665 N N . SER C 1 152 ? 23.813 0.137 -34.674 1.00 39.72 458 SER C N 1
ATOM 4666 C CA . SER C 1 152 ? 24.620 0.678 -35.705 1.00 39.34 458 SER C CA 1
ATOM 4667 C C . SER C 1 152 ? 23.972 1.895 -36.311 1.00 42.36 458 SER C C 1
ATOM 4668 O O . SER C 1 152 ? 24.621 2.869 -36.552 1.00 47.60 458 SER C O 1
ATOM 4671 N N . LEU C 1 153 ? 22.658 1.823 -36.609 1.00 37.13 459 LEU C N 1
ATOM 4672 C CA . LEU C 1 153 ? 21.983 2.885 -37.310 1.00 36.23 459 LEU C CA 1
ATOM 4673 C C . LEU C 1 153 ? 21.973 4.149 -36.448 1.00 34.67 459 LEU C C 1
ATOM 4674 O O . LEU C 1 153 ? 22.002 5.249 -36.935 1.00 41.69 459 LEU C O 1
ATOM 4679 N N . ILE C 1 154 ? 22.009 3.947 -35.177 1.00 31.70 460 ILE C N 1
ATOM 4680 C CA . ILE C 1 154 ? 22.126 5.030 -34.217 1.00 32.65 460 ILE C CA 1
ATOM 4681 C C . ILE C 1 154 ? 23.501 5.672 -34.317 1.00 30.82 460 ILE C C 1
ATOM 4682 O O . ILE C 1 154 ? 23.630 6.882 -33.978 1.00 30.05 460 ILE C O 1
ATOM 4687 N N . CYS C 1 155 ? 24.507 4.875 -34.619 1.00 31.33 461 CYS C N 1
ATOM 4688 C CA . CYS C 1 155 ? 25.844 5.396 -34.876 1.00 36.80 461 CYS C CA 1
ATOM 4689 C C . CYS C 1 155 ? 25.867 6.193 -36.127 1.00 30.07 461 CYS C C 1
ATOM 4690 O O . CYS C 1 155 ? 26.430 7.277 -36.137 1.00 27.88 461 CYS C O 1
ATOM 4693 N N . LEU C 1 156 ? 25.258 5.632 -37.152 1.00 29.91 462 LEU C N 1
ATOM 4694 C CA . LEU C 1 156 ? 25.288 6.254 -38.467 1.00 36.17 462 LEU C CA 1
ATOM 4695 C C . LEU C 1 156 ? 24.626 7.599 -38.436 1.00 38.14 462 LEU C C 1
ATOM 4696 O O . LEU C 1 156 ? 25.185 8.588 -38.892 1.00 44.12 462 LEU C O 1
ATOM 4701 N N . ILE C 1 157 ? 23.463 7.644 -37.828 1.00 35.08 463 ILE C N 1
ATOM 4702 C CA . ILE C 1 157 ? 22.625 8.829 -37.847 1.00 37.49 463 ILE C CA 1
ATOM 4703 C C . ILE C 1 157 ? 22.836 9.588 -36.578 1.00 38.21 463 ILE C C 1
ATOM 4704 O O . ILE C 1 157 ? 22.011 9.624 -35.706 1.00 41.40 463 ILE C O 1
ATOM 4709 N N . SER C 1 158 ? 24.017 10.127 -36.408 1.00 41.38 464 SER C N 1
ATOM 4710 C CA . SER C 1 158 ? 24.376 10.851 -35.204 1.00 39.67 464 SER C CA 1
ATOM 4711 C C . SER C 1 158 ? 24.586 12.330 -35.555 1.00 44.98 464 SER C C 1
ATOM 4712 O O . SER C 1 158 ? 25.397 12.669 -36.397 1.00 47.53 464 SER C O 1
ATOM 4715 N N . GLY C 1 159 ? 23.851 13.192 -34.871 1.00 49.47 465 GLY C N 1
ATOM 4716 C CA . GLY C 1 159 ? 23.750 14.610 -35.250 1.00 45.71 465 GLY C CA 1
ATOM 4717 C C . GLY C 1 159 ? 24.890 15.454 -34.762 1.00 44.88 465 GLY C C 1
ATOM 4718 O O . GLY C 1 159 ? 24.914 16.651 -35.004 1.00 45.02 465 GLY C O 1
ATOM 4719 N N . ASP C 1 160 ? 25.821 14.886 -34.025 1.00 43.88 466 ASP C N 1
ATOM 4720 C CA . ASP C 1 160 ? 26.988 15.616 -33.562 1.00 48.88 466 ASP C CA 1
ATOM 4721 C C . ASP C 1 160 ? 28.232 15.551 -34.462 1.00 53.89 466 ASP C C 1
ATOM 4722 O O . ASP C 1 160 ? 29.288 16.079 -34.073 1.00 62.10 466 ASP C O 1
ATOM 4727 N N . ARG C 1 161 ? 28.167 14.901 -35.625 1.00 53.11 467 ARG C N 1
ATOM 4728 C CA . ARG C 1 161 ? 29.318 14.778 -36.505 1.00 48.90 467 ARG C CA 1
ATOM 4729 C C . ARG C 1 161 ? 29.691 16.153 -36.983 1.00 48.51 467 ARG C C 1
ATOM 4730 O O . ARG C 1 161 ? 28.797 17.002 -37.187 1.00 51.96 467 ARG C O 1
ATOM 4738 N N . SER C 1 162 ? 30.989 16.372 -37.139 1.00 51.96 468 SER C N 1
ATOM 4739 C CA . SER C 1 162 ? 31.528 17.680 -37.644 1.00 55.53 468 SER C CA 1
ATOM 4740 C C . SER C 1 162 ? 31.122 17.967 -39.083 1.00 52.78 468 SER C C 1
ATOM 4741 O O . SER C 1 162 ? 31.104 17.050 -39.891 1.00 52.68 468 SER C O 1
ATOM 4744 N N . GLY C 1 163 ? 30.674 19.192 -39.364 1.00 54.67 469 GLY C N 1
ATOM 4745 C CA . GLY C 1 163 ? 30.455 19.627 -40.749 1.00 57.22 469 GLY C CA 1
ATOM 4746 C C . GLY C 1 163 ? 29.249 19.051 -41.486 1.00 58.27 469 GLY C C 1
ATOM 4747 O O . GLY C 1 163 ? 29.382 18.625 -42.621 1.00 62.91 469 GLY C O 1
ATOM 4748 N N . LEU C 1 164 ? 28.135 18.941 -40.782 1.00 55.72 470 LEU C N 1
ATOM 4749 C CA . LEU C 1 164 ? 26.930 18.477 -41.449 1.00 53.21 470 LEU C CA 1
ATOM 4750 C C . LEU C 1 164 ? 26.190 19.688 -41.958 1.00 56.56 470 LEU C C 1
ATOM 4751 O O . LEU C 1 164 ? 26.125 20.748 -41.297 1.00 55.80 470 LEU C O 1
ATOM 4756 N N . GLU C 1 165 ? 25.577 19.527 -43.126 1.00 58.88 471 GLU C N 1
ATOM 4757 C CA . GLU C 1 165 ? 24.681 20.520 -43.678 1.00 57.88 471 GLU C CA 1
ATOM 4758 C C . GLU C 1 165 ? 23.463 20.706 -42.836 1.00 57.86 471 GLU C C 1
ATOM 4759 O O . GLU C 1 165 ? 23.109 21.844 -42.542 1.00 58.99 471 GLU C O 1
ATOM 4765 N N . HIS C 1 166 ? 22.815 19.621 -42.441 1.00 59.82 472 HIS C N 1
ATOM 4766 C CA . HIS C 1 166 ? 21.544 19.727 -41.695 1.00 62.70 472 HIS C CA 1
ATOM 4767 C C . HIS C 1 166 ? 21.497 18.919 -40.428 1.00 58.82 472 HIS C C 1
ATOM 4768 O O . HIS C 1 166 ? 20.703 18.000 -40.324 1.00 55.36 472 HIS C O 1
ATOM 4775 N N . PRO C 1 167 ? 22.308 19.284 -39.436 1.00 57.42 473 PRO C N 1
ATOM 4776 C CA . PRO C 1 167 ? 22.421 18.416 -38.257 1.00 58.71 473 PRO C CA 1
ATOM 4777 C C . PRO C 1 167 ? 21.078 18.186 -37.547 1.00 60.24 473 PRO C C 1
ATOM 4778 O O . PRO C 1 167 ? 20.836 17.095 -37.067 1.00 60.90 473 PRO C O 1
ATOM 4782 N N . GLU C 1 168 ? 20.225 19.202 -37.546 1.00 59.71 474 GLU C N 1
ATOM 4783 C CA . GLU C 1 168 ? 18.888 19.123 -36.953 1.00 53.31 474 GLU C CA 1
ATOM 4784 C C . GLU C 1 168 ? 18.017 18.062 -37.635 1.00 52.65 474 GLU C C 1
ATOM 4785 O O . GLU C 1 168 ? 17.300 17.352 -36.977 1.00 57.54 474 GLU C 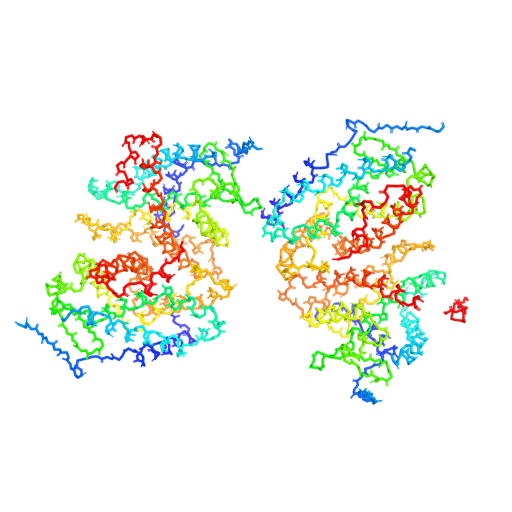O 1
ATOM 4791 N N . LYS C 1 169 ? 18.107 17.956 -38.951 1.00 47.91 475 LYS C N 1
ATOM 4792 C CA . LYS C 1 169 ? 17.429 16.944 -39.740 1.00 48.11 475 LYS C CA 1
ATOM 4793 C C . LYS C 1 169 ? 17.929 15.548 -39.325 1.00 51.28 475 LYS C C 1
ATOM 4794 O O . LYS C 1 169 ? 17.158 14.624 -39.190 1.00 56.57 475 LYS C O 1
ATOM 4797 N N . VAL C 1 170 ? 19.236 15.472 -39.066 1.00 49.17 476 VAL C N 1
ATOM 4798 C CA . VAL C 1 170 ? 19.880 14.217 -38.780 1.00 49.00 476 VAL C CA 1
ATOM 4799 C C . VAL C 1 170 ? 19.324 13.707 -37.480 1.00 49.12 476 VAL C C 1
ATOM 4800 O O . VAL C 1 170 ? 18.986 12.533 -37.326 1.00 43.92 476 VAL C O 1
ATOM 4804 N N . GLU C 1 171 ? 19.252 14.595 -36.509 1.00 55.63 477 GLU C N 1
ATOM 4805 C CA . GLU C 1 171 ? 18.751 14.271 -35.155 1.00 55.22 477 GLU C CA 1
ATOM 4806 C C . GLU C 1 171 ? 17.308 13.832 -35.137 1.00 57.00 477 GLU C C 1
ATOM 4807 O O . GLU C 1 171 ? 16.989 12.941 -34.360 1.00 51.59 477 GLU C O 1
ATOM 4813 N N . GLN C 1 172 ? 16.481 14.435 -36.012 1.00 58.02 478 GLN C N 1
ATOM 4814 C CA . GLN C 1 172 ? 15.099 14.103 -36.188 1.00 57.41 478 GLN C CA 1
ATOM 4815 C C . GLN C 1 172 ? 14.939 12.694 -36.662 1.00 56.48 478 GLN C C 1
ATOM 4816 O O . GLN C 1 172 ? 14.135 11.910 -36.123 1.00 53.59 478 GLN C O 1
ATOM 4822 N N . LYS C 1 173 ? 15.723 12.364 -37.687 1.00 55.72 479 LYS C N 1
ATOM 4823 C CA . LYS C 1 173 ? 15.714 11.032 -38.227 1.00 50.94 479 LYS C CA 1
ATOM 4824 C C . LYS C 1 173 ? 16.163 9.958 -37.199 1.00 47.05 479 LYS C C 1
ATOM 4825 O O . LYS C 1 173 ? 15.720 8.849 -37.221 1.00 42.16 479 LYS C O 1
ATOM 4831 N N . GLN C 1 174 ? 17.020 10.340 -36.262 1.00 46.39 480 GLN C N 1
ATOM 4832 C CA . GLN C 1 174 ? 17.532 9.477 -35.257 1.00 45.25 480 GLN C CA 1
ATOM 4833 C C . GLN C 1 174 ? 16.470 9.189 -34.210 1.00 52.30 480 GLN C C 1
ATOM 4834 O O . GLN C 1 174 ? 16.381 8.037 -33.734 1.00 56.47 480 GLN C O 1
ATOM 4840 N N . GLU C 1 175 ? 15.652 10.198 -33.866 1.00 49.34 481 GLU C N 1
ATOM 4841 C CA . GLU C 1 175 ? 14.646 10.023 -32.797 1.00 45.89 481 GLU C CA 1
ATOM 4842 C C . GLU C 1 175 ? 13.733 8.772 -32.834 1.00 45.59 481 GLU C C 1
ATOM 4843 O O . GLU C 1 175 ? 13.714 8.086 -31.854 1.00 38.40 481 GLU C O 1
ATOM 4849 N N . PRO C 1 176 ? 13.149 8.432 -34.015 1.00 46.39 482 PRO C N 1
ATOM 4850 C CA . PRO C 1 176 ? 12.341 7.202 -33.969 1.00 43.50 482 PRO C CA 1
ATOM 4851 C C . PRO C 1 176 ? 13.115 5.922 -33.634 1.00 46.24 482 PRO C C 1
ATOM 4852 O O . PRO C 1 176 ? 12.556 5.118 -32.906 1.00 50.13 482 PRO C O 1
ATOM 4856 N N . ILE C 1 177 ? 14.329 5.716 -34.129 1.00 43.39 483 ILE C N 1
ATOM 4857 C CA . ILE C 1 177 ? 15.110 4.505 -33.863 1.00 39.81 483 ILE C CA 1
ATOM 4858 C C . ILE C 1 177 ? 15.429 4.341 -32.365 1.00 38.06 483 ILE C C 1
ATOM 4859 O O . ILE C 1 177 ? 15.502 3.244 -31.851 1.00 34.71 483 ILE C O 1
ATOM 4864 N N . LEU C 1 178 ? 15.625 5.448 -31.699 1.00 39.31 484 LEU C N 1
ATOM 4865 C CA . LEU C 1 178 ? 15.839 5.478 -30.292 1.00 46.96 484 LEU C CA 1
ATOM 4866 C C . LEU C 1 178 ? 14.629 4.937 -29.490 1.00 44.59 484 LEU C C 1
ATOM 4867 O O . LEU C 1 178 ? 14.776 4.263 -28.481 1.00 40.25 484 LEU C O 1
ATOM 4872 N N . GLU C 1 179 ? 13.443 5.364 -29.879 1.00 44.10 485 GLU C N 1
ATOM 4873 C CA . GLU C 1 179 ? 12.233 4.921 -29.257 1.00 44.74 485 GLU C CA 1
ATOM 4874 C C . GLU C 1 179 ? 12.013 3.452 -29.562 1.00 42.50 485 GLU C C 1
ATOM 4875 O O . GLU C 1 179 ? 11.647 2.650 -28.640 1.00 39.59 485 GLU C O 1
ATOM 4881 N N . THR C 1 180 ? 12.267 3.080 -30.837 1.00 33.77 486 THR C N 1
ATOM 4882 C CA . THR C 1 180 ? 12.099 1.697 -31.251 1.00 32.30 486 THR C CA 1
ATOM 4883 C C . THR C 1 180 ? 13.026 0.757 -30.546 1.00 32.96 486 THR C C 1
ATOM 4884 O O . THR C 1 180 ? 12.600 -0.331 -30.106 1.00 31.86 486 THR C O 1
ATOM 4888 N N . LEU C 1 181 ? 14.304 1.106 -30.512 1.00 30.08 487 LEU C N 1
ATOM 4889 C CA . LEU C 1 181 ? 15.272 0.350 -29.689 1.00 25.64 487 LEU C CA 1
ATOM 4890 C C . LEU C 1 181 ? 14.786 0.196 -28.226 1.00 22.83 487 LEU C C 1
ATOM 4891 O O . LEU C 1 181 ? 14.808 -0.926 -27.760 1.00 21.22 487 LEU C O 1
ATOM 4896 N N . LYS C 1 182 ? 14.258 1.277 -27.651 1.00 21.90 488 LYS C N 1
ATOM 4897 C CA . LYS C 1 182 ? 13.824 1.230 -26.257 1.00 27.38 488 LYS C CA 1
ATOM 4898 C C . LYS C 1 182 ? 12.753 0.140 -26.000 1.00 26.12 488 LYS C C 1
ATOM 4899 O O . LYS C 1 182 ? 12.918 -0.679 -25.080 1.00 21.52 488 LYS C O 1
ATOM 4905 N N . HIS C 1 183 ? 11.729 0.189 -26.857 1.00 27.23 489 HIS C N 1
ATOM 4906 C CA . HIS C 1 183 ? 10.620 -0.715 -26.805 1.00 25.92 489 HIS C CA 1
ATOM 4907 C C . HIS C 1 183 ? 11.021 -2.129 -27.116 1.00 29.15 489 HIS C C 1
ATOM 4908 O O . HIS C 1 183 ? 10.602 -3.036 -26.404 1.00 32.99 489 HIS C O 1
ATOM 4915 N N . TYR C 1 184 ? 11.829 -2.361 -28.164 1.00 27.96 490 TYR C N 1
ATOM 4916 C CA . TYR C 1 184 ? 12.339 -3.682 -28.428 1.00 26.70 490 TYR C CA 1
ATOM 4917 C C . TYR C 1 184 ? 13.118 -4.269 -27.279 1.00 27.47 490 TYR C C 1
ATOM 4918 O O . TYR C 1 184 ? 12.937 -5.443 -26.938 1.00 26.29 490 TYR C O 1
ATOM 4927 N N . VAL C 1 185 ? 14.003 -3.460 -26.687 1.00 28.51 491 VAL C N 1
ATOM 4928 C CA . VAL C 1 185 ? 14.778 -3.898 -25.544 1.00 30.90 491 VAL C CA 1
ATOM 4929 C C . VAL C 1 185 ? 13.851 -4.193 -24.396 1.00 32.44 491 VAL C C 1
ATOM 4930 O O . VAL C 1 185 ? 14.014 -5.204 -23.689 1.00 32.59 491 VAL C O 1
ATOM 4934 N N . ARG C 1 186 ? 12.870 -3.315 -24.197 1.00 31.85 492 ARG C N 1
ATOM 4935 C CA . ARG C 1 186 ? 11.875 -3.521 -23.118 1.00 32.51 492 ARG C CA 1
ATOM 4936 C C . ARG C 1 186 ? 11.112 -4.856 -23.305 1.00 33.09 492 ARG C C 1
ATOM 4937 O O . ARG C 1 186 ? 10.969 -5.608 -22.353 1.00 30.98 492 ARG C O 1
ATOM 4945 N N . LYS C 1 187 ? 10.736 -5.155 -24.567 1.00 31.44 493 LYS C N 1
ATOM 4946 C CA . LYS C 1 187 ? 9.972 -6.323 -24.891 1.00 32.83 493 LYS C CA 1
ATOM 4947 C C . LYS C 1 187 ? 10.796 -7.535 -24.632 1.00 35.31 493 LYS C C 1
ATOM 4948 O O . LYS C 1 187 ? 10.285 -8.501 -24.078 1.00 36.35 493 LYS C O 1
ATOM 4954 N N . ARG C 1 188 ? 12.071 -7.534 -25.006 1.00 40.03 494 ARG C N 1
ATOM 4955 C CA . ARG C 1 188 ? 12.968 -8.637 -24.636 1.00 40.68 494 ARG C CA 1
ATOM 4956 C C . ARG C 1 188 ? 13.303 -8.688 -23.113 1.00 40.38 494 ARG C C 1
ATOM 4957 O O . ARG C 1 188 ? 13.534 -9.762 -22.625 1.00 40.13 494 ARG C O 1
ATOM 4965 N N . ARG C 1 189 ? 13.301 -7.538 -22.427 1.00 37.80 495 ARG C N 1
ATOM 4966 C CA . ARG C 1 189 ? 13.754 -7.475 -21.062 1.00 34.92 495 ARG C CA 1
ATOM 4967 C C . ARG C 1 189 ? 12.794 -6.718 -20.149 1.00 34.96 495 ARG C C 1
ATOM 4968 O O . ARG C 1 189 ? 13.154 -5.654 -19.626 1.00 33.13 495 ARG C O 1
ATOM 4976 N N . PRO C 1 190 ? 11.596 -7.306 -19.893 1.00 35.95 496 PRO C N 1
ATOM 4977 C CA . PRO C 1 190 ? 10.592 -6.559 -19.102 1.00 34.94 496 PRO C CA 1
ATOM 4978 C C . PRO C 1 190 ? 11.026 -6.395 -17.656 1.00 36.46 496 PRO C C 1
ATOM 4979 O O . PRO C 1 190 ? 10.779 -5.411 -17.030 1.00 35.98 496 PRO C O 1
ATOM 4983 N N . ASP C 1 191 ? 11.715 -7.416 -17.181 1.00 43.73 497 ASP C N 1
ATOM 4984 C CA . ASP C 1 191 ? 12.349 -7.521 -15.883 1.00 48.90 497 ASP C CA 1
ATOM 4985 C C . ASP C 1 191 ? 13.335 -6.383 -15.552 1.00 49.62 497 ASP C C 1
ATOM 4986 O O . ASP C 1 191 ? 13.322 -5.904 -14.442 1.00 50.04 497 ASP C O 1
ATOM 4991 N N . SER C 1 192 ? 14.245 -6.015 -16.470 1.00 45.82 498 SER C N 1
ATOM 4992 C CA . SER C 1 192 ? 15.364 -5.200 -16.087 1.00 43.39 498 SER C CA 1
ATOM 4993 C C . SER C 1 192 ? 15.234 -3.854 -16.686 1.00 40.92 498 SER C C 1
ATOM 4994 O O . SER C 1 192 ? 15.624 -3.631 -17.867 1.00 42.81 498 SER C O 1
ATOM 4997 N N . PRO C 1 193 ? 14.827 -2.871 -15.864 1.00 34.02 499 PRO C N 1
ATOM 4998 C CA . PRO C 1 193 ? 14.658 -1.524 -16.349 1.00 34.47 499 PRO C CA 1
ATOM 4999 C C . PRO C 1 193 ? 15.972 -0.806 -16.695 1.00 34.31 499 PRO C C 1
ATOM 5000 O O . PRO C 1 193 ? 15.919 0.058 -17.527 1.00 40.68 499 PRO C O 1
ATOM 5004 N N . HIS C 1 194 ? 17.108 -1.288 -16.205 1.00 34.86 500 HIS C N 1
ATOM 5005 C CA . HIS C 1 194 ? 18.391 -0.720 -16.554 1.00 41.38 500 HIS C CA 1
ATOM 5006 C C . HIS C 1 194 ? 18.880 -1.036 -18.014 1.00 39.78 500 HIS C C 1
ATOM 5007 O O . HIS C 1 194 ? 19.787 -0.383 -18.451 1.00 38.80 500 HIS C O 1
ATOM 5014 N N . SER C 1 195 ? 18.243 -1.976 -18.693 1.00 38.07 501 SER C N 1
ATOM 5015 C CA . SER C 1 195 ? 18.869 -2.558 -19.902 1.00 38.58 501 SER C CA 1
ATOM 5016 C C . SER C 1 195 ? 19.108 -1.590 -21.060 1.00 38.54 501 SER C C 1
ATOM 5017 O O . SER C 1 195 ? 20.070 -1.691 -21.762 1.00 43.53 501 SER C O 1
ATOM 5020 N N . PHE C 1 196 ? 18.180 -0.685 -21.264 1.00 34.39 502 PHE C N 1
ATOM 5021 C CA . PHE C 1 196 ? 18.255 0.232 -22.391 1.00 30.24 502 PHE C CA 1
ATOM 5022 C C . PHE C 1 196 ? 19.407 1.186 -22.201 1.00 31.14 502 PHE C C 1
ATOM 5023 O O . PHE C 1 196 ? 20.190 1.402 -23.157 1.00 32.52 502 PHE C O 1
ATOM 5031 N N . ALA C 1 197 ? 19.535 1.778 -21.014 1.00 28.51 503 ALA C N 1
ATOM 5032 C CA . ALA C 1 197 ? 20.639 2.728 -20.696 1.00 24.47 503 ALA C CA 1
ATOM 5033 C C . ALA C 1 197 ? 21.996 2.046 -20.879 1.00 25.08 503 ALA C C 1
ATOM 5034 O O . ALA C 1 197 ? 22.911 2.647 -21.505 1.00 25.69 503 ALA C O 1
ATOM 5036 N N . LYS C 1 198 ? 22.112 0.810 -20.384 1.00 23.24 504 LYS C N 1
ATOM 5037 C CA . LYS C 1 198 ? 23.298 0.029 -20.476 1.00 26.11 504 LYS C CA 1
ATOM 5038 C C . LYS C 1 198 ? 23.762 -0.182 -21.987 1.00 28.71 504 LYS C C 1
ATOM 5039 O O . LYS C 1 198 ? 24.915 -0.024 -22.304 1.00 26.40 504 LYS C O 1
ATOM 5045 N N . LEU C 1 199 ? 22.779 -0.465 -22.858 1.00 30.23 505 LEU C N 1
ATOM 5046 C CA . LEU C 1 199 ? 22.983 -0.697 -24.197 1.00 33.24 505 LEU C CA 1
ATOM 5047 C C . LEU C 1 199 ? 23.486 0.560 -24.944 1.00 37.08 505 LEU C C 1
ATOM 5048 O O . LEU C 1 199 ? 24.418 0.490 -25.749 1.00 41.66 505 LEU C O 1
ATOM 5053 N N . LEU C 1 200 ? 22.901 1.718 -24.641 1.00 33.11 506 LEU C N 1
ATOM 5054 C CA . LEU C 1 200 ? 23.274 2.899 -25.326 1.00 28.83 506 LEU C CA 1
ATOM 5055 C C . LEU C 1 200 ? 24.618 3.341 -24.898 1.00 29.20 506 LEU C C 1
ATOM 5056 O O . LEU C 1 200 ? 25.341 3.994 -25.675 1.00 33.12 506 LEU C O 1
ATOM 5061 N N . LEU C 1 201 ? 24.977 3.063 -23.631 1.00 28.24 507 LEU C N 1
ATOM 5062 C CA . LEU C 1 201 ? 26.233 3.521 -23.073 1.00 26.37 507 LEU C CA 1
ATOM 5063 C C . LEU C 1 201 ? 27.372 2.684 -23.598 1.00 25.97 507 LEU C C 1
ATOM 5064 O O . LEU C 1 201 ? 28.496 3.003 -23.379 1.00 24.40 507 LEU C O 1
ATOM 5069 N N . LYS C 1 202 ? 27.055 1.559 -24.245 1.00 26.27 508 LYS C N 1
ATOM 5070 C CA . LYS C 1 202 ? 28.052 0.820 -24.954 1.00 28.26 508 LYS C CA 1
ATOM 5071 C C . LYS C 1 202 ? 28.380 1.580 -26.195 1.00 30.99 508 LYS C C 1
ATOM 5072 O O . LYS C 1 202 ? 29.459 1.393 -26.745 1.00 34.37 508 LYS C O 1
ATOM 5078 N N . LEU C 1 203 ? 27.501 2.468 -26.675 1.00 29.26 509 LEU C N 1
ATOM 5079 C CA . LEU C 1 203 ? 27.889 3.373 -27.710 1.00 31.51 509 LEU C CA 1
ATOM 5080 C C . LEU C 1 203 ? 29.003 4.279 -27.269 1.00 35.55 509 LEU C C 1
ATOM 5081 O O . LEU C 1 203 ? 29.896 4.601 -28.039 1.00 41.19 509 LEU C O 1
ATOM 5086 N N . THR C 1 204 ? 29.004 4.667 -26.013 1.00 40.84 510 THR C N 1
ATOM 5087 C CA . THR C 1 204 ? 30.114 5.446 -25.449 1.00 43.79 510 THR C CA 1
ATOM 5088 C C . THR C 1 204 ? 31.421 4.659 -25.444 1.00 45.83 510 THR C C 1
ATOM 5089 O O . THR C 1 204 ? 32.425 5.159 -26.037 1.00 53.16 510 THR C O 1
ATOM 5093 N N . ASP C 1 205 ? 31.337 3.420 -24.970 1.00 41.77 511 ASP C N 1
ATOM 5094 C CA . ASP C 1 205 ? 32.460 2.518 -25.064 1.00 46.01 511 ASP C CA 1
ATOM 5095 C C . ASP C 1 205 ? 33.024 2.404 -26.514 1.00 43.86 511 ASP C C 1
ATOM 5096 O O . ASP C 1 205 ? 34.176 2.532 -26.747 1.00 38.78 511 ASP C O 1
ATOM 5101 N N . LEU C 1 206 ? 32.122 2.274 -27.467 1.00 45.31 512 LEU C N 1
ATOM 5102 C CA . LEU C 1 206 ? 32.489 2.103 -28.827 1.00 43.21 512 LEU C CA 1
ATOM 5103 C C . LEU C 1 206 ? 33.205 3.369 -29.415 1.00 42.87 512 LEU C C 1
ATOM 5104 O O . LEU C 1 206 ? 34.041 3.199 -30.280 1.00 41.53 512 LEU C O 1
ATOM 5109 N N . ARG C 1 207 ? 32.798 4.589 -28.993 1.00 38.98 513 ARG C N 1
ATOM 5110 C CA . ARG C 1 207 ? 33.461 5.778 -29.471 1.00 40.64 513 ARG C CA 1
ATOM 5111 C C . ARG C 1 207 ? 34.928 5.775 -29.045 1.00 44.04 513 ARG C C 1
ATOM 5112 O O . ARG C 1 207 ? 35.786 5.999 -29.877 1.00 47.03 513 ARG C O 1
ATOM 5120 N N . SER C 1 208 ? 35.154 5.528 -27.751 1.00 44.71 514 SER C N 1
ATOM 5121 C CA . SER C 1 208 ? 36.451 5.460 -27.160 1.00 41.23 514 SER C CA 1
ATOM 5122 C C . SER C 1 208 ? 37.289 4.343 -27.703 1.00 41.58 514 SER C C 1
ATOM 5123 O O . SER C 1 208 ? 38.482 4.524 -28.003 1.00 43.28 514 SER C O 1
ATOM 5126 N N . LEU C 1 209 ? 36.702 3.169 -27.832 1.00 38.19 515 LEU C N 1
ATOM 5127 C CA . LEU C 1 209 ? 37.351 2.052 -28.458 1.00 41.78 515 LEU C CA 1
ATOM 5128 C C . LEU C 1 209 ? 37.719 2.324 -29.924 1.00 43.35 515 LEU C C 1
ATOM 5129 O O . LEU C 1 209 ? 38.731 1.888 -30.399 1.00 45.29 515 LEU C O 1
ATOM 5134 N N . SER C 1 210 ? 36.857 3.061 -30.622 1.00 44.13 516 SER C N 1
ATOM 5135 C CA . SER C 1 210 ? 37.027 3.312 -31.991 1.00 44.36 516 SER C CA 1
ATOM 5136 C C . SER C 1 210 ? 38.263 4.172 -32.266 1.00 43.71 516 SER C C 1
ATOM 5137 O O . SER C 1 210 ? 38.959 3.995 -33.231 1.00 35.67 516 SER C O 1
ATOM 5140 N N . VAL C 1 211 ? 38.450 5.169 -31.421 1.00 41.18 517 VAL C N 1
ATOM 5141 C CA . VAL C 1 211 ? 39.580 6.086 -31.582 1.00 42.71 517 VAL C CA 1
ATOM 5142 C C . VAL C 1 211 ? 40.918 5.307 -31.452 1.00 44.22 517 VAL C C 1
ATOM 5143 O O . VAL C 1 211 ? 41.850 5.498 -32.219 1.00 44.51 517 VAL C O 1
ATOM 5147 N N . LYS C 1 212 ? 40.976 4.433 -30.473 1.00 44.95 518 LYS C N 1
ATOM 5148 C CA . LYS C 1 212 ? 42.139 3.673 -30.157 1.00 46.03 518 LYS C CA 1
ATOM 5149 C C . LYS C 1 212 ? 42.408 2.721 -31.320 1.00 46.82 518 LYS C C 1
ATOM 5150 O O . LYS C 1 212 ? 43.566 2.515 -31.717 1.00 47.10 518 LYS C O 1
ATOM 5156 N N . GLY C 1 213 ? 41.363 2.136 -31.868 1.00 46.93 519 GLY C N 1
ATOM 5157 C CA . GLY C 1 213 ? 41.514 1.183 -32.961 1.00 46.14 519 GLY C CA 1
ATOM 5158 C C . GLY C 1 213 ? 42.000 1.877 -34.219 1.00 48.93 519 GLY C C 1
ATOM 5159 O O . GLY C 1 213 ? 42.789 1.325 -34.977 1.00 46.08 519 GLY C O 1
ATOM 5160 N N . ALA C 1 214 ? 41.567 3.124 -34.416 1.00 47.17 520 ALA C N 1
ATOM 5161 C CA . ALA C 1 214 ? 41.933 3.929 -35.535 1.00 46.38 520 ALA C CA 1
ATOM 5162 C C . ALA C 1 214 ? 43.413 4.222 -35.458 1.00 50.73 520 ALA C C 1
ATOM 5163 O O . ALA C 1 214 ? 44.106 4.185 -36.501 1.00 48.36 520 ALA C O 1
ATOM 5165 N N . GLU C 1 215 ? 43.938 4.438 -34.231 1.00 47.08 521 GLU C N 1
ATOM 5166 C CA . GLU C 1 215 ? 45.319 4.761 -34.061 1.00 45.94 521 GLU C CA 1
ATOM 5167 C C . GLU C 1 215 ? 46.128 3.591 -34.636 1.00 51.47 521 GLU C C 1
ATOM 5168 O O . GLU C 1 215 ? 47.045 3.816 -35.452 1.00 52.38 521 GLU C O 1
ATOM 5174 N N . ARG C 1 216 ? 45.731 2.362 -34.299 1.00 54.58 522 ARG C N 1
ATOM 5175 C CA . ARG C 1 216 ? 46.444 1.236 -34.814 1.00 59.62 522 ARG C CA 1
ATOM 5176 C C . ARG C 1 216 ? 46.311 1.030 -36.326 1.00 60.44 522 ARG C C 1
ATOM 5177 O O . ARG C 1 216 ? 47.201 0.476 -36.927 1.00 62.73 522 ARG C O 1
ATOM 5185 N N . VAL C 1 217 ? 45.242 1.509 -36.933 1.00 61.60 523 VAL C N 1
ATOM 5186 C CA . VAL C 1 217 ? 45.065 1.459 -38.398 1.00 70.56 523 VAL C CA 1
ATOM 5187 C C . VAL C 1 217 ? 46.209 2.235 -39.075 1.00 80.44 523 VAL C C 1
ATOM 5188 O O . VAL C 1 217 ? 46.735 1.796 -40.089 1.00 79.09 523 VAL C O 1
ATOM 5192 N N . LEU C 1 218 ? 46.557 3.391 -38.510 1.00 82.47 524 LEU C N 1
ATOM 5193 C CA . LEU C 1 218 ? 47.639 4.166 -39.042 1.00 83.68 524 LEU C CA 1
ATOM 5194 C C . LEU C 1 218 ? 48.991 3.451 -39.023 1.00 89.61 524 LEU C C 1
ATOM 5195 O O . LEU C 1 218 ? 49.554 3.215 -40.103 1.00 92.04 524 LEU C O 1
ATOM 5200 N N . GLN C 1 219 ? 49.514 3.148 -37.831 1.00 85.29 525 GLN C N 1
ATOM 5201 C CA . GLN C 1 219 ? 50.766 2.376 -37.719 1.00 86.38 525 GLN C CA 1
ATOM 5202 C C . GLN C 1 219 ? 50.749 1.051 -38.519 1.00 84.62 525 GLN C C 1
ATOM 5203 O O . GLN C 1 219 ? 51.165 0.960 -39.693 1.00 81.63 525 GLN C O 1
ATOM 5209 N N . PRO C 1 229 ? 39.194 4.731 -49.021 1.00 65.84 535 PRO C N 1
ATOM 5210 C CA . PRO C 1 229 ? 37.969 4.813 -49.742 1.00 67.76 535 PRO C CA 1
ATOM 5211 C C . PRO C 1 229 ? 37.950 6.075 -50.628 1.00 71.57 535 PRO C C 1
ATOM 5212 O O . PRO C 1 229 ? 37.261 7.031 -50.257 1.00 76.86 535 PRO C O 1
ATOM 5216 N N . PRO C 1 230 ? 38.764 6.117 -51.719 1.00 73.41 536 PRO C N 1
ATOM 5217 C CA . PRO C 1 230 ? 38.617 7.243 -52.648 1.00 71.25 536 PRO C CA 1
ATOM 5218 C C . PRO C 1 230 ? 37.727 6.941 -53.845 1.00 69.19 536 PRO C C 1
ATOM 5219 O O . PRO C 1 230 ? 37.027 7.843 -54.309 1.00 64.87 536 PRO C O 1
ATOM 5223 N N . LEU C 1 231 ? 37.781 5.695 -54.338 1.00 64.72 537 LEU C N 1
ATOM 5224 C CA . LEU C 1 231 ? 36.768 5.219 -55.292 1.00 61.93 537 LEU C CA 1
ATOM 5225 C C . LEU C 1 231 ? 35.375 5.278 -54.690 1.00 60.73 537 LEU C C 1
ATOM 5226 O O . LEU C 1 231 ? 34.450 5.776 -55.370 1.00 60.99 537 LEU C O 1
ATOM 5231 N N . ILE C 1 232 ? 35.214 4.813 -53.450 1.00 56.96 538 ILE C N 1
ATOM 5232 C CA . ILE C 1 232 ? 33.884 4.829 -52.829 1.00 56.80 538 ILE C CA 1
ATOM 5233 C C . ILE C 1 232 ? 33.415 6.277 -52.607 1.00 56.36 538 ILE C C 1
ATOM 5234 O O . ILE C 1 232 ? 32.309 6.629 -52.988 1.00 50.02 538 ILE C O 1
ATOM 5239 N N . LEU C 1 233 ? 34.362 7.127 -52.182 1.00 56.71 539 LEU C N 1
ATOM 5240 C CA . LEU C 1 233 ? 34.075 8.516 -51.881 1.00 56.99 539 LEU C CA 1
ATOM 5241 C C . LEU C 1 233 ? 33.431 9.241 -53.073 1.00 66.27 539 LEU C C 1
ATOM 5242 O O . LEU C 1 233 ? 32.641 10.142 -52.877 1.00 65.37 539 LEU C O 1
ATOM 5247 N N . GLU C 1 234 ? 33.712 8.718 -54.278 1.00 72.93 540 GLU C N 1
ATOM 5248 C CA . GLU C 1 234 ? 33.061 9.156 -55.501 1.00 72.07 540 GLU C CA 1
ATOM 5249 C C . GLU C 1 234 ? 31.623 8.639 -55.603 1.00 77.61 540 GLU C C 1
ATOM 5250 O O . GLU C 1 234 ? 31.259 7.850 -56.517 1.00 74.80 540 GLU C O 1
ATOM 5256 N N . MET C 1 235 ? 30.805 9.086 -54.666 1.00 77.50 541 MET C N 1
ATOM 5257 C CA . MET C 1 235 ? 29.392 8.754 -54.673 1.00 69.64 541 MET C CA 1
ATOM 5258 C C . MET C 1 235 ? 28.524 10.007 -54.573 1.00 68.65 541 MET C C 1
ATOM 5259 O O . MET C 1 235 ? 28.019 10.319 -53.499 1.00 65.22 541 MET C O 1
ATOM 5264 N N . LEU C 1 236 ? 28.360 10.721 -55.687 1.00 67.44 542 LEU C N 1
ATOM 5265 C CA . LEU C 1 236 ? 27.526 11.919 -55.732 1.00 61.26 542 LEU C CA 1
ATOM 5266 C C . LEU C 1 236 ? 26.545 11.973 -56.900 1.00 57.60 542 LEU C C 1
ATOM 5267 O O . LEU C 1 236 ? 25.464 12.582 -56.762 1.00 54.89 542 LEU C O 1
ATOM 5272 N N . GLU D 1 3 ? -2.292 -21.539 5.383 1.00 64.23 309 GLU D N 1
ATOM 5273 C CA . GLU D 1 3 ? -1.308 -22.656 5.639 1.00 63.42 309 GLU D CA 1
ATOM 5274 C C . GLU D 1 3 ? -0.227 -22.792 4.552 1.00 59.69 309 GLU D C 1
ATOM 5275 O O . GLU D 1 3 ? -0.003 -21.936 3.690 1.00 48.83 309 GLU D O 1
ATOM 5281 N N . LEU D 1 4 ? 0.423 -23.930 4.639 1.00 58.22 310 LEU D N 1
ATOM 5282 C CA . LEU D 1 4 ? 1.599 -24.262 3.901 1.00 60.26 310 LEU D CA 1
ATOM 5283 C C . LEU D 1 4 ? 1.287 -24.249 2.455 1.00 61.44 310 LEU D C 1
ATOM 5284 O O . LEU D 1 4 ? 0.256 -24.735 2.049 1.00 63.57 310 LEU D O 1
ATOM 5289 N N . THR D 1 5 ? 2.162 -23.678 1.656 1.00 66.81 311 THR D N 1
ATOM 5290 C CA . THR D 1 5 ? 2.195 -24.050 0.208 1.00 67.60 311 THR D CA 1
ATOM 5291 C C . THR D 1 5 ? 2.560 -25.519 0.148 1.00 70.81 311 THR D C 1
ATOM 5292 O O . THR D 1 5 ? 2.994 -26.120 1.124 1.00 72.92 311 THR D O 1
ATOM 5296 N N . GLU D 1 6 ? 2.355 -26.085 -1.027 1.00 76.70 312 GLU D N 1
ATOM 5297 C CA . GLU D 1 6 ? 2.813 -27.401 -1.405 1.00 77.55 312 GLU D CA 1
ATOM 5298 C C . GLU D 1 6 ? 4.342 -27.477 -1.311 1.00 74.71 312 GLU D C 1
ATOM 5299 O O . GLU D 1 6 ? 4.899 -28.387 -0.736 1.00 76.30 312 GLU D O 1
ATOM 5305 N N . ASP D 1 7 ? 4.979 -26.465 -1.879 1.00 73.86 313 ASP D N 1
ATOM 5306 C CA . ASP D 1 7 ? 6.434 -26.363 -1.929 1.00 78.98 313 ASP D CA 1
ATOM 5307 C C . ASP D 1 7 ? 7.006 -26.253 -0.547 1.00 77.27 313 ASP D C 1
ATOM 5308 O O . ASP D 1 7 ? 8.083 -26.768 -0.271 1.00 71.90 313 ASP D O 1
ATOM 5313 N N . GLU D 1 8 ? 6.329 -25.535 0.316 1.00 74.89 314 GLU D N 1
ATOM 5314 C CA . GLU D 1 8 ? 6.743 -25.332 1.668 1.00 73.47 314 GLU D CA 1
ATOM 5315 C C . GLU D 1 8 ? 6.869 -26.652 2.414 1.00 71.47 314 GLU D C 1
ATOM 5316 O O . GLU D 1 8 ? 7.796 -26.831 3.178 1.00 70.24 314 GLU D O 1
ATOM 5322 N N . GLU D 1 9 ? 5.926 -27.565 2.203 1.00 70.00 315 GLU D N 1
ATOM 5323 C CA . GLU D 1 9 ? 5.988 -28.836 2.886 1.00 69.69 315 GLU D CA 1
ATOM 5324 C C . GLU D 1 9 ? 7.122 -29.585 2.326 1.00 62.26 315 GLU D C 1
ATOM 5325 O O . GLU D 1 9 ? 7.861 -30.249 3.056 1.00 55.66 315 GLU D O 1
ATOM 5331 N N . GLU D 1 10 ? 7.367 -29.435 1.023 1.00 57.02 316 GLU D N 1
ATOM 5332 C CA . GLU D 1 10 ? 8.483 -30.136 0.378 1.00 60.06 316 GLU D CA 1
ATOM 5333 C C . GLU D 1 10 ? 9.793 -29.732 1.051 1.00 59.75 316 GLU D C 1
ATOM 5334 O O . GLU D 1 10 ? 10.606 -30.614 1.343 1.00 59.86 316 GLU D O 1
ATOM 5340 N N . MET D 1 11 ? 9.900 -28.421 1.351 1.00 56.09 317 MET D N 1
ATOM 5341 C CA . MET D 1 11 ? 11.059 -27.886 2.031 1.00 57.49 317 MET D CA 1
ATOM 5342 C C . MET D 1 11 ? 11.240 -28.418 3.432 1.00 52.97 317 MET D C 1
ATOM 5343 O O . MET D 1 11 ? 12.319 -28.781 3.827 1.00 50.60 317 MET D O 1
ATOM 5348 N N . VAL D 1 12 ? 10.167 -28.425 4.168 1.00 50.72 318 VAL D N 1
ATOM 5349 C CA . VAL D 1 12 ? 10.222 -28.917 5.524 1.00 48.52 318 VAL D CA 1
ATOM 5350 C C . VAL D 1 12 ? 10.751 -30.322 5.546 1.00 45.27 318 VAL D C 1
ATOM 5351 O O . VAL D 1 12 ? 11.629 -30.648 6.328 1.00 44.82 318 VAL D O 1
ATOM 5355 N N . GLU D 1 13 ? 10.219 -31.170 4.671 1.00 51.00 319 GLU D N 1
ATOM 5356 C CA . GLU D 1 13 ? 10.586 -32.592 4.655 1.00 55.52 319 GLU D CA 1
ATOM 5357 C C . GLU D 1 13 ? 12.056 -32.783 4.415 1.00 52.65 319 GLU D C 1
ATOM 5358 O O . GLU D 1 13 ? 12.695 -33.501 5.189 1.00 47.59 319 GLU D O 1
ATOM 5364 N N . LYS D 1 14 ? 12.604 -32.083 3.425 1.00 50.96 320 LYS D N 1
ATOM 5365 C CA . LYS D 1 14 ? 14.015 -32.236 3.119 1.00 53.21 320 LYS D CA 1
ATOM 5366 C C . LYS D 1 14 ? 14.857 -31.656 4.219 1.00 52.74 320 LYS D C 1
ATOM 5367 O O . LYS D 1 14 ? 15.794 -32.333 4.698 1.00 56.02 320 LYS D O 1
ATOM 5373 N N . ILE D 1 15 ? 14.518 -30.453 4.704 1.00 50.55 321 ILE D N 1
ATOM 5374 C CA . ILE D 1 15 ? 15.292 -29.846 5.775 1.00 49.58 321 ILE D CA 1
ATOM 5375 C C . ILE D 1 15 ? 15.231 -30.740 7.013 1.00 54.37 321 ILE D C 1
ATOM 5376 O O . ILE D 1 15 ? 16.281 -31.024 7.618 1.00 60.89 321 ILE D O 1
ATOM 5381 N N . LEU D 1 16 ? 14.034 -31.243 7.349 1.00 55.01 322 LEU D N 1
ATOM 5382 C CA . LEU D 1 16 ? 13.908 -32.227 8.415 1.00 54.34 322 LEU D CA 1
ATOM 5383 C C . LEU D 1 16 ? 14.737 -33.464 8.132 1.00 56.90 322 LEU D C 1
AT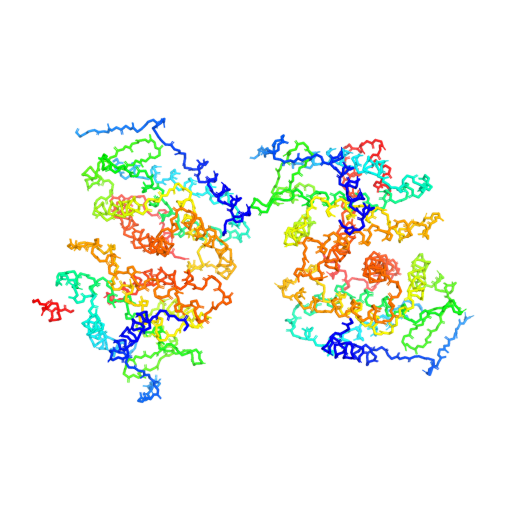OM 5384 O O . LEU D 1 16 ? 15.370 -33.982 9.025 1.00 56.38 322 LEU D O 1
ATOM 5389 N N . LYS D 1 17 ? 14.752 -33.901 6.879 1.00 56.74 323 LYS D N 1
ATOM 5390 C CA . LYS D 1 17 ? 15.440 -35.092 6.503 1.00 59.18 323 LYS D CA 1
ATOM 5391 C C . LYS D 1 17 ? 16.925 -34.945 6.746 1.00 57.65 323 LYS D C 1
ATOM 5392 O O . LYS D 1 17 ? 17.562 -35.888 7.245 1.00 60.00 323 LYS D O 1
ATOM 5398 N N . ALA D 1 18 ? 17.454 -33.772 6.439 1.00 52.00 324 ALA D N 1
ATOM 5399 C CA . ALA D 1 18 ? 18.879 -33.495 6.635 1.00 54.44 324 ALA D CA 1
ATOM 5400 C C . ALA D 1 18 ? 19.288 -33.546 8.097 1.00 52.75 324 ALA D C 1
ATOM 5401 O O . ALA D 1 18 ? 20.366 -34.074 8.429 1.00 57.15 324 ALA D O 1
ATOM 5403 N N . HIS D 1 19 ? 18.424 -33.023 8.953 1.00 53.44 325 HIS D N 1
ATOM 5404 C CA . HIS D 1 19 ? 18.726 -32.891 10.365 1.00 53.50 325 HIS D CA 1
ATOM 5405 C C . HIS D 1 19 ? 18.778 -34.278 10.969 1.00 53.32 325 HIS D C 1
ATOM 5406 O O . HIS D 1 19 ? 19.701 -34.627 11.636 1.00 49.60 325 HIS D O 1
ATOM 5413 N N . GLU D 1 20 ? 17.746 -35.065 10.683 1.00 54.79 326 GLU D N 1
ATOM 5414 C CA . GLU D 1 20 ? 17.637 -36.430 11.173 1.00 59.85 326 GLU D CA 1
ATOM 5415 C C . GLU D 1 20 ? 18.776 -37.279 10.632 1.00 61.86 326 GLU D C 1
ATOM 5416 O O . GLU D 1 20 ? 19.347 -38.078 11.416 1.00 65.59 326 GLU D O 1
ATOM 5422 N N . GLU D 1 21 ? 19.147 -37.100 9.352 1.00 61.83 327 GLU D N 1
ATOM 5423 C CA . GLU D 1 21 ? 20.286 -37.817 8.816 1.00 58.69 327 GLU D CA 1
ATOM 5424 C C . GLU D 1 21 ? 21.588 -37.458 9.521 1.00 53.77 327 GLU D C 1
ATOM 5425 O O . GLU D 1 21 ? 22.430 -38.319 9.672 1.00 51.39 327 GLU D O 1
ATOM 5431 N N . THR D 1 22 ? 21.680 -36.233 10.036 1.00 50.61 328 THR D N 1
ATOM 5432 C CA . THR D 1 22 ? 22.853 -35.794 10.782 1.00 49.23 328 THR D CA 1
ATOM 5433 C C . THR D 1 22 ? 22.630 -35.643 12.301 1.00 50.15 328 THR D C 1
ATOM 5434 O O . THR D 1 22 ? 23.575 -35.341 13.018 1.00 45.24 328 THR D O 1
ATOM 5438 N N . PHE D 1 23 ? 21.415 -35.851 12.784 1.00 52.30 329 PHE D N 1
ATOM 5439 C CA . PHE D 1 23 ? 21.215 -35.766 14.236 1.00 55.12 329 PHE D CA 1
ATOM 5440 C C . PHE D 1 23 ? 20.227 -36.811 14.675 1.00 61.02 329 PHE D C 1
ATOM 5441 O O . PHE D 1 23 ? 19.086 -36.508 14.907 1.00 67.43 329 PHE D O 1
ATOM 5449 N N . PRO D 1 24 ? 20.670 -38.068 14.728 1.00 63.16 330 PRO D N 1
ATOM 5450 C CA . PRO D 1 24 ? 19.717 -39.186 14.934 1.00 65.12 330 PRO D CA 1
ATOM 5451 C C . PRO D 1 24 ? 19.061 -39.185 16.322 1.00 67.56 330 PRO D C 1
ATOM 5452 O O . PRO D 1 24 ? 19.635 -38.694 17.257 1.00 66.91 330 PRO D O 1
ATOM 5456 N N . TYR D 1 25 ? 17.868 -39.751 16.390 1.00 68.41 331 TYR D N 1
ATOM 5457 C CA . TYR D 1 25 ? 17.020 -39.820 17.570 1.00 73.23 331 TYR D CA 1
ATOM 5458 C C . TYR D 1 25 ? 17.613 -40.789 18.618 1.00 72.27 331 TYR D C 1
ATOM 5459 O O . TYR D 1 25 ? 18.488 -41.591 18.325 1.00 68.48 331 TYR D O 1
ATOM 5468 N N . LEU D 1 26 ? 17.074 -40.768 19.846 1.00 70.44 332 LEU D N 1
ATOM 5469 C CA . LEU D 1 26 ? 17.754 -41.340 20.994 1.00 74.15 332 LEU D CA 1
ATOM 5470 C C . LEU D 1 26 ? 16.996 -42.271 21.887 1.00 82.31 332 LEU D C 1
ATOM 5471 O O . LEU D 1 26 ? 15.822 -42.397 21.779 1.00 85.55 332 LEU D O 1
ATOM 5476 N N . THR D 1 27 ? 17.675 -42.903 22.839 1.00 93.76 333 THR D N 1
ATOM 5477 C CA . THR D 1 27 ? 17.138 -43.775 23.782 1.00 100.91 333 THR D CA 1
ATOM 5478 C C . THR D 1 27 ? 17.267 -45.256 23.204 1.00 112.84 333 THR D C 1
ATOM 5479 O O . THR D 1 27 ? 17.043 -46.259 23.909 1.00 124.99 333 THR D O 1
ATOM 5483 N N . ASP D 1 28 ? 17.624 -45.402 21.960 1.00 112.23 334 ASP D N 1
ATOM 5484 C CA . ASP D 1 28 ? 18.150 -46.632 21.404 1.00 105.54 334 ASP D CA 1
ATOM 5485 C C . ASP D 1 28 ? 19.672 -46.461 21.472 1.00 99.10 334 ASP D C 1
ATOM 5486 O O . ASP D 1 28 ? 20.208 -45.499 20.958 1.00 95.97 334 ASP D O 1
ATOM 5491 N N . ASP D 1 29 ? 20.334 -47.396 22.141 1.00 96.34 335 ASP D N 1
ATOM 5492 C CA . ASP D 1 29 ? 21.458 -47.082 23.050 1.00 97.32 335 ASP D CA 1
ATOM 5493 C C . ASP D 1 29 ? 20.931 -45.925 23.933 1.00 99.20 335 ASP D C 1
ATOM 5494 O O . ASP D 1 29 ? 21.550 -44.897 24.080 1.00 95.51 335 ASP D O 1
ATOM 5496 N N . ASP D 1 30 ? 19.747 -46.178 24.504 1.00 110.03 336 ASP D N 1
ATOM 5497 C CA . ASP D 1 30 ? 18.871 -45.241 25.103 1.00 117.87 336 ASP D CA 1
ATOM 5498 C C . ASP D 1 30 ? 19.407 -44.686 26.349 1.00 116.86 336 ASP D C 1
ATOM 5499 O O . ASP D 1 30 ? 18.753 -44.866 27.378 1.00 120.15 336 ASP D O 1
ATOM 5504 N N . LYS D 1 31 ? 20.523 -43.970 26.277 1.00 106.21 337 LYS D N 1
ATOM 5505 C CA . LYS D 1 31 ? 21.000 -43.053 27.308 1.00 95.98 337 LYS D CA 1
ATOM 5506 C C . LYS D 1 31 ? 21.516 -43.706 28.583 1.00 92.33 337 LYS D C 1
ATOM 5507 O O . LYS D 1 31 ? 21.044 -44.753 28.973 1.00 94.52 337 LYS D O 1
ATOM 5513 N N . TYR D 1 32 ? 22.562 -43.149 29.180 1.00 85.22 338 TYR D N 1
ATOM 5514 C CA . TYR D 1 32 ? 23.148 -43.713 30.395 1.00 77.78 338 TYR D CA 1
ATOM 5515 C C . TYR D 1 32 ? 23.758 -42.641 31.256 1.00 76.40 338 TYR D C 1
ATOM 5516 O O . TYR D 1 32 ? 24.202 -41.592 30.784 1.00 71.28 338 TYR D O 1
ATOM 5525 N N . ARG D 1 33 ? 23.781 -42.908 32.568 1.00 79.44 339 ARG D N 1
ATOM 5526 C CA . ARG D 1 33 ? 24.357 -42.010 33.553 1.00 86.25 339 ARG D CA 1
ATOM 5527 C C . ARG D 1 33 ? 25.690 -42.506 34.125 1.00 91.96 339 ARG D C 1
ATOM 5528 O O . ARG D 1 33 ? 26.082 -43.674 33.939 1.00 100.10 339 ARG D O 1
ATOM 5536 N N . LEU D 1 34 ? 26.402 -41.610 34.804 1.00 92.52 340 LEU D N 1
ATOM 5537 C CA . LEU D 1 34 ? 27.638 -41.982 35.532 1.00 92.85 340 LEU D CA 1
ATOM 5538 C C . LEU D 1 34 ? 27.874 -41.139 36.772 1.00 93.96 340 LEU D C 1
ATOM 5539 O O . LEU D 1 34 ? 27.377 -40.011 36.837 1.00 91.51 340 LEU D O 1
ATOM 5544 N N . THR D 1 35 ? 28.595 -41.717 37.747 1.00 97.72 341 THR D N 1
ATOM 5545 C CA . THR D 1 35 ? 28.813 -41.075 39.047 1.00 98.33 341 THR D CA 1
ATOM 5546 C C . THR D 1 35 ? 30.273 -40.891 39.450 1.00 102.36 341 THR D C 1
ATOM 5547 O O . THR D 1 35 ? 30.650 -39.805 39.927 1.00 100.50 341 THR D O 1
ATOM 5551 N N . GLN D 1 36 ? 31.119 -41.897 39.171 1.00 102.44 342 GLN D N 1
ATOM 5552 C CA . GLN D 1 36 ? 32.545 -41.901 39.600 1.00 100.46 342 GLN D CA 1
ATOM 5553 C C . GLN D 1 36 ? 32.712 -41.966 41.119 1.00 100.42 342 GLN D C 1
ATOM 5554 O O . GLN D 1 36 ? 31.724 -41.832 41.875 1.00 100.52 342 GLN D O 1
ATOM 5560 N N . ILE D 1 45 ? 41.209 -36.664 33.101 1.00 91.82 351 ILE D N 1
ATOM 5561 C CA . ILE D 1 45 ? 39.967 -36.722 32.333 1.00 88.17 351 ILE D CA 1
ATOM 5562 C C . ILE D 1 45 ? 39.509 -35.292 31.967 1.00 94.92 351 ILE D C 1
ATOM 5563 O O . ILE D 1 45 ? 40.339 -34.405 31.782 1.00 89.35 351 ILE D O 1
ATOM 5568 N N . LEU D 1 46 ? 38.197 -35.084 31.910 1.00 103.80 352 LEU D N 1
ATOM 5569 C CA . LEU D 1 46 ? 37.536 -33.813 31.549 1.00 106.36 352 LEU D CA 1
ATOM 5570 C C . LEU D 1 46 ? 37.716 -33.249 30.146 1.00 100.34 352 LEU D C 1
ATOM 5571 O O . LEU D 1 46 ? 36.997 -33.663 29.251 1.00 93.76 352 LEU D O 1
ATOM 5576 N N . TRP D 1 47 ? 38.587 -32.239 30.003 1.00 94.39 353 TRP D N 1
ATOM 5577 C CA . TRP D 1 47 ? 38.570 -31.411 28.800 1.00 93.36 353 TRP D CA 1
ATOM 5578 C C . TRP D 1 47 ? 38.736 -32.292 27.565 1.00 95.72 353 TRP D C 1
ATOM 5579 O O . TRP D 1 47 ? 38.372 -31.911 26.463 1.00 92.72 353 TRP D O 1
ATOM 5590 N N . GLU D 1 48 ? 39.249 -33.516 27.767 1.00 100.36 354 GLU D N 1
ATOM 5591 C CA . GLU D 1 48 ? 39.242 -34.526 26.725 1.00 99.40 354 GLU D CA 1
ATOM 5592 C C . GLU D 1 48 ? 37.807 -34.717 26.185 1.00 94.66 354 GLU D C 1
ATOM 5593 O O . GLU D 1 48 ? 37.592 -34.569 24.964 1.00 83.41 354 GLU D O 1
ATOM 5595 N N . ARG D 1 49 ? 36.874 -34.859 27.128 1.00 95.29 355 ARG D N 1
ATOM 5596 C CA . ARG D 1 49 ? 35.491 -35.215 26.778 1.00 91.39 355 ARG D CA 1
ATOM 5597 C C . ARG D 1 49 ? 34.867 -34.065 26.033 1.00 89.12 355 ARG D C 1
ATOM 5598 O O . ARG D 1 49 ? 34.348 -34.253 24.904 1.00 87.57 355 ARG D O 1
ATOM 5606 N N . VAL D 1 50 ? 35.008 -32.871 26.571 1.00 83.61 356 VAL D N 1
ATOM 5607 C CA . VAL D 1 50 ? 34.327 -31.676 26.028 1.00 80.32 356 VAL D CA 1
ATOM 5608 C C . VAL D 1 50 ? 34.699 -31.487 24.555 1.00 72.21 356 VAL D C 1
ATOM 5609 O O . VAL D 1 50 ? 33.837 -31.511 23.672 1.00 68.76 356 VAL D O 1
ATOM 5613 N N . SER D 1 51 ? 36.012 -31.465 24.327 1.00 73.94 357 SER D N 1
ATOM 5614 C CA . SER D 1 51 ? 36.583 -31.314 23.008 1.00 79.11 357 SER D CA 1
ATOM 5615 C C . SER D 1 51 ? 36.212 -32.472 22.104 1.00 78.70 357 SER D C 1
ATOM 5616 O O . SER D 1 51 ? 35.944 -32.289 20.913 1.00 84.61 357 SER D O 1
ATOM 5619 N N . GLU D 1 52 ? 36.225 -33.683 22.683 1.00 76.92 358 GLU D N 1
ATOM 5620 C CA . GLU D 1 52 ? 36.003 -34.905 21.964 1.00 78.02 358 GLU D CA 1
ATOM 5621 C C . GLU D 1 52 ? 34.610 -34.896 21.336 1.00 77.95 358 GLU D C 1
ATOM 5622 O O . GLU D 1 52 ? 34.461 -35.146 20.130 1.00 71.43 358 GLU D O 1
ATOM 5628 N N . LEU D 1 53 ? 33.612 -34.603 22.166 1.00 74.97 359 LEU D N 1
ATOM 5629 C CA . LEU D 1 53 ? 32.210 -34.581 21.739 1.00 68.76 359 LEU D CA 1
ATOM 5630 C C . LEU D 1 53 ? 31.924 -33.411 20.816 1.00 65.31 359 LEU D C 1
ATOM 5631 O O . LEU D 1 53 ? 31.258 -33.541 19.765 1.00 57.37 359 LEU D O 1
ATOM 5636 N N . SER D 1 54 ? 32.491 -32.278 21.212 1.00 67.09 360 SER D N 1
ATOM 5637 C CA . SER D 1 54 ? 32.274 -31.026 20.494 1.00 69.34 360 SER D CA 1
ATOM 5638 C C . SER D 1 54 ? 32.803 -31.127 19.068 1.00 70.35 360 SER D C 1
ATOM 5639 O O . SER D 1 54 ? 32.175 -30.654 18.128 1.00 70.62 360 SER D O 1
ATOM 5642 N N . THR D 1 55 ? 33.941 -31.814 18.924 1.00 66.74 361 THR D N 1
ATOM 5643 C CA . THR D 1 55 ? 34.516 -32.096 17.656 1.00 67.85 361 THR D CA 1
ATOM 5644 C C . THR D 1 55 ? 33.543 -32.830 16.746 1.00 67.71 361 THR D C 1
ATOM 5645 O O . THR D 1 55 ? 33.416 -32.484 15.524 1.00 67.58 361 THR D O 1
ATOM 5649 N N . LYS D 1 56 ? 32.902 -33.866 17.302 1.00 61.16 362 LYS D N 1
ATOM 5650 C CA . LYS D 1 56 ? 32.006 -34.681 16.494 1.00 60.30 362 LYS D CA 1
ATOM 5651 C C . LYS D 1 56 ? 30.811 -33.846 16.095 1.00 62.90 362 LYS D C 1
ATOM 5652 O O . LYS D 1 56 ? 30.391 -33.871 14.920 1.00 56.83 362 LYS D O 1
ATOM 5654 N N . ALA D 1 57 ? 30.327 -33.040 17.077 1.00 67.07 363 ALA D N 1
ATOM 5655 C CA . ALA D 1 57 ? 29.106 -32.269 16.926 1.00 65.58 363 ALA D CA 1
ATOM 5656 C C . ALA D 1 57 ? 29.227 -31.300 15.779 1.00 71.20 363 ALA D C 1
ATOM 5657 O O . ALA D 1 57 ? 28.342 -31.297 14.903 1.00 79.13 363 ALA D O 1
ATOM 5659 N N . ILE D 1 58 ? 30.397 -30.650 15.674 1.00 74.06 364 ILE D N 1
ATOM 5660 C CA . ILE D 1 58 ? 30.700 -29.765 14.556 1.00 72.59 364 ILE D CA 1
ATOM 5661 C C . ILE D 1 58 ? 30.639 -30.558 13.246 1.00 66.17 364 ILE D C 1
ATOM 5662 O O . ILE D 1 58 ? 30.117 -30.090 12.249 1.00 65.07 364 ILE D O 1
ATOM 5667 N N . ALA D 1 59 ? 31.176 -31.764 13.294 1.00 63.40 365 ALA D N 1
ATOM 5668 C CA . ALA D 1 59 ? 31.340 -32.501 12.071 1.00 68.44 365 ALA D CA 1
ATOM 5669 C C . ALA D 1 59 ? 29.968 -32.809 11.525 1.00 68.73 365 ALA D C 1
ATOM 5670 O O . ALA D 1 59 ? 29.713 -32.708 10.340 1.00 67.64 365 ALA D O 1
ATOM 5672 N N . ASN D 1 60 ? 29.054 -33.099 12.420 1.00 68.18 366 ASN D N 1
ATOM 5673 C CA . ASN D 1 60 ? 27.655 -33.359 12.072 1.00 66.50 366 ASN D CA 1
ATOM 5674 C C . ASN D 1 60 ? 26.955 -32.106 11.593 1.00 64.28 366 ASN D C 1
ATOM 5675 O O . ASN D 1 60 ? 26.164 -32.191 10.664 1.00 68.91 366 ASN D O 1
ATOM 5680 N N . VAL D 1 61 ? 27.322 -30.938 12.089 1.00 59.63 367 VAL D N 1
ATOM 5681 C CA . VAL D 1 61 ? 26.831 -29.693 11.547 1.00 58.45 367 VAL D CA 1
ATOM 5682 C C . VAL D 1 61 ? 27.291 -29.515 10.116 1.00 62.77 367 VAL D C 1
ATOM 5683 O O . VAL D 1 61 ? 26.504 -29.066 9.272 1.00 66.34 367 VAL D O 1
ATOM 5687 N N . VAL D 1 62 ? 28.538 -29.908 9.843 1.00 64.88 368 VAL D N 1
ATOM 5688 C CA . VAL D 1 62 ? 29.079 -29.802 8.479 1.00 65.65 368 VAL D CA 1
ATOM 5689 C C . VAL D 1 62 ? 28.287 -30.708 7.555 1.00 64.50 368 VAL D C 1
ATOM 5690 O O . VAL D 1 62 ? 27.889 -30.285 6.447 1.00 56.24 368 VAL D O 1
ATOM 5694 N N . ASP D 1 63 ? 27.996 -31.924 8.025 1.00 65.79 369 ASP D N 1
ATOM 5695 C CA . ASP D 1 63 ? 27.216 -32.896 7.274 1.00 71.50 369 ASP D CA 1
ATOM 5696 C C . ASP D 1 63 ? 25.853 -32.276 6.991 1.00 72.83 369 ASP D C 1
ATOM 5697 O O . ASP D 1 63 ? 25.378 -32.286 5.868 1.00 78.50 369 ASP D O 1
ATOM 5702 N N . PHE D 1 64 ? 25.283 -31.671 8.028 1.00 68.02 370 PHE D N 1
ATOM 5703 C CA . PHE D 1 64 ? 23.952 -31.101 7.929 1.00 64.75 370 PHE D CA 1
ATOM 5704 C C . PHE D 1 64 ? 23.968 -30.031 6.877 1.00 59.97 370 PHE D C 1
ATOM 5705 O O . PHE D 1 64 ? 23.170 -30.062 5.954 1.00 57.37 370 PHE D O 1
ATOM 5713 N N . GLY D 1 65 ? 24.998 -29.166 6.965 1.00 56.05 371 GLY D N 1
ATOM 5714 C CA . GLY D 1 65 ? 25.190 -28.139 5.972 1.00 56.99 371 GLY D CA 1
ATOM 5715 C C . GLY D 1 65 ? 25.226 -28.802 4.591 1.00 59.55 371 GLY D C 1
ATOM 5716 O O . GLY D 1 65 ? 24.476 -28.417 3.679 1.00 65.49 371 GLY D O 1
ATOM 5717 N N . LYS D 1 66 ? 26.021 -29.877 4.515 1.00 60.02 372 LYS D N 1
ATOM 5718 C CA . LYS D 1 66 ? 26.259 -30.550 3.284 1.00 63.34 372 LYS D CA 1
ATOM 5719 C C . LYS D 1 66 ? 25.001 -31.004 2.565 1.00 66.82 372 LYS D C 1
ATOM 5720 O O . LYS D 1 66 ? 24.862 -30.789 1.352 1.00 63.88 372 LYS D O 1
ATOM 5722 N N . GLN D 1 67 ? 24.084 -31.623 3.285 1.00 66.97 373 GLN D N 1
ATOM 5723 C CA . GLN D 1 67 ? 22.889 -32.245 2.691 1.00 65.39 373 GLN D CA 1
ATOM 5724 C C . GLN D 1 67 ? 21.947 -31.224 2.056 1.00 72.65 373 GLN D C 1
ATOM 5725 O O . GLN D 1 67 ? 21.324 -31.455 1.070 1.00 72.84 373 GLN D O 1
ATOM 5731 N N . VAL D 1 68 ? 21.976 -30.038 2.609 1.00 79.43 374 VAL D N 1
ATOM 5732 C CA . VAL D 1 68 ? 20.907 -29.117 2.457 1.00 80.22 374 VAL D CA 1
ATOM 5733 C C . VAL D 1 68 ? 20.850 -28.537 1.025 1.00 81.24 374 VAL D C 1
ATOM 5734 O O . VAL D 1 68 ? 21.888 -28.395 0.392 1.00 63.18 374 VAL D O 1
ATOM 5738 N N . PRO D 1 69 ? 19.603 -28.229 0.550 1.00 98.25 375 PRO D N 1
ATOM 5739 C CA . PRO D 1 69 ? 19.408 -27.440 -0.636 1.00 104.37 375 PRO D CA 1
ATOM 5740 C C . PRO D 1 69 ? 20.112 -26.110 -0.501 1.00 104.74 375 PRO D C 1
ATOM 5741 O O . PRO D 1 69 ? 20.322 -25.606 0.610 1.00 107.56 375 PRO D O 1
ATOM 5745 N N . VAL D 1 70 ? 20.344 -25.468 -1.641 1.00 103.77 376 VAL D N 1
ATOM 5746 C CA . VAL D 1 70 ? 20.600 -24.022 -1.735 1.00 96.64 376 VAL D CA 1
ATOM 5747 C C . VAL D 1 70 ? 21.829 -23.567 -0.967 1.00 91.77 376 VAL D C 1
ATOM 5748 O O . VAL D 1 70 ? 22.611 -22.798 -1.453 1.00 97.20 376 VAL D O 1
ATOM 5752 N N . PHE D 1 71 ? 22.022 -24.119 0.227 1.00 80.34 377 PHE D N 1
ATOM 5753 C CA . PHE D 1 71 ? 23.219 -23.903 0.976 1.00 76.39 377 PHE D CA 1
ATOM 5754 C C . PHE D 1 71 ? 24.427 -24.343 0.205 1.00 76.86 377 PHE D C 1
ATOM 5755 O O . PHE D 1 71 ? 25.418 -23.586 0.099 1.00 79.07 377 PHE D O 1
ATOM 5763 N N . THR D 1 72 ? 24.340 -25.561 -0.339 1.00 72.73 378 THR D N 1
ATOM 5764 C CA . THR D 1 72 ? 25.396 -26.069 -1.249 1.00 63.60 378 THR D CA 1
ATOM 5765 C C . THR D 1 72 ? 25.543 -25.137 -2.465 1.00 68.94 378 THR D C 1
ATOM 5766 O O . THR D 1 72 ? 26.664 -24.833 -2.898 1.00 72.58 378 THR D O 1
ATOM 5770 N N . GLN D 1 73 ? 24.400 -24.528 -2.849 1.00 69.00 379 GLN D N 1
ATOM 5771 C CA . GLN D 1 73 ? 24.336 -23.572 -3.909 1.00 70.26 379 GLN D CA 1
ATOM 5772 C C . GLN D 1 73 ? 25.291 -22.381 -3.738 1.00 70.97 379 GLN D C 1
ATOM 5773 O O . GLN D 1 73 ? 25.893 -21.953 -4.710 1.00 81.86 379 GLN D O 1
ATOM 5779 N N . LEU D 1 74 ? 25.550 -21.996 -2.488 1.00 67.26 380 LEU D N 1
ATOM 5780 C CA . LEU D 1 74 ? 26.447 -20.916 -2.219 1.00 62.86 380 LEU D CA 1
ATOM 5781 C C . LEU D 1 74 ? 27.897 -21.255 -2.466 1.00 61.74 380 LEU D C 1
ATOM 5782 O O . LEU D 1 74 ? 28.264 -22.423 -2.496 1.00 65.83 380 LEU D O 1
ATOM 5787 N N . SER D 1 75 ? 28.663 -20.215 -2.801 1.00 58.34 381 SER D N 1
ATOM 5788 C CA . SER D 1 75 ? 30.094 -20.369 -3.047 1.00 58.70 381 SER D CA 1
ATOM 5789 C C . SER D 1 75 ? 30.776 -20.973 -1.825 1.00 60.44 381 SER D C 1
ATOM 5790 O O . SER D 1 75 ? 30.316 -20.808 -0.720 1.00 66.19 381 SER D O 1
ATOM 5793 N N . THR D 1 76 ? 31.873 -21.667 -2.078 1.00 67.22 382 THR D N 1
ATOM 5794 C CA . THR D 1 76 ? 32.579 -22.466 -1.096 1.00 63.33 382 THR D CA 1
ATOM 5795 C C . THR D 1 76 ? 33.003 -21.596 0.085 1.00 60.81 382 THR D C 1
ATOM 5796 O O . THR D 1 76 ? 32.917 -22.027 1.204 1.00 64.54 382 THR D O 1
ATOM 5800 N N . ASN D 1 77 ? 33.462 -20.382 -0.196 1.00 58.18 383 ASN D N 1
ATOM 5801 C CA . ASN D 1 77 ? 33.915 -19.455 0.813 1.00 52.37 383 ASN D CA 1
ATOM 5802 C C . ASN D 1 77 ? 32.791 -19.029 1.755 1.00 54.22 383 ASN D C 1
ATOM 5803 O O . ASN D 1 77 ? 32.952 -18.931 2.951 1.00 53.81 383 ASN D O 1
ATOM 5808 N N . ASP D 1 78 ? 31.654 -18.713 1.138 1.00 49.81 384 ASP D N 1
ATOM 5809 C CA . ASP D 1 78 ? 30.455 -18.335 1.816 1.00 43.12 384 ASP D CA 1
ATOM 5810 C C . ASP D 1 78 ? 30.009 -19.478 2.743 1.00 47.40 384 ASP D C 1
ATOM 5811 O O . ASP D 1 78 ? 29.735 -19.248 3.922 1.00 47.40 384 ASP D O 1
ATOM 5816 N N . GLN D 1 79 ? 30.060 -20.698 2.216 1.00 47.12 385 GLN D N 1
ATOM 5817 C CA . GLN D 1 79 ? 29.778 -21.873 3.020 1.00 50.27 385 GLN D CA 1
ATOM 5818 C C . GLN D 1 79 ? 30.706 -21.980 4.202 1.00 53.10 385 GLN D C 1
ATOM 5819 O O . GLN D 1 79 ? 30.251 -22.280 5.301 1.00 58.13 385 GLN D O 1
ATOM 5825 N N . ILE D 1 80 ? 31.977 -21.730 4.008 1.00 50.54 386 ILE D N 1
ATOM 5826 C CA . ILE D 1 80 ? 33.011 -21.897 5.067 1.00 54.66 386 ILE D CA 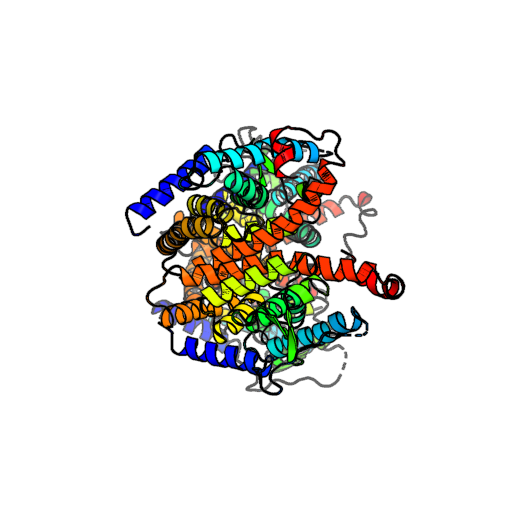1
ATOM 5827 C C . ILE D 1 80 ? 32.753 -20.878 6.198 1.00 52.57 386 ILE D C 1
ATOM 5828 O O . ILE D 1 80 ? 32.716 -21.230 7.361 1.00 49.36 386 ILE D O 1
ATOM 5833 N N . THR D 1 81 ? 32.530 -19.629 5.798 1.00 48.33 387 THR D N 1
ATOM 5834 C CA . THR D 1 81 ? 32.360 -18.522 6.685 1.00 47.35 387 THR D CA 1
ATOM 5835 C C . THR D 1 81 ? 31.098 -18.750 7.547 1.00 48.80 387 THR D C 1
ATOM 5836 O O . THR D 1 81 ? 31.128 -18.507 8.751 1.00 41.58 387 THR D O 1
ATOM 5840 N N . LEU D 1 82 ? 30.005 -19.222 6.912 1.00 44.84 388 LEU D N 1
ATOM 5841 C CA . LEU D 1 82 ? 28.723 -19.414 7.500 1.00 38.30 388 LEU D CA 1
ATOM 5842 C C . LEU D 1 82 ? 28.775 -20.538 8.495 1.00 42.37 388 LEU D C 1
ATOM 5843 O O . LEU D 1 82 ? 28.135 -20.388 9.562 1.00 53.65 388 LEU D O 1
ATOM 5848 N N . LEU D 1 83 ? 29.483 -21.619 8.185 1.00 40.72 389 LEU D N 1
ATOM 5849 C CA . LEU D 1 83 ? 29.555 -22.715 9.158 1.00 45.11 389 LEU D CA 1
ATOM 5850 C C . LEU D 1 83 ? 30.327 -22.332 10.430 1.00 50.47 389 LEU D C 1
ATOM 5851 O O . LEU D 1 83 ? 30.002 -22.734 11.522 1.00 46.73 389 LEU D O 1
ATOM 5856 N N . LYS D 1 84 ? 31.426 -21.596 10.241 1.00 51.41 390 LYS D N 1
ATOM 5857 C CA . LYS D 1 84 ? 32.232 -21.202 11.367 1.00 49.85 390 LYS D CA 1
ATOM 5858 C C . LYS D 1 84 ? 31.412 -20.318 12.283 1.00 49.31 390 LYS D C 1
ATOM 5859 O O . LYS D 1 84 ? 31.491 -20.496 13.506 1.00 62.74 390 LYS D O 1
ATOM 5865 N N . ALA D 1 85 ? 30.633 -19.388 11.701 1.00 42.96 391 ALA D N 1
ATOM 5866 C CA . ALA D 1 85 ? 29.867 -18.430 12.469 1.00 43.62 391 ALA D CA 1
ATOM 5867 C C . ALA D 1 85 ? 28.747 -19.075 13.320 1.00 47.48 391 ALA D C 1
ATOM 5868 O O . ALA D 1 85 ? 28.518 -18.688 14.407 1.00 40.79 391 ALA D O 1
ATOM 5870 N N . ALA D 1 86 ? 28.129 -20.125 12.779 1.00 49.09 392 ALA D N 1
ATOM 5871 C CA . ALA D 1 86 ? 26.931 -20.743 13.305 1.00 45.97 392 ALA D CA 1
ATOM 5872 C C . ALA D 1 86 ? 27.160 -22.006 14.060 1.00 50.12 392 ALA D C 1
ATOM 5873 O O . ALA D 1 86 ? 26.250 -22.588 14.649 1.00 55.42 392 ALA D O 1
ATOM 5875 N N . CYS D 1 87 ? 28.363 -22.507 14.016 1.00 52.98 393 CYS D N 1
ATOM 5876 C CA . CYS D 1 87 ? 28.661 -23.847 14.513 1.00 51.20 393 CYS D CA 1
ATOM 5877 C C . CYS D 1 87 ? 28.321 -24.037 15.976 1.00 45.37 393 CYS D C 1
ATOM 5878 O O . CYS D 1 87 ? 27.632 -24.958 16.365 1.00 40.73 393 CYS D O 1
ATOM 5881 N N . LEU D 1 88 ? 28.776 -23.084 16.767 1.00 45.76 394 LEU D N 1
ATOM 5882 C CA . LEU D 1 88 ? 28.510 -23.085 18.193 1.00 52.57 394 LEU D CA 1
ATOM 5883 C C . LEU D 1 88 ? 26.988 -22.973 18.430 1.00 57.09 394 LEU D C 1
ATOM 5884 O O . LEU D 1 88 ? 26.481 -23.623 19.324 1.00 58.76 394 LEU D O 1
ATOM 5889 N N . GLU D 1 89 ? 26.319 -22.175 17.593 1.00 54.75 395 GLU D N 1
ATOM 5890 C CA . GLU D 1 89 ? 24.921 -21.942 17.763 1.00 52.16 395 GLU D CA 1
ATOM 5891 C C . GLU D 1 89 ? 24.144 -23.210 17.500 1.00 47.52 395 GLU D C 1
ATOM 5892 O O . GLU D 1 89 ? 23.279 -23.541 18.336 1.00 49.91 395 GLU D O 1
ATOM 5898 N N . ILE D 1 90 ? 24.346 -23.887 16.365 1.00 38.86 396 ILE D N 1
ATOM 5899 C CA . ILE D 1 90 ? 23.568 -25.055 16.043 1.00 41.16 396 ILE D CA 1
ATOM 5900 C C . ILE D 1 90 ? 23.780 -26.169 17.065 1.00 44.95 396 ILE D C 1
ATOM 5901 O O . ILE D 1 90 ? 22.860 -26.889 17.393 1.00 46.94 396 ILE D O 1
ATOM 5906 N N . ILE D 1 91 ? 24.997 -26.292 17.579 1.00 48.90 397 ILE D N 1
ATOM 5907 C CA . ILE D 1 91 ? 25.313 -27.297 18.590 1.00 47.96 397 ILE D CA 1
ATOM 5908 C C . ILE D 1 91 ? 24.539 -27.120 19.866 1.00 45.88 397 ILE D C 1
ATOM 5909 O O . ILE D 1 91 ? 24.023 -28.072 20.441 1.00 47.22 397 ILE D O 1
ATOM 5914 N N . ILE D 1 92 ? 24.438 -25.886 20.304 1.00 44.67 398 ILE D N 1
ATOM 5915 C CA . ILE D 1 92 ? 23.680 -25.612 21.506 1.00 42.97 398 ILE D CA 1
ATOM 5916 C C . ILE D 1 92 ? 22.227 -25.908 21.214 1.00 42.61 398 ILE D C 1
ATOM 5917 O O . ILE D 1 92 ? 21.540 -26.559 22.018 1.00 43.80 398 ILE D O 1
ATOM 5922 N N . LEU D 1 93 ? 21.730 -25.456 20.056 1.00 41.59 399 LEU D N 1
ATOM 5923 C CA . LEU D 1 93 ? 20.325 -25.659 19.738 1.00 43.01 399 LEU D CA 1
ATOM 5924 C C . LEU D 1 93 ? 19.999 -27.161 19.718 1.00 47.74 399 LEU D C 1
ATOM 5925 O O . LEU D 1 93 ? 19.020 -27.586 20.275 1.00 55.16 399 LEU D O 1
ATOM 5930 N N . ARG D 1 94 ? 20.894 -27.936 19.102 1.00 49.49 400 ARG D N 1
ATOM 5931 C CA . ARG D 1 94 ? 20.737 -29.341 19.003 1.00 48.16 400 ARG D CA 1
ATOM 5932 C C . ARG D 1 94 ? 20.755 -29.989 20.362 1.00 50.11 400 ARG D C 1
ATOM 5933 O O . ARG D 1 94 ? 19.956 -30.886 20.653 1.00 49.27 400 ARG D O 1
ATOM 5941 N N . LEU D 1 95 ? 21.680 -29.542 21.212 1.00 47.04 401 LEU D N 1
ATOM 5942 C CA . LEU D 1 95 ? 21.778 -30.076 22.539 1.00 48.89 401 LEU D CA 1
ATOM 5943 C C . LEU D 1 95 ? 20.438 -29.832 23.273 1.00 52.95 401 LEU D C 1
ATOM 5944 O O . LEU D 1 95 ? 20.007 -30.635 24.067 1.00 51.80 401 LEU D O 1
ATOM 5949 N N . ALA D 1 96 ? 19.789 -28.741 22.853 1.00 56.06 402 ALA D N 1
ATOM 5950 C CA . ALA D 1 96 ? 18.542 -28.335 23.431 1.00 55.54 402 ALA D CA 1
ATOM 5951 C C . ALA D 1 96 ? 17.444 -29.331 23.129 1.00 54.22 402 ALA D C 1
ATOM 5952 O O . ALA D 1 96 ? 16.618 -29.610 24.001 1.00 61.73 402 ALA D O 1
ATOM 5954 N N . SER D 1 97 ? 17.459 -29.877 21.926 1.00 47.92 403 SER D N 1
ATOM 5955 C CA . SER D 1 97 ? 16.437 -30.829 21.539 1.00 51.86 403 SER D CA 1
ATOM 5956 C C . SER D 1 97 ? 16.394 -32.030 22.500 1.00 57.69 403 SER D C 1
ATOM 5957 O O . SER D 1 97 ? 15.332 -32.624 22.721 1.00 66.85 403 SER D O 1
ATOM 5960 N N . ARG D 1 98 ? 17.538 -32.353 23.117 1.00 61.12 404 ARG D N 1
ATOM 5961 C CA . ARG D 1 98 ? 17.696 -33.567 23.891 1.00 56.34 404 ARG D CA 1
ATOM 5962 C C . ARG D 1 98 ? 17.574 -33.298 25.393 1.00 57.37 404 ARG D C 1
ATOM 5963 O O . ARG D 1 98 ? 17.783 -34.181 26.224 1.00 59.12 404 ARG D O 1
ATOM 5971 N N . TYR D 1 99 ? 17.230 -32.063 25.752 1.00 61.32 405 TYR D N 1
ATOM 5972 C CA . TYR D 1 99 ? 16.935 -31.734 27.135 1.00 66.94 405 TYR D CA 1
ATOM 5973 C C . TYR D 1 99 ? 15.740 -32.548 27.587 1.00 68.91 405 TYR D C 1
ATOM 5974 O O . TYR D 1 99 ? 14.714 -32.637 26.837 1.00 68.27 405 TYR D O 1
ATOM 5983 N N . ASP D 1 100 ? 15.844 -33.130 28.777 1.00 69.79 406 ASP D N 1
ATOM 5984 C CA . ASP D 1 100 ? 14.738 -33.956 29.278 1.00 68.26 406 ASP D CA 1
ATOM 5985 C C . ASP D 1 100 ? 14.124 -33.258 30.443 1.00 68.16 406 ASP D C 1
ATOM 5986 O O . ASP D 1 100 ? 14.701 -33.138 31.526 1.00 62.05 406 ASP D O 1
ATOM 5991 N N . ASP D 1 101 ? 12.909 -32.782 30.208 1.00 68.71 407 ASP D N 1
ATOM 5992 C CA . ASP D 1 101 ? 12.138 -32.057 31.161 1.00 67.44 407 ASP D CA 1
ATOM 5993 C C . ASP D 1 101 ? 11.888 -32.884 32.409 1.00 71.49 407 ASP D C 1
ATOM 5994 O O . ASP D 1 101 ? 12.021 -32.379 33.506 1.00 77.84 407 ASP D O 1
ATOM 5999 N N . LYS D 1 102 ? 11.533 -34.149 32.189 1.00 71.69 408 LYS D N 1
ATOM 6000 C CA . LYS D 1 102 ? 11.249 -35.137 33.219 1.00 67.83 408 LYS D CA 1
ATOM 6001 C C . LYS D 1 102 ? 12.443 -35.327 34.136 1.00 67.53 408 LYS D C 1
ATOM 6002 O O . LYS D 1 102 ? 12.345 -35.160 35.347 1.00 68.93 408 LYS D O 1
ATOM 6008 N N . GLU D 1 103 ? 13.580 -35.689 33.543 1.00 67.37 409 GLU D N 1
ATOM 6009 C CA . GLU D 1 103 ? 14.747 -36.106 34.268 1.00 65.86 409 GLU D CA 1
ATOM 6010 C C . GLU D 1 103 ? 15.708 -34.980 34.648 1.00 65.33 409 GLU D C 1
ATOM 6011 O O . GLU D 1 103 ? 16.633 -35.218 35.421 1.00 65.05 409 GLU D O 1
ATOM 6017 N N . ASP D 1 104 ? 15.470 -33.760 34.154 1.00 69.09 410 ASP D N 1
ATOM 6018 C CA . ASP D 1 104 ? 16.328 -32.596 34.488 1.00 69.77 410 ASP D CA 1
ATOM 6019 C C . ASP D 1 104 ? 17.734 -32.732 33.874 1.00 70.18 410 ASP D C 1
ATOM 6020 O O . ASP D 1 104 ? 18.729 -32.363 34.446 1.00 75.96 410 ASP D O 1
ATOM 6025 N N . THR D 1 105 ? 17.829 -33.275 32.662 1.00 65.97 411 THR D N 1
ATOM 6026 C CA . THR D 1 105 ? 19.104 -33.652 32.060 1.00 60.89 411 THR D CA 1
ATOM 6027 C C . THR D 1 105 ? 19.361 -33.095 30.675 1.00 60.79 411 THR D C 1
ATOM 6028 O O . THR D 1 105 ? 18.453 -32.616 30.020 1.00 62.45 411 THR D O 1
ATOM 6032 N N . MET D 1 106 ? 20.603 -33.237 30.191 1.00 61.33 412 MET D N 1
ATOM 6033 C CA . MET D 1 106 ? 20.929 -33.087 28.771 1.00 61.62 412 MET D CA 1
ATOM 6034 C C . MET D 1 106 ? 21.612 -34.310 28.247 1.00 59.33 412 MET D C 1
ATOM 6035 O O . MET D 1 106 ? 22.090 -35.127 28.994 1.00 61.35 412 MET D O 1
ATOM 6040 N N . SER D 1 107 ? 21.664 -34.492 26.933 1.00 59.00 413 SER D N 1
ATOM 6041 C CA . SER D 1 107 ? 22.259 -35.709 26.369 1.00 58.22 413 SER D CA 1
ATOM 6042 C C . SER D 1 107 ? 23.098 -35.487 25.149 1.00 58.81 413 SER D C 1
ATOM 6043 O O . SER D 1 107 ? 22.798 -34.596 24.398 1.00 59.96 413 SER D O 1
ATOM 6046 N N . PHE D 1 108 ? 24.159 -36.262 24.964 1.00 59.92 414 PHE D N 1
ATOM 6047 C CA . PHE D 1 108 ? 25.046 -36.001 23.822 1.00 60.04 414 PHE D CA 1
ATOM 6048 C C . PHE D 1 108 ? 24.860 -37.103 22.801 1.00 61.29 414 PHE D C 1
ATOM 6049 O O . PHE D 1 108 ? 24.267 -38.148 23.135 1.00 62.19 414 PHE D O 1
ATOM 6057 N N . SER D 1 109 ? 25.346 -36.873 21.587 1.00 63.67 415 SER D N 1
ATOM 6058 C CA . SER D 1 109 ? 25.114 -37.821 20.489 1.00 63.79 415 SER D CA 1
ATOM 6059 C C . SER D 1 109 ? 25.657 -39.203 20.817 1.00 64.57 415 SER D C 1
ATOM 6060 O O . SER D 1 109 ? 25.068 -40.215 20.348 1.00 59.38 415 SER D O 1
ATOM 6063 N N . ASN D 1 110 ? 26.721 -39.237 21.641 1.00 64.06 416 ASN D N 1
ATOM 6064 C CA . ASN D 1 110 ? 27.197 -40.483 22.205 1.00 66.41 416 ASN D CA 1
ATOM 6065 C C . ASN D 1 110 ? 26.085 -41.311 22.896 1.00 73.07 416 ASN D C 1
ATOM 6066 O O . ASN D 1 110 ? 26.020 -42.512 22.695 1.00 77.71 416 ASN D O 1
ATOM 6071 N N . GLY D 1 111 ? 25.226 -40.628 23.659 1.00 73.52 417 GLY D N 1
ATOM 6072 C CA . GLY D 1 111 ? 24.249 -41.253 24.503 1.00 63.53 417 GLY D CA 1
ATOM 6073 C C . GLY D 1 111 ? 24.333 -40.745 25.930 1.00 63.93 417 GLY D C 1
ATOM 6074 O O . GLY D 1 111 ? 23.376 -40.903 26.679 1.00 70.59 417 GLY D O 1
ATOM 6075 N N . LEU D 1 112 ? 25.452 -40.143 26.308 1.00 61.52 418 LEU D N 1
ATOM 6076 C CA . LEU D 1 112 ? 25.676 -39.798 27.717 1.00 63.16 418 LEU D CA 1
ATOM 6077 C C . LEU D 1 112 ? 24.638 -38.789 28.191 1.00 64.31 418 LEU D C 1
ATOM 6078 O O . LEU D 1 112 ? 24.369 -37.819 27.522 1.00 63.65 418 LEU D O 1
ATOM 6083 N N . THR D 1 113 ? 24.206 -38.934 29.450 1.00 64.03 419 THR D N 1
ATOM 6084 C CA . THR D 1 113 ? 23.185 -38.040 30.027 1.00 58.67 419 THR D CA 1
ATOM 6085 C C . THR D 1 113 ? 23.645 -37.526 31.369 1.00 58.84 419 THR D C 1
ATOM 6086 O O . THR D 1 113 ? 24.220 -38.286 32.126 1.00 60.30 419 THR D O 1
ATOM 6090 N N . LEU D 1 114 ? 23.459 -36.232 31.664 1.00 62.08 420 LEU D N 1
ATOM 6091 C CA . LEU D 1 114 ? 23.954 -35.681 32.935 1.00 65.69 420 LEU D CA 1
ATOM 6092 C C . LEU D 1 114 ? 22.948 -34.801 33.645 1.00 62.81 420 LEU D C 1
ATOM 6093 O O . LEU D 1 114 ? 22.245 -34.050 32.982 1.00 62.99 420 LEU D O 1
ATOM 6098 N N . THR D 1 115 ? 22.919 -34.854 34.962 1.00 63.67 421 THR D N 1
ATOM 6099 C CA . THR D 1 115 ? 22.184 -33.846 35.732 1.00 70.80 421 THR D CA 1
ATOM 6100 C C . THR D 1 115 ? 22.692 -32.467 35.331 1.00 70.50 421 THR D C 1
ATOM 6101 O O . THR D 1 115 ? 23.802 -32.296 34.915 1.00 70.38 421 THR D O 1
ATOM 6105 N N . GLN D 1 116 ? 21.842 -31.488 35.515 1.00 80.35 422 GLN D N 1
ATOM 6106 C CA . GLN D 1 116 ? 22.254 -30.097 35.511 1.00 90.04 422 GLN D CA 1
ATOM 6107 C C . GLN D 1 116 ? 23.255 -29.926 36.631 1.00 94.01 422 GLN D C 1
ATOM 6108 O O . GLN D 1 116 ? 24.237 -29.241 36.419 1.00 109.66 422 GLN D O 1
ATOM 6114 N N . GLN D 1 117 ? 22.993 -30.533 37.813 1.00 90.00 423 GLN D N 1
ATOM 6115 C CA . GLN D 1 117 ? 23.904 -30.514 39.022 1.00 88.62 423 GLN D CA 1
ATOM 6116 C C . GLN D 1 117 ? 25.323 -31.040 38.648 1.00 85.39 423 GLN D C 1
ATOM 6117 O O . GLN D 1 117 ? 26.384 -30.455 38.954 1.00 81.80 423 GLN D O 1
ATOM 6123 N N . GLN D 1 118 ? 25.326 -32.110 37.874 1.00 78.48 424 GLN D N 1
ATOM 6124 C CA . GLN D 1 118 ? 26.525 -32.664 37.315 1.00 70.81 424 GLN D CA 1
ATOM 6125 C C . GLN D 1 118 ? 27.145 -31.721 36.358 1.00 72.19 424 GLN D C 1
ATOM 6126 O O . GLN D 1 118 ? 28.364 -31.452 36.408 1.00 75.96 424 GLN D O 1
ATOM 6132 N N . LEU D 1 119 ? 26.326 -31.174 35.450 1.00 70.45 425 LEU D N 1
ATOM 6133 C CA . LEU D 1 119 ? 26.810 -30.216 34.453 1.00 66.54 425 LEU D CA 1
ATOM 6134 C C . LEU D 1 119 ? 27.287 -28.928 35.141 1.00 71.14 425 LEU D C 1
ATOM 6135 O O . LEU D 1 119 ? 28.196 -28.280 34.708 1.00 72.70 425 LEU D O 1
ATOM 6140 N N . GLU D 1 120 ? 26.684 -28.683 36.314 1.00 78.60 426 GLU D N 1
ATOM 6141 C CA . GLU D 1 120 ? 26.960 -27.527 37.114 1.00 83.85 426 GLU D CA 1
ATOM 6142 C C . GLU D 1 120 ? 28.395 -27.592 37.563 1.00 81.16 426 GLU D C 1
ATOM 6143 O O . GLU D 1 120 ? 29.112 -26.597 37.460 1.00 79.88 426 GLU D O 1
ATOM 6149 N N . VAL D 1 121 ? 28.804 -28.784 38.009 1.00 76.09 427 VAL D N 1
ATOM 6150 C CA . VAL D 1 121 ? 30.170 -29.056 38.415 1.00 66.94 427 VAL D CA 1
ATOM 6151 C C . VAL D 1 121 ? 31.096 -29.058 37.204 1.00 65.84 427 VAL D C 1
ATOM 6152 O O . VAL D 1 121 ? 32.177 -28.499 37.284 1.00 72.52 427 VAL D O 1
ATOM 6156 N N . GLY D 1 122 ? 30.647 -29.653 36.100 1.00 58.57 428 GLY D N 1
ATOM 6157 C CA . GLY D 1 122 ? 31.538 -30.044 35.009 1.00 55.13 428 GLY D CA 1
ATOM 6158 C C . GLY D 1 122 ? 31.720 -29.009 33.929 1.00 55.21 428 GLY D C 1
ATOM 6159 O O . GLY D 1 122 ? 32.222 -27.901 34.203 1.00 49.06 428 GLY D O 1
ATOM 6160 N N . GLY D 1 123 ? 31.371 -29.380 32.690 1.00 56.62 429 GLY D N 1
ATOM 6161 C CA . GLY D 1 123 ? 31.556 -28.503 31.520 1.00 61.43 429 GLY D CA 1
ATOM 6162 C C . GLY D 1 123 ? 31.004 -27.068 31.623 1.00 62.95 429 GLY D C 1
ATOM 6163 O O . GLY D 1 123 ? 31.690 -26.091 31.321 1.00 59.04 429 GLY D O 1
ATOM 6164 N N . PHE D 1 124 ? 29.757 -26.968 32.084 1.00 62.05 430 PHE D N 1
ATOM 6165 C CA . PHE D 1 124 ? 29.048 -25.711 31.919 1.00 64.64 430 PHE D CA 1
ATOM 6166 C C . PHE D 1 124 ? 29.407 -24.650 32.926 1.00 63.69 430 PHE D C 1
ATOM 6167 O O . PHE D 1 124 ? 29.445 -23.472 32.609 1.00 69.02 430 PHE D O 1
ATOM 6175 N N . GLY D 1 125 ? 29.660 -25.050 34.158 1.00 63.69 431 GLY D N 1
ATOM 6176 C CA . GLY D 1 125 ? 29.851 -24.118 35.289 1.00 64.43 431 GLY D CA 1
ATOM 6177 C C . GLY D 1 125 ? 28.702 -23.133 35.462 1.00 67.73 431 GLY D C 1
ATOM 6178 O O . GLY D 1 125 ? 27.545 -23.551 35.568 1.00 72.26 431 GLY D O 1
ATOM 6179 N N . THR D 1 126 ? 29.028 -21.841 35.321 1.00 66.90 432 THR D N 1
ATOM 6180 C CA . THR D 1 126 ? 28.048 -20.785 35.403 1.00 63.39 432 THR D CA 1
ATOM 6181 C C . THR D 1 126 ? 27.109 -20.687 34.184 1.00 62.74 432 THR D C 1
ATOM 6182 O O . THR D 1 126 ? 26.039 -20.067 34.281 1.00 62.31 432 THR D O 1
ATOM 6186 N N . LEU D 1 127 ? 27.489 -21.323 33.076 1.00 60.69 433 LEU D N 1
ATOM 6187 C CA . LEU D 1 127 ? 26.649 -21.316 31.888 1.00 60.91 433 LEU D CA 1
ATOM 6188 C C . LEU D 1 127 ? 25.372 -22.156 32.011 1.00 61.42 433 LEU D C 1
ATOM 6189 O O . LEU D 1 127 ? 24.391 -21.884 31.339 1.00 52.60 433 LEU D O 1
ATOM 6194 N N . THR D 1 128 ? 25.465 -23.180 32.876 1.00 64.95 434 THR D N 1
ATOM 6195 C CA . THR D 1 128 ? 24.413 -24.174 33.068 1.00 65.05 434 THR D CA 1
ATOM 6196 C C . THR D 1 128 ? 23.027 -23.631 33.343 1.00 65.75 434 THR D C 1
ATOM 6197 O O . THR D 1 128 ? 22.079 -24.082 32.700 1.00 70.71 434 THR D O 1
ATOM 6201 N N . PRO D 1 129 ? 22.854 -22.773 34.362 1.00 62.00 435 PRO D N 1
ATOM 6202 C CA . PRO D 1 129 ? 21.471 -22.331 34.585 1.00 61.65 435 PRO D CA 1
ATOM 6203 C C . PRO D 1 129 ? 20.861 -21.655 33.348 1.00 62.56 435 PRO D C 1
ATOM 6204 O O . PRO D 1 129 ? 19.743 -21.931 32.980 1.00 65.55 435 PRO D O 1
ATOM 6208 N N . THR D 1 130 ? 21.629 -20.821 32.672 1.00 60.49 436 THR D N 1
ATOM 6209 C CA . THR D 1 130 ? 21.177 -20.144 31.497 1.00 55.76 436 THR D CA 1
ATOM 6210 C C . THR D 1 130 ? 20.963 -21.056 30.298 1.00 52.86 436 THR D C 1
ATOM 6211 O O . THR D 1 130 ? 20.035 -20.790 29.489 1.00 50.45 436 THR D O 1
ATOM 6215 N N . ILE D 1 131 ? 21.728 -22.121 30.182 1.00 48.62 437 ILE D N 1
ATOM 6216 C CA . ILE D 1 131 ? 21.475 -23.100 29.075 1.00 49.23 437 ILE D CA 1
ATOM 6217 C C . ILE D 1 131 ? 20.192 -23.847 29.305 1.00 47.10 437 ILE D C 1
ATOM 6218 O O . ILE D 1 131 ? 19.361 -23.991 28.410 1.00 46.47 437 ILE D O 1
ATOM 6223 N N . PHE D 1 132 ? 19.964 -24.251 30.555 1.00 47.71 438 PHE D N 1
ATOM 6224 C CA . PHE D 1 132 ? 18.793 -25.021 30.902 1.00 46.67 438 PHE D CA 1
ATOM 6225 C C . PHE D 1 132 ? 17.532 -24.184 30.789 1.00 43.05 438 PHE D C 1
ATOM 6226 O O . PHE D 1 132 ? 16.538 -24.687 30.271 1.00 40.94 438 PHE D O 1
ATOM 6234 N N . LYS D 1 133 ? 17.643 -22.895 31.114 1.00 39.61 439 LYS D N 1
ATOM 6235 C CA . LYS D 1 133 ? 16.502 -22.014 30.991 1.00 41.69 439 LYS D CA 1
ATOM 6236 C C . LYS D 1 133 ? 16.073 -21.971 29.548 1.00 42.65 439 LYS D C 1
ATOM 6237 O O . LYS D 1 133 ? 14.870 -22.208 29.237 1.00 42.29 439 LYS D O 1
ATOM 6243 N N . PHE D 1 134 ? 17.048 -21.787 28.652 1.00 40.74 440 PHE D N 1
ATOM 6244 C CA . PHE D 1 134 ? 16.820 -21.667 27.241 1.00 36.88 440 PHE D CA 1
ATOM 6245 C C . PHE D 1 134 ? 16.137 -22.906 26.739 1.00 37.61 440 PHE D C 1
ATOM 6246 O O . PHE D 1 134 ? 15.105 -22.833 26.059 1.00 38.05 440 PHE D O 1
ATOM 6254 N N . ALA D 1 135 ? 16.687 -24.057 27.105 1.00 38.74 441 ALA D N 1
ATOM 6255 C CA . ALA D 1 135 ? 16.128 -25.318 26.650 1.00 40.83 441 ALA D CA 1
ATOM 6256 C C . ALA D 1 135 ? 14.707 -25.508 27.152 1.00 41.25 441 ALA D C 1
ATOM 6257 O O . ALA D 1 135 ? 13.893 -26.071 26.426 1.00 41.83 441 ALA D O 1
ATOM 6259 N N . ARG D 1 136 ? 14.441 -25.009 28.368 1.00 41.17 442 ARG D N 1
ATOM 6260 C CA . ARG D 1 136 ? 13.177 -25.121 28.990 1.00 40.63 442 ARG D CA 1
ATOM 6261 C C . ARG D 1 136 ? 12.106 -24.386 28.247 1.00 40.33 442 ARG D C 1
ATOM 6262 O O . ARG D 1 136 ? 11.013 -24.888 28.032 1.00 36.86 442 ARG D O 1
ATOM 6270 N N . SER D 1 137 ? 12.397 -23.158 27.870 1.00 40.58 443 SER D N 1
ATOM 6271 C CA . SER D 1 137 ? 11.458 -22.351 27.055 1.00 43.64 443 SER D CA 1
ATOM 6272 C C . SER D 1 137 ? 11.191 -23.004 25.707 1.00 46.06 443 SER D C 1
ATOM 6273 O O . SER D 1 137 ? 10.156 -22.788 25.139 1.00 48.44 443 SER D O 1
ATOM 6276 N N . LEU D 1 138 ? 12.134 -23.748 25.144 1.00 44.27 444 LEU D N 1
ATOM 6277 C CA . LEU D 1 138 ? 11.867 -24.541 23.982 1.00 41.23 444 LEU D CA 1
ATOM 6278 C C . LEU D 1 138 ? 10.817 -25.619 24.174 1.00 38.43 444 LEU D C 1
ATOM 6279 O O . LEU D 1 138 ? 9.995 -25.817 23.349 1.00 36.75 444 LEU D O 1
ATOM 6284 N N . VAL D 1 139 ? 10.871 -26.325 25.269 1.00 39.80 445 VAL D N 1
ATOM 6285 C CA . VAL D 1 139 ? 9.856 -27.353 25.560 1.00 43.31 445 VAL D C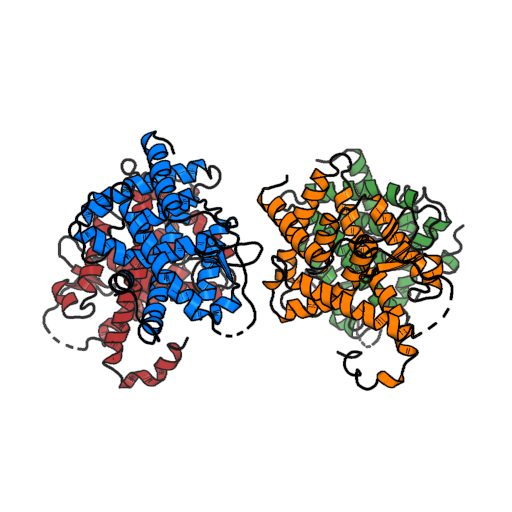A 1
ATOM 6286 C C . VAL D 1 139 ? 8.451 -26.723 25.771 1.00 42.99 445 VAL D C 1
ATOM 6287 O O . VAL D 1 139 ? 7.454 -27.265 25.270 1.00 40.75 445 VAL D O 1
ATOM 6291 N N . GLU D 1 140 ? 8.399 -25.550 26.409 1.00 41.30 446 GLU D N 1
ATOM 6292 C CA . GLU D 1 140 ? 7.157 -24.804 26.572 1.00 45.42 446 GLU D CA 1
ATOM 6293 C C . GLU D 1 140 ? 6.470 -24.512 25.241 1.00 48.15 446 GLU D C 1
ATOM 6294 O O . GLU D 1 140 ? 5.230 -24.655 25.119 1.00 45.05 446 GLU D O 1
ATOM 6300 N N . LEU D 1 141 ? 7.286 -24.196 24.221 1.00 50.86 447 LEU D N 1
ATOM 6301 C CA . LEU D 1 141 ? 6.735 -23.848 22.950 1.00 52.03 447 LEU D CA 1
ATOM 6302 C C . LEU D 1 141 ? 6.481 -25.050 22.107 1.00 52.80 447 LEU D C 1
ATOM 6303 O O . LEU D 1 141 ? 6.184 -24.936 20.924 1.00 54.28 447 LEU D O 1
ATOM 6308 N N . SER D 1 142 ? 6.609 -26.238 22.722 1.00 52.56 448 SER D N 1
ATOM 6309 C CA . SER D 1 142 ? 6.377 -27.527 22.058 1.00 51.01 448 SER D CA 1
ATOM 6310 C C . SER D 1 142 ? 7.128 -27.517 20.747 1.00 50.16 448 SER D C 1
ATOM 6311 O O . SER D 1 142 ? 6.569 -27.907 19.704 1.00 53.64 448 SER D O 1
ATOM 6314 N N . VAL D 1 143 ? 8.374 -27.014 20.787 1.00 43.88 449 VAL D N 1
ATOM 6315 C CA . VAL D 1 143 ? 9.184 -26.976 19.602 1.00 41.93 449 VAL D CA 1
ATOM 6316 C C . VAL D 1 143 ? 9.460 -28.425 19.114 1.00 40.62 449 VAL D C 1
ATOM 6317 O O . VAL D 1 143 ? 9.902 -29.250 19.875 1.00 38.30 449 VAL D O 1
ATOM 6321 N N . ASP D 1 144 ? 9.103 -28.717 17.869 1.00 41.72 450 ASP D N 1
ATOM 6322 C CA . ASP D 1 144 ? 9.273 -30.053 17.351 1.00 42.30 450 ASP D CA 1
ATOM 6323 C C . ASP D 1 144 ? 10.539 -30.186 16.463 1.00 42.63 450 ASP D C 1
ATOM 6324 O O . ASP D 1 144 ? 11.223 -29.183 16.206 1.00 42.86 450 ASP D O 1
ATOM 6329 N N . THR D 1 145 ? 10.829 -31.413 16.023 1.00 41.16 451 THR D N 1
ATOM 6330 C CA . THR D 1 145 ? 12.066 -31.669 15.371 1.00 40.53 451 THR D CA 1
ATOM 6331 C C . THR D 1 145 ? 12.238 -30.825 14.136 1.00 41.77 451 THR D C 1
ATOM 6332 O O . THR D 1 145 ? 13.349 -30.325 13.864 1.00 44.71 451 THR D O 1
ATOM 6336 N N . ALA D 1 146 ? 11.203 -30.735 13.305 1.00 41.31 452 ALA D N 1
ATOM 6337 C CA . ALA D 1 146 ? 11.261 -29.937 12.088 1.00 42.04 452 ALA D CA 1
ATOM 6338 C C . ALA D 1 146 ? 11.540 -28.455 12.382 1.00 42.06 452 ALA D C 1
ATOM 6339 O O . ALA D 1 146 ? 12.414 -27.864 11.754 1.00 45.20 452 ALA D O 1
ATOM 6341 N N . GLU D 1 147 ? 10.912 -27.920 13.425 1.00 43.86 453 GLU D N 1
ATOM 6342 C CA . GLU D 1 147 ? 11.155 -26.544 13.817 1.00 47.28 453 GLU D CA 1
ATOM 6343 C C . GLU D 1 147 ? 12.613 -26.340 14.229 1.00 49.20 453 GLU D C 1
ATOM 6344 O O . GLU D 1 147 ? 13.217 -25.375 13.824 1.00 56.60 453 GLU D O 1
ATOM 6350 N N . TYR D 1 148 ? 13.193 -27.295 14.919 1.00 46.42 454 TYR D N 1
ATOM 6351 C CA . TYR D 1 148 ? 14.624 -27.275 15.201 1.00 43.60 454 TYR D CA 1
ATOM 6352 C C . TYR D 1 148 ? 15.470 -27.288 13.931 1.00 43.03 454 TYR D C 1
ATOM 6353 O O . TYR D 1 148 ? 16.444 -26.557 13.817 1.00 40.12 454 TYR D O 1
ATOM 6362 N N . ALA D 1 149 ? 15.107 -28.115 12.957 1.00 42.49 455 ALA D N 1
ATOM 6363 C CA . ALA D 1 149 ? 15.910 -28.154 11.734 1.00 44.56 455 ALA D CA 1
ATOM 6364 C C . ALA D 1 149 ? 15.891 -26.765 11.095 1.00 44.35 455 ALA D C 1
ATOM 6365 O O . ALA D 1 149 ? 16.912 -26.194 10.893 1.00 46.37 455 ALA D O 1
ATOM 6367 N N . MET D 1 150 ? 14.684 -26.182 11.015 1.00 41.03 456 MET D N 1
ATOM 6368 C CA . MET D 1 150 ? 14.514 -24.931 10.340 1.00 37.94 456 MET D CA 1
ATOM 6369 C C . MET D 1 150 ? 15.190 -23.788 11.039 1.00 36.21 456 MET D C 1
ATOM 6370 O O . MET D 1 150 ? 15.690 -22.884 10.432 1.00 31.37 456 MET D O 1
ATOM 6375 N N . LEU D 1 151 ? 15.258 -23.856 12.349 1.00 40.60 457 LEU D N 1
ATOM 6376 C CA . LEU D 1 151 ? 16.063 -22.896 13.132 1.00 43.02 457 LEU D CA 1
ATOM 6377 C C . LEU D 1 151 ? 17.529 -22.981 12.777 1.00 41.74 457 LEU D C 1
ATOM 6378 O O . LEU D 1 151 ? 18.152 -21.963 12.522 1.00 48.48 457 LEU D O 1
ATOM 6383 N N . SER D 1 152 ? 17.988 -24.204 12.607 1.00 41.21 458 SER D N 1
ATOM 6384 C CA . SER D 1 152 ? 19.389 -24.406 12.226 1.00 38.32 458 SER D CA 1
ATOM 6385 C C . SER D 1 152 ? 19.682 -23.807 10.875 1.00 36.65 458 SER D C 1
ATOM 6386 O O . SER D 1 152 ? 20.649 -23.094 10.755 1.00 40.56 458 SER D O 1
ATOM 6389 N N . LEU D 1 153 ? 18.861 -24.075 9.870 1.00 36.78 459 LEU D N 1
ATOM 6390 C CA . LEU D 1 153 ? 19.147 -23.617 8.516 1.00 36.10 459 LEU D CA 1
ATOM 6391 C C . LEU D 1 153 ? 19.096 -22.123 8.409 1.00 37.46 459 LEU D C 1
ATOM 6392 O O . LEU D 1 153 ? 19.912 -21.532 7.718 1.00 33.19 459 LEU D O 1
ATOM 6397 N N . ILE D 1 154 ? 18.139 -21.503 9.118 1.00 40.07 460 ILE D N 1
ATOM 6398 C CA . ILE D 1 154 ? 17.956 -20.049 9.068 1.00 37.41 460 ILE D CA 1
ATOM 6399 C C . ILE D 1 154 ? 19.181 -19.449 9.785 1.00 35.66 460 ILE D C 1
ATOM 6400 O O . ILE D 1 154 ? 19.715 -18.383 9.396 1.00 29.63 460 ILE D O 1
ATOM 6405 N N . CYS D 1 155 ? 19.619 -20.159 10.852 1.00 35.93 461 CYS D N 1
ATOM 6406 C CA . CYS D 1 155 ? 20.727 -19.782 11.635 1.00 38.14 461 CYS D CA 1
ATOM 6407 C C . CYS D 1 155 ? 22.003 -19.817 10.759 1.00 39.22 461 CYS D C 1
ATOM 6408 O O . CYS D 1 155 ? 22.770 -18.871 10.777 1.00 39.47 461 CYS D O 1
ATOM 6411 N N . LEU D 1 156 ? 22.153 -20.888 9.980 1.00 38.02 462 LEU D N 1
ATOM 6412 C CA . LEU D 1 156 ? 23.295 -21.120 9.173 1.00 36.50 462 LEU D CA 1
ATOM 6413 C C . LEU D 1 156 ? 23.368 -20.057 8.105 1.00 37.09 462 LEU D C 1
ATOM 6414 O O . LEU D 1 156 ? 24.393 -19.383 7.970 1.00 36.92 462 LEU D O 1
ATOM 6419 N N . ILE D 1 157 ? 22.280 -19.888 7.343 1.00 35.58 463 ILE D N 1
ATOM 6420 C CA . ILE D 1 157 ? 22.243 -19.042 6.197 1.00 34.75 463 ILE D CA 1
ATOM 6421 C C . ILE D 1 157 ? 21.869 -17.631 6.675 1.00 35.94 463 ILE D C 1
ATOM 6422 O O . ILE D 1 157 ? 20.858 -17.011 6.338 1.00 29.77 463 ILE D O 1
ATOM 6427 N N . SER D 1 158 ? 22.763 -17.098 7.505 1.00 38.95 464 SER D N 1
ATOM 6428 C CA . SER D 1 158 ? 22.637 -15.786 8.059 1.00 42.47 464 SER D CA 1
ATOM 6429 C C . SER D 1 158 ? 23.454 -14.750 7.262 1.00 46.94 464 SER D C 1
ATOM 6430 O O . SER D 1 158 ? 24.639 -14.996 6.955 1.00 59.36 464 SER D O 1
ATOM 6433 N N . GLY D 1 159 ? 22.815 -13.676 6.840 1.00 46.98 465 GLY D N 1
ATOM 6434 C CA . GLY D 1 159 ? 23.463 -12.701 5.955 1.00 48.28 465 GLY D CA 1
ATOM 6435 C C . GLY D 1 159 ? 24.304 -11.696 6.696 1.00 51.42 465 GLY D C 1
ATOM 6436 O O . GLY D 1 159 ? 24.867 -10.825 6.081 1.00 52.87 465 GLY D O 1
ATOM 6437 N N . ASP D 1 160 ? 24.275 -11.711 8.021 1.00 51.47 466 ASP D N 1
ATOM 6438 C CA . ASP D 1 160 ? 24.930 -10.680 8.838 1.00 47.61 466 ASP D CA 1
ATOM 6439 C C . ASP D 1 160 ? 26.263 -11.127 9.537 1.00 45.94 466 ASP D C 1
ATOM 6440 O O . ASP D 1 160 ? 26.716 -10.542 10.537 1.00 41.80 466 ASP D O 1
ATOM 6445 N N . ARG D 1 161 ? 26.835 -12.211 9.059 1.00 43.45 467 ARG D N 1
ATOM 6446 C CA . ARG D 1 161 ? 28.128 -12.687 9.545 1.00 43.73 467 ARG D CA 1
ATOM 6447 C C . ARG D 1 161 ? 29.187 -11.841 8.867 1.00 46.48 467 ARG D C 1
ATOM 6448 O O . ARG D 1 161 ? 29.005 -11.361 7.719 1.00 42.15 467 ARG D O 1
ATOM 6456 N N . SER D 1 162 ? 30.306 -11.645 9.577 1.00 51.39 468 SER D N 1
ATOM 6457 C CA . SER D 1 162 ? 31.536 -11.057 9.027 1.00 51.59 468 SER D CA 1
ATOM 6458 C C . SER D 1 162 ? 32.144 -11.880 7.850 1.00 55.27 468 SER D C 1
ATOM 6459 O O . SER D 1 162 ? 32.177 -13.119 7.903 1.00 53.64 468 SER D O 1
ATOM 6462 N N . GLY D 1 163 ? 32.531 -11.177 6.795 1.00 55.63 469 GLY D N 1
ATOM 6463 C CA . GLY D 1 163 ? 33.354 -11.765 5.766 1.00 57.31 469 GLY D CA 1
ATOM 6464 C C . GLY D 1 163 ? 32.656 -12.449 4.650 1.00 59.53 469 GLY D C 1
ATOM 6465 O O . GLY D 1 163 ? 33.344 -13.113 3.849 1.00 63.35 469 GLY D O 1
ATOM 6466 N N . LEU D 1 164 ? 31.363 -12.217 4.436 1.00 53.74 470 LEU D N 1
ATOM 6467 C CA . LEU D 1 164 ? 30.694 -12.913 3.348 1.00 58.10 470 LEU D CA 1
ATOM 6468 C C . LEU D 1 164 ? 30.949 -12.268 1.998 1.00 61.37 470 LEU D C 1
ATOM 6469 O O . LEU D 1 164 ? 30.984 -11.039 1.901 1.00 63.05 470 LEU D O 1
ATOM 6474 N N . GLU D 1 165 ? 31.199 -13.098 0.992 1.00 62.25 471 GLU D N 1
ATOM 6475 C CA . GLU D 1 165 ? 31.510 -12.593 -0.351 1.00 70.13 471 GLU D CA 1
ATOM 6476 C C . GLU D 1 165 ? 30.370 -11.866 -0.985 1.00 74.24 471 GLU D C 1
ATOM 6477 O O . GLU D 1 165 ? 30.538 -10.784 -1.496 1.00 73.61 471 GLU D O 1
ATOM 6483 N N . HIS D 1 166 ? 29.169 -12.426 -0.856 1.00 79.81 472 HIS D N 1
ATOM 6484 C CA . HIS D 1 166 ? 27.934 -11.742 -1.294 1.00 77.46 472 HIS D CA 1
ATOM 6485 C C . HIS D 1 166 ? 26.910 -12.060 -0.236 1.00 71.10 472 HIS D C 1
ATOM 6486 O O . HIS D 1 166 ? 26.283 -13.123 -0.296 1.00 72.42 472 HIS D O 1
ATOM 6493 N N . PRO D 1 167 ? 26.787 -11.180 0.772 1.00 64.90 473 PRO D N 1
ATOM 6494 C CA . PRO D 1 167 ? 25.743 -11.404 1.758 1.00 64.15 473 PRO D CA 1
ATOM 6495 C C . PRO D 1 167 ? 24.336 -11.354 1.137 1.00 60.94 473 PRO D C 1
ATOM 6496 O O . PRO D 1 167 ? 23.491 -12.150 1.489 1.00 56.06 473 PRO D O 1
ATOM 6500 N N . GLU D 1 168 ? 24.136 -10.459 0.152 1.00 62.85 474 GLU D N 1
ATOM 6501 C CA . GLU D 1 168 ? 22.833 -10.204 -0.445 1.00 62.95 474 GLU D CA 1
ATOM 6502 C C . GLU D 1 168 ? 22.234 -11.470 -1.070 1.00 63.13 474 GLU D C 1
ATOM 6503 O O . GLU D 1 168 ? 21.044 -11.755 -0.859 1.00 64.50 474 GLU D O 1
ATOM 6509 N N . LYS D 1 169 ? 23.081 -12.275 -1.721 1.00 62.75 475 LYS D N 1
ATOM 6510 C CA . LYS D 1 169 ? 22.719 -13.611 -2.137 1.00 61.87 475 LYS D CA 1
ATOM 6511 C C . LYS D 1 169 ? 22.311 -14.491 -0.977 1.00 59.25 475 LYS D C 1
ATOM 6512 O O . LYS D 1 169 ? 21.248 -15.135 -1.050 1.00 57.24 475 LYS D O 1
ATOM 6515 N N . VAL D 1 170 ? 23.107 -14.479 0.085 1.00 55.19 476 VAL D N 1
ATOM 6516 C CA . VAL D 1 170 ? 22.922 -15.451 1.176 1.00 52.95 476 VAL D CA 1
ATOM 6517 C C . VAL D 1 170 ? 21.519 -15.250 1.735 1.00 56.69 476 VAL D C 1
ATOM 6518 O O . VAL D 1 170 ? 20.778 -16.182 1.943 1.00 45.64 476 VAL D O 1
ATOM 6522 N N . GLU D 1 171 ? 21.163 -13.965 1.861 1.00 63.66 477 GLU D N 1
ATOM 6523 C CA . GLU D 1 171 ? 19.923 -13.588 2.514 1.00 67.25 477 GLU D CA 1
ATOM 6524 C C . GLU D 1 171 ? 18.724 -13.951 1.707 1.00 69.33 477 GLU D C 1
ATOM 6525 O O . GLU D 1 171 ? 17.730 -14.413 2.259 1.00 86.41 477 GLU D O 1
ATOM 6531 N N . GLN D 1 172 ? 18.825 -13.830 0.387 1.00 65.58 478 GLN D N 1
ATOM 6532 C CA . GLN D 1 172 ? 17.719 -14.265 -0.515 1.00 66.60 478 GLN D CA 1
ATOM 6533 C C . GLN D 1 172 ? 17.377 -15.699 -0.169 1.00 62.11 478 GLN D C 1
ATOM 6534 O O . GLN D 1 172 ? 16.232 -16.023 0.054 1.00 67.18 478 GLN D O 1
ATOM 6540 N N . LYS D 1 173 ? 18.430 -16.469 0.024 1.00 59.11 479 LYS D N 1
ATOM 6541 C CA . LYS D 1 173 ? 18.280 -17.862 0.331 1.00 56.61 479 LYS D CA 1
ATOM 6542 C C . LYS D 1 173 ? 17.610 -18.116 1.692 1.00 52.22 479 LYS D C 1
ATOM 6543 O O . LYS D 1 173 ? 16.945 -19.093 1.865 1.00 46.97 479 LYS D O 1
ATOM 6547 N N . GLN D 1 174 ? 17.766 -17.178 2.618 1.00 54.67 480 GLN D N 1
ATOM 6548 C CA . GLN D 1 174 ? 17.085 -17.236 3.905 1.00 54.65 480 GLN D CA 1
ATOM 6549 C C . GLN D 1 174 ? 15.577 -17.044 3.797 1.00 52.44 480 GLN D C 1
ATOM 6550 O O . GLN D 1 174 ? 14.787 -17.727 4.439 1.00 47.08 480 GLN D O 1
ATOM 6556 N N . GLU D 1 175 ? 15.194 -16.115 2.920 1.00 55.22 481 GLU D N 1
ATOM 6557 C CA . GLU D 1 175 ? 13.799 -15.683 2.752 1.00 56.08 481 GLU D CA 1
ATOM 6558 C C . GLU D 1 175 ? 12.735 -16.779 2.586 1.00 53.79 481 GLU D C 1
ATOM 6559 O O . GLU D 1 175 ? 11.695 -16.689 3.230 1.00 50.69 481 GLU D O 1
ATOM 6565 N N . PRO D 1 176 ? 12.960 -17.798 1.716 1.00 54.53 482 PRO D N 1
ATOM 6566 C CA . PRO D 1 176 ? 11.891 -18.821 1.668 1.00 53.07 482 PRO D CA 1
ATOM 6567 C C . PRO D 1 176 ? 11.716 -19.557 2.992 1.00 49.65 482 PRO D C 1
ATOM 6568 O O . PRO D 1 176 ? 10.599 -19.837 3.372 1.00 48.46 482 PRO D O 1
ATOM 6572 N N . ILE D 1 177 ? 12.816 -19.814 3.694 1.00 48.09 483 ILE D N 1
ATOM 6573 C CA . ILE D 1 177 ? 12.809 -20.640 4.914 1.00 44.03 483 ILE D CA 1
ATOM 6574 C C . ILE D 1 177 ? 12.049 -19.976 6.022 1.00 43.72 483 ILE D C 1
ATOM 6575 O O . ILE D 1 177 ? 11.368 -20.644 6.817 1.00 45.58 483 ILE D O 1
ATOM 6580 N N . LEU D 1 178 ? 12.174 -18.661 6.095 1.00 40.99 484 LEU D N 1
ATOM 6581 C CA . LEU D 1 178 ? 11.416 -17.938 7.126 1.00 41.91 484 LEU D CA 1
ATOM 6582 C C . LEU D 1 178 ? 9.912 -18.040 6.905 1.00 42.03 484 LEU D C 1
ATOM 6583 O O . LEU D 1 178 ? 9.184 -18.445 7.813 1.00 41.33 484 LEU D O 1
ATOM 6588 N N . GLU D 1 179 ? 9.483 -17.818 5.662 1.00 44.63 485 GLU D N 1
ATOM 6589 C CA . GLU D 1 179 ? 8.091 -17.898 5.318 1.00 45.86 485 GLU D CA 1
ATOM 6590 C C . GLU D 1 179 ? 7.549 -19.314 5.560 1.00 48.31 485 GLU D C 1
ATOM 6591 O O . GLU D 1 179 ? 6.524 -19.502 6.234 1.00 52.02 485 GLU D O 1
ATOM 6597 N N . THR D 1 180 ? 8.354 -20.286 5.146 1.00 44.95 486 THR D N 1
ATOM 6598 C CA . THR D 1 180 ? 8.047 -21.696 5.325 1.00 41.77 486 THR D CA 1
ATOM 6599 C C . THR D 1 180 ? 7.916 -22.073 6.784 1.00 40.27 486 THR D C 1
ATOM 6600 O O . THR D 1 180 ? 7.000 -22.814 7.121 1.00 40.56 486 THR D O 1
ATOM 6604 N N . LEU D 1 181 ? 8.819 -21.524 7.636 1.00 38.89 487 LEU D N 1
ATOM 6605 C CA . LEU D 1 181 ? 8.770 -21.823 9.044 1.00 40.60 487 LEU D CA 1
ATOM 6606 C C . LEU D 1 181 ? 7.477 -21.244 9.613 1.00 46.10 487 LEU D C 1
ATOM 6607 O O . LEU D 1 181 ? 6.795 -21.897 10.397 1.00 44.75 487 LEU D O 1
ATOM 6612 N N . LYS D 1 182 ? 7.098 -20.067 9.111 1.00 48.43 488 LYS D N 1
ATOM 6613 C CA . LYS D 1 182 ? 5.940 -19.350 9.640 1.00 50.23 488 LYS D CA 1
ATOM 6614 C C . LYS D 1 182 ? 4.701 -20.143 9.388 1.00 50.47 488 LYS D C 1
ATOM 6615 O O . LYS D 1 182 ? 3.934 -20.412 10.352 1.00 51.06 488 LYS D O 1
ATOM 6621 N N . HIS D 1 183 ? 4.538 -20.585 8.131 1.00 46.09 489 HIS D N 1
ATOM 6622 C CA . HIS D 1 183 ? 3.365 -21.319 7.741 1.00 44.61 489 HIS D CA 1
ATOM 6623 C C . HIS D 1 183 ? 3.304 -22.644 8.489 1.00 44.96 489 HIS D C 1
ATOM 6624 O O . HIS D 1 183 ? 2.242 -23.054 8.919 1.00 46.03 489 HIS D O 1
ATOM 6631 N N . TYR D 1 184 ? 4.450 -23.283 8.685 1.00 41.85 490 TYR D N 1
ATOM 6632 C CA . TYR D 1 184 ? 4.467 -24.564 9.361 1.00 40.15 490 TYR D CA 1
ATOM 6633 C C . TYR D 1 184 ? 4.030 -24.376 10.815 1.00 42.59 490 TYR D C 1
ATOM 6634 O O . TYR D 1 184 ? 3.311 -25.208 11.348 1.00 44.32 490 TYR D O 1
ATOM 6643 N N . VAL D 1 185 ? 4.546 -23.334 11.465 1.00 43.00 491 VAL D N 1
ATOM 6644 C CA . VAL D 1 185 ? 4.315 -23.128 12.868 1.00 42.80 491 VAL D CA 1
ATOM 6645 C C . VAL D 1 185 ? 2.822 -22.911 13.115 1.00 47.31 491 VAL D C 1
ATOM 6646 O O . VAL D 1 185 ? 2.244 -23.521 13.995 1.00 45.08 491 VAL D O 1
ATOM 6650 N N . ARG D 1 186 ? 2.229 -22.074 12.274 1.00 51.89 492 ARG D N 1
ATOM 6651 C CA . ARG D 1 186 ? 0.787 -21.805 12.380 1.00 51.00 492 ARG D CA 1
ATOM 6652 C C . ARG D 1 186 ? -0.062 -23.041 12.152 1.00 45.08 492 ARG D C 1
ATOM 6653 O O . ARG D 1 186 ? -1.027 -23.210 12.824 1.00 46.89 492 ARG D O 1
ATOM 6661 N N . LYS D 1 187 ? 0.344 -23.930 11.253 1.00 44.03 493 LYS D N 1
ATOM 6662 C CA . LYS D 1 187 ? -0.343 -25.194 10.977 1.00 45.15 493 LYS D CA 1
ATOM 6663 C C . LYS D 1 187 ? -0.449 -26.014 12.250 1.00 45.43 493 LYS D C 1
ATOM 6664 O O . LYS D 1 187 ? -1.489 -26.506 12.559 1.00 44.33 493 LYS D O 1
ATOM 6670 N N . ARG D 1 188 ? 0.648 -26.093 13.007 1.00 46.03 494 ARG D N 1
ATOM 6671 C CA . ARG D 1 188 ? 0.639 -26.748 14.291 1.00 43.05 494 ARG D CA 1
ATOM 6672 C C . ARG D 1 188 ? -0.041 -25.930 15.393 1.00 46.02 494 ARG D C 1
ATOM 6673 O O . ARG D 1 188 ? -0.585 -26.518 16.340 1.00 53.98 494 ARG D O 1
ATOM 6681 N N . ARG D 1 189 ? -0.039 -24.601 15.274 1.00 42.59 495 ARG D N 1
ATOM 6682 C CA . ARG D 1 189 ? -0.608 -23.767 16.327 1.00 39.18 495 ARG D CA 1
ATOM 6683 C C . ARG D 1 189 ? -1.532 -22.705 15.786 1.00 42.07 495 ARG D C 1
ATOM 6684 O O . ARG D 1 189 ? -1.153 -21.522 15.751 1.00 42.70 495 ARG D O 1
ATOM 6692 N N . PRO D 1 190 ? -2.760 -23.105 15.347 1.00 44.61 496 PRO D N 1
ATOM 6693 C CA . PRO D 1 190 ? -3.733 -22.106 14.890 1.00 45.49 496 PRO D CA 1
ATOM 6694 C C . PRO D 1 190 ? -4.145 -21.143 15.976 1.00 52.94 496 PRO D C 1
ATOM 6695 O O . PRO D 1 190 ? -4.320 -19.944 15.680 1.00 59.61 496 PRO D O 1
ATOM 6699 N N . ASP D 1 191 ? -4.230 -21.604 17.203 1.00 59.51 497 ASP D N 1
ATOM 6700 C CA . ASP D 1 191 ? -4.564 -20.720 18.334 1.00 70.56 497 ASP D CA 1
ATOM 6701 C C . ASP D 1 191 ? -3.551 -19.625 18.652 1.00 70.05 497 ASP D C 1
ATOM 6702 O O . ASP D 1 191 ? -3.916 -18.510 18.927 1.00 69.92 497 ASP D O 1
ATOM 6707 N N . SER D 1 192 ? -2.272 -19.945 18.622 1.00 65.47 498 SER D N 1
ATOM 6708 C CA . SER D 1 192 ? -1.257 -19.053 19.199 1.00 62.79 498 SER D CA 1
ATOM 6709 C C . SER D 1 192 ? -0.570 -18.240 18.124 1.00 62.29 498 SER D C 1
ATOM 6710 O O . SER D 1 192 ? 0.138 -18.797 17.301 1.00 64.53 498 SER D O 1
ATOM 6713 N N . PRO D 1 193 ? -0.934 -16.953 18.059 1.00 58.86 499 PRO D N 1
ATOM 6714 C CA . PRO D 1 193 ? -0.425 -16.108 17.005 1.00 52.90 499 PRO D CA 1
ATOM 6715 C C . PRO D 1 193 ? 0.941 -15.482 17.343 1.00 48.49 499 PRO D C 1
ATOM 6716 O O . PRO D 1 193 ? 1.612 -14.985 16.460 1.00 49.83 499 PRO D O 1
ATOM 6720 N N . HIS D 1 194 ? 1.334 -15.474 18.617 1.00 46.92 500 HIS D N 1
ATOM 6721 C CA . HIS D 1 194 ? 2.579 -14.947 19.098 1.00 49.19 500 HIS D CA 1
ATOM 6722 C C . HIS D 1 194 ? 3.749 -15.992 18.924 1.00 51.41 500 HIS D C 1
ATOM 6723 O O . HIS D 1 194 ? 4.863 -15.746 19.381 1.00 53.48 500 HIS D O 1
ATOM 6730 N N . SER D 1 195 ? 3.445 -17.179 18.405 1.00 49.27 501 SER D N 1
ATOM 6731 C CA . SER D 1 195 ? 4.348 -18.272 18.341 1.00 49.28 501 SER D CA 1
ATOM 6732 C C . SER D 1 195 ? 5.482 -18.124 17.359 1.00 47.33 501 SER D C 1
ATOM 6733 O O . SER D 1 195 ? 6.585 -18.558 17.659 1.00 47.10 501 SER D O 1
ATOM 6736 N N . PHE D 1 196 ? 5.246 -17.628 16.151 1.00 46.90 502 PHE D N 1
ATOM 6737 C CA . PHE D 1 196 ? 6.326 -17.473 15.182 1.00 41.76 502 PHE D CA 1
ATOM 6738 C C . PHE D 1 196 ? 7.469 -16.583 15.740 1.00 42.03 502 PHE D C 1
ATOM 6739 O O . PHE D 1 196 ? 8.631 -16.978 15.699 1.00 43.47 502 PHE D O 1
ATOM 6747 N N . ALA D 1 197 ? 7.054 -15.432 16.320 1.00 37.94 503 ALA D N 1
ATOM 6748 C CA . ALA D 1 197 ? 7.974 -14.427 16.793 1.00 32.82 503 ALA D CA 1
ATOM 6749 C C . ALA D 1 197 ? 8.837 -14.964 17.916 1.00 33.10 503 ALA D C 1
ATOM 6750 O O . ALA D 1 197 ? 10.010 -14.651 18.001 1.00 33.47 503 ALA D O 1
ATOM 6752 N N . LYS D 1 198 ? 8.237 -15.750 18.778 1.00 37.90 504 LYS D N 1
ATOM 6753 C CA . LYS D 1 198 ? 8.876 -16.341 19.958 1.00 42.17 504 LYS D CA 1
ATOM 6754 C C . LYS D 1 198 ? 9.961 -17.294 19.538 1.00 44.54 504 LYS D C 1
ATOM 6755 O O . LYS D 1 198 ? 10.981 -17.359 20.223 1.00 47.42 504 LYS D O 1
ATOM 6761 N N . LEU D 1 199 ? 9.775 -18.019 18.456 1.00 46.28 505 LEU D N 1
ATOM 6762 C CA . LEU D 1 199 ? 10.837 -18.874 17.903 1.00 48.02 505 LEU D CA 1
ATOM 6763 C C . LEU D 1 199 ? 11.997 -18.093 17.372 1.00 42.91 505 LEU D C 1
ATOM 6764 O O . LEU D 1 199 ? 13.151 -18.357 17.681 1.00 49.25 505 LEU D O 1
ATOM 6769 N N . LEU D 1 200 ? 11.706 -17.072 16.582 1.00 40.72 506 LEU D N 1
ATOM 6770 C CA . LEU D 1 200 ? 12.797 -16.295 15.981 1.00 40.46 506 LEU D CA 1
ATOM 6771 C C . LEU D 1 200 ? 13.560 -15.526 17.022 1.00 41.29 506 LEU D C 1
ATOM 6772 O O . LEU D 1 200 ? 14.675 -15.121 16.714 1.00 41.61 506 LEU D O 1
ATOM 6777 N N . LEU D 1 201 ? 12.902 -15.258 18.158 1.00 36.85 507 LEU D N 1
ATOM 6778 C CA . LEU D 1 201 ? 13.552 -14.637 19.256 1.00 34.77 507 LEU D CA 1
ATOM 6779 C C . LEU D 1 201 ? 14.445 -15.583 19.998 1.00 32.67 507 LEU D C 1
ATOM 6780 O O . LEU D 1 201 ? 15.292 -15.144 20.786 1.00 30.95 507 LEU D O 1
ATOM 6785 N N . LYS D 1 202 ? 14.236 -16.882 19.831 1.00 33.00 508 LYS D N 1
ATOM 6786 C CA . LYS D 1 202 ? 15.129 -17.831 20.439 1.00 36.35 508 LYS D CA 1
ATOM 6787 C C . LYS D 1 202 ? 16.518 -17.766 19.779 1.00 36.30 508 LYS D C 1
ATOM 6788 O O . LYS D 1 202 ? 17.519 -17.975 20.442 1.00 37.27 508 LYS D O 1
ATOM 6794 N N . LEU D 1 203 ? 16.548 -17.425 18.502 1.00 33.48 509 LEU D N 1
ATOM 6795 C CA . LEU D 1 203 ? 17.811 -17.262 17.851 1.00 33.45 509 LEU D CA 1
ATOM 6796 C C . LEU D 1 203 ? 18.605 -16.119 18.424 1.00 36.13 509 LEU D C 1
ATOM 6797 O O . LEU D 1 203 ? 19.840 -16.212 18.485 1.00 36.78 509 LEU D O 1
ATOM 6802 N N . THR D 1 204 ? 17.901 -15.057 18.857 1.00 36.04 510 THR D N 1
ATOM 6803 C CA . THR D 1 204 ? 18.519 -13.954 19.563 1.00 35.80 510 THR D CA 1
ATOM 6804 C C . THR D 1 204 ? 19.108 -14.378 20.902 1.00 37.08 510 THR D C 1
ATOM 6805 O O . THR D 1 204 ? 20.173 -13.928 21.303 1.00 38.76 510 THR D O 1
ATOM 6809 N N . ASP D 1 205 ? 18.401 -15.300 21.552 1.00 41.36 511 ASP D N 1
ATOM 6810 C CA . ASP D 1 205 ? 18.858 -15.932 22.751 1.00 43.19 511 ASP D CA 1
ATOM 6811 C C . ASP D 1 205 ? 20.168 -16.664 22.494 1.00 41.04 511 ASP D C 1
ATOM 6812 O O . ASP D 1 205 ? 21.105 -16.533 23.202 1.00 43.96 511 ASP D O 1
ATOM 6817 N N . LEU D 1 206 ? 20.198 -17.483 21.469 1.00 41.70 512 LEU D N 1
ATOM 6818 C CA . LEU D 1 206 ? 21.363 -18.291 21.145 1.00 43.49 512 LEU D CA 1
ATOM 6819 C C . LEU D 1 206 ? 22.654 -17.530 20.907 1.00 39.41 512 LEU D C 1
ATOM 6820 O O . LEU D 1 206 ? 23.680 -17.945 21.482 1.00 36.78 512 LEU D O 1
ATOM 6825 N N . ARG D 1 207 ? 22.595 -16.401 20.184 1.00 37.06 513 ARG D N 1
ATOM 6826 C CA . ARG D 1 207 ? 23.820 -15.627 19.899 1.00 41.50 513 ARG D CA 1
ATOM 6827 C C . ARG D 1 207 ? 24.463 -15.162 21.192 1.00 44.53 513 ARG D C 1
ATOM 6828 O O . ARG D 1 207 ? 25.642 -15.485 21.440 1.00 39.49 513 ARG D O 1
ATOM 6836 N N . SER D 1 208 ? 23.649 -14.565 22.081 1.00 47.13 514 SER D N 1
ATOM 6837 C CA . SER D 1 208 ? 24.123 -14.153 23.391 1.00 46.63 514 SER D CA 1
ATOM 6838 C C . SER D 1 208 ? 24.593 -15.372 24.183 1.00 47.03 514 SER D C 1
ATOM 6839 O O . SER D 1 208 ? 25.557 -15.285 24.929 1.00 46.61 514 SER D O 1
ATOM 6842 N N . LEU D 1 209 ? 23.880 -16.464 24.025 1.00 43.08 515 LEU D N 1
ATOM 6843 C CA . LEU D 1 209 ? 24.259 -17.673 24.668 1.00 45.70 515 LEU D CA 1
ATOM 6844 C C . LEU D 1 209 ? 25.521 -18.274 24.092 1.00 47.90 515 LEU D C 1
ATOM 6845 O O . LEU D 1 209 ? 26.308 -18.838 24.858 1.00 52.79 515 LEU D O 1
ATOM 6850 N N . SER D 1 210 ? 25.751 -18.185 22.808 1.00 42.47 516 SER D N 1
ATOM 6851 C CA . SER D 1 210 ? 26.940 -18.807 22.236 1.00 46.91 516 SER D CA 1
ATOM 6852 C C . SER D 1 210 ? 28.215 -18.108 22.691 1.00 45.97 516 SER D C 1
ATOM 6853 O O . SER D 1 210 ? 29.206 -18.761 22.987 1.00 49.59 516 SER D O 1
ATOM 6856 N N . VAL D 1 211 ? 28.138 -16.789 22.835 1.00 40.86 517 VAL D N 1
ATOM 6857 C CA . VAL D 1 211 ? 29.251 -16.001 23.317 1.00 40.29 517 VAL D CA 1
ATOM 6858 C C . VAL D 1 211 ? 29.699 -16.453 24.703 1.00 43.46 517 VAL D C 1
ATOM 6859 O O . VAL D 1 211 ? 30.861 -16.710 24.941 1.00 44.47 517 VAL D O 1
ATOM 6863 N N . LYS D 1 212 ? 28.721 -16.566 25.584 1.00 47.97 518 LYS D N 1
ATOM 6864 C CA . LYS D 1 212 ? 28.954 -16.983 26.944 1.00 48.99 518 LYS D CA 1
ATOM 6865 C C . LYS D 1 212 ? 29.506 -18.410 26.951 1.00 50.48 518 LYS D C 1
ATOM 6866 O O . LYS D 1 212 ? 30.379 -18.705 27.748 1.00 49.19 518 LYS D O 1
ATOM 6872 N N . GLY D 1 213 ? 28.999 -19.243 26.055 1.00 51.26 519 GLY D N 1
ATOM 6873 C CA . GLY D 1 213 ? 29.535 -20.576 25.885 1.00 53.26 519 GLY D CA 1
ATOM 6874 C C . GLY D 1 213 ? 30.926 -20.593 25.353 1.00 51.58 519 GLY D C 1
ATOM 6875 O O . GLY D 1 213 ? 31.715 -21.434 25.737 1.00 46.53 519 GLY D O 1
ATOM 6876 N N . ALA D 1 214 ? 31.243 -19.689 24.436 1.00 52.23 520 ALA D N 1
ATOM 6877 C CA . ALA D 1 214 ? 32.572 -19.599 23.847 1.00 53.36 520 ALA D CA 1
ATOM 6878 C C . ALA D 1 214 ? 33.540 -19.168 24.936 1.00 57.21 520 ALA D C 1
ATOM 6879 O O . ALA D 1 214 ? 34.644 -19.716 25.026 1.00 62.07 520 ALA D O 1
ATOM 6881 N N . GLU D 1 215 ? 33.104 -18.246 25.787 1.00 54.45 521 GLU D N 1
ATOM 6882 C CA . GLU D 1 215 ? 33.932 -17.775 26.882 1.00 60.43 521 GLU D CA 1
ATOM 6883 C C . GLU D 1 215 ? 34.318 -18.957 27.722 1.00 61.67 521 GLU D C 1
ATOM 6884 O O . GLU D 1 215 ? 35.437 -19.088 28.172 1.00 63.82 521 GLU D O 1
ATOM 6890 N N . ARG D 1 216 ? 33.380 -19.862 27.904 1.00 59.38 522 ARG D N 1
ATOM 6891 C CA . ARG D 1 216 ? 33.608 -21.011 28.754 1.00 58.70 522 ARG D CA 1
ATOM 6892 C C . ARG D 1 216 ? 34.605 -21.965 28.126 1.00 55.39 522 ARG D C 1
ATOM 6893 O O . ARG D 1 216 ? 35.379 -22.537 28.858 1.00 60.21 522 ARG D O 1
ATOM 6901 N N . VAL D 1 217 ? 34.647 -22.087 26.793 1.00 51.07 523 VAL D N 1
ATOM 6902 C CA . VAL D 1 217 ? 35.663 -22.944 26.157 1.00 55.50 523 VAL D CA 1
ATOM 6903 C C . VAL D 1 217 ? 37.076 -22.410 26.478 1.00 60.62 523 VAL D C 1
ATOM 6904 O O . VAL D 1 217 ? 37.974 -23.157 26.871 1.00 63.32 523 VAL D O 1
ATOM 6908 N N . LEU D 1 218 ? 37.213 -21.100 26.392 1.00 57.43 524 LEU D N 1
ATOM 6909 C CA . LEU D 1 218 ? 38.457 -20.445 26.656 1.00 53.54 524 LEU D CA 1
ATOM 6910 C C . LEU D 1 218 ? 38.885 -20.605 28.092 1.00 52.20 524 LEU D C 1
ATOM 6911 O O . LEU D 1 218 ? 39.981 -21.010 28.373 1.00 52.58 524 LEU D O 1
ATOM 6916 N N . GLN D 1 219 ? 37.962 -20.327 29.012 1.00 57.80 525 GLN D N 1
ATOM 6917 C CA . GLN D 1 219 ? 38.174 -20.309 30.452 1.00 52.99 525 GLN D CA 1
ATOM 6918 C C . GLN D 1 219 ? 38.652 -21.686 30.869 1.00 55.02 525 GLN D C 1
ATOM 6919 O O . GLN D 1 219 ? 39.633 -21.801 31.631 1.00 55.33 525 GLN D O 1
ATOM 6925 N N . LEU D 1 220 ? 38.056 -22.716 30.225 1.00 53.84 526 LEU D N 1
ATOM 6926 C CA . LEU D 1 220 ? 38.568 -24.062 30.299 1.00 54.79 526 LEU D CA 1
ATOM 6927 C C . LEU D 1 220 ? 39.936 -24.206 29.609 1.00 62.25 526 LEU D C 1
ATOM 6928 O O . LEU D 1 220 ? 40.810 -24.901 30.131 1.00 64.75 526 LEU D O 1
ATOM 6933 N N . ARG D 1 221 ? 40.113 -23.517 28.477 1.00 61.83 527 ARG D N 1
ATOM 6934 C CA . ARG D 1 221 ? 41.291 -23.624 27.688 1.00 61.44 527 ARG D CA 1
ATOM 6935 C C . ARG D 1 221 ? 42.510 -23.058 28.410 1.00 61.00 527 ARG D C 1
ATOM 6936 O O . ARG D 1 221 ? 43.595 -23.607 28.303 1.00 61.68 527 ARG D O 1
ATOM 6944 N N . MET D 1 222 ? 42.321 -21.954 29.134 1.00 56.31 528 MET D N 1
ATOM 6945 C CA . MET D 1 222 ? 43.404 -21.283 29.829 1.00 61.16 528 MET D CA 1
ATOM 6946 C C . MET D 1 222 ? 44.050 -22.191 30.880 1.00 60.85 528 MET D C 1
ATOM 6947 O O . MET D 1 222 ? 45.136 -21.904 31.417 1.00 61.83 528 MET D O 1
ATOM 6952 N N . GLU D 1 223 ? 43.355 -23.251 31.255 1.00 65.38 529 GLU D N 1
ATOM 6953 C CA . GLU D 1 223 ? 43.770 -24.165 32.299 1.00 62.00 529 GLU D CA 1
ATOM 6954 C C . GLU D 1 223 ? 44.783 -25.147 31.732 1.00 56.41 529 GLU D C 1
ATOM 6955 O O . GLU D 1 223 ? 45.299 -25.960 32.458 1.00 51.99 529 GLU D O 1
ATOM 6961 N N . MET D 1 224 ? 45.002 -25.093 30.414 1.00 54.12 530 MET D N 1
ATOM 6962 C CA . MET D 1 224 ? 45.905 -25.972 29.758 1.00 53.88 530 MET D CA 1
ATOM 6963 C C . MET D 1 224 ? 46.890 -25.229 28.882 1.00 47.92 530 MET D C 1
ATOM 6964 O O . MET D 1 224 ? 46.916 -25.495 27.671 1.00 48.69 530 MET D O 1
ATOM 6969 N N . PRO D 1 225 ? 47.745 -24.378 29.492 1.00 42.42 531 PRO D N 1
ATOM 6970 C CA . PRO D 1 225 ? 48.548 -23.441 28.691 1.00 41.53 531 PRO D CA 1
ATOM 6971 C C . PRO D 1 225 ? 49.588 -24.148 27.804 1.00 39.50 531 PRO D C 1
ATOM 6972 O O . PRO D 1 225 ? 49.827 -23.685 26.706 1.00 38.60 531 PRO D O 1
ATOM 6976 N N . GLY D 1 226 ? 50.032 -25.326 28.221 1.00 38.75 532 GLY D N 1
ATOM 6977 C CA . GLY D 1 226 ? 50.993 -26.116 27.491 1.00 38.96 532 GLY D CA 1
ATOM 6978 C C . GLY D 1 226 ? 50.615 -26.391 26.069 1.00 42.16 532 GLY D C 1
ATOM 6979 O O . GLY D 1 226 ? 51.501 -26.469 25.246 1.00 43.63 532 GLY D O 1
ATOM 6980 N N . GLU D 1 227 ? 49.322 -26.545 25.769 1.00 43.55 533 GLU D N 1
ATOM 6981 C CA . GLU D 1 227 ? 48.886 -26.867 24.387 1.00 43.99 533 GLU D CA 1
ATOM 6982 C C . GLU D 1 227 ? 48.625 -25.619 23.527 1.00 41.01 533 GLU D C 1
ATOM 6983 O O . GLU D 1 227 ? 48.197 -25.686 22.400 1.00 45.07 533 GLU D O 1
ATOM 6989 N N . LEU D 1 228 ? 48.827 -24.460 24.101 1.00 36.01 534 LEU D N 1
ATOM 6990 C CA . LEU D 1 228 ? 48.358 -23.227 23.528 1.00 32.39 534 LEU D CA 1
ATOM 6991 C C . LEU D 1 228 ? 49.135 -22.617 22.421 1.00 30.75 534 LEU D C 1
ATOM 6992 O O . LEU D 1 228 ? 48.516 -22.025 21.549 1.00 27.04 534 LEU D O 1
ATOM 6997 N N . PRO D 1 229 ? 50.496 -22.631 22.485 1.00 31.96 535 PRO D N 1
ATOM 6998 C CA . PRO D 1 229 ? 51.197 -21.868 21.458 1.00 32.97 535 PRO D CA 1
ATOM 6999 C C . PRO D 1 229 ? 50.855 -22.155 19.984 1.00 35.96 535 PRO D C 1
ATOM 7000 O O . PRO D 1 229 ? 50.788 -21.192 19.207 1.00 36.20 535 PRO D O 1
ATOM 7004 N N . PRO D 1 230 ? 50.602 -23.436 19.588 1.00 38.98 536 PRO D N 1
ATOM 7005 C CA . PRO D 1 230 ? 50.268 -23.570 18.137 1.00 42.77 536 PRO D CA 1
ATOM 7006 C C . PRO D 1 230 ? 48.859 -23.038 17.769 1.00 46.82 536 PRO D C 1
ATOM 7007 O O . PRO D 1 230 ? 48.645 -22.607 16.682 1.00 50.00 536 PRO D O 1
ATOM 7011 N N . LEU D 1 231 ? 47.988 -22.945 18.763 1.00 49.84 537 LEU D N 1
ATOM 7012 C CA . LEU D 1 231 ? 46.702 -22.299 18.689 1.00 53.09 537 LEU D CA 1
ATOM 7013 C C . LEU D 1 231 ? 46.628 -20.788 18.502 1.00 59.29 537 LEU D C 1
ATOM 7014 O O . LEU D 1 231 ? 45.912 -20.297 17.637 1.00 60.20 537 LEU D O 1
ATOM 7019 N N . ILE D 1 232 ? 47.303 -20.046 19.372 1.00 67.54 538 ILE D N 1
ATOM 7020 C CA . ILE D 1 232 ? 46.995 -18.632 19.603 1.00 68.06 538 ILE D CA 1
ATOM 7021 C C . ILE D 1 232 ? 47.044 -17.784 18.299 1.00 67.02 538 ILE D C 1
ATOM 7022 O O . ILE D 1 232 ? 46.525 -16.744 18.225 1.00 74.79 538 ILE D O 1
ATOM 7027 N N . LEU D 1 233 ? 47.684 -18.314 17.287 1.00 64.69 539 LEU D N 1
ATOM 7028 C CA . LEU D 1 233 ? 47.705 -17.765 15.976 1.00 65.98 539 LEU D CA 1
ATOM 7029 C C . LEU D 1 233 ? 46.285 -17.534 15.459 1.00 68.43 539 LEU D C 1
ATOM 7030 O O . LEU D 1 233 ? 46.046 -16.506 14.850 1.00 68.68 539 LEU D O 1
ATOM 7035 N N . GLU D 1 234 ? 45.399 -18.498 15.685 1.00 66.62 540 GLU D N 1
ATOM 7036 C CA . GLU D 1 234 ? 44.055 -18.485 15.206 1.00 65.80 540 GLU D CA 1
ATOM 7037 C C . GLU D 1 234 ? 43.234 -17.372 15.857 1.00 67.55 540 GLU D C 1
ATOM 7038 O O . GLU D 1 234 ? 42.372 -16.752 15.206 1.00 69.37 540 GLU D O 1
ATOM 7044 N N . MET D 1 235 ? 43.471 -17.138 17.141 1.00 61.81 541 MET D N 1
ATOM 7045 C CA . MET D 1 235 ? 42.777 -16.126 17.877 1.00 62.74 541 MET D CA 1
ATOM 7046 C C . MET D 1 235 ? 42.918 -14.693 17.381 1.00 65.33 541 MET D C 1
ATOM 7047 O O . MET D 1 235 ? 42.103 -13.845 17.844 1.00 72.54 541 MET D O 1
ATOM 7052 N N . LEU D 1 236 ? 43.936 -14.368 16.564 1.00 52.60 542 LEU D N 1
ATOM 7053 C CA . LEU D 1 236 ? 44.171 -12.998 16.182 1.00 54.12 542 LEU D CA 1
ATOM 7054 C C . LEU D 1 236 ? 43.010 -12.396 15.411 1.00 59.20 542 LEU D C 1
ATOM 7055 O O . LEU D 1 236 ? 42.236 -13.123 14.793 1.00 56.11 542 LEU D O 1
ATOM 7060 N N . ASP D 1 237 ? 42.866 -11.068 15.516 1.00 62.07 543 ASP D N 1
ATOM 7061 C CA . ASP D 1 237 ? 41.848 -10.237 14.837 1.00 60.28 543 ASP D CA 1
ATOM 7062 C C . ASP D 1 237 ? 40.720 -9.625 15.720 1.00 62.06 543 ASP D C 1
ATOM 7063 O O . ASP D 1 237 ? 40.680 -8.391 15.963 1.00 58.44 543 ASP D O 1
#

Sequence (898 aa):
ELTEDEEEMVEKILKAHEETFPYLTDDDKYRLTQILWERVSELSTKAIANVVDFGKQVPVFTQLSTNDQITLLKAACLEIIILRLASRYDDKEDTMSFSNGLTLTQQQLEVGGFGTLTPTIFKFARSLVELSVDTAEYAMLSLICLISGDRSGLEHPEKVEQKQEPILETLKHYVRKRRPDSPHSFAKLLLKLTDLRSLSVKGAERVLQLRMEMPGELPPLILEMLDELTEDEEEMVEKILKAHEETFPYLTDDDKYRLTQILWERVSELSTKAIANVVDFGKQVPVFTQLSTNDQITLLKAACLEIIILRLASRYDDKEDTMSFSNGLTLTQQQLEVGGFGTLTPTIFKFARSLVELSVDTAEYAMLSLICLISGDRSGLEHPEKVEQKQEPILETLKHYVRKRRPDSPHSFAKLLLKLTDLRSLSVKGAERVLQLRMEMPGELPPLILEMLDELTEDEEEMVEKILKAHEETFPYLTDDDKYRLTQILWERVSELSTKAIANVVDFGKQVPVFTQLSTNDQITLLKAACLEIIILRLASRYDDKEDTMSFSNGLTLTQQQLEVGGFGTLTPTIFKFARSLVELSVDTAEYAMLSLICLISGDRSGLEHPEKVEQKQEPILETLKHYVRKRRPDSPHSFAKLLLKLTDLRSLSVKGAERVLQPPLILEMLELTEDEEEMVEKILKAHEETFPYLTDDDKYRLTQILWERVSELSTKAIANVVDFGKQVPVFTQLSTNDQITLLKAACLEIIILRLASRYDDKEDTMSFSNGLTLTQQQLEVGGFGTLTPTIFKFARSLVELSVDTAEYAMLSLICLISGDRSGLEHPEKVEQKQEPILETLKHYVRKRRPDSPHSFAKLLLKLTDLRSLSVKGAERVLQLRMEMPGELPPLILEMLD

B-factor: mean 53.81, std 21.04, range [15.07, 191.28]

InterPro domains:
  IPR000536 Nuclear hormone receptor, ligand-binding domain [PF00104] (38-219)
  IPR000536 Nuclear hormone receptor, ligand-binding domain [PS51843] (7-239)
  IPR000536 Nuclear hormone receptor, ligand-binding domain [SM00430] (52-210)
  IPR001723 Nuclear hormone receptor [PR00398] (53-74)
  IPR001723 Nuclear hormone receptor [PR00398] (74-90)
  IPR001723 Nuclear hormone receptor [PR00398] (141-156)
  IPR001723 Nuclear hormone receptor [PR00398] (198-215)
  IPR003078 Retinoic acid receptor [PR01292] (45-62)
  IPR003078 Retinoic acid receptor [PR01292] (96-120)
  IPR003078 Retinoic acid receptor [PR01292] (133-145)
  IPR003078 Retinoic acid receptor [PR01292] (163-184)
  IPR003078 Retinoic acid receptor [PR01292] (207-222)
  IPR003078 Retinoic acid receptor [PR01292] (230-241)
  IPR035500 Nuclear hormone receptor-like domain superfamily [G3DSA:1.10.565.10] (1-241)
  IPR035500 Nuclear hormone receptor-like domain superfamily [SSF48508] (4-237)

Organism: Platynereis dumerilii (NCBI:txid6359)

Foldseek 3Di:
DPDPVLVVQLCQLLVLCCVLQPDECVLAADEDDDPCAVVVVVLLVSLLVSLLSSLVRHPPSVVDDPVLNLLLSLQLSLLLSLLSQLQQQDDVQRWTAGRSRHIDHLVVCCVYLQNPLSVVSSVLSNVCVVLVDDSSLSSLLSVLSSLDLPGPDHPCSVVSVVSNVVSLVSSQVVSCVVCVPDNCSSVVSVVSSVVSSVSSVVVLVSVVCDLVVDPDNDDDVSVSSSD/DCDPVLVVQLVQLLVLLCVLQPDEDVLAADEDDDCQLPVCCVLLVSQLVSLLSSCVRHPPSVPFPPQQNVLLSVQQVLLLVLLSQLVQQDPVQCWTATRNRHIDHLVVVCVGQQNPLSVLSSVLSVVCVVLVQDSSNSSLLSVLSSLALPGPPHPCSPSSVVSSVVSLVSSQVVSCVVCVVDNCSSVVSVVSSVVSVVSSVVSVVSSVVSVVVVCVPPPVVPPVVDD/DDDPVLVVVLCLLLVLCCVLQPDECVLAADEDDDPPCPVVVVLLVSLLVSVLSSLVSDPLSVVDDPVLLLLLSVQQRLLLSLLSQLVQQDPVVQWTAGSNRYIYHLVRCCPPLPHPLSVVSSVLSVLVVVLVQDSSNSRLLSVLSSLQLPGPDDPCSVSSVVSNVVSLVSSQVVSCVVCVPDPCSSVSSNCSVVVSSVSSVVRVVSVVCAPVNSPDD/DADPVLVVQLVQLLVLCCVLQPDACVLYADEDDPPAVCVVCVQLVSQLVSLLSSCVSHPPSVVDDPQLNVQLSVLCSLLLSLLSQLVQQDPVVCWTAGSVRYIDHLVRVCPGQQPVLSVLSSVLSVVCVVLVQDSSLSSLLSQLSSLQLPGPDHPDSVSSVVVSVVSLVSSQVVSCVVPVPDPCNSVSSVVSSVSRVVSSVSSVVSSVVVVVVPCVVPPVPVVVVDD

Solvent-accessible surface area: 43726 Å² total; per-residue (Å²): 6,102,65,149,101,14,79,91,40,11,120,102,2,46,127,0,4,74,97,9,30,83,159,36,93,96,126,95,42,88,115,145,105,188,180,35,69,64,148,19,25,73,34,45,23,42,31,3,32,44,0,29,56,0,0,144,72,4,42,39,5,79,123,16,30,100,83,1,35,76,33,0,17,78,39,0,4,32,4,0,26,11,4,10,30,2,36,34,12,48,53,20,54,21,3,0,10,19,48,44,0,11,10,10,32,40,121,76,0,69,83,7,16,27,29,105,12,0,62,38,12,0,58,6,0,95,23,0,57,134,30,70,19,40,40,4,0,15,0,1,1,1,0,2,9,0,0,7,8,51,22,86,70,23,92,62,30,105,99,0,69,117,51,7,41,57,2,1,27,2,0,26,20,23,3,118,128,83,23,105,124,31,73,34,8,8,3,26,0,0,21,17,12,2,13,0,18,22,10,11,47,87,7,40,93,73,36,92,116,65,25,121,114,39,134,34,127,136,56,120,86,20,43,99,23,51,127,164,42,68,79,78,28,87,85,14,13,122,30,0,43,64,0,4,79,116,5,21,81,194,12,57,119,118,82,53,111,119,85,113,196,147,51,39,101,138,29,39,128,45,44,92,125,24,76,52,26,0,52,53,0,0,140,54,5,1,23,5,68,81,13,41,95,84,1,28,96,31,0,27,164,40,0,13,61,7,0,26,13,4,8,21,3,39,26,20,36,85,95,89,38,0,0,0,36,46,70,0,40,0,18,36,28,109,47,5,75,138,24,15,29,15,121,14,0,69,46,10,0,53,3,0,89,12,3,63,128,32,68,20,38,61,5,0,16,0,0,6,1,0,0,4,0,0,11,14,55,29,83,70,25,80,95,49,108,32,0,61,106,64,12,36,74,0,7,18,3,0,38,31,26,5,38,131,97,33,110,103,37,78,39,13,12,4,17,4,0,25,19,7,8,15,0,18,34,10,11,56,50,11,44,116,32,61,125,91,6,44,123,120,69,81,66,102,57,94,113,74,104,132,110,96,108,194,167,35,67,136,92,16,65,117,53,11,105,66,4,30,112,1,2,85,101,10,19,78,180,16,69,115,137,94,56,100,104,81,114,202,183,63,129,76,114,38,65,56,14,51,97,130,22,48,37,46,0,16,63,0,0,118,69,7,84,37,1,59,125,10,41,59,71,1,25,23,30,0,11,138,42,0,14,50,5,0,23,17,3,9,40,3,34,24,18,37,89,94,92,46,1,5,0,22,62,42,0,15,2,14,34,27,104,63,18,71,114,18,43,27,33,110,13,2,50,61,32,2,53,9,0,97,21,0,57,144,31,66,20,38,57,1,0,16,0,0,3,1,1,2,3,0,0,11,6,33,18,80,70,19,89,91,40,95,39,0,40,97,52,5,39,63,4,0,26,1,0,30,53,20,2,124,76,88,25,113,113,42,82,54,16,11,4,38,1,1,24,37,8,2,22,0,18,24,13,13,54,84,15,39,97,88,104,152,191,102,113,155,56,76,145,37,164,165,33,67,153,94,16,61,96,41,4,90,101,0,47,133,6,5,62,112,6,21,77,116,47,72,132,85,70,47,98,122,63,128,176,178,79,50,66,94,42,36,111,34,40,87,51,23,74,54,45,0,76,72,0,0,59,78,2,51,60,3,72,112,8,50,109,81,2,36,74,33,0,28,159,40,0,16,60,4,1,32,11,3,8,19,4,42,28,17,34,95,195,91,49,4,0,1,44,60,74,0,15,0,29,49,26,103,63,7,47,132,23,19,29,20,120,12,0,73,42,7,0,92,7,0,90,28,3,55,140,35,68,18,40,49,6,0,14,0,0,4,0,0,1,4,0,0,8,8,42,20,77,66,19,91,108,45,129,44,0,40,100,16,8,49,65,4,1,29,0,0,25,44,22,0,77,100,88,29,110,137,46,60,49,16,2,3,16,2,0,26,27,7,10,24,1,21,28,8,12,54,86,7,43,105,43,64,88,88,9,32,130,121,54,84,69,101,31,90,101,52,83,102,135,92,137,198